Protein AF-0000000085249916 (afdb_homodimer)

Solvent-accessible surface area (backbone atoms only — not comparable to full-atom values): 62720 Å² total; per-residue (Å²): 119,88,80,80,54,38,50,43,30,40,37,33,39,41,42,44,56,57,36,32,38,6,25,21,35,30,44,32,57,33,86,62,81,21,64,30,68,46,74,37,70,24,65,64,24,53,59,67,61,55,62,55,51,54,51,54,56,54,58,60,59,66,60,70,72,78,78,74,75,69,71,70,65,77,76,75,72,62,94,50,47,33,28,33,41,33,36,37,43,22,45,27,88,44,52,44,57,34,8,49,50,40,42,53,45,50,43,49,50,59,42,64,55,50,84,40,68,72,55,51,52,54,50,40,70,75,45,70,80,45,69,65,55,55,54,43,51,51,48,47,50,48,34,62,73,65,67,43,81,71,51,66,93,69,44,63,65,55,58,33,49,50,38,42,47,36,42,52,50,48,52,50,35,43,72,70,65,65,57,69,77,76,75,71,82,69,76,78,75,72,79,75,77,78,72,83,71,72,79,71,70,67,78,70,58,69,49,55,14,21,19,30,26,29,33,39,38,34,28,36,35,55,33,66,49,57,54,50,42,48,49,50,48,51,47,50,51,42,69,69,51,75,68,62,96,66,71,71,47,75,62,54,48,50,49,48,53,50,49,52,48,43,54,70,71,32,75,53,33,30,48,29,33,26,39,17,25,12,54,18,36,34,37,30,38,40,62,27,89,86,41,76,56,50,69,50,86,86,39,84,80,51,53,23,41,38,85,35,48,63,70,33,44,36,75,41,67,74,45,32,54,38,16,44,74,50,69,42,44,74,44,80,86,84,32,61,22,44,67,78,33,80,88,34,43,44,28,21,32,35,55,28,42,87,46,53,64,56,86,94,44,53,74,86,44,26,40,35,22,42,64,45,52,63,36,73,47,74,41,40,46,63,14,34,40,38,37,32,43,49,39,53,32,36,34,70,49,96,55,59,57,50,73,64,61,54,38,39,54,46,48,50,26,55,74,67,67,46,54,37,29,54,35,17,41,48,50,48,35,51,14,48,44,41,45,30,50,46,46,35,46,25,36,20,36,35,32,35,43,81,75,72,39,58,72,66,82,64,82,62,65,86,79,81,90,62,87,68,75,45,74,50,75,52,74,48,56,32,66,78,52,58,68,55,27,43,72,32,65,69,51,40,54,40,49,53,51,48,23,55,74,65,72,46,50,63,32,57,47,52,47,53,32,45,71,72,40,62,84,53,46,79,48,50,87,64,52,87,57,34,89,54,37,35,56,45,41,32,52,41,31,49,57,39,48,45,50,46,59,66,56,60,36,76,70,53,72,71,47,82,60,86,78,44,69,76,49,53,58,54,31,46,49,51,40,47,52,52,68,32,73,62,68,81,123,118,90,80,78,56,38,50,44,30,39,37,34,39,39,41,46,58,57,35,31,38,6,27,21,35,30,43,31,58,34,88,61,81,19,64,32,68,46,76,36,70,24,65,63,24,52,58,67,61,55,64,54,50,54,50,54,57,52,58,60,60,66,60,73,73,79,79,72,74,71,72,70,65,78,77,75,72,64,94,52,46,33,27,32,40,32,36,37,42,21,45,24,86,42,54,43,57,36,10,48,49,41,39,53,44,50,44,50,50,59,42,64,55,51,84,39,66,71,56,51,51,53,50,39,71,76,46,70,81,45,69,65,56,55,52,42,51,49,48,47,51,48,35,62,72,65,67,42,81,72,52,68,92,69,45,61,65,54,57,30,49,51,37,43,49,35,40,53,49,49,51,50,36,42,71,69,66,66,56,68,76,75,75,70,82,69,78,78,76,74,78,76,75,80,73,84,73,73,79,72,72,68,80,70,59,68,48,54,14,21,20,30,25,29,34,39,38,35,28,36,35,54,33,66,51,58,53,49,43,49,50,49,49,51,46,50,51,41,68,68,52,76,69,64,96,66,71,71,47,73,64,53,49,49,50,50,52,51,49,53,48,43,54,70,73,32,74,53,33,31,48,29,35,25,39,16,24,12,55,19,36,34,38,30,40,38,63,26,88,85,42,76,55,50,70,52,85,87,40,84,79,52,52,24,41,37,84,36,48,62,70,32,45,37,76,41,67,73,45,32,53,39,17,44,73,50,67,43,43,74,45,79,87,85,34,62,23,44,66,79,33,81,88,34,45,42,29,22,32,35,54,28,42,88,44,52,64,57,84,92,43,54,74,84,44,26,40,34,20,40,63,44,52,63,36,72,47,75,40,38,45,61,15,34,40,39,40,31,43,49,38,54,33,35,34,71,48,97,57,59,57,50,71,64,60,54,38,38,55,45,49,51,26,56,74,66,66,47,55,35,29,55,36,17,40,48,50,50,34,51,13,47,43,41,46,29,50,47,46,36,46,26,37,20,36,34,33,35,43,81,74,73,39,58,71,64,81,65,80,62,66,86,79,82,90,62,88,68,74,46,75,49,75,49,72,48,56,32,66,78,54,59,69,55,27,43,73,31,66,68,52,38,53,41,50,54,51,49,24,56,75,64,71,45,48,63,32,57,46,50,46,54,32,44,70,72,40,63,85,55,45,80,47,49,86,64,51,86,58,34,91,55,37,36,56,44,40,32,51,41,29,49,56,40,49,43,50,46,59,68,58,62,36,77,72,52,73,69,46,82,60,87,79,44,69,77,48,53,59,54,30,46,50,50,40,47,54,50,68,33,74,64,68,83,129

Radius of gyration: 39.61 Å; Cα contacts (8 Å, |Δi|>4): 2067; chains: 2; bounding box: 73×130×91 Å

Sequence (1170 aa):
MKSFPLQHKMMRRLKLPYIQVGTCEIMNLASSYNMDSFHVFNRKNRGLYDSASAAAAEGARKTPTDDVSVCSLPKRQEPFLGEMVAGGLLDSYTGREASSFVSSYLAKALSMHTALPAELRTLRKEDPSNPLLSIMMAALARRRSMHTEFESLVTEWDLQQYAISADAAFFRACNAGGCPPFHSMAVEKRGTGEDQADDCHVPLPPEESGCRGVWFSATVTPTWLAEQQRCALTERKHRMAPPPQKVLTSAEVAEERHLQELLTQTPFYLDVAVGCLGNSRAFGVARNTLTGGLWSRLDASRERTVPLSVDHNPLHTLEYRRIVQAGGKVDSAVGDMIDGNPYYNVARSFGHWSMKKDGRRSPVEQKMIPVPTVKTWRMLAGDALVLCNHAVFETRHEDDSSMDELAKVVGRGLSCDLPPEEIAASLCDFAVRFGAEHSLQVMVAVAGSASDTRPSAARVGERCGMPVPEFAEWVEPGPLYVGACHRFPVLRKRLQLDCARCGTTLSSLIRRRWERVRDLLPTRHSLPLLPYYGKECGALQQVMEEEAIFFEHELLRDSIDASDPRLDAVFQQLAKRLQSNATVAMKSFPLQHKMMRRLKLPYIQVGTCEIMNLASSYNMDSFHVFNRKNRGLYDSASAAAAEGARKTPTDDVSVCSLPKRQEPFLGEMVAGGLLDSYTGREASSFVSSYLAKALSMHTALPAELRTLRKEDPSNPLLSIMMAALARRRSMHTEFESLVTEWDLQQYAISADAAFFRACNAGGCPPFHSMAVEKRGTGEDQADDCHVPLPPEESGCRGVWFSATVTPTWLAEQQRCALTERKHRMAPPPQKVLTSAEVAEERHLQELLTQTPFYLDVAVGCLGNSRAFGVARNTLTGGLWSRLDASRERTVPLSVDHNPLHTLEYRRIVQAGGKVDSAVGDMIDGNPYYNVARSFGHWSMKKDGRRSPVEQKMIPVPTVKTWRMLAGDALVLCNHAVFETRHEDDSSMDELAKVVGRGLSCDLPPEEIAASLCDFAVRFGAEHSLQVMVAVAGSASDTRPSAARVGERCGMPVPEFAEWVEPGPLYVGACHRFPVLRKRLQLDCARCGTTLSSLIRRRWERVRDLLPTRHSLPLLPYYGKECGALQQVMEEEAIFFEHELLRDSIDASDPRLDAVFQQLAKRLQSNATVA

pLDDT: mean 80.71, std 19.52, range [26.33, 98.75]

Organism: NCBI:txid5678

Secondary structure (DSSP, 8-state):
-----B--EEEEEEE-SSEEEEEEEE-BT-S---EEEEEEEE-TTTTTTHHHHHHHHHHHTS----------------TTTT-EEEEEEEEESS-SHHHHHHHHHHHHHHHH----HHHHHHHHHH-TT-HHHHHHHHHHHHHHHTT-TTS-SS-HHHHHHHHHHHHHHHHHHHHTT-S---------------S----------GGG-EEEEEEEEEEEEEHHHHHHHHHHHHHHHHHHS--SS----HHHHHHHHHHHHHHHH-SEEEEEEEEEETT-EEEEEE-STTS--B--SS-TTPPEEEE------TTSHHHHHHHHHTT--B-TTT-S-BTTBTT---SB-EE-HHHH--TTS-GGGSSSB---EEEEEEE-TT-EEEEE-GGGG--SSSSPPPHHHHHHHHHHHHHTT--HHHHHHHHHHHHHHTT--S-EEEEEEEEPPSGGG---SS---SSS-PPPPEEEEEEE-----HHHHHH-HHHHHHHHHHHHHHT--HHHHHHHHHHHHTTTGGGGG--TTTTTSHHHHHHHHHHHHHHHHHT--HHHHS---TT-THHHHHHHHHHHHHHS-----/-----B--EEEEEEE-SSEEEEEEEE-BT-S---EEEEEEEE-TTTTTTHHHHHHHHHHHTT----------------TTTT-EEEEEEEEEEE-SHHHHHHHHHHHHHHHH----HHHHHHHHHH-TT-HHHHHHHHHHHHHHHTT-TTS-SS-HHHHHHHHHHHHHHHHHHHHTT-S---------------S----------GGG-EEEEEEEEEEEEEHHHHHHHHHHHHHHHHHHS---S----HHHHHHHHHHHHHHHH-SEEEEEEEEEETT-EEEEEE-STTS--B--SS-TTPPEEEE------TTSHHHHHHHHHTT--B-TTT-S-BTTBTT---SB-EE-HHHH--TTS-GGGSSSB---EEEEEEE-TT-EEEEE-GGGG--SSSSPPPHHHHHHHHHHHHHTT--HHHHHHHHHHHHHHTT--S-EEEEEEEEPPSGGG---SS---SSS-PPPPEEEEEEE-----HHHHHH-HHHHHHHHHHHHHHT--HHHHHHHHHHHHTTTGGGGG--TTTTTSHHHHHHHHHHHHHHHHHT--HHHHS---TT-THHHHHHHHHHHHHHS-----

Structure (mmCIF, N/CA/C/O backbone):
data_AF-0000000085249916-model_v1
#
loop_
_entity.id
_entity.type
_entity.pdbx_description
1 polymer 'PPM-type phosphatase domain-containing protein'
#
loop_
_atom_site.group_PDB
_atom_site.id
_atom_site.type_symbol
_atom_site.label_atom_id
_atom_site.label_alt_id
_atom_site.label_comp_id
_atom_site.label_asym_id
_atom_site.label_entity_id
_atom_site.label_seq_id
_atom_site.pdbx_PDB_ins_code
_atom_site.Cartn_x
_atom_site.Cartn_y
_atom_site.Cartn_z
_atom_site.occupancy
_atom_site.B_iso_or_equiv
_atom_site.auth_seq_id
_atom_site.auth_comp_id
_atom_site.auth_asym_id
_atom_site.auth_atom_id
_atom_site.pdbx_PDB_model_num
ATOM 1 N N . MET A 1 1 ? 7.266 -4.691 9.648 1 43.84 1 MET A N 1
ATOM 2 C CA . MET A 1 1 ? 8.305 -4.336 8.688 1 43.84 1 MET A CA 1
ATOM 3 C C . MET A 1 1 ? 7.777 -4.414 7.258 1 43.84 1 MET A C 1
ATOM 5 O O . MET A 1 1 ? 7.016 -5.32 6.922 1 43.84 1 MET A O 1
ATOM 9 N N . LYS A 1 2 ? 8.008 -3.404 6.492 1 63.75 2 LYS A N 1
ATOM 10 C CA . LYS A 1 2 ? 7.602 -3.326 5.09 1 63.75 2 LYS A CA 1
ATOM 11 C C . LYS A 1 2 ? 8.297 -4.398 4.258 1 63.75 2 LYS A C 1
ATOM 13 O O . LYS A 1 2 ? 9.5 -4.621 4.395 1 63.75 2 LYS A O 1
ATOM 18 N N . SER A 1 3 ? 7.438 -5.367 3.76 1 81.62 3 SER A N 1
ATOM 19 C CA . SER A 1 3 ? 7.992 -6.387 2.873 1 81.62 3 SER A CA 1
ATOM 20 C C . SER A 1 3 ? 8.156 -5.852 1.454 1 81.62 3 SER A C 1
ATOM 22 O O . SER A 1 3 ? 7.344 -5.051 0.987 1 81.62 3 SER A O 1
ATOM 24 N N . PHE A 1 4 ? 9.375 -6.141 0.963 1 87.5 4 PHE A N 1
ATOM 25 C CA . PHE A 1 4 ? 9.688 -5.742 -0.405 1 87.5 4 PHE A CA 1
ATOM 26 C C . PHE A 1 4 ? 9.828 -6.961 -1.307 1 87.5 4 PHE A C 1
ATOM 28 O O . PHE A 1 4 ? 10.945 -7.383 -1.615 1 87.5 4 PHE A O 1
ATOM 35 N N . PRO A 1 5 ? 8.711 -7.457 -1.791 1 91.12 5 PRO A N 1
ATOM 36 C CA . PRO A 1 5 ? 8.766 -8.633 -2.666 1 91.12 5 PRO A CA 1
ATOM 37 C C . PRO A 1 5 ? 9.328 -8.312 -4.051 1 91.12 5 PRO A C 1
ATOM 39 O O . PRO A 1 5 ? 9 -7.27 -4.625 1 91.12 5 PRO A O 1
ATOM 42 N N . LEU A 1 6 ? 10.195 -9.156 -4.523 1 92.75 6 LEU A N 1
ATOM 43 C CA . LEU A 1 6 ? 10.695 -9.023 -5.887 1 92.75 6 LEU A CA 1
ATOM 44 C C . LEU A 1 6 ? 9.672 -9.539 -6.891 1 92.75 6 LEU A C 1
ATOM 46 O O . LEU A 1 6 ? 9.422 -10.75 -6.969 1 92.75 6 LEU A O 1
ATOM 50 N N . GLN A 1 7 ? 9.164 -8.664 -7.707 1 93.94 7 GLN A N 1
ATOM 51 C CA . GLN A 1 7 ? 8.039 -8.992 -8.578 1 93.94 7 GLN A CA 1
ATOM 52 C C . GLN A 1 7 ? 8.469 -9.031 -10.039 1 93.94 7 GLN A C 1
ATOM 54 O O . GLN A 1 7 ? 7.703 -8.648 -10.93 1 93.94 7 GLN A O 1
ATOM 59 N N . HIS A 1 8 ? 9.734 -9.328 -10.297 1 95.94 8 HIS A N 1
ATOM 60 C CA . HIS A 1 8 ? 10.156 -9.531 -11.68 1 95.94 8 HIS A CA 1
ATOM 61 C C . HIS A 1 8 ? 9.586 -10.828 -12.242 1 95.94 8 HIS A C 1
ATOM 63 O O . HIS A 1 8 ? 9.984 -11.922 -11.836 1 95.94 8 HIS A O 1
ATOM 69 N N . LYS A 1 9 ? 8.703 -10.672 -13.227 1 96.44 9 LYS A N 1
ATOM 70 C CA . LYS A 1 9 ? 7.949 -11.812 -13.734 1 96.44 9 LYS A CA 1
ATOM 71 C C . LYS A 1 9 ? 8.656 -12.438 -14.938 1 96.44 9 LYS A C 1
ATOM 73 O O . LYS A 1 9 ? 8.906 -11.766 -15.938 1 96.44 9 LYS A O 1
ATOM 78 N N . MET A 1 10 ? 9.047 -13.688 -14.766 1 96.38 10 MET A N 1
ATOM 79 C CA . MET A 1 10 ? 9.469 -14.477 -15.922 1 96.38 10 MET A CA 1
ATOM 80 C C . MET A 1 10 ? 8.266 -15.07 -16.641 1 96.38 10 MET A C 1
ATOM 82 O O . MET A 1 10 ? 7.582 -15.938 -16.109 1 96.38 10 MET A O 1
ATOM 86 N N . MET A 1 11 ? 8.031 -14.609 -17.875 1 96.5 11 MET A N 1
ATOM 87 C CA . MET A 1 11 ? 6.844 -14.992 -18.625 1 96.5 11 MET A CA 1
ATOM 88 C C . MET A 1 11 ? 7.207 -15.938 -19.766 1 96.5 11 MET A C 1
ATOM 90 O O . MET A 1 11 ? 8.25 -15.781 -20.406 1 96.5 11 MET A O 1
ATOM 94 N N . ARG A 1 12 ? 6.352 -16.922 -19.922 1 96.69 12 ARG A N 1
ATOM 95 C CA . ARG A 1 12 ? 6.473 -17.844 -21.062 1 96.69 12 ARG A CA 1
ATOM 96 C C . ARG A 1 12 ? 5.113 -18.078 -21.719 1 96.69 12 ARG A C 1
ATOM 98 O O . ARG A 1 12 ? 4.086 -18.109 -21.031 1 96.69 12 ARG A O 1
ATOM 105 N N . ARG A 1 13 ? 5.16 -18.234 -23.031 1 96.44 13 ARG A N 1
ATOM 106 C CA . ARG A 1 13 ? 3.932 -18.453 -23.797 1 96.44 13 ARG A CA 1
ATOM 107 C C . ARG A 1 13 ? 4.133 -19.531 -24.859 1 96.44 13 ARG A C 1
ATOM 109 O O . ARG A 1 13 ? 5.164 -19.562 -25.531 1 96.44 13 ARG A O 1
ATOM 116 N N . LEU A 1 14 ? 3.211 -20.484 -24.891 1 96.19 14 LEU A N 1
ATOM 117 C CA . LEU A 1 14 ? 3.084 -21.453 -25.953 1 96.19 14 LEU A CA 1
ATOM 118 C C . LEU A 1 14 ? 1.706 -21.391 -26.609 1 96.19 14 LEU A C 1
ATOM 120 O O . LEU A 1 14 ? 0.69 -21.594 -25.938 1 96.19 14 LEU A O 1
ATOM 124 N N . LYS A 1 15 ? 1.729 -21.047 -27.906 1 93.81 15 LYS A N 1
ATOM 125 C CA . LYS A 1 15 ? 0.454 -20.859 -28.594 1 93.81 15 LYS A CA 1
ATOM 126 C C . LYS A 1 15 ? 0.269 -21.891 -29.703 1 93.81 15 LYS A C 1
ATOM 128 O O . LYS A 1 15 ? 1.126 -22.031 -30.578 1 93.81 15 LYS A O 1
ATOM 133 N N . LEU A 1 16 ? -0.702 -22.609 -29.609 1 92.5 16 LEU A N 1
ATOM 134 C CA . LEU A 1 16 ? -1.205 -23.516 -30.641 1 92.5 16 LEU A CA 1
ATOM 135 C C . LEU A 1 16 ? -2.674 -23.234 -30.938 1 92.5 16 LEU A C 1
ATOM 137 O O . LEU A 1 16 ? -3.361 -22.594 -30.141 1 92.5 16 LEU A O 1
ATOM 141 N N . PRO A 1 17 ? -3.158 -23.547 -32.031 1 89.19 17 PRO A N 1
ATOM 142 C CA . PRO A 1 17 ? -4.535 -23.219 -32.375 1 89.19 17 PRO A CA 1
ATOM 143 C C . PRO A 1 17 ? -5.562 -23.812 -31.422 1 89.19 17 PRO A C 1
ATOM 145 O O . PRO A 1 17 ? -6.625 -23.219 -31.203 1 89.19 17 PRO A O 1
ATOM 148 N N . TYR A 1 18 ? -5.27 -24.953 -30.875 1 92.44 18 TYR A N 1
ATOM 149 C CA . TYR A 1 18 ? -6.266 -25.641 -30.062 1 92.44 18 TYR A CA 1
ATOM 150 C C . TYR A 1 18 ? -6.02 -25.406 -28.578 1 92.44 18 TYR A C 1
ATOM 152 O O . TYR A 1 18 ? -6.867 -25.734 -27.734 1 92.44 18 TYR A O 1
ATOM 160 N N . ILE A 1 19 ? -4.805 -24.812 -28.234 1 95.62 19 ILE A N 1
ATOM 161 C CA . ILE A 1 19 ? -4.496 -24.594 -26.828 1 95.62 19 ILE A CA 1
ATOM 162 C C . ILE A 1 19 ? -3.451 -23.5 -26.703 1 95.62 19 ILE A C 1
ATOM 164 O O . ILE A 1 19 ? -2.57 -23.359 -27.547 1 95.62 19 ILE A O 1
ATOM 168 N N . GLN A 1 20 ? -3.598 -22.656 -25.734 1 96.69 20 GLN A N 1
ATOM 169 C CA . GLN A 1 20 ? -2.594 -21.672 -25.359 1 96.69 20 GLN A CA 1
ATOM 170 C C . GLN A 1 20 ? -2.156 -21.859 -23.906 1 96.69 20 GLN A C 1
ATOM 172 O O . GLN A 1 20 ? -2.994 -22.016 -23.016 1 96.69 20 GLN A O 1
ATOM 177 N N . VAL A 1 21 ? -0.839 -21.922 -23.734 1 98.06 21 VAL A N 1
ATOM 178 C CA . VAL A 1 21 ? -0.299 -22.141 -22.391 1 98.06 21 VAL A CA 1
ATOM 179 C C . VAL A 1 21 ? 0.558 -20.938 -21.984 1 98.06 21 VAL A C 1
ATOM 181 O O . VAL A 1 21 ? 1.388 -20.469 -22.75 1 98.06 21 VAL A O 1
ATOM 184 N N . GLY A 1 22 ? 0.279 -20.375 -20.844 1 98.25 22 GLY A N 1
ATOM 185 C CA . GLY A 1 22 ? 1.058 -19.281 -20.281 1 98.25 22 GLY A CA 1
ATOM 186 C C . GLY A 1 22 ? 1.591 -19.578 -18.891 1 98.25 22 GLY A C 1
ATOM 187 O O . GLY A 1 22 ? 0.909 -20.219 -18.078 1 98.25 22 GLY A O 1
ATOM 188 N N . THR A 1 23 ? 2.844 -19.188 -18.656 1 98.12 23 THR A N 1
ATOM 189 C CA . THR A 1 23 ? 3.479 -19.422 -17.375 1 98.12 23 THR A CA 1
ATOM 190 C C . THR A 1 23 ? 4.039 -18.109 -16.797 1 98.12 23 THR A C 1
ATOM 192 O O . THR A 1 23 ? 4.512 -17.266 -17.562 1 98.12 23 THR A O 1
ATOM 195 N N . CYS A 1 24 ? 3.916 -17.922 -15.555 1 97.75 24 CYS A N 1
ATOM 196 C CA . CYS A 1 24 ? 4.504 -16.797 -14.836 1 97.75 24 CYS A CA 1
ATOM 197 C C . CYS A 1 24 ? 5.215 -17.266 -13.57 1 97.75 24 CYS A C 1
ATOM 199 O O . CYS A 1 24 ? 4.645 -18.016 -12.781 1 97.75 24 CYS A O 1
ATOM 201 N N . GLU A 1 25 ? 6.422 -16.859 -13.383 1 96.25 25 GLU A N 1
ATOM 202 C CA . GLU A 1 25 ? 7.203 -17.188 -12.195 1 96.25 25 GLU A CA 1
ATOM 203 C C . GLU A 1 25 ? 7.785 -15.93 -11.547 1 96.25 25 GLU A C 1
ATOM 205 O O . GLU A 1 25 ? 8.25 -15.023 -12.242 1 96.25 25 GLU A O 1
ATOM 210 N N . ILE A 1 26 ? 7.73 -15.852 -10.219 1 95.12 26 ILE A N 1
ATOM 211 C CA . ILE A 1 26 ? 8.242 -14.711 -9.461 1 95.12 26 ILE A CA 1
ATOM 212 C C . ILE A 1 26 ? 9.023 -15.203 -8.25 1 95.12 26 ILE A C 1
ATOM 214 O O . ILE A 1 26 ? 8.656 -16.203 -7.629 1 95.12 26 ILE A O 1
ATOM 218 N N . MET A 1 27 ? 10.047 -14.492 -7.906 1 92.25 27 MET A N 1
ATOM 219 C CA . MET A 1 27 ? 10.836 -14.844 -6.734 1 92.25 27 MET A CA 1
ATOM 220 C C . MET A 1 27 ? 10.125 -14.422 -5.449 1 92.25 27 MET A C 1
ATOM 222 O O . MET A 1 27 ? 10.18 -15.133 -4.445 1 92.25 27 MET A O 1
ATOM 226 N N . ASN A 1 28 ? 9.516 -13.242 -5.508 1 91.56 28 ASN A N 1
ATOM 227 C CA . ASN A 1 28 ? 8.766 -12.734 -4.363 1 91.56 28 ASN A CA 1
ATOM 228 C C . ASN A 1 28 ? 9.68 -12.477 -3.17 1 91.56 28 ASN A C 1
ATOM 230 O O . ASN A 1 28 ? 10.672 -11.758 -3.289 1 91.56 28 ASN A O 1
ATOM 234 N N . LEU A 1 29 ? 9.422 -13.031 -1.953 1 87.12 29 LEU A N 1
ATOM 235 C CA . LEU A 1 29 ? 10.211 -12.789 -0.749 1 87.12 29 LEU A CA 1
ATOM 236 C C . LEU A 1 29 ? 11.133 -13.969 -0.462 1 87.12 29 LEU A C 1
ATOM 238 O O . LEU A 1 29 ? 11.773 -14.023 0.591 1 87.12 29 LEU A O 1
ATOM 242 N N . ALA A 1 30 ? 11.195 -14.844 -1.434 1 84.5 30 ALA A N 1
ATOM 243 C CA . ALA A 1 30 ? 12.008 -16.047 -1.229 1 84.5 30 ALA A CA 1
ATOM 244 C C . ALA A 1 30 ? 13.5 -15.703 -1.269 1 84.5 30 ALA A C 1
ATOM 246 O O . ALA A 1 30 ? 13.898 -14.719 -1.903 1 84.5 30 ALA A O 1
ATOM 247 N N . SER A 1 31 ? 14.242 -16.453 -0.561 1 80.38 31 SER A N 1
ATOM 248 C CA . SER A 1 31 ? 15.68 -16.219 -0.512 1 80.38 31 SER A CA 1
ATOM 249 C C . SER A 1 31 ? 16.406 -17.062 -1.562 1 80.38 31 SER A C 1
ATOM 251 O O . SER A 1 31 ? 17.578 -16.812 -1.845 1 80.38 31 SER A O 1
ATOM 253 N N . SER A 1 32 ? 15.727 -17.984 -2.045 1 78.81 32 SER A N 1
ATOM 254 C CA . SER A 1 32 ? 16.281 -18.828 -3.102 1 78.81 32 SER A CA 1
ATOM 255 C C . SER A 1 32 ? 15.203 -19.219 -4.117 1 78.81 32 SER A C 1
ATOM 257 O O . SER A 1 32 ? 14.008 -19.078 -3.848 1 78.81 32 SER A O 1
ATOM 259 N N . TYR A 1 33 ? 15.797 -19.391 -5.293 1 76.38 33 TYR A N 1
ATOM 260 C CA . TYR A 1 33 ? 14.844 -19.844 -6.305 1 76.38 33 TYR A CA 1
ATOM 261 C C . TYR A 1 33 ? 15.117 -21.297 -6.703 1 76.38 33 TYR A C 1
ATOM 263 O O . TYR A 1 33 ? 16.094 -21.578 -7.402 1 76.38 33 TYR A O 1
ATOM 271 N N . ASN A 1 34 ? 14.328 -22.156 -6.242 1 83.5 34 ASN A N 1
ATOM 272 C CA . ASN A 1 34 ? 14.461 -23.594 -6.473 1 83.5 34 ASN A CA 1
ATOM 273 C C . ASN A 1 34 ? 13.336 -24.125 -7.359 1 83.5 34 ASN A C 1
ATOM 275 O O . ASN A 1 34 ? 12.953 -25.281 -7.238 1 83.5 34 ASN A O 1
ATOM 279 N N . MET A 1 35 ? 12.883 -23.281 -8.227 1 89.62 35 MET A N 1
ATOM 280 C CA . MET A 1 35 ? 11.75 -23.656 -9.07 1 89.62 35 MET A CA 1
ATOM 281 C C . MET A 1 35 ? 12.211 -23.953 -10.5 1 89.62 35 MET A C 1
ATOM 283 O O . MET A 1 35 ? 13.234 -23.438 -10.938 1 89.62 35 MET A O 1
ATOM 287 N N . ASP A 1 36 ? 11.5 -24.812 -11.117 1 93.19 36 ASP A N 1
ATOM 288 C CA . ASP A 1 36 ? 11.672 -25.078 -12.539 1 93.19 36 ASP A CA 1
ATOM 289 C C . ASP A 1 36 ? 10.336 -25.375 -13.203 1 93.19 36 ASP A C 1
ATOM 291 O O . ASP A 1 36 ? 9.359 -25.719 -12.531 1 93.19 36 ASP A O 1
ATOM 295 N N . SER A 1 37 ? 10.312 -25.109 -14.477 1 95.31 37 SER A N 1
ATOM 296 C CA . SER A 1 37 ? 9.102 -25.359 -15.25 1 95.31 37 SER A CA 1
ATOM 297 C C . SER A 1 37 ? 9.438 -25.797 -16.672 1 95.31 37 SER A C 1
ATOM 299 O O . SER A 1 37 ? 10.562 -25.609 -17.141 1 95.31 37 SER A O 1
ATOM 301 N N . PHE A 1 38 ? 8.453 -26.469 -17.359 1 95.81 38 PHE A N 1
ATOM 302 C CA . PHE A 1 38 ? 8.68 -26.875 -18.734 1 95.81 38 PHE A CA 1
ATOM 303 C C . PHE A 1 38 ? 7.375 -26.859 -19.531 1 95.81 38 PHE A C 1
ATOM 305 O O . PHE A 1 38 ? 6.289 -26.891 -18.953 1 95.81 38 PHE A O 1
ATOM 312 N N . HIS A 1 39 ? 7.465 -26.734 -20.797 1 94.75 39 HIS A N 1
ATOM 313 C CA . HIS A 1 39 ? 6.414 -26.922 -21.781 1 94.75 39 HIS A CA 1
ATOM 314 C C . HIS A 1 39 ? 6.91 -27.766 -22.953 1 94.75 39 HIS A C 1
ATOM 316 O O . HIS A 1 39 ? 8.055 -27.625 -23.391 1 94.75 39 HIS A O 1
ATOM 322 N N . VAL A 1 40 ? 6.035 -28.641 -23.359 1 95.19 40 VAL A N 1
ATOM 323 C CA . VAL A 1 40 ? 6.457 -29.484 -24.469 1 95.19 40 VAL A CA 1
ATOM 324 C C . VAL A 1 40 ? 5.301 -29.656 -25.453 1 95.19 40 VAL A C 1
ATOM 326 O O . VAL A 1 40 ? 4.133 -29.516 -25.078 1 95.19 40 VAL A O 1
ATOM 329 N N . PHE A 1 41 ? 5.695 -29.797 -26.625 1 94.12 41 PHE A N 1
ATOM 330 C CA . PHE A 1 41 ? 4.797 -30.094 -27.719 1 94.12 41 PHE A CA 1
ATOM 331 C C . PHE A 1 41 ? 5.207 -31.391 -28.406 1 94.12 41 PHE A C 1
ATOM 333 O O . PHE A 1 41 ? 6.395 -31.641 -28.625 1 94.12 41 PHE A O 1
ATOM 340 N N . ASN A 1 42 ? 4.211 -32.312 -28.609 1 93.62 42 ASN A N 1
ATOM 341 C CA . ASN A 1 42 ? 4.461 -33.625 -29.172 1 93.62 42 ASN A CA 1
ATOM 342 C C . ASN A 1 42 ? 3.484 -33.969 -30.297 1 93.62 42 ASN A C 1
ATOM 344 O O . ASN A 1 42 ? 2.275 -34.031 -30.062 1 93.62 42 ASN A O 1
ATOM 348 N N . ARG A 1 43 ? 4.004 -34.281 -31.5 1 91.44 43 ARG A N 1
ATOM 349 C CA . ARG A 1 43 ? 3.178 -34.625 -32.656 1 91.44 43 ARG A CA 1
ATOM 350 C C . ARG A 1 43 ? 3.346 -36.094 -33.031 1 91.44 43 ARG A C 1
ATOM 352 O O . ARG A 1 43 ? 2.92 -36.531 -34.094 1 91.44 43 ARG A O 1
ATOM 359 N N . LYS A 1 44 ? 3.906 -36.844 -32.281 1 91.75 44 LYS A N 1
ATOM 360 C CA . LYS A 1 44 ? 4.281 -38.219 -32.594 1 91.75 44 LYS A CA 1
ATOM 361 C C . LYS A 1 44 ? 3.062 -39.156 -32.594 1 91.75 44 LYS A C 1
ATOM 363 O O . LYS A 1 44 ? 3.158 -40.312 -32.969 1 91.75 44 LYS A O 1
ATOM 368 N N . ASN A 1 45 ? 1.928 -38.656 -32.188 1 92.19 45 ASN A N 1
ATOM 369 C CA . ASN A 1 45 ? 0.734 -39.5 -32.094 1 92.19 45 ASN A CA 1
ATOM 370 C C . ASN A 1 45 ? -0.284 -39.125 -33.156 1 92.19 45 ASN A C 1
ATOM 372 O O . ASN A 1 45 ? -1.447 -39.531 -33.094 1 92.19 45 ASN A O 1
ATOM 376 N N . ARG A 1 46 ? 0.192 -38.406 -34.125 1 88.19 46 ARG A N 1
ATOM 377 C CA . ARG A 1 46 ? -0.688 -38.125 -35.25 1 88.19 46 ARG A CA 1
ATOM 378 C C . ARG A 1 46 ? -1.057 -39.375 -36 1 88.19 46 ARG A C 1
ATOM 380 O O . ARG A 1 46 ? -0.193 -40.219 -36.281 1 88.19 46 ARG A O 1
ATOM 387 N N . GLY A 1 47 ? -2.285 -39.594 -36.25 1 82.38 47 GLY A N 1
ATOM 388 C CA . GLY A 1 47 ? -2.74 -40.781 -36.969 1 82.38 47 GLY A CA 1
ATOM 389 C C . GLY A 1 47 ? -3.285 -41.844 -36.031 1 82.38 47 GLY A C 1
ATOM 390 O O . GLY A 1 47 ? -3.805 -42.875 -36.5 1 82.38 47 GLY A O 1
ATOM 391 N N . LEU A 1 48 ? -3.131 -41.625 -34.812 1 85 48 LEU A N 1
ATOM 392 C CA . LEU A 1 48 ? -3.6 -42.594 -33.812 1 85 48 LEU A CA 1
ATOM 393 C C . LEU A 1 48 ? -5.09 -42.844 -33.969 1 85 48 LEU A C 1
ATOM 395 O O . LEU A 1 48 ? -5.539 -44 -33.812 1 85 48 LEU A O 1
ATOM 399 N N . TYR A 1 49 ? -5.836 -41.844 -34.406 1 82.94 49 TYR A N 1
ATOM 400 C CA . TYR A 1 49 ? -7.285 -41.969 -34.469 1 82.94 49 TYR A CA 1
ATOM 401 C C . TYR A 1 49 ? -7.766 -42.219 -35.906 1 82.94 49 TYR A C 1
ATOM 403 O O . TYR A 1 49 ? -8.969 -42.25 -36.156 1 82.94 49 TYR A O 1
ATOM 411 N N . ASP A 1 50 ? -6.855 -42.25 -36.844 1 74.06 50 ASP A N 1
ATOM 412 C CA . ASP A 1 50 ? -7.227 -42.469 -38.25 1 74.06 50 ASP A CA 1
ATOM 413 C C . ASP A 1 50 ? -7.809 -43.844 -38.438 1 74.06 50 ASP A C 1
ATOM 415 O O . ASP A 1 50 ? -8.781 -44.031 -39.188 1 74.06 50 ASP A O 1
ATOM 419 N N . SER A 1 51 ? -7.164 -44.844 -37.812 1 59.25 51 SER A N 1
ATOM 420 C CA . SER A 1 51 ? -7.633 -46.219 -38.031 1 59.25 51 SER A CA 1
ATOM 421 C C . SER A 1 51 ? -9 -46.438 -37.406 1 59.25 51 SER A C 1
ATOM 423 O O . SER A 1 51 ? -9.828 -47.188 -37.938 1 59.25 51 SER A O 1
ATOM 425 N N . ALA A 1 52 ? -9.227 -45.844 -36.281 1 54.59 52 ALA A N 1
ATOM 426 C CA . ALA A 1 52 ? -10.484 -46.094 -35.594 1 54.59 52 ALA A CA 1
ATOM 427 C C . ALA A 1 52 ? -11.648 -45.406 -36.312 1 54.59 52 ALA A C 1
ATOM 429 O O . ALA A 1 52 ? -12.789 -45.875 -36.25 1 54.59 52 ALA A O 1
ATOM 430 N N . SER A 1 53 ? -11.352 -44.281 -36.969 1 52.66 53 SER A N 1
ATOM 431 C CA . SER A 1 53 ? -12.383 -43.625 -37.781 1 52.66 53 SER A CA 1
ATOM 432 C C . SER A 1 53 ? -12.852 -44.5 -38.906 1 52.66 53 SER A C 1
ATOM 434 O O . SER A 1 53 ? -14.047 -44.531 -39.219 1 52.66 53 SER A O 1
ATOM 436 N N . ALA A 1 54 ? -11.898 -45.25 -39.438 1 47.12 54 ALA A N 1
ATOM 437 C CA . ALA A 1 54 ? -12.289 -46.156 -40.531 1 47.12 54 ALA A CA 1
ATOM 438 C C . ALA A 1 54 ? -13.188 -47.281 -40 1 47.12 54 ALA A C 1
ATOM 440 O O . ALA A 1 54 ? -14.164 -47.656 -40.656 1 47.12 54 ALA A O 1
ATOM 441 N N . ALA A 1 55 ? -12.945 -47.781 -38.844 1 46.91 55 ALA A N 1
ATOM 442 C CA . ALA A 1 55 ? -13.766 -48.844 -38.281 1 46.91 55 ALA A CA 1
ATOM 443 C C . ALA A 1 55 ? -15.125 -48.312 -37.812 1 46.91 55 ALA A C 1
ATOM 445 O O . ALA A 1 55 ? -16.141 -49 -37.969 1 46.91 55 ALA A O 1
ATOM 446 N N . ALA A 1 56 ? -15.164 -47.094 -37.25 1 48.72 56 ALA A N 1
ATOM 447 C CA . ALA A 1 56 ? -16.422 -46.5 -36.812 1 48.72 56 ALA A CA 1
ATOM 448 C C . ALA A 1 56 ? -17.328 -46.188 -38.031 1 48.72 56 ALA A C 1
ATOM 450 O O . ALA A 1 56 ? -18.547 -46.375 -37.938 1 48.72 56 ALA A O 1
ATOM 451 N N . ALA A 1 57 ? -16.75 -45.875 -39.156 1 47.31 57 ALA A N 1
ATOM 452 C CA . ALA A 1 57 ? -17.5 -45.688 -40.375 1 47.31 57 ALA A CA 1
ATOM 453 C C . ALA A 1 57 ? -18.016 -47 -40.938 1 47.31 57 ALA A C 1
ATOM 455 O O . ALA A 1 57 ? -19.109 -47.094 -41.469 1 47.31 57 ALA A O 1
ATOM 456 N N . GLU A 1 58 ? -17.234 -48.062 -40.719 1 46.19 58 GLU A N 1
ATOM 457 C CA . GLU A 1 58 ? -17.656 -49.375 -41.25 1 46.19 58 GLU A CA 1
ATOM 458 C C . GLU A 1 58 ? -18.734 -49.969 -40.344 1 46.19 58 GLU A C 1
ATOM 460 O O . GLU A 1 58 ? -19.656 -50.656 -40.844 1 46.19 58 GLU A O 1
ATOM 465 N N . GLY A 1 59 ? -18.656 -49.844 -39.031 1 44.28 59 GLY A N 1
ATOM 466 C CA . GLY A 1 59 ? -19.672 -50.375 -38.156 1 44.28 59 GLY A CA 1
ATOM 467 C C . GLY A 1 59 ? -21.016 -49.688 -38.25 1 44.28 59 GLY A C 1
ATOM 468 O O . GLY A 1 59 ? -22.047 -50.281 -37.938 1 44.28 59 GLY A O 1
ATOM 469 N N . ALA A 1 60 ? -20.984 -48.406 -38.469 1 43.03 60 ALA A N 1
ATOM 470 C CA . ALA A 1 60 ? -22.234 -47.719 -38.719 1 43.03 60 ALA A CA 1
ATOM 471 C C . ALA A 1 60 ? -22.891 -48.188 -40 1 43.03 60 ALA A C 1
ATOM 473 O O . ALA A 1 60 ? -24.094 -48 -40.188 1 43.03 60 ALA A O 1
ATOM 474 N N . ARG A 1 61 ? -22.078 -48.688 -40.875 1 41.03 61 ARG A N 1
ATOM 475 C CA . ARG A 1 61 ? -22.688 -49.125 -42.125 1 41.03 61 ARG A CA 1
ATOM 476 C C . ARG A 1 61 ? -23.516 -50.406 -41.906 1 41.03 61 ARG A C 1
ATOM 478 O O . ARG A 1 61 ? -24.328 -50.75 -42.781 1 41.03 61 ARG A O 1
ATOM 485 N N . LYS A 1 62 ? -23.203 -51.281 -40.906 1 40.69 62 LYS A N 1
ATOM 486 C CA . LYS A 1 62 ? -23.938 -52.531 -40.938 1 40.69 62 LYS A CA 1
ATOM 487 C C . LYS A 1 62 ? -25.359 -52.375 -40.406 1 40.69 62 LYS A C 1
ATOM 489 O O . LYS A 1 62 ? -26.125 -53.344 -40.344 1 40.69 62 LYS A O 1
ATOM 494 N N . THR A 1 63 ? -25.578 -51.375 -39.5 1 35.22 63 THR A N 1
ATOM 495 C CA . THR A 1 63 ? -27 -51.5 -39.188 1 35.22 63 THR A CA 1
ATOM 496 C C . THR A 1 63 ? -27.844 -50.969 -40.344 1 35.22 63 THR A C 1
ATOM 498 O O . THR A 1 63 ? -27.703 -49.812 -40.75 1 35.22 63 THR A O 1
ATOM 501 N N . PRO A 1 64 ? -28.422 -51.844 -41.125 1 35.59 64 PRO A N 1
ATOM 502 C CA . PRO A 1 64 ? -29.297 -51.594 -42.281 1 35.59 64 PRO A CA 1
ATOM 503 C C . PRO A 1 64 ? -30.453 -50.656 -41.938 1 35.59 64 PRO A C 1
ATOM 505 O O . PRO A 1 64 ? -31.453 -50.625 -42.688 1 35.59 64 PRO A O 1
ATOM 508 N N . THR A 1 65 ? -30.688 -50.281 -40.688 1 33.44 65 THR A N 1
ATOM 509 C CA . THR A 1 65 ? -32.031 -49.656 -40.688 1 33.44 65 THR A CA 1
ATOM 510 C C . THR A 1 65 ? -32.125 -48.594 -41.812 1 33.44 65 THR A C 1
ATOM 512 O O . THR A 1 65 ? -31.094 -48.031 -42.219 1 33.44 65 THR A O 1
ATOM 515 N N . ASP A 1 66 ? -33.469 -48.312 -42.344 1 33.38 66 ASP A N 1
ATOM 516 C CA . ASP A 1 66 ? -34 -47.469 -43.406 1 33.38 66 ASP A CA 1
ATOM 517 C C . ASP A 1 66 ? -33.219 -46.156 -43.562 1 33.38 66 ASP A C 1
ATOM 519 O O . ASP A 1 66 ? -32.25 -45.938 -42.812 1 33.38 66 ASP A O 1
ATOM 523 N N . ASP A 1 67 ? -34.094 -45.031 -43.75 1 31.66 67 ASP A N 1
ATOM 524 C CA . ASP A 1 67 ? -34.062 -43.781 -44.469 1 31.66 67 ASP A CA 1
ATOM 525 C C . ASP A 1 67 ? -33.094 -42.781 -43.812 1 31.66 67 ASP A C 1
ATOM 527 O O . ASP A 1 67 ? -33.062 -41.594 -44.156 1 31.66 67 ASP A O 1
ATOM 531 N N . VAL A 1 68 ? -33.062 -42.844 -42.469 1 31.5 68 VAL A N 1
ATOM 532 C CA . VAL A 1 68 ? -32.625 -41.531 -41.969 1 31.5 68 VAL A CA 1
ATOM 533 C C . VAL A 1 68 ? -31.25 -41.188 -42.531 1 31.5 68 VAL A C 1
ATOM 535 O O . VAL A 1 68 ? -30.344 -42.031 -42.531 1 31.5 68 VAL A O 1
ATOM 538 N N . SER A 1 69 ? -31.219 -40.156 -43.531 1 31.45 69 SER A N 1
ATOM 539 C CA . SER A 1 69 ? -30.094 -39.375 -44.031 1 31.45 69 SER A CA 1
ATOM 540 C C . SER A 1 69 ? -29 -39.25 -43 1 31.45 69 SER A C 1
ATOM 542 O O . SER A 1 69 ? -29.125 -38.438 -42.062 1 31.45 69 SER A O 1
ATOM 544 N N . VAL A 1 70 ? -28.594 -40.25 -42.5 1 31.75 70 VAL A N 1
ATOM 545 C CA . VAL A 1 70 ? -27.422 -40.031 -41.656 1 31.75 70 VAL A CA 1
ATOM 546 C C . VAL A 1 70 ? -26.438 -39.125 -42.375 1 31.75 70 VAL A C 1
ATOM 548 O O . VAL A 1 70 ? -25.922 -39.469 -43.438 1 31.75 70 VAL A O 1
ATOM 551 N N . CYS A 1 71 ? -26.766 -37.719 -42.438 1 30.67 71 CYS A N 1
ATOM 552 C CA . CYS A 1 71 ? -25.828 -36.688 -42.812 1 30.67 71 CYS A CA 1
ATOM 553 C C . CYS A 1 71 ? -24.391 -37.094 -42.594 1 30.67 71 CYS A C 1
ATOM 555 O O . CYS A 1 71 ? -24.031 -37.469 -41.469 1 30.67 71 CYS A O 1
ATOM 557 N N . SER A 1 72 ? -23.859 -37.688 -43.594 1 32.66 72 SER A N 1
ATOM 558 C CA . SER A 1 72 ? -22.406 -37.781 -43.688 1 32.66 72 SER A CA 1
ATOM 559 C C . SER A 1 72 ? -21.719 -36.531 -43.188 1 32.66 72 SER A C 1
ATOM 561 O O . SER A 1 72 ? -21.719 -35.5 -43.875 1 32.66 72 SER A O 1
ATOM 563 N N . LEU A 1 73 ? -22.016 -36.094 -42.094 1 33.41 73 LEU A N 1
ATOM 564 C CA . LEU A 1 73 ? -21.172 -35 -41.688 1 33.41 73 LEU A CA 1
ATOM 565 C C . LEU A 1 73 ? -19.766 -35.156 -42.281 1 33.41 73 LEU A C 1
ATOM 567 O O . LEU A 1 73 ? -19.156 -36.219 -42.156 1 33.41 73 LEU A O 1
ATOM 571 N N . PRO A 1 74 ? -19.484 -34.531 -43.469 1 37.09 74 PRO A N 1
ATOM 572 C CA . PRO A 1 74 ? -18.094 -34.469 -43.906 1 37.09 74 PRO A CA 1
ATOM 573 C C . PRO A 1 74 ? -17.094 -34.5 -42.75 1 37.09 74 PRO A C 1
ATOM 575 O O . PRO A 1 74 ? -17.25 -33.75 -41.812 1 37.09 74 PRO A O 1
ATOM 578 N N . LYS A 1 75 ? -16.547 -35.594 -42.438 1 44.22 75 LYS A N 1
ATOM 579 C CA . LYS A 1 75 ? -15.5 -35.875 -41.469 1 44.22 75 LYS A CA 1
ATOM 580 C C . LYS A 1 75 ? -14.359 -34.875 -41.562 1 44.22 75 LYS A C 1
ATOM 582 O O . LYS A 1 75 ? -13.453 -35.031 -42.375 1 44.22 75 LYS A O 1
ATOM 587 N N . ARG A 1 76 ? -14.562 -33.625 -41.656 1 44.44 76 ARG A N 1
ATOM 588 C CA . ARG A 1 76 ? -13.453 -32.688 -41.594 1 44.44 76 ARG A CA 1
ATOM 589 C C . ARG A 1 76 ? -12.477 -33.062 -40.5 1 44.44 76 ARG A C 1
ATOM 591 O O . ARG A 1 76 ? -12.789 -32.969 -39.312 1 44.44 76 ARG A O 1
ATOM 598 N N . GLN A 1 77 ? -11.617 -34.062 -40.781 1 52.47 77 GLN A N 1
ATOM 599 C CA . GLN A 1 77 ? -10.531 -34.469 -39.906 1 52.47 77 GLN A CA 1
ATOM 600 C C . GLN A 1 77 ? -9.68 -33.312 -39.438 1 52.47 77 GLN A C 1
ATOM 602 O O . GLN A 1 77 ? -9.156 -32.562 -40.281 1 52.47 77 GLN A O 1
ATOM 607 N N . GLU A 1 78 ? -9.898 -32.781 -38.281 1 62.75 78 GLU A N 1
ATOM 608 C CA . GLU A 1 78 ? -9.062 -31.719 -37.75 1 62.75 78 GLU A CA 1
ATOM 609 C C . GLU A 1 78 ? -7.59 -32.094 -37.781 1 62.75 78 GLU A C 1
ATOM 611 O O . GLU A 1 78 ? -7.215 -33.188 -37.344 1 62.75 78 GLU A O 1
ATOM 616 N N . PRO A 1 79 ? -6.793 -31.344 -38.531 1 72 79 PRO A N 1
ATOM 617 C CA . PRO A 1 79 ? -5.383 -31.656 -38.812 1 72 79 PRO A CA 1
ATOM 618 C C . PRO A 1 79 ? -4.566 -31.797 -37.531 1 72 79 PRO A C 1
ATOM 620 O O . PRO A 1 79 ? -3.398 -32.188 -37.562 1 72 79 PRO A O 1
ATOM 623 N N . PHE A 1 80 ? -5.238 -31.781 -36.312 1 85.88 80 PHE A N 1
ATOM 624 C CA . PHE A 1 80 ? -4.395 -31.797 -35.125 1 85.88 80 PHE A CA 1
ATOM 625 C C . PHE A 1 80 ? -4.727 -32.969 -34.219 1 85.88 80 PHE A C 1
ATOM 627 O O . PHE A 1 80 ? -4.199 -33.094 -33.125 1 85.88 80 PHE A O 1
ATOM 634 N N . LEU A 1 81 ? -5.488 -33.875 -34.719 1 88.44 81 LEU A N 1
ATOM 635 C CA . LEU A 1 81 ? -5.859 -35 -33.875 1 88.44 81 LEU A CA 1
ATOM 636 C C . LEU A 1 81 ? -4.629 -35.812 -33.5 1 88.44 81 LEU A C 1
ATOM 638 O O . LEU A 1 81 ? -3.787 -36.125 -34.344 1 88.44 81 LEU A O 1
ATOM 642 N N . GLY A 1 82 ? -4.477 -36.031 -32.219 1 91 82 GLY A N 1
ATOM 643 C CA . GLY A 1 82 ? -3.352 -36.812 -31.734 1 91 82 GLY A CA 1
ATOM 644 C C . GLY A 1 82 ? -2.203 -35.969 -31.234 1 91 82 GLY A C 1
ATOM 645 O O . GLY A 1 82 ? -1.29 -36.469 -30.562 1 91 82 GLY A O 1
ATOM 646 N N . GLU A 1 83 ? -2.23 -34.688 -31.531 1 92.69 83 GLU A N 1
ATOM 647 C CA . GLU A 1 83 ? -1.215 -33.781 -30.984 1 92.69 83 GLU A CA 1
ATOM 648 C C . GLU A 1 83 ? -1.363 -33.625 -29.484 1 92.69 83 GLU A C 1
ATOM 650 O O . GLU A 1 83 ? -2.467 -33.75 -28.938 1 92.69 83 GLU A O 1
ATOM 655 N N . MET A 1 84 ? -0.223 -33.438 -28.859 1 95.19 84 MET A N 1
ATOM 656 C CA . MET A 1 84 ? -0.235 -33.375 -27.406 1 95.19 84 MET A CA 1
ATOM 657 C C . MET A 1 84 ? 0.605 -32.188 -26.906 1 95.19 84 MET A C 1
ATOM 659 O O . MET A 1 84 ? 1.668 -31.922 -27.469 1 95.19 84 MET A O 1
ATOM 663 N N . VAL A 1 85 ? 0.099 -31.469 -25.984 1 96.19 85 VAL A N 1
ATOM 664 C CA . VAL A 1 85 ? 0.83 -30.422 -25.266 1 96.19 85 VAL A CA 1
ATOM 665 C C . VAL A 1 85 ? 0.951 -30.797 -23.797 1 96.19 85 VAL A C 1
ATOM 667 O O . VAL A 1 85 ? 0.013 -31.344 -23.203 1 96.19 85 VAL A O 1
ATOM 670 N N . ALA A 1 86 ? 2.117 -30.641 -23.25 1 97.75 86 ALA A N 1
ATOM 671 C CA . ALA A 1 86 ? 2.334 -30.922 -21.828 1 97.75 86 ALA A CA 1
ATOM 672 C C . ALA A 1 86 ? 3.127 -29.812 -21.156 1 97.75 86 ALA A C 1
ATOM 674 O O . ALA A 1 86 ? 3.811 -29.031 -21.828 1 97.75 86 ALA A O 1
ATOM 675 N N . GLY A 1 87 ? 2.947 -29.672 -19.969 1 97.62 87 GLY A N 1
ATOM 676 C CA . GLY A 1 87 ? 3.654 -28.703 -19.141 1 97.62 87 GLY A CA 1
ATOM 677 C C . GLY A 1 87 ? 3.656 -29.062 -17.672 1 97.62 87 GLY A C 1
ATOM 678 O O . GLY A 1 87 ? 2.867 -29.891 -17.219 1 97.62 87 GLY A O 1
ATOM 679 N N . GLY A 1 88 ? 4.551 -28.438 -16.969 1 98.06 88 GLY A N 1
ATOM 680 C CA . GLY A 1 88 ? 4.629 -28.766 -15.555 1 98.06 88 GLY A CA 1
ATOM 681 C C . GLY A 1 88 ? 5.422 -27.75 -14.75 1 98.06 88 GLY A C 1
ATOM 682 O O . GLY A 1 88 ? 6.152 -26.938 -15.32 1 98.06 88 GLY A O 1
ATOM 683 N N . LEU A 1 89 ? 5.188 -27.766 -13.516 1 97.81 89 LEU A N 1
ATOM 684 C CA . LEU A 1 89 ? 5.859 -26.922 -12.531 1 97.81 89 LEU A CA 1
ATOM 685 C C . LEU A 1 89 ? 6.48 -27.766 -11.422 1 97.81 89 LEU A C 1
ATOM 687 O O . LEU A 1 89 ? 5.844 -28.688 -10.914 1 97.81 89 LEU A O 1
ATOM 691 N N . LEU A 1 90 ? 7.691 -27.516 -11.141 1 96.69 90 LEU A N 1
ATOM 692 C CA . LEU A 1 90 ? 8.383 -28.172 -10.039 1 96.69 90 LEU A CA 1
ATOM 693 C C . LEU A 1 90 ? 8.93 -27.156 -9.047 1 96.69 90 LEU A C 1
ATOM 695 O O . LEU A 1 90 ? 9.562 -26.172 -9.445 1 96.69 90 LEU A O 1
ATOM 699 N N . ASP A 1 91 ? 8.633 -27.359 -7.832 1 92.19 91 ASP A N 1
ATOM 700 C CA . ASP A 1 91 ? 9.039 -26.438 -6.773 1 92.19 91 ASP A CA 1
ATOM 701 C C . ASP A 1 91 ? 9.812 -27.172 -5.684 1 92.19 91 ASP A C 1
ATOM 703 O O . ASP A 1 91 ? 9.391 -28.219 -5.215 1 92.19 91 ASP A O 1
ATOM 707 N N . SER A 1 92 ? 10.992 -26.656 -5.355 1 83.56 92 SER A N 1
ATOM 708 C CA . SER A 1 92 ? 11.844 -27.328 -4.379 1 83.56 92 SER A CA 1
ATOM 709 C C . SER A 1 92 ? 12.008 -26.484 -3.115 1 83.56 92 SER A C 1
ATOM 711 O O . SER A 1 92 ? 11.977 -25.266 -3.172 1 83.56 92 SER A O 1
ATOM 713 N N . TYR A 1 93 ? 12.203 -27.281 -1.982 1 70.75 93 TYR A N 1
ATOM 714 C CA . TYR A 1 93 ? 12.477 -26.625 -0.705 1 70.75 93 TYR A CA 1
ATOM 715 C C . TYR A 1 93 ? 13.977 -26.531 -0.446 1 70.75 93 TYR A C 1
ATOM 717 O O . TYR A 1 93 ? 14.438 -25.641 0.253 1 70.75 93 TYR A O 1
ATOM 725 N N . THR A 1 94 ? 14.484 -27.656 -0.994 1 74.38 94 THR A N 1
ATOM 726 C CA . THR A 1 94 ? 15.883 -27.797 -0.611 1 74.38 94 THR A CA 1
ATOM 727 C C . THR A 1 94 ? 16.781 -27.875 -1.846 1 74.38 94 THR A C 1
ATOM 729 O O . THR A 1 94 ? 16.891 -28.938 -2.469 1 74.38 94 THR A O 1
ATOM 732 N N . GLY A 1 95 ? 17.078 -26.797 -2.471 1 78.44 95 GLY A N 1
ATOM 733 C CA . GLY A 1 95 ? 18.016 -26.797 -3.588 1 78.44 95 GLY A CA 1
ATOM 734 C C . GLY A 1 95 ? 17.328 -26.922 -4.938 1 78.44 95 GLY A C 1
ATOM 735 O O . GLY A 1 95 ? 16.172 -27.375 -5.016 1 78.44 95 GLY A O 1
ATOM 736 N N . ARG A 1 96 ? 18.031 -26.781 -6.027 1 86.56 96 ARG A N 1
ATOM 737 C CA . ARG A 1 96 ? 17.438 -26.75 -7.359 1 86.56 96 ARG A CA 1
ATOM 738 C C . ARG A 1 96 ? 17.797 -28 -8.156 1 86.56 96 ARG A C 1
ATOM 740 O O . ARG A 1 96 ? 17.297 -28.188 -9.266 1 86.56 96 ARG A O 1
ATOM 747 N N . GLU A 1 97 ? 18.5 -28.922 -7.594 1 88.81 97 GLU A N 1
ATOM 748 C CA . GLU A 1 97 ? 18.984 -30.094 -8.328 1 88.81 97 GLU A CA 1
ATOM 749 C C . GLU A 1 97 ? 17.828 -31.016 -8.703 1 88.81 97 GLU A C 1
ATOM 751 O O . GLU A 1 97 ? 17.688 -31.422 -9.859 1 88.81 97 GLU A O 1
ATOM 756 N N . ALA A 1 98 ? 17.078 -31.281 -7.703 1 91.88 98 ALA A N 1
ATOM 757 C CA . ALA A 1 98 ? 15.977 -32.219 -7.941 1 91.88 98 ALA A CA 1
ATOM 758 C C . ALA A 1 98 ? 14.945 -31.594 -8.883 1 91.88 98 ALA A C 1
ATOM 760 O O . ALA A 1 98 ? 14.469 -32.25 -9.812 1 91.88 98 ALA A O 1
ATOM 761 N N . SER A 1 99 ? 14.594 -30.391 -8.68 1 93.44 99 SER A N 1
ATOM 762 C CA . SER A 1 99 ? 13.57 -29.75 -9.484 1 93.44 99 SER A CA 1
ATOM 763 C C . SER A 1 99 ? 14.016 -29.609 -10.938 1 93.44 99 SER A C 1
ATOM 765 O O . SER A 1 99 ? 13.242 -29.906 -11.859 1 93.44 99 SER A O 1
ATOM 767 N N . SER A 1 100 ? 15.211 -29.25 -11.172 1 92.88 100 SER A N 1
ATOM 768 C CA . SER A 1 100 ? 15.727 -29.078 -12.531 1 92.88 100 SER A CA 1
ATOM 769 C C . SER A 1 100 ? 15.844 -30.422 -13.25 1 92.88 100 SER A C 1
ATOM 771 O O . SER A 1 100 ? 15.508 -30.531 -14.43 1 92.88 100 SER A O 1
ATOM 773 N N . PHE A 1 101 ? 16.312 -31.375 -12.531 1 94.62 101 PHE A N 1
ATOM 774 C CA . PHE A 1 101 ? 16.484 -32.688 -13.141 1 94.62 101 PHE A CA 1
ATOM 775 C C . PHE A 1 101 ? 15.141 -33.312 -13.508 1 94.62 101 PHE A C 1
ATOM 777 O O . PHE A 1 101 ? 14.953 -33.781 -14.633 1 94.62 101 PHE A O 1
ATOM 784 N N . VAL A 1 102 ? 14.273 -33.312 -12.562 1 96 102 VAL A N 1
ATOM 785 C CA . VAL A 1 102 ? 12.977 -33.969 -12.766 1 96 102 VAL A CA 1
ATOM 786 C C . VAL A 1 102 ? 12.203 -33.219 -13.852 1 96 102 VAL A C 1
ATOM 788 O O . VAL A 1 102 ? 11.492 -33.844 -14.648 1 96 102 VAL A O 1
ATOM 791 N N . SER A 1 103 ? 12.297 -31.938 -13.828 1 96.44 103 SER A N 1
ATOM 792 C CA . SER A 1 103 ? 11.648 -31.156 -14.867 1 96.44 103 SER A CA 1
ATOM 793 C C . SER A 1 103 ? 12.117 -31.562 -16.25 1 96.44 103 SER A C 1
ATOM 795 O O . SER A 1 103 ? 11.305 -31.781 -17.156 1 96.44 103 SER A O 1
ATOM 797 N N . SER A 1 104 ? 13.359 -31.688 -16.422 1 96.19 104 SER A N 1
ATOM 798 C CA . SER A 1 104 ? 13.93 -32.062 -17.703 1 96.19 104 SER A CA 1
ATOM 799 C C . SER A 1 104 ? 13.547 -33.5 -18.078 1 96.19 104 SER A C 1
ATOM 801 O O . SER A 1 104 ? 13.344 -33.812 -19.25 1 96.19 104 SER A O 1
ATOM 803 N N . TYR A 1 105 ? 13.555 -34.312 -17.094 1 97.31 105 TYR A N 1
ATOM 804 C CA . TYR A 1 105 ? 13.219 -35.719 -17.328 1 97.31 105 TYR A CA 1
ATOM 805 C C . TYR A 1 105 ? 11.773 -35.875 -17.766 1 97.31 105 TYR A C 1
ATOM 807 O O . TYR A 1 105 ? 11.484 -36.594 -18.734 1 97.31 105 TYR A O 1
ATOM 815 N N . LEU A 1 106 ? 10.906 -35.281 -17.047 1 97.5 106 LEU A N 1
ATOM 816 C CA . LEU A 1 106 ? 9.492 -35.344 -17.391 1 97.5 106 LEU A CA 1
ATOM 817 C C . LEU A 1 106 ? 9.219 -34.688 -18.734 1 97.5 106 LEU A C 1
ATOM 819 O O . LEU A 1 106 ? 8.391 -35.188 -19.516 1 97.5 106 LEU A O 1
ATOM 823 N N . ALA A 1 107 ? 9.875 -33.562 -18.953 1 97.5 107 ALA A N 1
ATOM 824 C CA . ALA A 1 107 ? 9.75 -32.906 -20.25 1 97.5 107 ALA A CA 1
ATOM 825 C C . ALA A 1 107 ? 10.148 -33.875 -21.391 1 97.5 107 ALA A C 1
ATOM 827 O O . ALA A 1 107 ? 9.461 -33.938 -22.406 1 97.5 107 ALA A O 1
ATOM 828 N N . LYS A 1 108 ? 11.172 -34.531 -21.188 1 96.56 108 LYS A N 1
ATOM 829 C CA . LYS A 1 108 ? 11.633 -35.469 -22.203 1 96.56 108 LYS A CA 1
ATOM 830 C C . LYS A 1 108 ? 10.648 -36.625 -22.375 1 96.56 108 LYS A C 1
ATOM 832 O O . LYS A 1 108 ? 10.312 -37 -23.5 1 96.56 108 LYS A O 1
ATOM 837 N N . ALA A 1 109 ? 10.227 -37.156 -21.297 1 97.25 109 ALA A N 1
ATOM 838 C CA . ALA A 1 109 ? 9.281 -38.281 -21.328 1 97.25 109 ALA A CA 1
ATOM 839 C C . ALA A 1 109 ? 8.016 -37.906 -22.094 1 97.25 109 ALA A C 1
ATOM 841 O O . ALA A 1 109 ? 7.559 -38.656 -22.953 1 97.25 109 ALA A O 1
ATOM 842 N N . LEU A 1 110 ? 7.508 -36.781 -21.781 1 96.81 110 LEU A N 1
ATOM 843 C CA . LEU A 1 110 ? 6.238 -36.375 -22.375 1 96.81 110 LEU A CA 1
ATOM 844 C C . LEU A 1 110 ? 6.434 -35.938 -23.828 1 96.81 110 LEU A C 1
ATOM 846 O O . LEU A 1 110 ? 5.516 -36.031 -24.641 1 96.81 110 LEU A O 1
ATOM 850 N N . SER A 1 111 ? 7.633 -35.438 -24.156 1 95.38 111 SER A N 1
ATOM 851 C CA . SER A 1 111 ? 7.922 -35.031 -25.516 1 95.38 111 SER A CA 1
ATOM 852 C C . SER A 1 111 ? 8.031 -36.25 -26.453 1 95.38 111 SER A C 1
ATOM 854 O O . SER A 1 111 ? 7.797 -36.125 -27.656 1 95.38 111 SER A O 1
ATOM 856 N N . MET A 1 112 ? 8.305 -37.406 -25.906 1 94.31 112 MET A N 1
ATOM 857 C CA . MET A 1 112 ? 8.516 -38.594 -26.719 1 94.31 112 MET A CA 1
ATOM 858 C C . MET A 1 112 ? 7.348 -39.562 -26.594 1 94.31 112 MET A C 1
ATOM 860 O O . MET A 1 112 ? 7.289 -40.562 -27.312 1 94.31 112 MET A O 1
ATOM 864 N N . HIS A 1 113 ? 6.441 -39.281 -25.719 1 95.81 113 HIS A N 1
ATOM 865 C CA . HIS A 1 113 ? 5.371 -40.219 -25.438 1 95.81 113 HIS A CA 1
ATOM 866 C C . HIS A 1 113 ? 4.57 -40.531 -26.688 1 95.81 113 HIS A C 1
ATOM 868 O O . HIS A 1 113 ? 4.125 -39.625 -27.406 1 95.81 113 HIS A O 1
ATOM 874 N N . THR A 1 114 ? 4.387 -41.75 -27 1 94.06 114 THR A N 1
ATOM 875 C CA . THR A 1 114 ? 3.615 -42.188 -28.156 1 94.06 114 THR A CA 1
ATOM 876 C C . THR A 1 114 ? 2.99 -43.562 -27.906 1 94.06 114 THR A C 1
ATOM 878 O O . THR A 1 114 ? 3.506 -44.344 -27.125 1 94.06 114 THR A O 1
ATOM 881 N N . ALA A 1 115 ? 1.83 -43.781 -28.469 1 90.5 115 ALA A N 1
ATOM 882 C CA . ALA A 1 115 ? 1.145 -45.094 -28.406 1 90.5 115 ALA A CA 1
ATOM 883 C C . ALA A 1 115 ? 1.126 -45.75 -29.766 1 90.5 115 ALA A C 1
ATOM 885 O O . ALA A 1 115 ? 0.471 -46.781 -29.953 1 90.5 115 ALA A O 1
ATOM 886 N N . LEU A 1 116 ? 1.826 -45.156 -30.719 1 90.62 116 LEU A N 1
ATOM 887 C CA . LEU A 1 116 ? 1.917 -45.75 -32.062 1 90.62 116 LEU A CA 1
ATOM 888 C C . LEU A 1 116 ? 3.111 -46.688 -32.156 1 90.62 116 LEU A C 1
ATOM 890 O O . LEU A 1 116 ? 4.254 -46.281 -31.938 1 90.62 116 LEU A O 1
ATOM 894 N N . PRO A 1 117 ? 2.865 -47.875 -32.531 1 90.69 117 PRO A N 1
ATOM 895 C CA . PRO A 1 117 ? 3.957 -48.844 -32.625 1 90.69 117 PRO A CA 1
ATOM 896 C C . PRO A 1 117 ? 5.043 -48.438 -33.625 1 90.69 117 PRO A C 1
ATOM 898 O O . PRO A 1 117 ? 6.23 -48.656 -33.344 1 90.69 117 PRO A O 1
ATOM 901 N N . ALA A 1 118 ? 4.621 -47.875 -34.719 1 91.25 118 ALA A N 1
ATOM 902 C CA . ALA A 1 118 ? 5.594 -47.469 -35.75 1 91.25 118 ALA A CA 1
ATOM 903 C C . ALA A 1 118 ? 6.539 -46.406 -35.188 1 91.25 118 ALA A C 1
ATOM 905 O O . ALA A 1 118 ? 7.75 -46.469 -35.438 1 91.25 118 ALA A O 1
ATOM 906 N N . GLU A 1 119 ? 5.953 -45.469 -34.469 1 92.38 119 GLU A N 1
ATOM 907 C CA . GLU A 1 119 ? 6.77 -44.406 -33.906 1 92.38 119 GLU A CA 1
ATOM 908 C C . GLU A 1 119 ? 7.676 -44.938 -32.812 1 92.38 119 GLU A C 1
ATOM 910 O O . GLU A 1 119 ? 8.805 -44.469 -32.625 1 92.38 119 GLU A O 1
ATOM 915 N N . LEU A 1 120 ? 7.203 -45.875 -32.062 1 92.75 120 LEU A N 1
ATOM 916 C CA . LEU A 1 120 ? 7.992 -46.469 -30.984 1 92.75 120 LEU A CA 1
ATOM 917 C C . LEU A 1 120 ? 9.195 -47.219 -31.547 1 92.75 120 LEU A C 1
ATOM 919 O O . LEU A 1 120 ? 10.273 -47.188 -30.953 1 92.75 120 LEU A O 1
ATOM 923 N N . ARG A 1 121 ? 8.977 -47.844 -32.656 1 92.19 121 ARG A N 1
ATOM 924 C CA . ARG A 1 121 ? 10.07 -48.531 -33.312 1 92.19 121 ARG A CA 1
ATOM 925 C C . ARG A 1 121 ? 11.141 -47.562 -33.812 1 92.19 121 ARG A C 1
ATOM 927 O O . ARG A 1 121 ? 12.336 -47.844 -33.688 1 92.19 121 ARG A O 1
ATOM 934 N N . THR A 1 122 ? 10.688 -46.5 -34.281 1 93.31 122 THR A N 1
ATOM 935 C CA . THR A 1 122 ? 11.625 -45.5 -34.75 1 93.31 122 THR A CA 1
ATOM 936 C C . THR A 1 122 ? 12.453 -44.938 -33.594 1 93.31 122 THR A C 1
ATOM 938 O O . THR A 1 122 ? 13.664 -44.75 -33.75 1 93.31 122 THR A O 1
ATOM 941 N N . LEU A 1 123 ? 11.82 -44.719 -32.5 1 92.94 123 LEU A N 1
ATOM 942 C CA . LEU A 1 123 ? 12.508 -44.188 -31.328 1 92.94 123 LEU A CA 1
ATOM 943 C C . LEU A 1 123 ? 13.492 -45.188 -30.75 1 92.94 123 LEU A C 1
ATOM 945 O O . LEU A 1 123 ? 14.57 -44.844 -30.281 1 92.94 123 LEU A O 1
ATOM 949 N N . ARG A 1 124 ? 13.117 -46.438 -30.797 1 91.5 124 ARG A N 1
ATOM 950 C CA . ARG A 1 124 ? 13.977 -47.5 -30.281 1 91.5 124 ARG A CA 1
ATOM 951 C C . ARG A 1 124 ? 15.234 -47.656 -31.125 1 91.5 124 ARG A C 1
ATOM 953 O O . ARG A 1 124 ? 16.312 -47.938 -30.609 1 91.5 124 ARG A O 1
ATOM 960 N N . LYS A 1 125 ? 15.047 -47.375 -32.406 1 92.31 125 LYS A N 1
ATOM 961 C CA . LYS A 1 125 ? 16.203 -47.469 -33.312 1 92.31 125 LYS A CA 1
ATOM 962 C C . LYS A 1 125 ? 17.172 -46.312 -33.031 1 92.31 125 LYS A C 1
ATOM 964 O O . LYS A 1 125 ? 18.391 -46.5 -33.156 1 92.31 125 LYS A O 1
ATOM 969 N N . GLU A 1 126 ? 16.641 -45.219 -32.719 1 91.06 126 GLU A N 1
ATOM 970 C CA . GLU A 1 126 ? 17.469 -44.031 -32.469 1 91.06 126 GLU A CA 1
ATOM 971 C C . GLU A 1 126 ? 18.234 -44.188 -31.141 1 91.06 126 GLU A C 1
ATOM 973 O O . GLU A 1 126 ? 19.406 -43.812 -31.062 1 91.06 126 GLU A O 1
ATOM 978 N N . ASP A 1 127 ? 17.531 -44.625 -30.078 1 91 127 ASP A N 1
ATOM 979 C CA . ASP A 1 127 ? 18.156 -44.781 -28.766 1 91 127 ASP A CA 1
ATOM 980 C C . ASP A 1 127 ? 17.641 -46.062 -28.078 1 91 127 ASP A C 1
ATOM 982 O O . ASP A 1 127 ? 16.766 -45.969 -27.219 1 91 127 ASP A O 1
ATOM 986 N N . PRO A 1 128 ? 18.234 -47.094 -28.266 1 87.44 128 PRO A N 1
ATOM 987 C CA . PRO A 1 128 ? 17.719 -48.375 -27.75 1 87.44 128 PRO A CA 1
ATOM 988 C C . PRO A 1 128 ? 17.859 -48.469 -26.234 1 87.44 128 PRO A C 1
ATOM 990 O O . PRO A 1 128 ? 17.125 -49.25 -25.594 1 87.44 128 PRO A O 1
ATOM 993 N N . SER A 1 129 ? 18.688 -47.719 -25.625 1 88.25 129 SER A N 1
ATOM 994 C CA . SER A 1 129 ? 18.938 -47.906 -24.203 1 88.25 129 SER A CA 1
ATOM 995 C C . SER A 1 129 ? 18.156 -46.906 -23.375 1 88.25 129 SER A C 1
ATOM 997 O O . SER A 1 129 ? 18.312 -46.844 -22.141 1 88.25 129 SER A O 1
ATOM 999 N N . ASN A 1 130 ? 17.328 -46.219 -23.969 1 90.94 130 ASN A N 1
ATOM 1000 C CA . ASN A 1 130 ? 16.531 -45.219 -23.234 1 90.94 130 ASN A CA 1
ATOM 1001 C C . ASN A 1 130 ? 15.492 -45.875 -22.359 1 90.94 130 ASN A C 1
ATOM 1003 O O . ASN A 1 130 ? 14.578 -46.562 -22.859 1 90.94 130 ASN A O 1
ATOM 1007 N N . PRO A 1 131 ? 15.586 -45.688 -21.047 1 91.69 131 PRO A N 1
ATOM 1008 C CA . PRO A 1 131 ? 14.648 -46.344 -20.125 1 91.69 131 PRO A CA 1
ATOM 1009 C C . PRO A 1 131 ? 13.203 -45.906 -20.344 1 91.69 131 PRO A C 1
ATOM 1011 O O . PRO A 1 131 ? 12.273 -46.656 -20 1 91.69 131 PRO A O 1
ATOM 1014 N N . LEU A 1 132 ? 12.984 -44.812 -20.875 1 94.94 132 LEU A N 1
ATOM 1015 C CA . LEU A 1 132 ? 11.633 -44.312 -21.109 1 94.94 132 LEU A CA 1
ATOM 1016 C C . LEU A 1 132 ? 10.914 -45.156 -22.156 1 94.94 132 LEU A C 1
ATOM 1018 O O . LEU A 1 132 ? 9.688 -45.312 -22.094 1 94.94 132 LEU A O 1
ATOM 1022 N N . LEU A 1 133 ? 11.648 -45.656 -23.094 1 94.56 133 LEU A N 1
ATOM 1023 C CA . LEU A 1 133 ? 11.062 -46.5 -24.141 1 94.56 133 LEU A CA 1
ATOM 1024 C C . LEU A 1 133 ? 10.531 -47.812 -23.562 1 94.56 133 LEU A C 1
ATOM 1026 O O . LEU A 1 133 ? 9.516 -48.312 -24.031 1 94.56 133 LEU A O 1
ATOM 1030 N N . SER A 1 134 ? 11.242 -48.281 -22.531 1 94 134 SER A N 1
ATOM 1031 C CA . SER A 1 134 ? 10.75 -49.469 -21.859 1 94 134 SER A CA 1
ATOM 1032 C C . SER A 1 134 ? 9.383 -49.25 -21.219 1 94 134 SER A C 1
ATOM 1034 O O . SER A 1 134 ? 8.523 -50.125 -21.234 1 94 134 SER A O 1
ATOM 1036 N N . ILE A 1 135 ? 9.266 -48.125 -20.688 1 94.62 135 ILE A N 1
ATOM 1037 C CA . ILE A 1 135 ? 8 -47.75 -20.062 1 94.62 135 ILE A CA 1
ATOM 1038 C C . ILE A 1 135 ? 6.906 -47.656 -21.125 1 94.62 135 ILE A C 1
ATOM 1040 O O . ILE A 1 135 ? 5.797 -48.156 -20.938 1 94.62 135 ILE A O 1
ATOM 1044 N N . MET A 1 136 ? 7.191 -47.062 -22.266 1 94.94 136 MET A N 1
ATOM 1045 C CA . MET A 1 136 ? 6.215 -46.906 -23.344 1 94.94 136 MET A CA 1
ATOM 1046 C C . MET A 1 136 ? 5.828 -48.25 -23.938 1 94.94 136 MET A C 1
ATOM 1048 O O . MET A 1 136 ? 4.664 -48.469 -24.281 1 94.94 136 MET A O 1
ATOM 1052 N N . MET A 1 137 ? 6.801 -49.062 -24.078 1 93.25 137 MET A N 1
ATOM 1053 C CA . MET A 1 137 ? 6.527 -50.406 -24.594 1 93.25 137 MET A CA 1
ATOM 1054 C C . MET A 1 137 ? 5.629 -51.188 -23.625 1 93.25 137 MET A C 1
ATOM 1056 O O . MET A 1 137 ? 4.711 -51.875 -24.062 1 93.25 137 MET A O 1
ATOM 1060 N N . ALA A 1 138 ? 5.945 -51.094 -22.375 1 92.44 138 ALA A N 1
ATOM 1061 C CA . ALA A 1 138 ? 5.102 -51.719 -21.375 1 92.44 138 ALA A CA 1
ATOM 1062 C C . ALA A 1 138 ? 3.682 -51.156 -21.406 1 92.44 138 ALA A C 1
ATOM 1064 O O . ALA A 1 138 ? 2.711 -51.906 -21.219 1 92.44 138 ALA A O 1
ATOM 1065 N N . ALA A 1 139 ? 3.596 -49.938 -21.594 1 91.94 139 ALA A N 1
ATOM 1066 C CA . ALA A 1 139 ? 2.289 -49.281 -21.672 1 91.94 139 ALA A CA 1
ATOM 1067 C C . ALA A 1 139 ? 1.497 -49.781 -22.875 1 91.94 139 ALA A C 1
ATOM 1069 O O . ALA A 1 139 ? 0.289 -50.031 -22.781 1 91.94 139 ALA A O 1
ATOM 1070 N N . LEU A 1 140 ? 2.146 -49.875 -24.031 1 89.31 140 LEU A N 1
ATOM 1071 C CA . LEU A 1 140 ? 1.509 -50.406 -25.234 1 89.31 140 LEU A CA 1
ATOM 1072 C C . LEU A 1 140 ? 1.022 -51.812 -25.016 1 89.31 140 LEU A C 1
ATOM 1074 O O . LEU A 1 140 ? -0.077 -52.188 -25.453 1 89.31 140 LEU A O 1
ATOM 1078 N N . ALA A 1 141 ? 1.849 -52.594 -24.406 1 90.06 141 ALA A N 1
ATOM 1079 C CA . ALA A 1 141 ? 1.475 -53.969 -24.109 1 90.06 141 ALA A CA 1
ATOM 1080 C C . ALA A 1 141 ? 0.259 -54.031 -23.188 1 90.06 141 ALA A C 1
ATOM 1082 O O . ALA A 1 141 ? -0.623 -54.875 -23.375 1 90.06 141 ALA A O 1
ATOM 1083 N N . ARG A 1 142 ? 0.246 -53.219 -22.25 1 87.56 142 ARG A N 1
ATOM 1084 C CA . ARG A 1 142 ? -0.88 -53.156 -21.328 1 87.56 142 ARG A CA 1
ATOM 1085 C C . ARG A 1 142 ? -2.162 -52.75 -22.062 1 87.56 142 ARG A C 1
ATOM 1087 O O . ARG A 1 142 ? -3.23 -53.312 -21.781 1 87.56 142 ARG A O 1
ATOM 1094 N N . ARG A 1 143 ? -2.072 -51.812 -22.938 1 84.69 143 ARG A N 1
ATOM 1095 C CA . ARG A 1 143 ? -3.223 -51.375 -23.703 1 84.69 143 ARG A CA 1
ATOM 1096 C C . ARG A 1 143 ? -3.799 -52.5 -24.562 1 84.69 143 ARG A C 1
ATOM 1098 O O . ARG A 1 143 ? -5.02 -52.594 -24.703 1 84.69 143 ARG A O 1
ATOM 1105 N N . ARG A 1 144 ? -2.955 -53.25 -25.109 1 81.81 144 ARG A N 1
ATOM 1106 C CA . ARG A 1 144 ? -3.369 -54.375 -25.969 1 81.81 144 ARG A CA 1
ATOM 1107 C C . ARG A 1 144 ? -4.008 -55.5 -25.141 1 81.81 144 ARG A C 1
ATOM 1109 O O . ARG A 1 144 ? -5.02 -56.062 -25.547 1 81.81 144 ARG A O 1
ATOM 1116 N N . SER A 1 145 ? -3.398 -55.688 -24.094 1 81.5 145 SER A N 1
ATOM 1117 C CA . SER A 1 145 ? -3.863 -56.781 -23.25 1 81.5 145 SER A CA 1
ATOM 1118 C C . SER A 1 145 ? -5.207 -56.469 -22.609 1 81.5 145 SER A C 1
ATOM 1120 O O . SER A 1 145 ? -6.059 -57.344 -22.469 1 81.5 145 SER A O 1
ATOM 1122 N N . MET A 1 146 ? -5.355 -55.281 -22.281 1 75.81 146 MET A N 1
ATOM 1123 C CA . MET A 1 146 ? -6.57 -54.906 -21.562 1 75.81 146 MET A CA 1
ATOM 1124 C C . MET A 1 146 ? -7.652 -54.438 -22.547 1 75.81 146 MET A C 1
ATOM 1126 O O . MET A 1 146 ? -8.781 -54.156 -22.141 1 75.81 146 MET A O 1
ATOM 1130 N N . HIS A 1 147 ? -7.422 -54.5 -23.781 1 68.56 147 HIS A N 1
ATOM 1131 C CA . HIS A 1 147 ? -8.344 -54.125 -24.844 1 68.56 147 HIS A CA 1
ATOM 1132 C C . HIS A 1 147 ? -8.891 -52.719 -24.594 1 68.56 147 HIS A C 1
ATOM 1134 O O . HIS A 1 147 ? -10.102 -52.5 -24.641 1 68.56 147 HIS A O 1
ATOM 1140 N N . THR A 1 148 ? -8.008 -51.906 -24.125 1 66.12 148 THR A N 1
ATOM 1141 C CA . THR A 1 148 ? -8.383 -50.531 -23.828 1 66.12 148 THR A CA 1
ATOM 1142 C C . THR A 1 148 ? -7.934 -49.594 -24.953 1 66.12 148 THR A C 1
ATOM 1144 O O . THR A 1 148 ? -7.367 -48.531 -24.688 1 66.12 148 THR A O 1
ATOM 1147 N N . GLU A 1 149 ? -8.258 -49.938 -26.156 1 62.25 149 GLU A N 1
ATOM 1148 C CA . GLU A 1 149 ? -7.84 -49.156 -27.312 1 62.25 149 GLU A CA 1
ATOM 1149 C C . GLU A 1 149 ? -8.508 -47.812 -27.328 1 62.25 149 GLU A C 1
ATOM 1151 O O . GLU A 1 149 ? -8 -46.844 -27.938 1 62.25 149 GLU A O 1
ATOM 1156 N N . PHE A 1 150 ? -9.516 -47.688 -26.531 1 66.75 150 PHE A N 1
ATOM 1157 C CA . PHE A 1 150 ? -10.266 -46.438 -26.562 1 66.75 150 PHE A CA 1
ATOM 1158 C C . PHE A 1 150 ? -9.93 -45.562 -25.344 1 66.75 150 PHE A C 1
ATOM 1160 O O . PHE A 1 150 ? -10.586 -44.562 -25.109 1 66.75 150 PHE A O 1
ATOM 1167 N N . GLU A 1 151 ? -8.844 -45.938 -24.828 1 77.06 151 GLU A N 1
ATOM 1168 C CA . GLU A 1 151 ? -8.469 -45.188 -23.641 1 77.06 151 GLU A CA 1
ATOM 1169 C C . GLU A 1 151 ? -7.688 -43.906 -24.016 1 77.06 151 GLU A C 1
ATOM 1171 O O . GLU A 1 151 ? -7.352 -43.719 -25.172 1 77.06 151 GLU A O 1
ATOM 1176 N N . SER A 1 152 ? -7.5 -43.094 -23.047 1 85.88 152 SER A N 1
ATOM 1177 C CA . SER A 1 152 ? -6.738 -41.875 -23.188 1 85.88 152 SER A CA 1
ATOM 1178 C C . SER A 1 152 ? -5.301 -42.156 -23.609 1 85.88 152 SER A C 1
ATOM 1180 O O . SER A 1 152 ? -4.762 -43.219 -23.312 1 85.88 152 SER A O 1
ATOM 1182 N N . LEU A 1 153 ? -4.781 -41.312 -24.453 1 87.38 153 LEU A N 1
ATOM 1183 C CA . LEU A 1 153 ? -3.398 -41.438 -24.891 1 87.38 153 LEU A CA 1
ATOM 1184 C C . LEU A 1 153 ? -2.451 -41.531 -23.703 1 87.38 153 LEU A C 1
ATOM 1186 O O . LEU A 1 153 ? -1.564 -42.406 -23.672 1 87.38 153 LEU A O 1
ATOM 1190 N N . VAL A 1 154 ? -2.592 -40.625 -22.812 1 92.5 154 VAL A N 1
ATOM 1191 C CA . VAL A 1 154 ? -1.798 -40.625 -21.578 1 92.5 154 VAL A CA 1
ATOM 1192 C C . VAL A 1 154 ? -2.662 -41.094 -20.406 1 92.5 154 VAL A C 1
ATOM 1194 O O . VAL A 1 154 ? -3.662 -40.438 -20.078 1 92.5 154 VAL A O 1
ATOM 1197 N N . THR A 1 155 ? -2.258 -42.188 -19.797 1 91.56 155 THR A N 1
ATOM 1198 C CA . THR A 1 155 ? -3.043 -42.75 -18.703 1 91.56 155 THR A CA 1
ATOM 1199 C C . THR A 1 155 ? -2.396 -42.438 -17.359 1 91.56 155 THR A C 1
ATOM 1201 O O . THR A 1 155 ? -1.275 -41.938 -17.297 1 91.56 155 THR A O 1
ATOM 1204 N N . GLU A 1 156 ? -3.129 -42.781 -16.312 1 93.75 156 GLU A N 1
ATOM 1205 C CA . GLU A 1 156 ? -2.613 -42.656 -14.961 1 93.75 156 GLU A CA 1
ATOM 1206 C C . GLU A 1 156 ? -1.343 -43.469 -14.766 1 93.75 156 GLU A C 1
ATOM 1208 O O . GLU A 1 156 ? -0.387 -43.031 -14.141 1 93.75 156 GLU A O 1
ATOM 1213 N N . TRP A 1 157 ? -1.417 -44.625 -15.32 1 93.5 157 TRP A N 1
ATOM 1214 C CA . TRP A 1 157 ? -0.27 -45.5 -15.195 1 93.5 157 TRP A CA 1
ATOM 1215 C C . TRP A 1 157 ? 0.972 -44.875 -15.828 1 93.5 157 TRP A C 1
ATOM 1217 O O . TRP A 1 157 ? 2.07 -44.969 -15.281 1 93.5 157 TRP A O 1
ATOM 1227 N N . ASP A 1 158 ? 0.856 -44.312 -16.984 1 95.31 158 ASP A N 1
ATOM 1228 C CA . ASP A 1 158 ? 1.983 -43.688 -17.672 1 95.31 158 ASP A CA 1
ATOM 1229 C C . ASP A 1 158 ? 2.629 -42.625 -16.797 1 95.31 158 ASP A C 1
ATOM 1231 O O . ASP A 1 158 ? 3.848 -42.594 -16.625 1 95.31 158 ASP A O 1
ATOM 1235 N N . LEU A 1 159 ? 1.786 -41.719 -16.297 1 96.75 159 LEU A N 1
ATOM 1236 C CA . LEU A 1 159 ? 2.297 -40.594 -15.516 1 96.75 159 LEU A CA 1
ATOM 1237 C C . LEU A 1 159 ? 2.953 -41.094 -14.234 1 96.75 159 LEU A C 1
ATOM 1239 O O . LEU A 1 159 ? 3.953 -40.531 -13.781 1 96.75 159 LEU A O 1
ATOM 1243 N N . GLN A 1 160 ? 2.395 -42.125 -13.617 1 96.31 160 GLN A N 1
ATOM 1244 C CA . GLN A 1 160 ? 2.984 -42.688 -12.406 1 96.31 160 GLN A CA 1
ATOM 1245 C C . GLN A 1 160 ? 4.336 -43.344 -12.703 1 96.31 160 GLN A C 1
ATOM 1247 O O . GLN A 1 160 ? 5.293 -43.156 -11.945 1 96.31 160 GLN A O 1
ATOM 1252 N N . GLN A 1 161 ? 4.367 -44.031 -13.82 1 96.25 161 GLN A N 1
ATOM 1253 C CA . GLN A 1 161 ? 5.617 -44.688 -14.18 1 96.25 161 GLN A CA 1
ATOM 1254 C C . GLN A 1 161 ? 6.691 -43.656 -14.539 1 96.25 161 GLN A C 1
ATOM 1256 O O . GLN A 1 161 ? 7.863 -43.844 -14.195 1 96.25 161 GLN A O 1
ATOM 1261 N N . TYR A 1 162 ? 6.32 -42.688 -15.258 1 97.44 162 TYR A N 1
ATOM 1262 C CA . TYR A 1 162 ? 7.285 -41.625 -15.586 1 97.44 162 TYR A CA 1
ATOM 1263 C C . TYR A 1 162 ? 7.828 -40.969 -14.32 1 97.44 162 TYR A C 1
ATOM 1265 O O . TYR A 1 162 ? 9.023 -40.688 -14.227 1 97.44 162 TYR A O 1
ATOM 1273 N N . ALA A 1 163 ? 6.984 -40.75 -13.32 1 97.69 163 ALA A N 1
ATOM 1274 C CA . ALA A 1 163 ? 7.402 -40.094 -12.07 1 97.69 163 ALA A CA 1
ATOM 1275 C C . ALA A 1 163 ? 8.359 -41 -11.297 1 97.69 163 ALA A C 1
ATOM 1277 O O . ALA A 1 163 ? 9.391 -40.531 -10.789 1 97.69 163 ALA A O 1
ATOM 1278 N N . ILE A 1 164 ? 7.98 -42.25 -11.172 1 96 164 ILE A N 1
ATOM 1279 C CA . ILE A 1 164 ? 8.828 -43.188 -10.461 1 96 164 ILE A CA 1
ATOM 1280 C C . ILE A 1 164 ? 10.188 -43.281 -11.156 1 96 164 ILE A C 1
ATOM 1282 O O . ILE A 1 164 ? 11.227 -43.281 -10.492 1 96 164 ILE A O 1
ATOM 1286 N N . SER A 1 165 ? 10.125 -43.312 -12.461 1 96.56 165 SER A N 1
ATOM 1287 C CA . SER A 1 165 ? 11.352 -43.406 -13.242 1 96.56 165 SER A CA 1
ATOM 1288 C C . SER A 1 165 ? 12.195 -42.156 -13.086 1 96.56 165 SER A C 1
ATOM 1290 O O . SER A 1 165 ? 13.43 -42.219 -13.062 1 96.56 165 SER A O 1
ATOM 1292 N N . ALA A 1 166 ? 11.586 -41.062 -13.078 1 96.88 166 ALA A N 1
ATOM 1293 C CA . ALA A 1 166 ? 12.297 -39.781 -12.906 1 96.88 166 ALA A CA 1
ATOM 1294 C C . ALA A 1 166 ? 13.039 -39.75 -11.578 1 96.88 166 ALA A C 1
ATOM 1296 O O . ALA A 1 166 ? 14.188 -39.312 -11.508 1 96.88 166 ALA A O 1
ATOM 1297 N N . ASP A 1 167 ? 12.375 -40.188 -10.516 1 96.06 167 ASP A N 1
ATOM 1298 C CA . ASP A 1 167 ? 12.977 -40.188 -9.188 1 96.06 167 ASP A CA 1
ATOM 1299 C C . ASP A 1 167 ? 14.18 -41.156 -9.148 1 96.06 167 ASP A C 1
ATOM 1301 O O . ASP A 1 167 ? 15.227 -40.781 -8.609 1 96.06 167 ASP A O 1
ATOM 1305 N N . ALA A 1 168 ? 13.984 -42.312 -9.727 1 94.19 168 ALA A N 1
ATOM 1306 C CA . ALA A 1 168 ? 15.062 -43.281 -9.773 1 94.19 168 ALA A CA 1
ATOM 1307 C C . ALA A 1 168 ? 16.25 -42.75 -10.594 1 94.19 168 ALA A C 1
ATOM 1309 O O . ALA A 1 168 ? 17.406 -42.938 -10.211 1 94.19 168 ALA A O 1
ATOM 1310 N N . ALA A 1 169 ? 15.914 -42.156 -11.688 1 95 169 ALA A N 1
ATOM 1311 C CA . ALA A 1 169 ? 16.969 -41.625 -12.547 1 95 169 ALA A CA 1
ATOM 1312 C C . ALA A 1 169 ? 17.734 -40.5 -11.828 1 95 169 ALA A C 1
ATOM 1314 O O . ALA A 1 169 ? 18.938 -40.344 -12.031 1 95 169 ALA A O 1
ATOM 1315 N N . PHE A 1 170 ? 17.078 -39.75 -11.055 1 94.88 170 PHE A N 1
ATOM 1316 C CA . PHE A 1 170 ? 17.719 -38.688 -10.297 1 94.88 170 PHE A CA 1
ATOM 1317 C C . PHE A 1 170 ? 18.734 -39.25 -9.32 1 94.88 170 PHE A C 1
ATOM 1319 O O . PHE A 1 170 ? 19.859 -38.75 -9.227 1 94.88 170 PHE A O 1
ATOM 1326 N N . PHE A 1 171 ? 18.359 -40.281 -8.586 1 93.44 171 PHE A N 1
ATOM 1327 C CA . PHE A 1 171 ? 19.281 -40.875 -7.621 1 93.44 171 PHE A CA 1
ATOM 1328 C C . PHE A 1 171 ? 20.469 -41.5 -8.328 1 93.44 171 PHE A C 1
ATOM 1330 O O . PHE A 1 171 ? 21.594 -41.438 -7.82 1 93.44 171 PHE A O 1
ATOM 1337 N N . ARG A 1 172 ? 20.203 -42.062 -9.461 1 92.94 172 ARG A N 1
ATOM 1338 C CA . ARG A 1 172 ? 21.312 -42.625 -10.234 1 92.94 172 ARG A CA 1
ATOM 1339 C C . ARG A 1 172 ? 22.281 -41.531 -10.68 1 92.94 172 ARG A C 1
ATOM 1341 O O . ARG A 1 172 ? 23.5 -41.719 -10.641 1 92.94 172 ARG A O 1
ATOM 1348 N N . ALA A 1 173 ? 21.688 -40.469 -11.109 1 92.62 173 ALA A N 1
ATOM 1349 C CA . ALA A 1 173 ? 22.516 -39.344 -11.531 1 92.62 173 ALA A CA 1
ATOM 1350 C C . ALA A 1 173 ? 23.328 -38.812 -10.359 1 92.62 173 ALA A C 1
ATOM 1352 O O . ALA A 1 173 ? 24.484 -38.375 -10.539 1 92.62 173 ALA A O 1
ATOM 1353 N N . CYS A 1 174 ? 22.75 -38.719 -9.219 1 90.06 174 CYS A N 1
ATOM 1354 C CA . CYS A 1 174 ? 23.438 -38.25 -8.031 1 90.06 174 CYS A CA 1
ATOM 1355 C C . CYS A 1 174 ? 24.594 -39.188 -7.66 1 90.06 174 CYS A C 1
ATOM 1357 O O . CYS A 1 174 ? 25.672 -38.719 -7.273 1 90.06 174 CYS A O 1
ATOM 1359 N N . ASN A 1 175 ? 24.359 -40.375 -7.723 1 87.75 175 ASN A N 1
ATOM 1360 C CA . ASN A 1 175 ? 25.375 -41.375 -7.387 1 87.75 175 ASN A CA 1
ATOM 1361 C C . ASN A 1 175 ? 26.531 -41.375 -8.391 1 87.75 175 ASN A C 1
ATOM 1363 O O . ASN A 1 175 ? 27.672 -41.656 -8.031 1 87.75 175 ASN A O 1
ATOM 1367 N N . ALA A 1 176 ? 26.203 -41.125 -9.633 1 85.62 176 ALA A N 1
ATOM 1368 C CA . ALA A 1 176 ? 27.219 -41.094 -10.68 1 85.62 176 ALA A CA 1
ATOM 1369 C C . ALA A 1 176 ? 27.984 -39.75 -10.656 1 85.62 176 ALA A C 1
ATOM 1371 O O . ALA A 1 176 ? 28.953 -39.594 -11.391 1 85.62 176 ALA A O 1
ATOM 1372 N N . GLY A 1 177 ? 27.859 -38.844 -9.719 1 71.94 177 GLY A N 1
ATOM 1373 C CA . GLY A 1 177 ? 28.562 -37.594 -9.602 1 71.94 177 GLY A CA 1
ATOM 1374 C C . GLY A 1 177 ? 28.031 -36.531 -10.547 1 71.94 177 GLY A C 1
ATOM 1375 O O . GLY A 1 177 ? 28.672 -35.5 -10.766 1 71.94 177 GLY A O 1
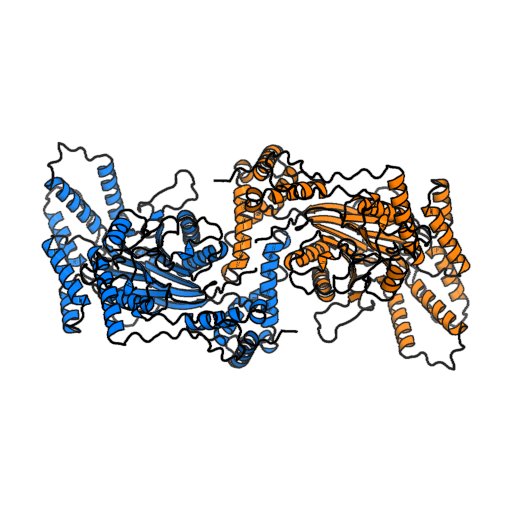ATOM 1376 N N . GLY A 1 178 ? 27.094 -36.719 -11.289 1 58.31 178 GLY A N 1
ATOM 1377 C CA . GLY A 1 178 ? 26.578 -35.875 -12.367 1 58.31 178 GLY A CA 1
ATOM 1378 C C . GLY A 1 178 ? 25.719 -34.719 -11.883 1 58.31 178 GLY A C 1
ATOM 1379 O O . GLY A 1 178 ? 25.25 -33.906 -12.68 1 58.31 178 GLY A O 1
ATOM 1380 N N . CYS A 1 179 ? 25.266 -34.781 -10.719 1 60.16 179 CYS A N 1
ATOM 1381 C CA . CYS A 1 179 ? 24.422 -33.656 -10.344 1 60.16 179 CYS A CA 1
ATOM 1382 C C . CYS A 1 179 ? 25.266 -32.5 -9.805 1 60.16 179 CYS A C 1
ATOM 1384 O O . CYS A 1 179 ? 25.844 -32.594 -8.727 1 60.16 179 CYS A O 1
ATOM 1386 N N . PRO A 1 180 ? 25.812 -31.609 -10.695 1 51.78 180 PRO A N 1
ATOM 1387 C CA . PRO A 1 180 ? 26.625 -30.5 -10.203 1 51.78 180 PRO A CA 1
ATOM 1388 C C . PRO A 1 180 ? 25.922 -29.719 -9.078 1 51.78 180 PRO A C 1
ATOM 1390 O O . PRO A 1 180 ? 24.703 -29.562 -9.102 1 51.78 180 PRO A O 1
ATOM 1393 N N . PRO A 1 181 ? 26.641 -29.672 -7.957 1 50.84 181 PRO A N 1
ATOM 1394 C CA . PRO A 1 181 ? 26.094 -28.875 -6.859 1 50.84 181 PRO A CA 1
ATOM 1395 C C . PRO A 1 181 ? 25.719 -27.453 -7.297 1 50.84 181 PRO A C 1
ATOM 1397 O O . PRO A 1 181 ? 26.453 -26.844 -8.086 1 50.84 181 PRO A O 1
ATOM 1400 N N . PHE A 1 182 ? 24.547 -27.219 -7.59 1 48.97 182 PHE A N 1
ATOM 1401 C CA . PHE A 1 182 ? 24.219 -25.812 -7.809 1 48.97 182 PHE A CA 1
ATOM 1402 C C . PHE A 1 182 ? 24.703 -24.953 -6.645 1 48.97 182 PHE A C 1
ATOM 1404 O O . PHE A 1 182 ? 24.391 -25.25 -5.484 1 48.97 182 PHE A O 1
ATOM 1411 N N . HIS A 1 183 ? 25.953 -24.422 -6.617 1 40.69 183 HIS A N 1
ATOM 1412 C CA . HIS A 1 183 ? 26.5 -23.5 -5.625 1 40.69 183 HIS A CA 1
ATOM 1413 C C . HIS A 1 183 ? 25.469 -22.453 -5.223 1 40.69 183 HIS A C 1
ATOM 1415 O O . HIS A 1 183 ? 24.938 -21.734 -6.074 1 40.69 183 HIS A O 1
ATOM 1421 N N . SER A 1 184 ? 24.734 -22.656 -4.254 1 39.19 184 SER A N 1
ATOM 1422 C CA . SER A 1 184 ? 24.172 -21.484 -3.574 1 39.19 184 SER A CA 1
ATOM 1423 C C . SER A 1 184 ? 25.234 -20.438 -3.314 1 39.19 184 SER A C 1
ATOM 1425 O O . SER A 1 184 ? 26.297 -20.734 -2.783 1 39.19 184 SER A O 1
ATOM 1427 N N . MET A 1 185 ? 25.453 -19.516 -4.113 1 33.44 185 MET A N 1
ATOM 1428 C CA . MET A 1 185 ? 26.406 -18.453 -3.863 1 33.44 185 MET A CA 1
ATOM 1429 C C . MET A 1 185 ? 26.328 -17.969 -2.414 1 33.44 185 MET A C 1
ATOM 1431 O O . MET A 1 185 ? 25.578 -17.062 -2.094 1 33.44 185 MET A O 1
ATOM 1435 N N . ALA A 1 186 ? 26.297 -18.75 -1.406 1 30.02 186 ALA A N 1
ATOM 1436 C CA . ALA A 1 186 ? 26.578 -18.203 -0.089 1 30.02 186 ALA A CA 1
ATOM 1437 C C . ALA A 1 186 ? 27.922 -17.484 -0.077 1 30.02 186 ALA A C 1
ATOM 1439 O O . ALA A 1 186 ? 28.938 -18.047 -0.518 1 30.02 186 ALA A O 1
ATOM 1440 N N . VAL A 1 187 ? 27.969 -16.141 -0.152 1 31.19 187 VAL A N 1
ATOM 1441 C CA . VAL A 1 187 ? 29.125 -15.297 0.085 1 31.19 187 VAL A CA 1
ATOM 1442 C C . VAL A 1 187 ? 29.891 -15.805 1.307 1 31.19 187 VAL A C 1
ATOM 1444 O O . VAL A 1 187 ? 29.312 -16.016 2.371 1 31.19 187 VAL A O 1
ATOM 1447 N N . GLU A 1 188 ? 31.062 -16.25 1.061 1 29.66 188 GLU A N 1
ATOM 1448 C CA . GLU A 1 188 ? 32.094 -16.438 2.066 1 29.66 188 GLU A CA 1
ATOM 1449 C C . GLU A 1 188 ? 32.281 -15.188 2.91 1 29.66 188 GLU A C 1
ATOM 1451 O O . GLU A 1 188 ? 32.781 -14.164 2.412 1 29.66 188 GLU A O 1
ATOM 1456 N N . LYS A 1 189 ? 31.469 -14.844 3.84 1 28.3 189 LYS A N 1
ATOM 1457 C CA . LYS A 1 189 ? 31.969 -13.82 4.766 1 28.3 189 LYS A CA 1
ATOM 1458 C C . LYS A 1 189 ? 33.281 -14.258 5.414 1 28.3 189 LYS A C 1
ATOM 1460 O O . LYS A 1 189 ? 33.312 -15.266 6.117 1 28.3 189 LYS A O 1
ATOM 1465 N N . ARG A 1 190 ? 34.344 -13.766 4.941 1 26.73 190 ARG A N 1
ATOM 1466 C CA . ARG A 1 190 ? 35.625 -13.812 5.602 1 26.73 190 ARG A CA 1
ATOM 1467 C C . ARG A 1 190 ? 35.594 -13.055 6.922 1 26.73 190 ARG A C 1
ATOM 1469 O O . ARG A 1 190 ? 36.656 -12.758 7.5 1 26.73 190 ARG A O 1
ATOM 1476 N N . GLY A 1 191 ? 34.594 -12.172 7.242 1 26.33 191 GLY A N 1
ATOM 1477 C CA . GLY A 1 191 ? 35.062 -11.359 8.352 1 26.33 191 GLY A CA 1
ATOM 1478 C C . GLY A 1 191 ? 35.406 -12.172 9.586 1 26.33 191 GLY A C 1
ATOM 1479 O O . GLY A 1 191 ? 34.938 -13.289 9.75 1 26.33 191 GLY A O 1
ATOM 1480 N N . THR A 1 192 ? 36.5 -11.797 10.383 1 27 192 THR A N 1
ATOM 1481 C CA . THR A 1 192 ? 37.219 -12.172 11.586 1 27 192 THR A CA 1
ATOM 1482 C C . THR A 1 192 ? 36.281 -12.32 12.773 1 27 192 THR A C 1
ATOM 1484 O O . THR A 1 192 ? 36.625 -12.93 13.781 1 27 192 THR A O 1
ATOM 1487 N N . GLY A 1 193 ? 35.625 -11.211 13.156 1 27.59 193 GLY A N 1
ATOM 1488 C CA . GLY A 1 193 ? 35.281 -11.242 14.57 1 27.59 193 GLY A CA 1
ATOM 1489 C C . GLY A 1 193 ? 34.438 -12.445 14.969 1 27.59 193 GLY A C 1
ATOM 1490 O O . GLY A 1 193 ? 33.844 -13.102 14.109 1 27.59 193 GLY A O 1
ATOM 1491 N N . GLU A 1 194 ? 34.5 -12.906 16.297 1 28.67 194 GLU A N 1
ATOM 1492 C CA . GLU A 1 194 ? 34.031 -14.055 17.078 1 28.67 194 GLU A CA 1
ATOM 1493 C C . GLU A 1 194 ? 32.531 -14.305 16.844 1 28.67 194 GLU A C 1
ATOM 1495 O O . GLU A 1 194 ? 31.969 -15.266 17.375 1 28.67 194 GLU A O 1
ATOM 1500 N N . ASP A 1 195 ? 31.766 -13.227 16.797 1 30.55 195 ASP A N 1
ATOM 1501 C CA . ASP A 1 195 ? 30.422 -13.594 17.25 1 30.55 195 ASP A CA 1
ATOM 1502 C C . ASP A 1 195 ? 29.906 -14.82 16.5 1 30.55 195 ASP A C 1
ATOM 1504 O O . ASP A 1 195 ? 30.344 -15.102 15.383 1 30.55 195 ASP A O 1
ATOM 1508 N N . GLN A 1 196 ? 28.828 -15.602 17.094 1 29.47 196 GLN A N 1
ATOM 1509 C CA . GLN A 1 196 ? 28.266 -16.922 16.859 1 29.47 196 GLN A CA 1
ATOM 1510 C C . GLN A 1 196 ? 27.969 -17.141 15.383 1 29.47 196 GLN A C 1
ATOM 1512 O O . GLN A 1 196 ? 27.531 -16.219 14.688 1 29.47 196 GLN A O 1
ATOM 1517 N N . ALA A 1 197 ? 28.641 -18.141 14.742 1 30.06 197 ALA A N 1
ATOM 1518 C CA . ALA A 1 197 ? 28.594 -18.953 13.539 1 30.06 197 ALA A CA 1
ATOM 1519 C C . ALA A 1 197 ? 27.156 -19.156 13.062 1 30.06 197 ALA A C 1
ATOM 1521 O O . ALA A 1 197 ? 26.359 -19.828 13.719 1 30.06 197 ALA A O 1
ATOM 1522 N N . ASP A 1 198 ? 26.484 -18.156 12.805 1 33.5 198 ASP A N 1
ATOM 1523 C CA . ASP A 1 198 ? 25.25 -18.531 12.109 1 33.5 198 ASP A CA 1
ATOM 1524 C C . ASP A 1 198 ? 25.438 -19.812 11.305 1 33.5 198 ASP A C 1
ATOM 1526 O O . ASP A 1 198 ? 26.453 -19.984 10.617 1 33.5 198 ASP A O 1
ATOM 1530 N N . ASP A 1 199 ? 24.906 -20.953 11.82 1 35.66 199 ASP A N 1
ATOM 1531 C CA . ASP A 1 199 ? 24.938 -22.344 11.375 1 35.66 199 ASP A CA 1
ATOM 1532 C C . ASP A 1 199 ? 25.031 -22.438 9.859 1 35.66 199 ASP A C 1
ATOM 1534 O O . ASP A 1 199 ? 24.141 -21.969 9.148 1 35.66 199 ASP A O 1
ATOM 1538 N N . CYS A 1 200 ? 26.109 -22.344 9.281 1 37.19 200 CYS A N 1
ATOM 1539 C CA . CYS A 1 200 ? 26.547 -22.812 7.973 1 37.19 200 CYS A CA 1
ATOM 1540 C C . CYS A 1 200 ? 25.781 -24.047 7.547 1 37.19 200 CYS A C 1
ATOM 1542 O O . CYS A 1 200 ? 26.031 -25.141 8.062 1 37.19 200 CYS A O 1
ATOM 1544 N N . HIS A 1 201 ? 24.516 -24.016 7.449 1 41.88 201 HIS A N 1
ATOM 1545 C CA . HIS A 1 201 ? 23.859 -25.203 6.895 1 41.88 201 HIS A CA 1
ATOM 1546 C C . HIS A 1 201 ? 24.719 -25.859 5.824 1 41.88 201 HIS A C 1
ATOM 1548 O O . HIS A 1 201 ? 25.141 -25.203 4.871 1 41.88 201 HIS A O 1
ATOM 1554 N N . VAL A 1 202 ? 25.609 -26.656 6.168 1 49.03 202 VAL A N 1
ATOM 1555 C CA . VAL A 1 202 ? 26.234 -27.594 5.242 1 49.03 202 VAL A CA 1
ATOM 1556 C C . VAL A 1 202 ? 25.281 -27.906 4.098 1 49.03 202 VAL A C 1
ATOM 1558 O O . VAL A 1 202 ? 24.125 -28.25 4.328 1 49.03 202 VAL A O 1
ATOM 1561 N N . PRO A 1 203 ? 25.641 -27.375 2.955 1 62.56 203 PRO A N 1
ATOM 1562 C CA . PRO A 1 203 ? 24.781 -27.719 1.822 1 62.56 203 PRO A CA 1
ATOM 1563 C C . PRO A 1 203 ? 24.438 -29.203 1.764 1 62.56 203 PRO A C 1
ATOM 1565 O O . PRO A 1 203 ? 25.297 -30.047 1.979 1 62.56 203 PRO A O 1
ATOM 1568 N N . LEU A 1 204 ? 23.281 -29.578 1.974 1 71.5 204 LEU A N 1
ATOM 1569 C CA . LEU A 1 204 ? 22.812 -30.953 1.854 1 71.5 204 LEU A CA 1
ATOM 1570 C C . LEU A 1 204 ? 23.266 -31.562 0.537 1 71.5 204 LEU A C 1
ATOM 1572 O O . LEU A 1 204 ? 23.359 -30.875 -0.479 1 71.5 204 LEU A O 1
ATOM 1576 N N . PRO A 1 205 ? 23.797 -32.812 0.646 1 82.44 205 PRO A N 1
ATOM 1577 C CA . PRO A 1 205 ? 24.109 -33.5 -0.61 1 82.44 205 PRO A CA 1
ATOM 1578 C C . PRO A 1 205 ? 22.953 -33.438 -1.607 1 82.44 205 PRO A C 1
ATOM 1580 O O . PRO A 1 205 ? 21.781 -33.375 -1.205 1 82.44 205 PRO A O 1
ATOM 1583 N N . PRO A 1 206 ? 23.281 -33.438 -2.83 1 85.19 206 PRO A N 1
ATOM 1584 C CA . PRO A 1 206 ? 22.25 -33.281 -3.865 1 85.19 206 PRO A CA 1
ATOM 1585 C C . PRO A 1 206 ? 21.141 -34.344 -3.75 1 85.19 206 PRO A C 1
ATOM 1587 O O . PRO A 1 206 ? 20 -34.062 -4.102 1 85.19 206 PRO A O 1
ATOM 1590 N N . GLU A 1 207 ? 21.547 -35.5 -3.225 1 86.75 207 GLU A N 1
ATOM 1591 C CA . GLU A 1 207 ? 20.578 -36.594 -3.146 1 86.75 207 GLU A CA 1
ATOM 1592 C C . GLU A 1 207 ? 19.5 -36.281 -2.107 1 86.75 207 GLU A C 1
ATOM 1594 O O . GLU A 1 207 ? 18.438 -36.906 -2.121 1 86.75 207 GLU A O 1
ATOM 1599 N N . GLU A 1 208 ? 19.797 -35.375 -1.295 1 88.25 208 GLU A N 1
ATOM 1600 C CA . GLU A 1 208 ? 18.844 -35.031 -0.25 1 88.25 208 GLU A CA 1
ATOM 1601 C C . GLU A 1 208 ? 17.922 -33.906 -0.69 1 88.25 208 GLU A C 1
ATOM 1603 O O . GLU A 1 208 ? 16.953 -33.594 -0.011 1 88.25 208 GLU A O 1
ATOM 1608 N N . SER A 1 209 ? 18.234 -33.406 -1.883 1 89.62 209 SER A N 1
ATOM 1609 C CA . SER A 1 209 ? 17.312 -32.406 -2.426 1 89.62 209 SER A CA 1
ATOM 1610 C C . SER A 1 209 ? 16 -33.031 -2.867 1 89.62 209 SER A C 1
ATOM 1612 O O . SER A 1 209 ? 15.977 -34.188 -3.312 1 89.62 209 SER A O 1
ATOM 1614 N N . GLY A 1 210 ? 14.914 -32.344 -2.625 1 90.94 210 GLY A N 1
ATOM 1615 C CA . GLY A 1 210 ? 13.594 -32.812 -3.01 1 90.94 210 GLY A CA 1
ATOM 1616 C C . GLY A 1 210 ? 12.734 -31.734 -3.643 1 90.94 210 GLY A C 1
ATOM 1617 O O . GLY A 1 210 ? 13.008 -30.547 -3.494 1 90.94 210 GLY A O 1
ATOM 1618 N N . CYS A 1 211 ? 11.773 -32.219 -4.426 1 93.44 211 CYS A N 1
ATOM 1619 C CA . CYS A 1 211 ? 10.867 -31.234 -5.023 1 93.44 211 CYS A CA 1
ATOM 1620 C C . CYS A 1 211 ? 9.461 -31.812 -5.176 1 93.44 211 CYS A C 1
ATOM 1622 O O . CYS A 1 211 ? 9.297 -33.031 -5.25 1 93.44 211 CYS A O 1
ATOM 1624 N N . ARG A 1 212 ? 8.531 -31.016 -5.055 1 94.88 212 ARG A N 1
ATOM 1625 C CA . ARG A 1 212 ? 7.148 -31.312 -5.426 1 94.88 212 ARG A CA 1
ATOM 1626 C C . ARG A 1 212 ? 6.863 -30.859 -6.852 1 94.88 212 ARG A C 1
ATOM 1628 O O . ARG A 1 212 ? 7.688 -30.188 -7.477 1 94.88 212 ARG A O 1
ATOM 1635 N N . GLY A 1 213 ? 5.715 -31.328 -7.387 1 96.56 213 GLY A N 1
ATOM 1636 C CA . GLY A 1 213 ? 5.461 -30.938 -8.766 1 96.56 213 GLY A CA 1
ATOM 1637 C C . GLY A 1 213 ? 4.023 -31.172 -9.195 1 96.56 213 GLY A C 1
ATOM 1638 O O . GLY A 1 213 ? 3.287 -31.922 -8.539 1 96.56 213 GLY A O 1
ATOM 1639 N N . VAL A 1 214 ? 3.645 -30.469 -10.172 1 98.25 214 VAL A N 1
ATOM 1640 C CA . VAL A 1 214 ? 2.363 -30.625 -10.859 1 98.25 214 VAL A CA 1
ATOM 1641 C C . VAL A 1 214 ? 2.561 -30.469 -12.367 1 98.25 214 VAL A C 1
ATOM 1643 O O . VAL A 1 214 ? 3.316 -29.609 -12.812 1 98.25 214 VAL A O 1
ATOM 1646 N N . TRP A 1 215 ? 2.041 -31.406 -13.133 1 98.5 215 TRP A N 1
ATOM 1647 C CA . TRP A 1 215 ? 2.197 -31.359 -14.578 1 98.5 215 TRP A CA 1
ATOM 1648 C C . TRP A 1 215 ? 0.962 -31.922 -15.273 1 98.5 215 TRP A C 1
ATOM 1650 O O . TRP A 1 215 ? 0.121 -32.562 -14.641 1 98.5 215 TRP A O 1
ATOM 1660 N N . PHE A 1 216 ? 0.811 -31.562 -16.531 1 98.5 216 PHE A N 1
ATOM 1661 C CA . PHE A 1 216 ? -0.362 -32.031 -17.266 1 98.5 216 PHE A CA 1
ATOM 1662 C C . PHE A 1 216 ? 0.022 -32.438 -18.672 1 98.5 216 PHE A C 1
ATOM 1664 O O . PHE A 1 216 ? 1.114 -32.125 -19.156 1 98.5 216 PHE A O 1
ATOM 1671 N N . SER A 1 217 ? -0.765 -33.281 -19.266 1 97.88 217 SER A N 1
ATOM 1672 C CA . SER A 1 217 ? -0.776 -33.594 -20.688 1 97.88 217 SER A CA 1
ATOM 1673 C C . SER A 1 217 ? -2.156 -33.344 -21.297 1 97.88 217 SER A C 1
ATOM 1675 O O . SER A 1 217 ? -3.172 -33.719 -20.688 1 97.88 217 SER A O 1
ATOM 1677 N N . ALA A 1 218 ? -2.16 -32.656 -22.328 1 97.38 218 ALA A N 1
ATOM 1678 C CA . ALA A 1 218 ? -3.398 -32.406 -23.062 1 97.38 218 ALA A CA 1
ATOM 1679 C C . ALA A 1 218 ? -3.311 -32.938 -24.484 1 97.38 218 ALA A C 1
ATOM 1681 O O . ALA A 1 218 ? -2.48 -32.5 -25.281 1 97.38 218 ALA A O 1
ATOM 1682 N N . THR A 1 219 ? -4.199 -33.875 -24.766 1 95.75 219 THR A N 1
ATOM 1683 C CA . THR A 1 219 ? -4.199 -34.469 -26.094 1 95.75 219 THR A CA 1
ATOM 1684 C C . THR A 1 219 ? -5.461 -34.094 -26.875 1 95.75 219 THR A C 1
ATOM 1686 O O . THR A 1 219 ? -6.562 -34.125 -26.328 1 95.75 219 THR A O 1
ATOM 1689 N N . VAL A 1 220 ? -5.254 -33.75 -28.141 1 93.44 220 VAL A N 1
ATOM 1690 C CA . VAL A 1 220 ? -6.402 -33.469 -28.984 1 93.44 220 VAL A CA 1
ATOM 1691 C C . VAL A 1 220 ? -7.09 -34.781 -29.375 1 93.44 220 VAL A C 1
ATOM 1693 O O . VAL A 1 220 ? -6.527 -35.594 -30.109 1 93.44 220 VAL A O 1
ATOM 1696 N N . THR A 1 221 ? -8.305 -34.969 -28.875 1 91.31 221 THR A N 1
ATOM 1697 C CA . THR A 1 221 ? -9.039 -36.219 -29.047 1 91.31 221 THR A CA 1
ATOM 1698 C C . THR A 1 221 ? -10.383 -35.969 -29.734 1 91.31 221 THR A C 1
ATOM 1700 O O . THR A 1 221 ? -11.07 -34.969 -29.422 1 91.31 221 THR A O 1
ATOM 1703 N N . PRO A 1 222 ? -10.656 -36.812 -30.641 1 88.06 222 PRO A N 1
ATOM 1704 C CA . PRO A 1 222 ? -11.961 -36.625 -31.297 1 88.06 222 PRO A CA 1
ATOM 1705 C C . PRO A 1 222 ? -13.133 -36.906 -30.359 1 88.06 222 PRO A C 1
ATOM 1707 O O . PRO A 1 222 ? -13.062 -37.812 -29.531 1 88.06 222 PRO A O 1
ATOM 1710 N N . THR A 1 223 ? -14.234 -36.219 -30.578 1 85.06 223 THR A N 1
ATOM 1711 C CA . THR A 1 223 ? -15.383 -36.312 -29.688 1 85.06 223 THR A CA 1
ATOM 1712 C C . THR A 1 223 ? -16.047 -37.688 -29.797 1 85.06 223 THR A C 1
ATOM 1714 O O . THR A 1 223 ? -16.672 -38.156 -28.859 1 85.06 223 THR A O 1
ATOM 1717 N N . TRP A 1 224 ? -15.914 -38.25 -30.938 1 78.12 224 TRP A N 1
ATOM 1718 C CA . TRP A 1 224 ? -16.578 -39.531 -31.125 1 78.12 224 TRP A CA 1
ATOM 1719 C C . TRP A 1 224 ? -15.992 -40.594 -30.188 1 78.12 224 TRP A C 1
ATOM 1721 O O . TRP A 1 224 ? -16.641 -41.594 -29.891 1 78.12 224 TRP A O 1
ATOM 1731 N N . LEU A 1 225 ? -14.773 -40.375 -29.828 1 77.31 225 LEU A N 1
ATOM 1732 C CA . LEU A 1 225 ? -14.141 -41.312 -28.906 1 77.31 225 LEU A CA 1
ATOM 1733 C C . LEU A 1 225 ? -14.859 -41.344 -27.562 1 77.31 225 LEU A C 1
ATOM 1735 O O . LEU A 1 225 ? -14.93 -42.406 -26.906 1 77.31 225 LEU A O 1
ATOM 1739 N N . ALA A 1 226 ? -15.32 -40.25 -27.156 1 73.31 226 ALA A N 1
ATOM 1740 C CA . ALA A 1 226 ? -16.047 -40.188 -25.891 1 73.31 226 ALA A CA 1
ATOM 1741 C C . ALA A 1 226 ? -17.297 -41.062 -25.938 1 73.31 226 ALA A C 1
ATOM 1743 O O . ALA A 1 226 ? -17.656 -41.656 -24.938 1 73.31 226 ALA A O 1
ATOM 1744 N N . GLU A 1 227 ? -17.875 -41.094 -27.031 1 69.44 227 GLU A N 1
ATOM 1745 C CA . GLU A 1 227 ? -19.047 -41.938 -27.203 1 69.44 227 GLU A CA 1
ATOM 1746 C C . GLU A 1 227 ? -18.672 -43.438 -27.125 1 69.44 227 GLU A C 1
ATOM 1748 O O . GLU A 1 227 ? -19.391 -44.219 -26.516 1 69.44 227 GLU A O 1
ATOM 1753 N N . GLN A 1 228 ? -17.625 -43.688 -27.734 1 65.19 228 GLN A N 1
ATOM 1754 C CA . GLN A 1 228 ? -17.172 -45.062 -27.75 1 65.19 228 GLN A CA 1
ATOM 1755 C C . GLN A 1 228 ? -16.797 -45.531 -26.344 1 65.19 228 GLN A C 1
ATOM 1757 O O . GLN A 1 228 ? -17.062 -46.656 -25.969 1 65.19 228 GLN A O 1
ATOM 1762 N N . GLN A 1 229 ? -16.188 -44.625 -25.625 1 67.62 229 GLN A N 1
ATOM 1763 C CA . GLN A 1 229 ? -15.797 -44.938 -24.266 1 67.62 229 GLN A CA 1
ATOM 1764 C C . GLN A 1 229 ? -17.016 -45.188 -23.375 1 67.62 229 GLN A C 1
ATOM 1766 O O . GLN A 1 229 ? -17 -46.125 -22.562 1 67.62 229 GLN A O 1
ATOM 1771 N N . ARG A 1 230 ? -17.969 -44.438 -23.594 1 67.25 230 ARG A N 1
ATOM 1772 C CA . ARG A 1 230 ? -19.203 -44.656 -22.828 1 67.25 230 ARG A CA 1
ATOM 1773 C C . ARG A 1 230 ? -19.859 -45.969 -23.188 1 67.25 230 ARG A C 1
ATOM 1775 O O . ARG A 1 230 ? -20.312 -46.719 -22.312 1 67.25 230 ARG A O 1
ATOM 1782 N N . CYS A 1 231 ? -19.844 -46.188 -24.453 1 63 231 CYS A N 1
ATOM 1783 C CA . CYS A 1 231 ? -20.453 -47.438 -24.891 1 63 231 CYS A CA 1
ATOM 1784 C C . CYS A 1 231 ? -19.703 -48.625 -24.328 1 63 231 CYS A C 1
ATOM 1786 O O . CYS A 1 231 ? -20.328 -49.625 -23.891 1 63 231 CYS A O 1
ATOM 1788 N N . ALA A 1 232 ? -18.422 -48.469 -24.328 1 61.22 232 ALA A N 1
ATOM 1789 C CA . ALA A 1 232 ? -17.609 -49.531 -23.812 1 61.22 232 ALA A CA 1
ATOM 1790 C C . ALA A 1 232 ? -17.844 -49.719 -22.312 1 61.22 232 ALA A C 1
ATOM 1792 O O . ALA A 1 232 ? -17.891 -50.875 -21.828 1 61.22 232 ALA A O 1
ATOM 1793 N N . LEU A 1 233 ? -17.969 -48.656 -21.625 1 62.94 233 LEU A N 1
ATOM 1794 C CA . LEU A 1 233 ? -18.219 -48.719 -20.188 1 62.94 233 LEU A CA 1
ATOM 1795 C C . LEU A 1 233 ? -19.578 -49.344 -19.906 1 62.94 233 LEU A C 1
ATOM 1797 O O . LEU A 1 233 ? -19.719 -50.156 -18.969 1 62.94 233 LEU A O 1
ATOM 1801 N N . THR A 1 234 ? -20.531 -48.875 -20.656 1 58.97 234 THR A N 1
ATOM 1802 C CA . THR A 1 234 ? -21.875 -49.438 -20.5 1 58.97 234 THR A CA 1
ATOM 1803 C C . THR A 1 234 ? -21.875 -50.938 -20.797 1 58.97 234 THR A C 1
ATOM 1805 O O . THR A 1 234 ? -22.531 -51.719 -20.094 1 58.97 234 THR A O 1
ATOM 1808 N N . GLU A 1 235 ? -21.156 -51.281 -21.797 1 57.41 235 GLU A N 1
ATOM 1809 C CA . GLU A 1 235 ? -21.062 -52.688 -22.156 1 57.41 235 GLU A CA 1
ATOM 1810 C C . GLU A 1 235 ? -20.375 -53.5 -21.047 1 57.41 235 GLU A C 1
ATOM 1812 O O . GLU A 1 235 ? -20.781 -54.625 -20.734 1 57.41 235 GLU A O 1
ATOM 1817 N N . ARG A 1 236 ? -19.375 -52.875 -20.531 1 57.06 236 ARG A N 1
ATOM 1818 C CA . ARG A 1 236 ? -18.656 -53.531 -19.438 1 57.06 236 ARG A CA 1
ATOM 1819 C C . ARG A 1 236 ? -19.531 -53.688 -18.203 1 57.06 236 ARG A C 1
ATOM 1821 O O . ARG A 1 236 ? -19.469 -54.719 -17.516 1 57.06 236 ARG A O 1
ATOM 1828 N N . LYS A 1 237 ? -20.234 -52.656 -17.938 1 56.25 237 LYS A N 1
ATOM 1829 C CA . LYS A 1 237 ? -21.172 -52.719 -16.828 1 56.25 237 LYS A CA 1
ATOM 1830 C C . LYS A 1 237 ? -22.234 -53.781 -17.078 1 56.25 237 LYS A C 1
ATOM 1832 O O . LYS A 1 237 ? -22.656 -54.469 -16.156 1 56.25 237 LYS A O 1
ATOM 1837 N N . HIS A 1 238 ? -22.672 -53.75 -18.375 1 52.34 238 HIS A N 1
ATOM 1838 C CA . HIS A 1 238 ? -23.688 -54.75 -18.719 1 52.34 238 HIS A CA 1
ATOM 1839 C C . HIS A 1 238 ? -23.125 -56.156 -18.641 1 52.34 238 HIS A C 1
ATOM 1841 O O . HIS A 1 238 ? -23.844 -57.094 -18.312 1 52.34 238 HIS A O 1
ATOM 1847 N N . ARG A 1 239 ? -21.844 -56.25 -19.078 1 50.38 239 ARG A N 1
ATOM 1848 C CA . ARG A 1 239 ? -21.25 -57.594 -19.016 1 50.38 239 ARG A CA 1
ATOM 1849 C C . ARG A 1 239 ? -21.125 -58.062 -17.562 1 50.38 239 ARG A C 1
ATOM 1851 O O . ARG A 1 239 ? -21.141 -59.25 -17.297 1 50.38 239 ARG A O 1
ATOM 1858 N N . MET A 1 240 ? -20.859 -57.125 -16.688 1 48.47 240 MET A N 1
ATOM 1859 C CA . MET A 1 240 ? -20.719 -57.594 -15.312 1 48.47 240 MET A CA 1
ATOM 1860 C C . MET A 1 240 ? -22.062 -58.062 -14.75 1 48.47 240 MET A C 1
ATOM 1862 O O . MET A 1 240 ? -22.125 -59 -13.961 1 48.47 240 MET A O 1
ATOM 1866 N N . ALA A 1 241 ? -23.266 -57.375 -14.531 1 47.66 241 ALA A N 1
ATOM 1867 C CA . ALA A 1 241 ? -24.578 -57.906 -14.094 1 47.66 241 ALA A CA 1
ATOM 1868 C C . ALA A 1 241 ? -25.672 -57.531 -15.086 1 47.66 241 ALA A C 1
ATOM 1870 O O . ALA A 1 241 ? -25.672 -56.406 -15.625 1 47.66 241 ALA A O 1
ATOM 1871 N N . PRO A 1 242 ? -26.422 -58.531 -15.688 1 42.47 242 PRO A N 1
ATOM 1872 C CA . PRO A 1 242 ? -27.531 -58.25 -16.594 1 42.47 242 PRO A CA 1
ATOM 1873 C C . PRO A 1 242 ? -28.469 -57.156 -16.047 1 42.47 242 PRO A C 1
ATOM 1875 O O . PRO A 1 242 ? -28.953 -57.25 -14.914 1 42.47 242 PRO A O 1
ATOM 1878 N N . PRO A 1 243 ? -28.438 -55.875 -16.391 1 38.88 243 PRO A N 1
ATOM 1879 C CA . PRO A 1 243 ? -29.391 -55 -15.703 1 38.88 243 PRO A CA 1
ATOM 1880 C C . PRO A 1 243 ? -30.828 -55.5 -15.812 1 38.88 243 PRO A C 1
ATOM 1882 O O . PRO A 1 243 ? -31.172 -56.188 -16.766 1 38.88 243 PRO A O 1
ATOM 1885 N N . PRO A 1 244 ? -31.547 -55.688 -14.773 1 38.16 244 PRO A N 1
ATOM 1886 C CA . PRO A 1 244 ? -32.969 -55.875 -15.078 1 38.16 244 PRO A CA 1
ATOM 1887 C C . PRO A 1 244 ? -33.438 -54.969 -16.203 1 38.16 244 PRO A C 1
ATOM 1889 O O . PRO A 1 244 ? -32.75 -54 -16.562 1 38.16 244 PRO A O 1
ATOM 1892 N N . GLN A 1 245 ? -34.75 -55.062 -16.719 1 37.38 245 GLN A N 1
ATOM 1893 C CA . GLN A 1 245 ? -35.438 -54.281 -17.75 1 37.38 245 GLN A CA 1
ATOM 1894 C C . GLN A 1 245 ? -35.094 -52.781 -17.625 1 37.38 245 GLN A C 1
ATOM 1896 O O . GLN A 1 245 ? -35.656 -52.062 -16.812 1 37.38 245 GLN A O 1
ATOM 1901 N N . LYS A 1 246 ? -34 -52.312 -17.641 1 43.38 246 LYS A N 1
ATOM 1902 C CA . LYS A 1 246 ? -33.406 -51.125 -17.062 1 43.38 246 LYS A CA 1
ATOM 1903 C C . LYS A 1 246 ? -33.844 -49.875 -17.844 1 43.38 246 LYS A C 1
ATOM 1905 O O . LYS A 1 246 ? -33.562 -49.75 -19.047 1 43.38 246 LYS A O 1
ATOM 1910 N N . VAL A 1 247 ? -34.906 -49.188 -17.562 1 38.84 247 VAL A N 1
ATOM 1911 C CA . VAL A 1 247 ? -35.219 -47.781 -17.812 1 38.84 247 VAL A CA 1
ATOM 1912 C C . VAL A 1 247 ? -33.969 -46.938 -17.641 1 38.84 247 VAL A C 1
ATOM 1914 O O . VAL A 1 247 ? -33.312 -47 -16.609 1 38.84 247 VAL A O 1
ATOM 1917 N N . LEU A 1 248 ? -33.25 -46.688 -18.766 1 45.19 248 LEU A N 1
ATOM 1918 C CA . LEU A 1 248 ? -32.188 -45.688 -18.641 1 45.19 248 LEU A CA 1
ATOM 1919 C C . LEU A 1 248 ? -32.469 -44.688 -17.531 1 45.19 248 LEU A C 1
ATOM 1921 O O . LEU A 1 248 ? -33.562 -44.125 -17.484 1 45.19 248 LEU A O 1
ATOM 1925 N N . THR A 1 249 ? -31.875 -44.812 -16.422 1 50.97 249 THR A N 1
ATOM 1926 C CA . THR A 1 249 ? -32.062 -43.812 -15.359 1 50.97 249 THR A CA 1
ATOM 1927 C C . THR A 1 249 ? -31.922 -42.406 -15.906 1 50.97 249 THR A C 1
ATOM 1929 O O . THR A 1 249 ? -31.328 -42.188 -16.969 1 50.97 249 THR A O 1
ATOM 1932 N N . SER A 1 250 ? -32.75 -41.5 -15.461 1 53.19 250 SER A N 1
ATOM 1933 C CA . SER A 1 250 ? -32.75 -40.062 -15.805 1 53.19 250 SER A CA 1
ATOM 1934 C C . SER A 1 250 ? -31.328 -39.531 -15.953 1 53.19 250 SER A C 1
ATOM 1936 O O . SER A 1 250 ? -31.062 -38.719 -16.812 1 53.19 250 SER A O 1
ATOM 1938 N N . ALA A 1 251 ? -30.422 -40.188 -15.281 1 54.59 251 ALA A N 1
ATOM 1939 C CA . ALA A 1 251 ? -29.031 -39.75 -15.328 1 54.59 251 ALA A CA 1
ATOM 1940 C C . ALA A 1 251 ? -28.344 -40.219 -16.594 1 54.59 251 ALA A C 1
ATOM 1942 O O . ALA A 1 251 ? -27.562 -39.469 -17.203 1 54.59 251 ALA A O 1
ATOM 1943 N N . GLU A 1 252 ? -28.688 -41.5 -16.906 1 56.38 252 GLU A N 1
ATOM 1944 C CA . GLU A 1 252 ? -28.094 -42.062 -18.125 1 56.38 252 GLU A CA 1
ATOM 1945 C C . GLU A 1 252 ? -28.609 -41.344 -19.375 1 56.38 252 GLU A C 1
ATOM 1947 O O . GLU A 1 252 ? -27.859 -41.094 -20.312 1 56.38 252 GLU A O 1
ATOM 1952 N N . VAL A 1 253 ? -29.875 -41.062 -19.297 1 58.03 253 VAL A N 1
ATOM 1953 C CA . VAL A 1 253 ? -30.469 -40.312 -20.406 1 58.03 253 VAL A CA 1
ATOM 1954 C C . VAL A 1 253 ? -29.844 -38.938 -20.516 1 58.03 253 VAL A C 1
ATOM 1956 O O . VAL A 1 253 ? -29.562 -38.438 -21.609 1 58.03 253 VAL A O 1
ATOM 1959 N N . ALA A 1 254 ? -29.656 -38.344 -19.359 1 63.19 254 ALA A N 1
ATOM 1960 C CA . ALA A 1 254 ? -29.031 -37 -19.344 1 63.19 254 ALA A CA 1
ATOM 1961 C C . ALA A 1 254 ? -27.609 -37.062 -19.875 1 63.19 254 ALA A C 1
ATOM 1963 O O . ALA A 1 254 ? -27.188 -36.188 -20.625 1 63.19 254 ALA A O 1
ATOM 1964 N N . GLU A 1 255 ? -26.984 -38.156 -19.547 1 65.5 255 GLU A N 1
ATOM 1965 C CA . GLU A 1 255 ? -25.609 -38.344 -20.031 1 65.5 255 GLU A CA 1
ATOM 1966 C C . GLU A 1 255 ? -25.578 -38.562 -21.531 1 65.5 255 GLU A C 1
ATOM 1968 O O . GLU A 1 255 ? -24.688 -38.062 -22.219 1 65.5 255 GLU A O 1
ATOM 1973 N N . GLU A 1 256 ? -26.562 -39.312 -22.016 1 66 256 GLU A N 1
ATOM 1974 C CA . GLU A 1 256 ? -26.641 -39.531 -23.453 1 66 256 GLU A CA 1
ATOM 1975 C C . GLU A 1 256 ? -26.953 -38.25 -24.219 1 66 256 GLU A C 1
ATOM 1977 O O . GLU A 1 256 ? -26.391 -38.031 -25.281 1 66 256 GLU A O 1
ATOM 1982 N N . ARG A 1 257 ? -27.828 -37.5 -23.703 1 69.38 257 ARG A N 1
ATOM 1983 C CA . ARG A 1 257 ? -28.172 -36.219 -24.344 1 69.38 257 ARG A CA 1
ATOM 1984 C C . ARG A 1 257 ? -26.953 -35.281 -24.375 1 69.38 257 ARG A C 1
ATOM 1986 O O . ARG A 1 257 ? -26.719 -34.625 -25.375 1 69.38 257 ARG A O 1
ATOM 1993 N N . HIS A 1 258 ? -26.297 -35.312 -23.281 1 72.62 258 HIS A N 1
ATOM 1994 C CA . HIS A 1 258 ? -25.094 -34.469 -23.188 1 72.62 258 HIS A CA 1
ATOM 1995 C C . HIS A 1 258 ? -24.062 -34.906 -24.234 1 72.62 258 HIS A C 1
ATOM 1997 O O . HIS A 1 258 ? -23.453 -34.062 -24.875 1 72.62 258 HIS A O 1
ATOM 2003 N N . LEU A 1 259 ? -23.969 -36.156 -24.391 1 72.19 259 LEU A N 1
ATOM 2004 C CA . LEU A 1 259 ? -23 -36.688 -25.344 1 72.19 259 LEU A CA 1
ATOM 2005 C C . LEU A 1 259 ? -23.391 -36.344 -26.766 1 72.19 259 LEU A C 1
ATOM 2007 O O . LEU A 1 259 ? -22.547 -36.031 -27.609 1 72.19 259 LEU A O 1
ATOM 2011 N N . GLN A 1 260 ? -24.625 -36.375 -27 1 72.62 260 GLN A N 1
ATOM 2012 C CA . GLN A 1 260 ? -25.109 -36.031 -28.328 1 72.62 260 GLN A CA 1
ATOM 2013 C C . GLN A 1 260 ? -24.875 -34.562 -28.625 1 72.62 260 GLN A C 1
ATOM 2015 O O . GLN A 1 260 ? -24.516 -34.188 -29.75 1 72.62 260 GLN A O 1
ATOM 2020 N N . GLU A 1 261 ? -25.016 -33.812 -27.672 1 77.75 261 GLU A N 1
ATOM 2021 C CA . GLU A 1 261 ? -24.766 -32.406 -27.844 1 77.75 261 GLU A CA 1
ATOM 2022 C C . GLU A 1 261 ? -23.281 -32.125 -28.078 1 77.75 261 GLU A C 1
ATOM 2024 O O . GLU A 1 261 ? -22.938 -31.266 -28.891 1 77.75 261 GLU A O 1
ATOM 2029 N N . LEU A 1 262 ? -22.562 -32.844 -27.328 1 76.5 262 LEU A N 1
ATOM 2030 C CA . LEU A 1 262 ? -21.109 -32.719 -27.484 1 76.5 262 LEU A CA 1
ATOM 2031 C C . LEU A 1 262 ? -20.688 -33.094 -28.906 1 76.5 262 LEU A C 1
ATOM 2033 O O . LEU A 1 262 ? -19.875 -32.375 -29.516 1 76.5 262 LEU A O 1
ATOM 2037 N N . LEU A 1 263 ? -21.203 -34.125 -29.422 1 72.44 263 LEU A N 1
ATOM 2038 C CA . LEU A 1 263 ? -20.844 -34.656 -30.734 1 72.44 263 LEU A CA 1
ATOM 2039 C C . LEU A 1 263 ? -21.234 -33.656 -31.844 1 72.44 263 LEU A C 1
ATOM 2041 O O . LEU A 1 263 ? -20.531 -33.531 -32.844 1 72.44 263 LEU A O 1
ATOM 2045 N N . THR A 1 264 ? -22.281 -33.031 -31.5 1 74.25 264 THR A N 1
ATOM 2046 C CA . THR A 1 264 ? -22.797 -32.125 -32.531 1 74.25 264 THR A CA 1
ATOM 2047 C C . THR A 1 264 ? -22.078 -30.797 -32.5 1 74.25 264 THR A C 1
ATOM 2049 O O . THR A 1 264 ? -21.859 -30.188 -33.531 1 74.25 264 THR A O 1
ATOM 2052 N N . GLN A 1 265 ? -21.625 -30.469 -31.438 1 77.06 265 GLN A N 1
ATOM 2053 C CA . GLN A 1 265 ? -21.188 -29.078 -31.312 1 77.06 265 GLN A CA 1
ATOM 2054 C C . GLN A 1 265 ? -19.672 -28.969 -31.359 1 77.06 265 GLN A C 1
ATOM 2056 O O . GLN A 1 265 ? -19.125 -27.922 -31.719 1 77.06 265 GLN A O 1
ATOM 2061 N N . THR A 1 266 ? -19.016 -30.062 -30.922 1 82.44 266 THR A N 1
ATOM 2062 C CA . THR A 1 266 ? -17.562 -29.953 -30.828 1 82.44 266 THR A CA 1
ATOM 2063 C C . THR A 1 266 ? -16.891 -31.141 -31.516 1 82.44 266 THR A C 1
ATOM 2065 O O . THR A 1 266 ? -17.156 -32.312 -31.172 1 82.44 266 THR A O 1
ATOM 2068 N N . PRO A 1 267 ? -16.031 -30.828 -32.5 1 82.69 267 PRO A N 1
ATOM 2069 C CA . PRO A 1 267 ? -15.344 -31.906 -33.219 1 82.69 267 PRO A CA 1
ATOM 2070 C C . PRO A 1 267 ? -14.281 -32.594 -32.375 1 82.69 267 PRO A C 1
ATOM 2072 O O . PRO A 1 267 ? -13.945 -33.75 -32.625 1 82.69 267 PRO A O 1
ATOM 2075 N N . PHE A 1 268 ? -13.719 -31.859 -31.469 1 88.75 268 PHE A N 1
ATOM 2076 C CA . PHE A 1 268 ? -12.695 -32.438 -30.625 1 88.75 268 PHE A CA 1
ATOM 2077 C C . PHE A 1 268 ? -12.719 -31.844 -29.234 1 88.75 268 PHE A C 1
ATOM 2079 O O . PHE A 1 268 ? -13.375 -30.828 -29 1 88.75 268 PHE A O 1
ATOM 2086 N N . TYR A 1 269 ? -12.172 -32.5 -28.328 1 90.5 269 TYR A N 1
ATOM 2087 C CA . TYR A 1 269 ? -11.898 -31.984 -26.984 1 90.5 269 TYR A CA 1
ATOM 2088 C C . TYR A 1 269 ? -10.453 -32.281 -26.594 1 90.5 269 TYR A C 1
ATOM 2090 O O . TYR A 1 269 ? -9.742 -33 -27.266 1 90.5 269 TYR A O 1
ATOM 2098 N N . LEU A 1 270 ? -9.992 -31.625 -25.578 1 94.44 270 LEU A N 1
ATOM 2099 C CA . LEU A 1 270 ? -8.664 -31.891 -25.031 1 94.44 270 LEU A CA 1
ATOM 2100 C C . LEU A 1 270 ? -8.742 -32.844 -23.859 1 94.44 270 LEU A C 1
ATOM 2102 O O . LEU A 1 270 ? -9.367 -32.562 -22.844 1 94.44 270 LEU A O 1
ATOM 2106 N N . ASP A 1 271 ? -8.211 -34 -24.062 1 94.56 271 ASP A N 1
ATOM 2107 C CA . ASP A 1 271 ? -8.117 -35 -22.984 1 94.56 271 ASP A CA 1
ATOM 2108 C C . ASP A 1 271 ? -6.926 -34.688 -22.078 1 94.56 271 ASP A C 1
ATOM 2110 O O . ASP A 1 271 ? -5.777 -34.969 -22.438 1 94.56 271 ASP A O 1
ATOM 2114 N N . VAL A 1 272 ? -7.219 -34.25 -20.891 1 96.69 272 VAL A N 1
ATOM 2115 C CA . VAL A 1 272 ? -6.172 -33.719 -20.016 1 96.69 272 VAL A CA 1
ATOM 2116 C C . VAL A 1 272 ? -5.93 -34.719 -18.875 1 96.69 272 VAL A C 1
ATOM 2118 O O . VAL A 1 272 ? -6.875 -35.188 -18.25 1 96.69 272 VAL A O 1
ATOM 2121 N N . ALA A 1 273 ? -4.758 -35.094 -18.656 1 97.44 273 ALA A N 1
ATOM 2122 C CA . ALA A 1 273 ? -4.305 -35.812 -17.469 1 97.44 273 ALA A CA 1
ATOM 2123 C C . ALA A 1 273 ? -3.371 -34.938 -16.625 1 97.44 273 ALA A C 1
ATOM 2125 O O . ALA A 1 273 ? -2.418 -34.375 -17.141 1 97.44 273 ALA A O 1
ATOM 2126 N N . VAL A 1 274 ? -3.695 -34.844 -15.352 1 98.25 274 VAL A N 1
ATOM 2127 C CA . VAL A 1 274 ? -2.904 -34 -14.461 1 98.25 274 VAL A CA 1
ATOM 2128 C C . VAL A 1 274 ? -2.262 -34.844 -13.375 1 98.25 274 VAL A C 1
ATOM 2130 O O . VAL A 1 274 ? -2.953 -35.594 -12.672 1 98.25 274 VAL A O 1
ATOM 2133 N N . GLY A 1 275 ? -0.973 -34.812 -13.312 1 98.12 275 GLY A N 1
ATOM 2134 C CA . GLY A 1 275 ? -0.247 -35.438 -12.219 1 98.12 275 GLY A CA 1
ATOM 2135 C C . GLY A 1 275 ? 0.195 -34.438 -11.156 1 98.12 275 GLY A C 1
ATOM 2136 O O . GLY A 1 275 ? 0.747 -33.375 -11.477 1 98.12 275 GLY A O 1
ATOM 2137 N N . CYS A 1 276 ? -0.12 -34.75 -9.938 1 97.56 276 CYS A N 1
ATOM 2138 C CA . CYS A 1 276 ? 0.266 -33.906 -8.82 1 97.56 276 CYS A CA 1
ATOM 2139 C C . CYS A 1 276 ? 1.054 -34.688 -7.777 1 97.56 276 CYS A C 1
ATOM 2141 O O . CYS A 1 276 ? 0.688 -35.812 -7.438 1 97.56 276 CYS A O 1
ATOM 2143 N N . LEU A 1 277 ? 2.105 -34.188 -7.363 1 96.88 277 LEU A N 1
ATOM 2144 C CA . LEU A 1 277 ? 2.959 -34.781 -6.344 1 96.88 277 LEU A CA 1
ATOM 2145 C C . LEU A 1 277 ? 3.277 -33.75 -5.242 1 96.88 277 LEU A C 1
ATOM 2147 O O . LEU A 1 277 ? 3.816 -32.688 -5.512 1 96.88 277 LEU A O 1
ATOM 2151 N N . GLY A 1 278 ? 2.953 -34.125 -4.008 1 95.56 278 GLY A N 1
ATOM 2152 C CA . GLY A 1 278 ? 3.166 -33.219 -2.887 1 95.56 278 GLY A CA 1
ATOM 2153 C C . GLY A 1 278 ? 1.971 -32.312 -2.6 1 95.56 278 GLY A C 1
ATOM 2154 O O . GLY A 1 278 ? 0.867 -32.812 -2.359 1 95.56 278 GLY A O 1
ATOM 2155 N N . ASN A 1 279 ? 2.262 -31 -2.59 1 92.56 279 ASN A N 1
ATOM 2156 C CA . ASN A 1 279 ? 1.151 -30.094 -2.318 1 92.56 279 ASN A CA 1
ATOM 2157 C C . ASN A 1 279 ? 1.046 -29 -3.381 1 92.56 279 ASN A C 1
ATOM 2159 O O . ASN A 1 279 ? 0.533 -27.922 -3.109 1 92.56 279 ASN A O 1
ATOM 2163 N N . SER A 1 280 ? 1.722 -29.266 -4.535 1 94.94 280 SER A N 1
ATOM 2164 C CA . SER A 1 280 ? 1.364 -28.453 -5.699 1 94.94 280 SER A CA 1
ATOM 2165 C C . SER A 1 280 ? -0.075 -28.719 -6.129 1 94.94 280 SER A C 1
ATOM 2167 O O . SER A 1 280 ? -0.621 -29.781 -5.875 1 94.94 280 SER A O 1
ATOM 2169 N N . ARG A 1 281 ? -0.699 -27.734 -6.754 1 95.5 281 ARG A N 1
ATOM 2170 C CA . ARG A 1 281 ? -2.133 -27.891 -6.98 1 95.5 281 ARG A CA 1
ATOM 2171 C C . ARG A 1 281 ? -2.496 -27.562 -8.43 1 95.5 281 ARG A C 1
ATOM 2173 O O . ARG A 1 281 ? -1.729 -26.906 -9.133 1 95.5 281 ARG A O 1
ATOM 2180 N N . ALA A 1 282 ? -3.578 -28.156 -8.828 1 97.88 282 ALA A N 1
ATOM 2181 C CA . ALA A 1 282 ? -4.156 -27.906 -10.141 1 97.88 282 ALA A CA 1
ATOM 2182 C C . ALA A 1 282 ? -5.68 -27.891 -10.078 1 97.88 282 ALA A C 1
ATOM 2184 O O . ALA A 1 282 ? -6.285 -28.656 -9.312 1 97.88 282 ALA A O 1
ATOM 2185 N N . PHE A 1 283 ? -6.309 -27.016 -10.812 1 96.19 283 PHE A N 1
ATOM 2186 C CA . PHE A 1 283 ? -7.762 -26.969 -10.906 1 96.19 283 PHE A CA 1
ATOM 2187 C C . PHE A 1 283 ? -8.195 -26.438 -12.266 1 96.19 283 PHE A C 1
ATOM 2189 O O . PHE A 1 283 ? -7.406 -25.812 -12.977 1 96.19 283 PHE A O 1
ATOM 2196 N N . GLY A 1 284 ? -9.398 -26.828 -12.602 1 96.56 284 GLY A N 1
ATOM 2197 C CA . GLY A 1 284 ? -9.969 -26.344 -13.852 1 96.56 284 GLY A CA 1
ATOM 2198 C C . GLY A 1 284 ? -11.078 -25.328 -13.656 1 96.56 284 GLY A C 1
ATOM 2199 O O . GLY A 1 284 ? -11.797 -25.375 -12.648 1 96.56 284 GLY A O 1
ATOM 2200 N N . VAL A 1 285 ? -11.133 -24.375 -14.523 1 95.31 285 VAL A N 1
ATOM 2201 C CA . VAL A 1 285 ? -12.266 -23.469 -14.633 1 95.31 285 VAL A CA 1
ATOM 2202 C C . VAL A 1 285 ? -13.062 -23.766 -15.898 1 95.31 285 VAL A C 1
ATOM 2204 O O . VAL A 1 285 ? -12.594 -23.531 -17.016 1 95.31 285 VAL A O 1
ATOM 2207 N N . ALA A 1 286 ? -14.258 -24.219 -15.656 1 93 286 ALA A N 1
ATOM 2208 C CA . ALA A 1 286 ? -15.109 -24.641 -16.766 1 93 286 ALA A CA 1
ATOM 2209 C C . ALA A 1 286 ? -15.977 -23.484 -17.266 1 93 286 ALA A C 1
ATOM 2211 O O . ALA A 1 286 ? -16.922 -23.078 -16.578 1 93 286 ALA A O 1
ATOM 2212 N N . ARG A 1 287 ? -15.664 -23.031 -18.391 1 89.56 287 ARG A N 1
ATOM 2213 C CA . ARG A 1 287 ? -16.438 -21.906 -18.938 1 89.56 287 ARG A CA 1
ATOM 2214 C C . ARG A 1 287 ? -17.375 -22.375 -20.047 1 89.56 287 ARG A C 1
ATOM 2216 O O . ARG A 1 287 ? -18.406 -21.766 -20.281 1 89.56 287 ARG A O 1
ATOM 2223 N N . ASN A 1 288 ? -16.906 -23.406 -20.672 1 88 288 ASN A N 1
ATOM 2224 C CA . ASN A 1 288 ? -17.766 -23.953 -21.703 1 88 288 ASN A CA 1
ATOM 2225 C C . ASN A 1 288 ? -19.047 -24.531 -21.109 1 88 288 ASN A C 1
ATOM 2227 O O . ASN A 1 288 ? -19.016 -25.234 -20.094 1 88 288 ASN A O 1
ATOM 2231 N N . THR A 1 289 ? -20.188 -24.281 -21.719 1 83.69 289 THR A N 1
ATOM 2232 C CA . THR A 1 289 ? -21.5 -24.688 -21.203 1 83.69 289 THR A CA 1
ATOM 2233 C C . THR A 1 289 ? -21.625 -26.203 -21.188 1 83.69 289 THR A C 1
ATOM 2235 O O . THR A 1 289 ? -22.391 -26.766 -20.391 1 83.69 289 THR A O 1
ATOM 2238 N N . LEU A 1 290 ? -20.859 -26.875 -22.016 1 77.75 290 LEU A N 1
ATOM 2239 C CA . LEU A 1 290 ? -20.969 -28.328 -22.141 1 77.75 290 LEU A CA 1
ATOM 2240 C C . LEU A 1 290 ? -20.031 -29.031 -21.172 1 77.75 290 LEU A C 1
ATOM 2242 O O . LEU A 1 290 ? -20.109 -30.25 -20.984 1 77.75 290 LEU A O 1
ATOM 2246 N N . THR A 1 291 ? -19.125 -28.219 -20.625 1 81 291 THR A N 1
ATOM 2247 C CA . THR A 1 291 ? -18.172 -28.797 -19.688 1 81 291 THR A CA 1
ATOM 2248 C C . THR A 1 291 ? -18.781 -28.891 -18.297 1 81 291 THR A C 1
ATOM 2250 O O . THR A 1 291 ? -19.422 -27.953 -17.828 1 81 291 THR A O 1
ATOM 2253 N N . GLY A 1 292 ? -18.703 -30.047 -17.656 1 72 292 GLY A N 1
ATOM 2254 C CA . GLY A 1 292 ? -19.203 -30.219 -16.312 1 72 292 GLY A CA 1
ATOM 2255 C C . GLY A 1 292 ? -18.344 -29.516 -15.266 1 72 292 GLY A C 1
ATOM 2256 O O . GLY A 1 292 ? -17.203 -29.125 -15.555 1 72 292 GLY A O 1
ATOM 2257 N N . GLY A 1 293 ? -18.938 -29.141 -14.188 1 69.56 293 GLY A N 1
ATOM 2258 C CA . GLY A 1 293 ? -18.234 -28.5 -13.078 1 69.56 293 GLY A CA 1
ATOM 2259 C C . GLY A 1 293 ? -19.141 -28.203 -11.898 1 69.56 293 GLY A C 1
ATOM 2260 O O . GLY A 1 293 ? -20.344 -28.406 -11.969 1 69.56 293 GLY A O 1
ATOM 2261 N N . LEU A 1 294 ? -18.469 -27.859 -10.781 1 68.44 294 LEU A N 1
ATOM 2262 C CA . LEU A 1 294 ? -19.203 -27.531 -9.562 1 68.44 294 LEU A CA 1
ATOM 2263 C C . LEU A 1 294 ? -19.703 -26.094 -9.594 1 68.44 294 LEU A C 1
ATOM 2265 O O . LEU A 1 294 ? -18.922 -25.172 -9.836 1 68.44 294 LEU A O 1
ATOM 2269 N N . TRP A 1 295 ? -20.969 -25.922 -9.656 1 65.62 295 TRP A N 1
ATOM 2270 C CA . TRP A 1 295 ? -21.562 -24.594 -9.633 1 65.62 295 TRP A CA 1
ATOM 2271 C C . TRP A 1 295 ? -22.016 -24.219 -8.219 1 65.62 295 TRP A C 1
ATOM 2273 O O . TRP A 1 295 ? -22.484 -25.094 -7.469 1 65.62 295 TRP A O 1
ATOM 2283 N N . SER A 1 296 ? -21.641 -23.016 -7.844 1 61.69 296 SER A N 1
ATOM 2284 C CA . SER A 1 296 ? -22.266 -22.562 -6.613 1 61.69 296 SER A CA 1
ATOM 2285 C C . SER A 1 296 ? -23.625 -21.922 -6.891 1 61.69 296 SER A C 1
ATOM 2287 O O . SER A 1 296 ? -23.75 -21.047 -7.738 1 61.69 296 SER A O 1
ATOM 2289 N N . ARG A 1 297 ? -24.625 -22.516 -6.457 1 54.59 297 ARG A N 1
ATOM 2290 C CA . ARG A 1 297 ? -25.953 -21.953 -6.594 1 54.59 297 ARG A CA 1
ATOM 2291 C C . ARG A 1 297 ? -26.109 -20.688 -5.762 1 54.59 297 ARG A C 1
ATOM 2293 O O . ARG A 1 297 ? -26.953 -19.844 -6.059 1 54.59 297 ARG A O 1
ATOM 2300 N N . LEU A 1 298 ? -25.391 -20.484 -4.73 1 53.19 298 LEU A N 1
ATOM 2301 C CA . LEU A 1 298 ? -25.578 -19.406 -3.764 1 53.19 298 LEU A CA 1
ATOM 2302 C C . LEU A 1 298 ? -24.844 -18.141 -4.215 1 53.19 298 LEU A C 1
ATOM 2304 O O . LEU A 1 298 ? -25.219 -17.031 -3.838 1 53.19 298 LEU A O 1
ATOM 2308 N N . ASP A 1 299 ? -23.875 -18.344 -4.961 1 62.12 299 ASP A N 1
ATOM 2309 C CA . ASP A 1 299 ? -23.062 -17.188 -5.371 1 62.12 299 ASP A CA 1
ATOM 2310 C C . ASP A 1 299 ? -22.859 -17.172 -6.887 1 62.12 299 ASP A C 1
ATOM 2312 O O . ASP A 1 299 ? -22.047 -17.922 -7.414 1 62.12 299 ASP A O 1
ATOM 2316 N N . ALA A 1 300 ? -23.734 -16.406 -7.543 1 61.75 300 ALA A N 1
ATOM 2317 C CA . ALA A 1 300 ? -23.719 -16.312 -9 1 61.75 300 ALA A CA 1
ATOM 2318 C C . ALA A 1 300 ? -22.359 -15.82 -9.5 1 61.75 300 ALA A C 1
ATOM 2320 O O . ALA A 1 300 ? -22.016 -16 -10.664 1 61.75 300 ALA A O 1
ATOM 2321 N N . SER A 1 301 ? -21.531 -15.336 -8.625 1 66.56 301 SER A N 1
ATOM 2322 C CA . SER A 1 301 ? -20.25 -14.789 -9.047 1 66.56 301 SER A CA 1
ATOM 2323 C C . SER A 1 301 ? -19.172 -15.867 -9.062 1 66.56 301 SER A C 1
ATOM 2325 O O . SER A 1 301 ? -18.094 -15.656 -9.609 1 66.56 301 SER A O 1
ATOM 2327 N N . ARG A 1 302 ? -19.578 -17.047 -8.664 1 78.69 302 ARG A N 1
ATOM 2328 C CA . ARG A 1 302 ? -18.594 -18.109 -8.578 1 78.69 302 ARG A CA 1
ATOM 2329 C C . ARG A 1 302 ? -18.406 -18.812 -9.922 1 78.69 302 ARG A C 1
ATOM 2331 O O . ARG A 1 302 ? -19.391 -19.047 -10.641 1 78.69 302 ARG A O 1
ATOM 2338 N N . GLU A 1 303 ? -17.172 -19.109 -10.266 1 83.94 303 GLU A N 1
ATOM 2339 C CA . GLU A 1 303 ? -16.844 -19.875 -11.469 1 83.94 303 GLU A CA 1
ATOM 2340 C C . GLU A 1 303 ? -17.062 -21.359 -11.25 1 83.94 303 GLU A C 1
ATOM 2342 O O . GLU A 1 303 ? -17 -21.844 -10.117 1 83.94 303 GLU A O 1
ATOM 2347 N N . ARG A 1 304 ? -17.469 -22.047 -12.297 1 88.44 304 ARG A N 1
ATOM 2348 C CA . ARG A 1 304 ? -17.484 -23.516 -12.234 1 88.44 304 ARG A CA 1
ATOM 2349 C C . ARG A 1 304 ? -16.062 -24.078 -12.195 1 88.44 304 ARG A C 1
ATOM 2351 O O . ARG A 1 304 ? -15.281 -23.859 -13.125 1 88.44 304 ARG A O 1
ATOM 2358 N N . THR A 1 305 ? -15.773 -24.766 -11.07 1 91.38 305 THR A N 1
ATOM 2359 C CA . THR A 1 305 ? -14.398 -25.234 -10.883 1 91.38 305 THR A CA 1
ATOM 2360 C C . THR A 1 305 ? -14.336 -26.766 -10.906 1 91.38 305 THR A C 1
ATOM 2362 O O . THR A 1 305 ? -15.336 -27.438 -10.625 1 91.38 305 THR A O 1
ATOM 2365 N N . VAL A 1 306 ? -13.242 -27.359 -11.344 1 92.56 306 VAL A N 1
ATOM 2366 C CA . VAL A 1 306 ? -12.938 -28.781 -11.352 1 92.56 306 VAL A CA 1
ATOM 2367 C C . VAL A 1 306 ? -11.648 -29.047 -10.578 1 92.56 306 VAL A C 1
ATOM 2369 O O . VAL A 1 306 ? -10.562 -28.719 -11.047 1 92.56 306 VAL A O 1
ATOM 2372 N N . PRO A 1 307 ? -11.781 -29.609 -9.383 1 93 307 PRO A N 1
ATOM 2373 C CA . PRO A 1 307 ? -10.562 -29.938 -8.648 1 93 307 PRO A CA 1
ATOM 2374 C C . PRO A 1 307 ? -9.75 -31.047 -9.328 1 93 307 PRO A C 1
ATOM 2376 O O . PRO A 1 307 ? -10.297 -32.094 -9.672 1 93 307 PRO A O 1
ATOM 2379 N N . LEU A 1 308 ? -8.477 -30.797 -9.508 1 95.88 308 LEU A N 1
ATOM 2380 C CA . LEU A 1 308 ? -7.668 -31.75 -10.258 1 95.88 308 LEU A CA 1
ATOM 2381 C C . LEU A 1 308 ? -6.418 -32.125 -9.477 1 95.88 308 LEU A C 1
ATOM 2383 O O . LEU A 1 308 ? -5.465 -32.656 -10.047 1 95.88 308 LEU A O 1
ATOM 2387 N N . SER A 1 309 ? -6.355 -31.828 -8.195 1 94.88 309 SER A N 1
ATOM 2388 C CA . SER A 1 309 ? -5.199 -32.188 -7.383 1 94.88 309 SER A CA 1
ATOM 2389 C C . SER A 1 309 ? -5.613 -32.562 -5.961 1 94.88 309 SER A C 1
ATOM 2391 O O . SER A 1 309 ? -6.727 -32.219 -5.535 1 94.88 309 SER A O 1
ATOM 2393 N N . VAL A 1 310 ? -4.758 -33.312 -5.324 1 92.81 310 VAL A N 1
ATOM 2394 C CA . VAL A 1 310 ? -4.918 -33.719 -3.924 1 92.81 310 VAL A CA 1
ATOM 2395 C C . VAL A 1 310 ? -3.607 -33.469 -3.174 1 92.81 310 VAL A C 1
ATOM 2397 O O . VAL A 1 310 ? -2.537 -33.875 -3.646 1 92.81 310 VAL A O 1
ATOM 2400 N N . ASP A 1 311 ? -3.783 -32.844 -2.039 1 91.75 311 ASP A N 1
ATOM 2401 C CA . ASP A 1 311 ? -2.59 -32.625 -1.226 1 91.75 311 ASP A CA 1
ATOM 2402 C C . ASP A 1 311 ? -2.16 -33.938 -0.532 1 91.75 311 ASP A C 1
ATOM 2404 O O . ASP A 1 311 ? -2.99 -34.625 0.048 1 91.75 311 ASP A O 1
ATOM 2408 N N . HIS A 1 312 ? -0.923 -34.219 -0.621 1 93.69 312 HIS A N 1
ATOM 2409 C CA . HIS A 1 312 ? -0.399 -35.406 0.04 1 93.69 312 HIS A CA 1
ATOM 2410 C C . HIS A 1 312 ? 0.059 -35.094 1.46 1 93.69 312 HIS A C 1
ATOM 2412 O O . HIS A 1 312 ? 1.258 -35.094 1.749 1 93.69 312 HIS A O 1
ATOM 2418 N N . ASN A 1 313 ? -0.834 -34.938 2.334 1 90.69 313 ASN A N 1
ATOM 2419 C CA . ASN A 1 313 ? -0.577 -34.656 3.742 1 90.69 313 ASN A CA 1
ATOM 2420 C C . ASN A 1 313 ? -0.204 -35.938 4.504 1 90.69 313 ASN A C 1
ATOM 2422 O O . ASN A 1 313 ? -0.904 -36.938 4.414 1 90.69 313 ASN A O 1
ATOM 2426 N N . PRO A 1 314 ? 0.81 -35.844 5.305 1 92 314 PRO A N 1
ATOM 2427 C CA . PRO A 1 314 ? 1.249 -37.031 6.051 1 92 314 PRO A CA 1
ATOM 2428 C C . PRO A 1 314 ? 0.19 -37.531 7.027 1 92 314 PRO A C 1
ATOM 2430 O O . PRO A 1 314 ? 0.204 -38.719 7.398 1 92 314 PRO A O 1
ATOM 2433 N N . LEU A 1 315 ? -0.74 -36.719 7.355 1 88.81 315 LEU A N 1
ATOM 2434 C CA . LEU A 1 315 ? -1.74 -37.125 8.352 1 88.81 315 LEU A CA 1
ATOM 2435 C C . LEU A 1 315 ? -2.912 -37.844 7.691 1 88.81 315 LEU A C 1
ATOM 2437 O O . LEU A 1 315 ? -3.736 -38.438 8.383 1 88.81 315 LEU A O 1
ATOM 2441 N N . HIS A 1 316 ? -2.99 -37.781 6.375 1 89.88 316 HIS A N 1
ATOM 2442 C CA . HIS A 1 316 ? -4.039 -38.562 5.707 1 89.88 316 HIS A CA 1
ATOM 2443 C C . HIS A 1 316 ? -3.896 -40.031 5.992 1 89.88 316 HIS A C 1
ATOM 2445 O O . HIS A 1 316 ? -2.783 -40.562 6.016 1 89.88 316 HIS A O 1
ATOM 2451 N N . THR A 1 317 ? -4.945 -40.656 6.105 1 86.75 317 THR A N 1
ATOM 2452 C CA . THR A 1 317 ? -5.004 -42.031 6.652 1 86.75 317 THR A CA 1
ATOM 2453 C C . THR A 1 317 ? -4.086 -42.969 5.875 1 86.75 317 THR A C 1
ATOM 2455 O O . THR A 1 317 ? -3.26 -43.656 6.465 1 86.75 317 THR A O 1
ATOM 2458 N N . LEU A 1 318 ? -4.195 -43 4.578 1 90.19 318 LEU A N 1
ATOM 2459 C CA . LEU A 1 318 ? -3.41 -43.938 3.771 1 90.19 318 LEU A CA 1
ATOM 2460 C C . LEU A 1 318 ? -1.928 -43.594 3.824 1 90.19 318 LEU A C 1
ATOM 2462 O O . LEU A 1 318 ? -1.075 -44.469 3.893 1 90.19 318 LEU A O 1
ATOM 2466 N N . GLU A 1 319 ? -1.619 -42.375 3.811 1 92.88 319 GLU A N 1
ATOM 2467 C CA . GLU A 1 319 ? -0.233 -41.906 3.869 1 92.88 319 GLU A CA 1
ATOM 2468 C C . GLU A 1 319 ? 0.371 -42.156 5.246 1 92.88 319 GLU A C 1
ATOM 2470 O O . GLU A 1 319 ? 1.523 -42.594 5.359 1 92.88 319 GLU A O 1
ATOM 2475 N N . TYR A 1 320 ? -0.445 -41.875 6.273 1 91.62 320 TYR A N 1
ATOM 2476 C CA . TYR A 1 320 ? -0.008 -42.062 7.656 1 91.62 320 TYR A CA 1
ATOM 2477 C C . TYR A 1 320 ? 0.4 -43.5 7.918 1 91.62 320 TYR A C 1
ATOM 2479 O O . TYR A 1 320 ? 1.461 -43.75 8.492 1 91.62 320 TYR A O 1
ATOM 2487 N N . ARG A 1 321 ? -0.436 -44.375 7.477 1 93 321 ARG A N 1
ATOM 2488 C CA . ARG A 1 321 ? -0.171 -45.812 7.684 1 93 321 ARG A CA 1
ATOM 2489 C C . ARG A 1 321 ? 1.127 -46.219 7.004 1 93 321 ARG A C 1
ATOM 2491 O O . ARG A 1 321 ? 1.933 -46.969 7.586 1 93 321 ARG A O 1
ATOM 2498 N N . ARG A 1 322 ? 1.283 -45.781 5.781 1 94.56 322 ARG A N 1
ATOM 2499 C CA . ARG A 1 322 ? 2.492 -46.125 5.035 1 94.56 322 ARG A CA 1
ATOM 2500 C C . ARG A 1 322 ? 3.734 -45.594 5.738 1 94.56 322 ARG A C 1
ATOM 2502 O O . ARG A 1 322 ? 4.727 -46.312 5.891 1 94.56 322 ARG A O 1
ATOM 2509 N N . ILE A 1 323 ? 3.748 -44.344 6.207 1 94.19 323 ILE A N 1
ATOM 2510 C CA . ILE A 1 323 ? 4.887 -43.688 6.828 1 94.19 323 ILE A CA 1
ATOM 2511 C C . ILE A 1 323 ? 5.262 -44.406 8.125 1 94.19 323 ILE A C 1
ATOM 2513 O O . ILE A 1 323 ? 6.441 -44.656 8.383 1 94.19 323 ILE A O 1
ATOM 2517 N N . VAL A 1 324 ? 4.242 -44.719 8.883 1 92.75 324 VAL A N 1
ATOM 2518 C CA . VAL A 1 324 ? 4.477 -45.406 10.164 1 92.75 324 VAL A CA 1
ATOM 2519 C C . VAL A 1 324 ? 5.031 -46.812 9.922 1 92.75 324 VAL A C 1
ATOM 2521 O O . VAL A 1 324 ? 5.945 -47.25 10.625 1 92.75 324 VAL A O 1
ATOM 2524 N N . GLN A 1 325 ? 4.449 -47.438 8.977 1 93.62 325 GLN A N 1
ATOM 2525 C CA . GLN A 1 325 ? 4.922 -48.781 8.648 1 93.62 325 GLN A CA 1
ATOM 2526 C C . GLN A 1 325 ? 6.371 -48.75 8.172 1 93.62 325 GLN A C 1
ATOM 2528 O O . GLN A 1 325 ? 7.117 -49.719 8.383 1 93.62 325 GLN A O 1
ATOM 2533 N N . ALA A 1 326 ? 6.723 -47.688 7.57 1 94.5 326 ALA A N 1
ATOM 2534 C CA . ALA A 1 326 ? 8.086 -47.531 7.062 1 94.5 326 ALA A CA 1
ATOM 2535 C C . ALA A 1 326 ? 9.023 -47.031 8.156 1 94.5 326 ALA A C 1
ATOM 2537 O O . ALA A 1 326 ? 10.211 -46.781 7.902 1 94.5 326 ALA A O 1
ATOM 2538 N N . GLY A 1 327 ? 8.484 -46.781 9.336 1 91.62 327 GLY A N 1
ATOM 2539 C CA . GLY A 1 327 ? 9.312 -46.406 10.477 1 91.62 327 GLY A CA 1
ATOM 2540 C C . GLY A 1 327 ? 9.32 -44.906 10.742 1 91.62 327 GLY A C 1
ATOM 2541 O O . GLY A 1 327 ? 10.109 -44.438 11.562 1 91.62 327 GLY A O 1
ATOM 2542 N N . GLY A 1 328 ? 8.523 -44.219 9.984 1 91.75 328 GLY A N 1
ATOM 2543 C CA . GLY A 1 328 ? 8.461 -42.781 10.195 1 91.75 328 GLY A CA 1
ATOM 2544 C C . GLY A 1 328 ? 7.551 -42.406 11.344 1 91.75 328 GLY A C 1
ATOM 2545 O O . GLY A 1 328 ? 6.727 -43.188 11.797 1 91.75 328 GLY A O 1
ATOM 2546 N N . LYS A 1 329 ? 7.816 -41.219 11.883 1 90.19 329 LYS A N 1
ATOM 2547 C CA . LYS A 1 329 ? 6.988 -40.656 12.945 1 90.19 329 LYS A CA 1
ATOM 2548 C C . LYS A 1 329 ? 6.289 -39.375 12.484 1 90.19 329 LYS A C 1
ATOM 2550 O O . LYS A 1 329 ? 6.922 -38.5 11.898 1 90.19 329 LYS A O 1
ATOM 2555 N N . VAL A 1 330 ? 5.004 -39.438 12.609 1 88.19 330 VAL A N 1
ATOM 2556 C CA . VAL A 1 330 ? 4.207 -38.25 12.289 1 88.19 330 VAL A CA 1
ATOM 2557 C C . VAL A 1 330 ? 3.459 -37.781 13.531 1 88.19 330 VAL A C 1
ATOM 2559 O O . VAL A 1 330 ? 2.703 -38.531 14.141 1 88.19 330 VAL A O 1
ATOM 2562 N N . ASP A 1 331 ? 3.82 -36.594 14.055 1 77.38 331 ASP A N 1
ATOM 2563 C CA . ASP A 1 331 ? 3.172 -36.031 15.242 1 77.38 331 ASP A CA 1
ATOM 2564 C C . ASP A 1 331 ? 2.24 -34.875 14.883 1 77.38 331 ASP A C 1
ATOM 2566 O O . ASP A 1 331 ? 2.689 -33.844 14.391 1 77.38 331 ASP A O 1
ATOM 2570 N N . SER A 1 332 ? 1.023 -35.062 15.102 1 74.56 332 SER A N 1
ATOM 2571 C CA . SER A 1 332 ? 0.017 -34.031 14.812 1 74.56 332 SER A CA 1
ATOM 2572 C C . SER A 1 332 ? 0.218 -32.781 15.68 1 74.56 332 SER A C 1
ATOM 2574 O O . SER A 1 332 ? -0.198 -31.703 15.305 1 74.56 332 SER A O 1
ATOM 2576 N N . ALA A 1 333 ? 0.879 -32.969 16.766 1 69.19 333 ALA A N 1
ATOM 2577 C CA . ALA A 1 333 ? 1.082 -31.859 17.688 1 69.19 333 ALA A CA 1
ATOM 2578 C C . ALA A 1 333 ? 2.111 -30.875 17.156 1 69.19 333 ALA A C 1
ATOM 2580 O O . ALA A 1 333 ? 2.051 -29.688 17.453 1 69.19 333 ALA A O 1
ATOM 2581 N N . VAL A 1 334 ? 3.051 -31.422 16.547 1 64.94 334 VAL A N 1
ATOM 2582 C CA . VAL A 1 334 ? 4.152 -30.578 16.094 1 64.94 334 VAL A CA 1
ATOM 2583 C C . VAL A 1 334 ? 3.838 -30.031 14.695 1 64.94 334 VAL A C 1
ATOM 2585 O O . VAL A 1 334 ? 4.371 -29 14.297 1 64.94 334 VAL A O 1
ATOM 2588 N N . GLY A 1 335 ? 2.928 -30.703 14.102 1 69.44 335 GLY A N 1
ATOM 2589 C CA . GLY A 1 335 ? 2.574 -30.266 12.758 1 69.44 335 GLY A CA 1
ATOM 2590 C C . GLY A 1 335 ? 2.527 -31.391 11.75 1 69.44 335 GLY A C 1
ATOM 2591 O O . GLY A 1 335 ? 2.621 -32.562 12.117 1 69.44 335 GLY A O 1
ATOM 2592 N N . ASP A 1 336 ? 2.277 -31.094 10.531 1 81.62 336 ASP A N 1
ATOM 2593 C CA . ASP A 1 336 ? 2.174 -32.062 9.43 1 81.62 336 ASP A CA 1
ATOM 2594 C C . ASP A 1 336 ? 3.553 -32.375 8.859 1 81.62 336 ASP A C 1
ATOM 2596 O O . ASP A 1 336 ? 3.816 -32.156 7.68 1 81.62 336 ASP A O 1
ATOM 2600 N N . MET A 1 337 ? 4.477 -32.875 9.875 1 85.75 337 MET A N 1
ATOM 2601 C CA . MET A 1 337 ? 5.852 -33.156 9.461 1 85.75 337 MET A CA 1
ATOM 2602 C C . MET A 1 337 ? 6.238 -34.594 9.789 1 85.75 337 MET A C 1
ATOM 2604 O O . MET A 1 337 ? 5.785 -35.156 10.797 1 85.75 337 MET A O 1
ATOM 2608 N N . ILE A 1 338 ? 7.078 -35.125 8.953 1 89.56 338 ILE A N 1
ATOM 2609 C CA . ILE A 1 338 ? 7.59 -36.469 9.156 1 89.56 338 ILE A CA 1
ATOM 2610 C C . ILE A 1 338 ? 8.891 -36.406 9.945 1 89.56 338 ILE A C 1
ATOM 2612 O O . ILE A 1 338 ? 9.797 -35.656 9.617 1 89.56 338 ILE A O 1
ATOM 2616 N N . ASP A 1 339 ? 8.992 -37.188 11.016 1 88.38 339 ASP A N 1
ATOM 2617 C CA . ASP A 1 339 ? 10.18 -37.344 11.852 1 88.38 339 ASP A CA 1
ATOM 2618 C C . ASP A 1 339 ? 10.625 -36 12.43 1 88.38 339 ASP A C 1
ATOM 2620 O O . ASP A 1 339 ? 11.828 -35.75 12.562 1 88.38 339 ASP A O 1
ATOM 2624 N N . GLY A 1 340 ? 9.828 -35.094 12.492 1 80.88 340 GLY A N 1
ATOM 2625 C CA . GLY A 1 340 ? 10.094 -33.781 13.109 1 80.88 340 GLY A CA 1
ATOM 2626 C C . GLY A 1 340 ? 10.859 -32.844 12.203 1 80.88 340 GLY A C 1
ATOM 2627 O O . GLY A 1 340 ? 11.398 -31.844 12.664 1 80.88 340 GLY A O 1
ATOM 2628 N N . ASN A 1 341 ? 11.008 -33.25 11.039 1 80.94 341 ASN A N 1
ATOM 2629 C CA . ASN A 1 341 ? 11.734 -32.375 10.094 1 80.94 341 ASN A CA 1
ATOM 2630 C C . ASN A 1 341 ? 10.781 -31.5 9.297 1 80.94 341 ASN A C 1
ATOM 2632 O O . ASN A 1 341 ? 9.906 -32 8.586 1 80.94 341 ASN A O 1
ATOM 2636 N N . PRO A 1 342 ? 10.977 -30.188 9.344 1 77.88 342 PRO A N 1
ATOM 2637 C CA . PRO A 1 342 ? 10.047 -29.25 8.703 1 77.88 342 PRO A CA 1
ATOM 2638 C C . PRO A 1 342 ? 10.07 -29.359 7.176 1 77.88 342 PRO A C 1
ATOM 2640 O O . PRO A 1 342 ? 9.117 -28.953 6.512 1 77.88 342 PRO A O 1
ATOM 2643 N N . TYR A 1 343 ? 11.086 -29.906 6.652 1 77.88 343 TYR A N 1
ATOM 2644 C CA . TYR A 1 343 ? 11.172 -30.047 5.203 1 77.88 343 TYR A CA 1
ATOM 2645 C C . TYR A 1 343 ? 10.367 -31.234 4.711 1 77.88 343 TYR A C 1
ATOM 2647 O O . TYR A 1 343 ? 10.078 -31.359 3.518 1 77.88 343 TYR A O 1
ATOM 2655 N N . TYR A 1 344 ? 9.953 -32.031 5.637 1 85.88 344 TYR A N 1
ATOM 2656 C CA . TYR A 1 344 ? 9.203 -33.219 5.293 1 85.88 344 TYR A CA 1
ATOM 2657 C C . TYR A 1 344 ? 7.73 -33.062 5.66 1 85.88 344 TYR A C 1
ATOM 2659 O O . TYR A 1 344 ? 7.191 -33.875 6.438 1 85.88 344 TYR A O 1
ATOM 2667 N N . ASN A 1 345 ? 7.16 -32.094 4.945 1 87.81 345 ASN A N 1
ATOM 2668 C CA . ASN A 1 345 ? 5.773 -31.781 5.266 1 87.81 345 ASN A CA 1
ATOM 2669 C C . ASN A 1 345 ? 4.805 -32.375 4.254 1 87.81 345 ASN A C 1
ATOM 2671 O O . ASN A 1 345 ? 3.617 -32.062 4.254 1 87.81 345 ASN A O 1
ATOM 2675 N N . VAL A 1 346 ? 5.312 -33.156 3.285 1 92.38 346 VAL A N 1
ATOM 2676 C CA . VAL A 1 346 ? 4.469 -33.906 2.34 1 92.38 346 VAL A CA 1
ATOM 2677 C C . VAL A 1 346 ? 4.824 -35.375 2.355 1 92.38 346 VAL A C 1
ATOM 2679 O O . VAL A 1 346 ? 5.977 -35.75 2.615 1 92.38 346 VAL A O 1
ATOM 2682 N N . ALA A 1 347 ? 3.854 -36.188 2.07 1 94.31 347 ALA A N 1
ATOM 2683 C CA . ALA A 1 347 ? 4.047 -37.625 2.117 1 94.31 347 ALA A CA 1
ATOM 2684 C C . ALA A 1 347 ? 4.629 -38.125 0.804 1 94.31 347 ALA A C 1
ATOM 2686 O O . ALA A 1 347 ? 5.223 -39.219 0.764 1 94.31 347 ALA A O 1
ATOM 2687 N N . ARG A 1 348 ? 4.453 -37.375 -0.24 1 95.69 348 ARG A N 1
ATOM 2688 C CA . ARG A 1 348 ? 4.953 -37.781 -1.552 1 95.69 348 ARG A CA 1
ATOM 2689 C C . ARG A 1 348 ? 5.805 -36.688 -2.168 1 95.69 348 ARG A C 1
ATOM 2691 O O . ARG A 1 348 ? 5.461 -35.5 -2.068 1 95.69 348 ARG A O 1
ATOM 2698 N N . SER A 1 349 ? 6.969 -37.062 -2.592 1 94.81 349 SER A N 1
ATOM 2699 C CA . SER A 1 349 ? 7.918 -36.094 -3.166 1 94.81 349 SER A CA 1
ATOM 2700 C C . SER A 1 349 ? 8.961 -36.812 -4.023 1 94.81 349 SER A C 1
ATOM 2702 O O . SER A 1 349 ? 9.109 -38.031 -3.939 1 94.81 349 SER A O 1
ATOM 2704 N N . PHE A 1 350 ? 9.531 -36 -4.941 1 95.56 350 PHE A N 1
ATOM 2705 C CA . PHE A 1 350 ? 10.758 -36.469 -5.582 1 95.56 350 PHE A CA 1
ATOM 2706 C C . PHE A 1 350 ? 11.961 -36.25 -4.676 1 95.56 350 PHE A C 1
ATOM 2708 O O . PHE A 1 350 ? 11.953 -35.344 -3.828 1 95.56 350 PHE A O 1
ATOM 2715 N N . GLY A 1 351 ? 12.867 -37.062 -4.836 1 92.94 351 GLY A N 1
ATOM 2716 C CA . GLY A 1 351 ? 14.109 -36.875 -4.094 1 92.94 351 GLY A CA 1
ATOM 2717 C C . GLY A 1 351 ? 14 -37.312 -2.645 1 92.94 351 GLY A C 1
ATOM 2718 O O . GLY A 1 351 ? 13.266 -38.25 -2.324 1 92.94 351 GLY A O 1
ATOM 2719 N N . HIS A 1 352 ? 14.945 -36.781 -1.785 1 91.69 352 HIS A N 1
ATOM 2720 C CA . HIS A 1 352 ? 15.039 -37.125 -0.368 1 91.69 352 HIS A CA 1
ATOM 2721 C C . HIS A 1 352 ? 15.461 -38.562 -0.172 1 91.69 352 HIS A C 1
ATOM 2723 O O . HIS A 1 352 ? 14.695 -39.375 0.363 1 91.69 352 HIS A O 1
ATOM 2729 N N . TRP A 1 353 ? 16.641 -38.688 -0.427 1 90.75 353 TRP A N 1
ATOM 2730 C CA . TRP A 1 353 ? 17.188 -40.062 -0.415 1 90.75 353 TRP A CA 1
ATOM 2731 C C . TRP A 1 353 ? 17.047 -40.688 0.969 1 90.75 353 TRP A C 1
ATOM 2733 O O . TRP A 1 353 ? 16.75 -41.875 1.093 1 90.75 353 TRP A O 1
ATOM 2743 N N . SER A 1 354 ? 17.234 -39.938 1.979 1 90.06 354 SER A N 1
ATOM 2744 C CA . SER A 1 354 ? 17.188 -40.438 3.352 1 90.06 354 SER A CA 1
ATOM 2745 C C . SER A 1 354 ? 15.82 -41 3.691 1 90.06 354 SER A C 1
ATOM 2747 O O . SER A 1 354 ? 15.703 -41.875 4.559 1 90.06 354 SER A O 1
ATOM 2749 N N . MET A 1 355 ? 14.844 -40.625 2.982 1 92.69 355 MET A N 1
ATOM 2750 C CA . MET A 1 355 ? 13.477 -41.062 3.26 1 92.69 355 MET A CA 1
ATOM 2751 C C . MET A 1 355 ? 13.094 -42.25 2.389 1 92.69 355 MET A C 1
ATOM 2753 O O . MET A 1 355 ? 12.031 -42.844 2.58 1 92.69 355 MET A O 1
ATOM 2757 N N . LYS A 1 356 ? 13.969 -42.594 1.457 1 93.25 356 LYS A N 1
ATOM 2758 C CA . LYS A 1 356 ? 13.641 -43.625 0.469 1 93.25 356 LYS A CA 1
ATOM 2759 C C . LYS A 1 356 ? 14.703 -44.719 0.447 1 93.25 356 LYS A C 1
ATOM 2761 O O . LYS A 1 356 ? 14.719 -45.562 -0.462 1 93.25 356 LYS A O 1
ATOM 2766 N N . LYS A 1 357 ? 15.508 -44.844 1.445 1 89.94 357 LYS A N 1
ATOM 2767 C CA . LYS A 1 357 ? 16.688 -45.688 1.35 1 89.94 357 LYS A CA 1
ATOM 2768 C C . LYS A 1 357 ? 16.469 -47 2.135 1 89.94 357 LYS A C 1
ATOM 2770 O O . LYS A 1 357 ? 17.422 -47.719 2.395 1 89.94 357 LYS A O 1
ATOM 2775 N N . ASP A 1 358 ? 15.328 -47.281 2.533 1 91.12 358 ASP A N 1
ATOM 2776 C CA . ASP A 1 358 ? 15.109 -48.531 3.223 1 91.12 358 ASP A CA 1
ATOM 2777 C C . ASP A 1 358 ? 15.125 -49.719 2.24 1 91.12 358 ASP A C 1
ATOM 2779 O O . ASP A 1 358 ? 14.164 -49.906 1.487 1 91.12 358 ASP A O 1
ATOM 2783 N N . GLY A 1 359 ? 16.109 -50.5 2.193 1 88.31 359 GLY A N 1
ATOM 2784 C CA . GLY A 1 359 ? 16.297 -51.625 1.263 1 88.31 359 GLY A CA 1
ATOM 2785 C C . GLY A 1 359 ? 15.289 -52.719 1.458 1 88.31 359 GLY A C 1
ATOM 2786 O O . GLY A 1 359 ? 15.086 -53.562 0.565 1 88.31 359 GLY A O 1
ATOM 2787 N N . ARG A 1 360 ? 14.617 -52.812 2.561 1 91 360 ARG A N 1
ATOM 2788 C CA . ARG A 1 360 ? 13.664 -53.875 2.871 1 91 360 ARG A CA 1
ATOM 2789 C C . ARG A 1 360 ? 12.273 -53.531 2.342 1 91 360 ARG A C 1
ATOM 2791 O O . ARG A 1 360 ? 11.367 -54.375 2.4 1 91 360 ARG A O 1
ATOM 2798 N N . ARG A 1 361 ? 12.188 -52.344 1.797 1 91.44 361 ARG A N 1
ATOM 2799 C CA . ARG A 1 361 ? 10.875 -51.906 1.34 1 91.44 361 ARG A CA 1
ATOM 2800 C C . ARG A 1 361 ? 10.906 -51.531 -0.138 1 91.44 361 ARG A C 1
ATOM 2802 O O . ARG A 1 361 ? 11.93 -51.062 -0.644 1 91.44 361 ARG A O 1
ATOM 2809 N N . SER A 1 362 ? 9.82 -51.719 -0.746 1 89.38 362 SER A N 1
ATOM 2810 C CA . SER A 1 362 ? 9.703 -51.312 -2.139 1 89.38 362 SER A CA 1
ATOM 2811 C C . SER A 1 362 ? 9.664 -49.781 -2.262 1 89.38 362 SER A C 1
ATOM 2813 O O . SER A 1 362 ? 9.352 -49.094 -1.293 1 89.38 362 SER A O 1
ATOM 2815 N N . PRO A 1 363 ? 9.969 -49.344 -3.432 1 85.44 363 PRO A N 1
ATOM 2816 C CA . PRO A 1 363 ? 9.977 -47.875 -3.639 1 85.44 363 PRO A CA 1
ATOM 2817 C C . PRO A 1 363 ? 8.633 -47.219 -3.312 1 85.44 363 PRO A C 1
ATOM 2819 O O . PRO A 1 363 ? 8.594 -46.062 -2.938 1 85.44 363 PRO A O 1
ATOM 2822 N N . VAL A 1 364 ? 7.57 -47.938 -3.414 1 89.38 364 VAL A N 1
ATOM 2823 C CA . VAL A 1 364 ? 6.25 -47.344 -3.203 1 89.38 364 VAL A CA 1
ATOM 2824 C C . VAL A 1 364 ? 5.809 -47.594 -1.76 1 89.38 364 VAL A C 1
ATOM 2826 O O . VAL A 1 364 ? 4.711 -47.188 -1.368 1 89.38 364 VAL A O 1
ATOM 2829 N N . GLU A 1 365 ? 6.719 -48.156 -0.913 1 92.69 365 GLU A N 1
ATOM 2830 C CA . GLU A 1 365 ? 6.402 -48.406 0.488 1 92.69 365 GLU A CA 1
ATOM 2831 C C . GLU A 1 365 ? 7.34 -47.656 1.42 1 92.69 365 GLU A C 1
ATOM 2833 O O . GLU A 1 365 ? 7.348 -47.875 2.629 1 92.69 365 GLU A O 1
ATOM 2838 N N . GLN A 1 366 ? 8.047 -46.812 0.84 1 94.81 366 GLN A N 1
ATOM 2839 C CA . GLN A 1 366 ? 8.984 -46 1.624 1 94.81 366 GLN A CA 1
ATOM 2840 C C . GLN A 1 366 ? 8.25 -44.938 2.426 1 94.81 366 GLN A C 1
ATOM 2842 O O . GLN A 1 366 ? 7.043 -44.75 2.266 1 94.81 366 GLN A O 1
ATOM 2847 N N . LYS A 1 367 ? 8.922 -44.219 3.318 1 93.62 367 LYS A N 1
ATOM 2848 C CA . LYS A 1 367 ? 8.336 -43.125 4.086 1 93.62 367 LYS A CA 1
ATOM 2849 C C . LYS A 1 367 ? 7.77 -42.062 3.166 1 93.62 367 LYS A C 1
ATOM 2851 O O . LYS A 1 367 ? 6.668 -41.531 3.395 1 93.62 367 LYS A O 1
ATOM 2856 N N . MET A 1 368 ? 8.586 -41.75 2.162 1 94.31 368 MET A N 1
ATOM 2857 C CA . MET A 1 368 ? 8.18 -40.844 1.087 1 94.31 368 MET A CA 1
ATOM 2858 C C . MET A 1 368 ? 8.25 -41.531 -0.266 1 94.31 368 MET A C 1
ATOM 2860 O O . MET A 1 368 ? 9.18 -42.312 -0.521 1 94.31 368 MET A O 1
ATOM 2864 N N . ILE A 1 369 ? 7.262 -41.25 -1.139 1 96.31 369 ILE A N 1
ATOM 2865 C CA . ILE A 1 369 ? 7.23 -42 -2.406 1 96.31 369 ILE A CA 1
ATOM 2866 C C . ILE A 1 369 ? 7.012 -41 -3.555 1 96.31 369 ILE A C 1
ATOM 2868 O O . ILE A 1 369 ? 6.414 -39.938 -3.365 1 96.31 369 ILE A O 1
ATOM 2872 N N . PRO A 1 370 ? 7.543 -41.281 -4.711 1 96.69 370 PRO A N 1
ATOM 2873 C CA . PRO A 1 370 ? 7.379 -40.406 -5.875 1 96.69 370 PRO A CA 1
ATOM 2874 C C . PRO A 1 370 ? 6.184 -40.781 -6.742 1 96.69 370 PRO A C 1
ATOM 2876 O O . PRO A 1 370 ? 6.293 -40.812 -7.969 1 96.69 370 PRO A O 1
ATOM 2879 N N . VAL A 1 371 ? 5.02 -41.156 -6.207 1 96.94 371 VAL A N 1
ATOM 2880 C CA . VAL A 1 371 ? 3.836 -41.562 -6.961 1 96.94 371 VAL A CA 1
ATOM 2881 C C . VAL A 1 371 ? 2.814 -40.406 -6.965 1 96.94 371 VAL A C 1
ATOM 2883 O O . VAL A 1 371 ? 2.229 -40.094 -5.926 1 96.94 371 VAL A O 1
ATOM 2886 N N . PRO A 1 372 ? 2.572 -39.875 -8.102 1 97.56 372 PRO A N 1
ATOM 2887 C CA . PRO A 1 372 ? 1.612 -38.781 -8.156 1 97.56 372 PRO A CA 1
ATOM 2888 C C . PRO A 1 372 ? 0.162 -39.25 -8.125 1 97.56 372 PRO A C 1
ATOM 2890 O O . PRO A 1 372 ? -0.12 -40.406 -8.469 1 97.56 372 PRO A O 1
ATOM 2893 N N . THR A 1 373 ? -0.672 -38.406 -7.625 1 96.56 373 THR A N 1
ATOM 2894 C CA . THR A 1 373 ? -2.1 -38.562 -7.871 1 96.56 373 THR A CA 1
ATOM 2895 C C . THR A 1 373 ? -2.49 -38 -9.227 1 96.56 373 THR A C 1
ATOM 2897 O O . THR A 1 373 ? -2.113 -36.875 -9.555 1 96.56 373 THR A O 1
ATOM 2900 N N . VAL A 1 374 ? -3.164 -38.812 -10.023 1 97.12 374 VAL A N 1
ATOM 2901 C CA . VAL A 1 374 ? -3.496 -38.406 -11.375 1 97.12 374 VAL A CA 1
ATOM 2902 C C . VAL A 1 374 ? -5.008 -38.219 -11.508 1 97.12 374 VAL A C 1
ATOM 2904 O O . VAL A 1 374 ? -5.781 -39.062 -11.047 1 97.12 374 VAL A O 1
ATOM 2907 N N . LYS A 1 375 ? -5.398 -37.094 -11.984 1 95.81 375 LYS A N 1
ATOM 2908 C CA . LYS A 1 375 ? -6.793 -36.844 -12.328 1 95.81 375 LYS A CA 1
ATOM 2909 C C . LYS A 1 375 ? -6.938 -36.469 -13.805 1 95.81 375 LYS A C 1
ATOM 2911 O O . LYS A 1 375 ? -6 -35.969 -14.422 1 95.81 375 LYS A O 1
ATOM 2916 N N . THR A 1 376 ? -8.055 -36.812 -14.367 1 93.94 376 THR A N 1
ATOM 2917 C CA . THR A 1 376 ? -8.305 -36.562 -15.781 1 93.94 376 THR A CA 1
ATOM 2918 C C . THR A 1 376 ? -9.469 -35.562 -15.953 1 93.94 376 THR A C 1
ATOM 2920 O O . THR A 1 376 ? -10.297 -35.438 -15.047 1 93.94 376 THR A O 1
ATOM 2923 N N . TRP A 1 377 ? -9.438 -34.875 -17.047 1 93.19 377 TRP A N 1
ATOM 2924 C CA . TRP A 1 377 ? -10.453 -33.875 -17.344 1 93.19 377 TRP A CA 1
ATOM 2925 C C . TRP A 1 377 ? -10.594 -33.656 -18.844 1 93.19 377 TRP A C 1
ATOM 2927 O O . TRP A 1 377 ? -9.594 -33.594 -19.562 1 93.19 377 TRP A O 1
ATOM 2937 N N . ARG A 1 378 ? -11.852 -33.688 -19.344 1 92.19 378 ARG A N 1
ATOM 2938 C CA . ARG A 1 378 ? -12.109 -33.312 -20.734 1 92.19 378 ARG A CA 1
ATOM 2939 C C . ARG A 1 378 ? -12.352 -31.828 -20.891 1 92.19 378 ARG A C 1
ATOM 2941 O O . ARG A 1 378 ? -13.422 -31.328 -20.516 1 92.19 378 ARG A O 1
ATOM 2948 N N . MET A 1 379 ? -11.398 -31.203 -21.469 1 93.75 379 MET A N 1
ATOM 2949 C CA . MET A 1 379 ? -11.461 -29.75 -21.625 1 93.75 379 MET A CA 1
ATOM 2950 C C . MET A 1 379 ? -12.047 -29.375 -22.984 1 93.75 379 MET A C 1
ATOM 2952 O O . MET A 1 379 ? -11.672 -29.953 -24 1 93.75 379 MET A O 1
ATOM 2956 N N . LEU A 1 380 ? -12.922 -28.422 -22.922 1 92.75 380 LEU A N 1
ATOM 2957 C CA . LEU A 1 380 ? -13.516 -27.891 -24.141 1 92.75 380 LEU A CA 1
ATOM 2958 C C . LEU A 1 380 ? -13.086 -26.438 -24.359 1 92.75 380 LEU A C 1
ATOM 2960 O O . LEU A 1 380 ? -12.516 -25.812 -23.469 1 92.75 380 LEU A O 1
ATOM 2964 N N . ALA A 1 381 ? -13.391 -25.953 -25.547 1 92.62 381 ALA A N 1
ATOM 2965 C CA . ALA A 1 381 ? -13 -24.578 -25.906 1 92.62 381 ALA A CA 1
ATOM 2966 C C . ALA A 1 381 ? -13.5 -23.578 -24.875 1 92.62 381 ALA A C 1
ATOM 2968 O O . ALA A 1 381 ? -14.664 -23.641 -24.469 1 92.62 381 ALA A O 1
ATOM 2969 N N . GLY A 1 382 ? -12.57 -22.734 -24.422 1 93 382 GLY A N 1
ATOM 2970 C CA . GLY A 1 382 ? -12.93 -21.719 -23.453 1 93 382 GLY A CA 1
ATOM 2971 C C . GLY A 1 382 ? -12.57 -22.094 -22.031 1 93 382 GLY A C 1
ATOM 2972 O O . GLY A 1 382 ? -12.477 -21.234 -21.156 1 93 382 GLY A O 1
ATOM 2973 N N . ASP A 1 383 ? -12.406 -23.422 -21.781 1 95.75 383 ASP A N 1
ATOM 2974 C CA . ASP A 1 383 ? -12.023 -23.875 -20.453 1 95.75 383 ASP A CA 1
ATOM 2975 C C . ASP A 1 383 ? -10.562 -23.547 -20.156 1 95.75 383 ASP A C 1
ATOM 2977 O O . ASP A 1 383 ? -9.758 -23.406 -21.062 1 95.75 383 ASP A O 1
ATOM 2981 N N . ALA A 1 384 ? -10.266 -23.422 -18.875 1 97.94 384 ALA A N 1
ATOM 2982 C CA . ALA A 1 384 ? -8.898 -23.094 -18.469 1 97.94 384 ALA A CA 1
ATOM 2983 C C . ALA A 1 384 ? -8.406 -24.062 -17.406 1 97.94 384 ALA A C 1
ATOM 2985 O O . ALA A 1 384 ? -9.148 -24.422 -16.5 1 97.94 384 ALA A O 1
ATOM 2986 N N . LEU A 1 385 ? -7.215 -24.562 -17.594 1 98.5 385 LEU A N 1
ATOM 2987 C CA . LEU A 1 385 ? -6.504 -25.359 -16.609 1 98.5 385 LEU A CA 1
ATOM 2988 C C . LEU A 1 385 ? -5.441 -24.547 -15.898 1 98.5 385 LEU A C 1
ATOM 2990 O O . LEU A 1 385 ? -4.656 -23.844 -16.531 1 98.5 385 LEU A O 1
ATOM 2994 N N . VAL A 1 386 ? -5.453 -24.594 -14.594 1 98.56 386 VAL A N 1
ATOM 2995 C CA . VAL A 1 386 ? -4.504 -23.828 -13.805 1 98.56 386 VAL A CA 1
ATOM 2996 C C . VAL A 1 386 ? -3.625 -24.766 -12.977 1 98.56 386 VAL A C 1
ATOM 2998 O O . VAL A 1 386 ? -4.133 -25.625 -12.266 1 98.56 386 VAL A O 1
ATOM 3001 N N . LEU A 1 387 ? -2.344 -24.641 -13.141 1 98.56 387 LEU A N 1
ATOM 3002 C CA . LEU A 1 387 ? -1.352 -25.281 -12.281 1 98.56 387 LEU A CA 1
ATOM 3003 C C . LEU A 1 387 ? -0.619 -24.25 -11.438 1 98.56 387 LEU A C 1
ATOM 3005 O O . LEU A 1 387 ? -0.279 -23.156 -11.922 1 98.56 387 LEU A O 1
ATOM 3009 N N . CYS A 1 388 ? -0.4 -24.531 -10.203 1 97.06 388 CYS A N 1
ATOM 3010 C CA . CYS A 1 388 ? 0.338 -23.594 -9.367 1 97.06 388 CYS A CA 1
ATOM 3011 C C . CYS A 1 388 ? 1.033 -24.328 -8.219 1 97.06 388 CYS A C 1
ATOM 3013 O O . CYS A 1 388 ? 0.651 -25.438 -7.859 1 97.06 388 CYS A O 1
ATOM 3015 N N . ASN A 1 389 ? 2.068 -23.75 -7.738 1 94.56 389 ASN A N 1
ATOM 3016 C CA . ASN A 1 389 ? 2.676 -24.281 -6.523 1 94.56 389 ASN A CA 1
ATOM 3017 C C . ASN A 1 389 ? 1.879 -23.891 -5.281 1 94.56 389 ASN A C 1
ATOM 3019 O O . ASN A 1 389 ? 0.916 -23.141 -5.371 1 94.56 389 ASN A O 1
ATOM 3023 N N . HIS A 1 390 ? 2.166 -24.422 -4.219 1 90.56 390 HIS A N 1
ATOM 3024 C CA . HIS A 1 390 ? 1.386 -24.266 -2.996 1 90.56 390 HIS A CA 1
ATOM 3025 C C . HIS A 1 390 ? 1.409 -22.812 -2.512 1 90.56 390 HIS A C 1
ATOM 3027 O O . HIS A 1 390 ? 0.451 -22.359 -1.889 1 90.56 390 HIS A O 1
ATOM 3033 N N . ALA A 1 391 ? 2.479 -22.141 -2.781 1 90.31 391 ALA A N 1
ATOM 3034 C CA . ALA A 1 391 ? 2.68 -20.781 -2.279 1 90.31 391 ALA A CA 1
ATOM 3035 C C . ALA A 1 391 ? 1.575 -19.844 -2.77 1 90.31 391 ALA A C 1
ATOM 3037 O O . ALA A 1 391 ? 1.271 -18.844 -2.119 1 90.31 391 ALA A O 1
ATOM 3038 N N . VAL A 1 392 ? 0.968 -20.125 -3.873 1 93.19 392 VAL A N 1
ATOM 3039 C CA . VAL A 1 392 ? -0.063 -19.281 -4.461 1 93.19 392 VAL A CA 1
ATOM 3040 C C . VAL A 1 392 ? -1.295 -19.266 -3.559 1 93.19 392 VAL A C 1
ATOM 3042 O O . VAL A 1 392 ? -2.08 -18.312 -3.586 1 93.19 392 VAL A O 1
ATOM 3045 N N . PHE A 1 393 ? -1.447 -20.297 -2.748 1 89.62 393 PHE A N 1
ATOM 3046 C CA . PHE A 1 393 ? -2.602 -20.391 -1.861 1 89.62 393 PHE A CA 1
ATOM 3047 C C . PHE A 1 393 ? -2.271 -19.828 -0.485 1 89.62 393 PHE A C 1
ATOM 3049 O O . PHE A 1 393 ? -3.16 -19.672 0.354 1 89.62 393 PHE A O 1
ATOM 3056 N N . GLU A 1 394 ? -1.053 -19.484 -0.316 1 82 394 GLU A N 1
ATOM 3057 C CA . GLU A 1 394 ? -0.622 -18.984 0.986 1 82 394 GLU A CA 1
ATOM 3058 C C . GLU A 1 394 ? -1.188 -17.594 1.259 1 82 394 GLU A C 1
ATOM 3060 O O . GLU A 1 394 ? -1.271 -16.766 0.352 1 82 394 GLU A O 1
ATOM 3065 N N . THR A 1 395 ? -1.775 -17.328 2.406 1 68.94 395 THR A N 1
ATOM 3066 C CA . THR A 1 395 ? -2.244 -16.016 2.826 1 68.94 395 THR A CA 1
ATOM 3067 C C . THR A 1 395 ? -1.572 -15.594 4.129 1 68.94 395 THR A C 1
ATOM 3069 O O . THR A 1 395 ? -0.924 -16.406 4.793 1 68.94 395 THR A O 1
ATOM 3072 N N . ARG A 1 396 ? -1.548 -14.25 4.402 1 57.34 396 ARG A N 1
ATOM 3073 C CA . ARG A 1 396 ? -0.98 -13.703 5.629 1 57.34 396 ARG A CA 1
ATOM 3074 C C . ARG A 1 396 ? -1.667 -14.281 6.859 1 57.34 396 ARG A C 1
ATOM 3076 O O . ARG A 1 396 ? -1.065 -14.359 7.934 1 57.34 396 ARG A O 1
ATOM 3083 N N . HIS A 1 397 ? -2.873 -14.562 6.625 1 55.91 397 HIS A N 1
ATOM 3084 C CA . HIS A 1 397 ? -3.555 -15.148 7.777 1 55.91 397 HIS A CA 1
ATOM 3085 C C . HIS A 1 397 ? -3.727 -16.656 7.605 1 55.91 397 HIS A C 1
ATOM 3087 O O . HIS A 1 397 ? -3.467 -17.188 6.527 1 55.91 397 HIS A O 1
ATOM 3093 N N . GLU A 1 398 ? -3.766 -17.312 8.656 1 50.75 398 GLU A N 1
ATOM 3094 C CA . GLU A 1 398 ? -3.779 -18.766 8.758 1 50.75 398 GLU A CA 1
ATOM 3095 C C . GLU A 1 398 ? -4.727 -19.391 7.727 1 50.75 398 GLU A C 1
ATOM 3097 O O . GLU A 1 398 ? -4.668 -20.594 7.465 1 50.75 398 GLU A O 1
ATOM 3102 N N . ASP A 1 399 ? -5.434 -18.562 7.062 1 55.91 399 ASP A N 1
ATOM 3103 C CA . ASP A 1 399 ? -6.375 -19.234 6.176 1 55.91 399 ASP A CA 1
ATOM 3104 C C . ASP A 1 399 ? -5.945 -19.109 4.715 1 55.91 399 ASP A C 1
ATOM 3106 O O . ASP A 1 399 ? -5.645 -18.016 4.246 1 55.91 399 ASP A O 1
ATOM 3110 N N . ASP A 1 400 ? -5.684 -20.281 4.109 1 57.94 400 ASP A N 1
ATOM 3111 C CA . ASP A 1 400 ? -5.359 -20.328 2.686 1 57.94 400 ASP A CA 1
ATOM 3112 C C . ASP A 1 400 ? -6.48 -19.719 1.844 1 57.94 400 ASP A C 1
ATOM 3114 O O . ASP A 1 400 ? -7.648 -19.781 2.229 1 57.94 400 ASP A O 1
ATOM 3118 N N . SER A 1 401 ? -5.98 -19.125 0.745 1 74 401 SER A N 1
ATOM 3119 C CA . SER A 1 401 ? -6.98 -18.719 -0.238 1 74 401 SER A CA 1
ATOM 3120 C C . SER A 1 401 ? -7.719 -19.922 -0.802 1 74 401 SER A C 1
ATOM 3122 O O . SER A 1 401 ? -7.152 -21.016 -0.906 1 74 401 SER A O 1
ATOM 3124 N N . SER A 1 402 ? -8.898 -19.734 -1.129 1 80.62 402 SER A N 1
ATOM 3125 C CA . SER A 1 402 ? -9.703 -20.828 -1.662 1 80.62 402 SER A CA 1
ATOM 3126 C C . SER A 1 402 ? -9.57 -20.922 -3.178 1 80.62 402 SER A C 1
ATOM 3128 O O . SER A 1 402 ? -9.18 -19.953 -3.834 1 80.62 402 SER A O 1
ATOM 3130 N N . MET A 1 403 ? -9.758 -22.156 -3.656 1 87.25 403 MET A N 1
ATOM 3131 C CA . MET A 1 403 ? -9.773 -22.391 -5.098 1 87.25 403 MET A CA 1
ATOM 3132 C C . MET A 1 403 ? -10.781 -21.484 -5.789 1 87.25 403 MET A C 1
ATOM 3134 O O . MET A 1 403 ? -10.531 -21.016 -6.902 1 87.25 403 MET A O 1
ATOM 3138 N N . ASP A 1 404 ? -11.805 -21.172 -5.09 1 85.38 404 ASP A N 1
ATOM 3139 C CA . ASP A 1 404 ? -12.859 -20.312 -5.648 1 85.38 404 ASP A CA 1
ATOM 3140 C C . ASP A 1 404 ? -12.352 -18.891 -5.879 1 85.38 404 ASP A C 1
ATOM 3142 O O . ASP A 1 404 ? -12.711 -18.266 -6.871 1 85.38 404 ASP A O 1
ATOM 3146 N N . GLU A 1 405 ? -11.594 -18.438 -4.98 1 85.69 405 GLU A N 1
ATOM 3147 C CA . GLU A 1 405 ? -11.047 -17.094 -5.113 1 85.69 405 GLU A CA 1
ATOM 3148 C C . GLU A 1 405 ? -10.102 -17 -6.305 1 85.69 405 GLU A C 1
ATOM 3150 O O . GLU A 1 405 ? -10.141 -16.016 -7.055 1 85.69 405 GLU A O 1
ATOM 3155 N N . LEU A 1 406 ? -9.297 -18 -6.426 1 92.31 406 LEU A N 1
ATOM 3156 C CA . LEU A 1 406 ? -8.367 -18.016 -7.551 1 92.31 406 LEU A CA 1
ATOM 3157 C C . LEU A 1 406 ? -9.117 -18.172 -8.867 1 92.31 406 LEU A C 1
ATOM 3159 O O . LEU A 1 406 ? -8.75 -17.562 -9.875 1 92.31 406 LEU A O 1
ATOM 3163 N N . ALA A 1 407 ? -10.156 -18.969 -8.82 1 93.25 407 ALA A N 1
ATOM 3164 C CA . ALA A 1 407 ? -10.961 -19.203 -10.023 1 93.25 407 ALA A CA 1
ATOM 3165 C C . ALA A 1 407 ? -11.625 -17.906 -10.484 1 93.25 407 ALA A C 1
ATOM 3167 O O . ALA A 1 407 ? -11.789 -17.688 -11.688 1 93.25 407 ALA A O 1
ATOM 3168 N N . LYS A 1 408 ? -11.992 -17.078 -9.57 1 89.31 408 LYS A N 1
ATOM 3169 C CA . LYS A 1 408 ? -12.586 -15.797 -9.922 1 89.31 408 LYS A CA 1
ATOM 3170 C C . LYS A 1 408 ? -11.586 -14.922 -10.672 1 89.31 408 LYS A C 1
ATOM 3172 O O . LYS A 1 408 ? -11.961 -14.219 -11.609 1 89.31 408 LYS A O 1
ATOM 3177 N N . VAL A 1 409 ? -10.359 -14.969 -10.219 1 90.94 409 VAL A N 1
ATOM 3178 C CA . VAL A 1 409 ? -9.312 -14.203 -10.891 1 90.94 409 VAL A CA 1
ATOM 3179 C C . VAL A 1 409 ? -9.141 -14.711 -12.32 1 90.94 409 VAL A C 1
ATOM 3181 O O . VAL A 1 409 ? -9.023 -13.914 -13.25 1 90.94 409 VAL A O 1
ATOM 3184 N N . VAL A 1 410 ? -9.141 -16 -12.477 1 96 410 VAL A N 1
ATOM 3185 C CA . VAL A 1 410 ? -9 -16.609 -13.797 1 96 410 VAL A CA 1
ATOM 3186 C C . VAL A 1 410 ? -10.188 -16.219 -14.672 1 96 410 VAL A C 1
ATOM 3188 O O . VAL A 1 410 ? -10.023 -15.859 -15.836 1 96 410 VAL A O 1
ATOM 3191 N N . GLY A 1 411 ? -11.352 -16.359 -14.078 1 93 411 GLY A N 1
ATOM 3192 C CA . GLY A 1 411 ? -12.562 -16.016 -14.805 1 93 411 GLY A CA 1
ATOM 3193 C C . GLY A 1 411 ? -12.555 -14.586 -15.32 1 93 411 GLY A C 1
ATOM 3194 O O . GLY A 1 411 ? -12.961 -14.328 -16.453 1 93 411 GLY A O 1
ATOM 3195 N N . ARG A 1 412 ? -12.148 -13.688 -14.562 1 89.88 412 ARG A N 1
ATOM 3196 C CA . ARG A 1 412 ? -12.07 -12.289 -14.969 1 89.88 412 ARG A CA 1
ATOM 3197 C C . ARG A 1 412 ? -11.094 -12.109 -16.125 1 89.88 412 ARG A C 1
ATOM 3199 O O . ARG A 1 412 ? -11.367 -11.359 -17.062 1 89.88 412 ARG A O 1
ATOM 3206 N N . GLY A 1 413 ? -9.953 -12.75 -15.992 1 93.12 413 GLY A N 1
ATOM 3207 C CA . GLY A 1 413 ? -9 -12.688 -17.078 1 93.12 413 GLY A CA 1
ATOM 3208 C C . GLY A 1 413 ? -9.547 -13.219 -18.391 1 93.12 413 GLY A C 1
ATOM 3209 O O . GLY A 1 413 ? -9.336 -12.617 -19.453 1 93.12 413 GLY A O 1
ATOM 3210 N N . LEU A 1 414 ? -10.273 -14.32 -18.281 1 94.38 414 LEU A N 1
ATOM 3211 C CA . LEU A 1 414 ? -10.867 -14.922 -19.469 1 94.38 414 LEU A CA 1
ATOM 3212 C C . LEU A 1 414 ? -11.922 -13.992 -20.078 1 94.38 414 LEU A C 1
ATOM 3214 O O . LEU A 1 414 ? -12 -13.852 -21.297 1 94.38 414 LEU A O 1
ATOM 3218 N N . SER A 1 415 ? -12.695 -13.391 -19.156 1 91.56 415 SER A N 1
ATOM 3219 C CA . SER A 1 415 ? -13.75 -12.492 -19.609 1 91.56 415 SER A CA 1
ATOM 3220 C C . SER A 1 415 ? -13.164 -11.273 -20.312 1 91.56 415 SER A C 1
ATOM 3222 O O . SER A 1 415 ? -13.797 -10.711 -21.219 1 91.56 415 SER A O 1
ATOM 3224 N N . CYS A 1 416 ? -11.984 -10.922 -19.984 1 90 416 CYS A N 1
ATOM 3225 C CA . CYS A 1 416 ? -11.328 -9.773 -20.594 1 90 416 CYS A CA 1
ATOM 3226 C C . CYS A 1 416 ? -10.453 -10.219 -21.766 1 90 416 CYS A C 1
ATOM 3228 O O . CYS A 1 416 ? -9.688 -9.422 -22.312 1 90 416 CYS A O 1
ATOM 3230 N N . ASP A 1 417 ? -10.445 -11.438 -22.094 1 91.81 417 ASP A N 1
ATOM 3231 C CA . ASP A 1 417 ? -9.68 -12.023 -23.188 1 91.81 417 ASP A CA 1
ATOM 3232 C C . ASP A 1 417 ? -8.18 -11.812 -22.984 1 91.81 417 ASP A C 1
ATOM 3234 O O . ASP A 1 417 ? -7.469 -11.469 -23.938 1 91.81 417 ASP A O 1
ATOM 3238 N N . LEU A 1 418 ? -7.793 -11.953 -21.812 1 93.06 418 LEU A N 1
ATOM 3239 C CA . LEU A 1 418 ? -6.363 -11.859 -21.531 1 93.06 418 LEU A CA 1
ATOM 3240 C C . LEU A 1 418 ? -5.645 -13.133 -21.984 1 93.06 418 LEU A C 1
ATOM 3242 O O . LEU A 1 418 ? -6.191 -14.234 -21.859 1 93.06 418 LEU A O 1
ATOM 3246 N N . PRO A 1 419 ? -4.43 -12.938 -22.484 1 95.81 419 PRO A N 1
ATOM 3247 C CA . PRO A 1 419 ? -3.637 -14.141 -22.75 1 95.81 419 PRO A CA 1
ATOM 3248 C C . PRO A 1 419 ? -3.346 -14.945 -21.484 1 95.81 419 PRO A C 1
ATOM 3250 O O . PRO A 1 419 ? -3.299 -14.383 -20.391 1 95.81 419 PRO A O 1
ATOM 3253 N N . PRO A 1 420 ? -3.137 -16.281 -21.641 1 97.69 420 PRO A N 1
ATOM 3254 C CA . PRO A 1 420 ? -2.967 -17.141 -20.469 1 97.69 420 PRO A CA 1
ATOM 3255 C C . PRO A 1 420 ? -1.795 -16.719 -19.578 1 97.69 420 PRO A C 1
ATOM 3257 O O . PRO A 1 420 ? -1.848 -16.875 -18.359 1 97.69 420 PRO A O 1
ATOM 3260 N N . GLU A 1 421 ? -0.713 -16.219 -20.203 1 97.12 421 GLU A N 1
ATOM 3261 C CA . GLU A 1 421 ? 0.421 -15.781 -19.406 1 97.12 421 GLU A CA 1
ATOM 3262 C C . GLU A 1 421 ? 0.047 -14.594 -18.516 1 97.12 421 GLU A C 1
ATOM 3264 O O . GLU A 1 421 ? 0.54 -14.469 -17.406 1 97.12 421 GLU A O 1
ATOM 3269 N N . GLU A 1 422 ? -0.808 -13.766 -19.016 1 95.75 422 GLU A N 1
ATOM 3270 C CA . GLU A 1 422 ? -1.265 -12.625 -18.219 1 95.75 422 GLU A CA 1
ATOM 3271 C C . GLU A 1 422 ? -2.205 -13.062 -17.109 1 95.75 422 GLU A C 1
ATOM 3273 O O . GLU A 1 422 ? -2.221 -12.461 -16.031 1 95.75 422 GLU A O 1
ATOM 3278 N N . ILE A 1 423 ? -2.99 -14.023 -17.406 1 97.38 423 ILE A N 1
ATOM 3279 C CA . ILE A 1 423 ? -3.84 -14.578 -16.359 1 97.38 423 ILE A CA 1
ATOM 3280 C C . ILE A 1 423 ? -2.973 -15.188 -15.266 1 97.38 423 ILE A C 1
ATOM 3282 O O . ILE A 1 423 ? -3.236 -14.984 -14.078 1 97.38 423 ILE A O 1
ATOM 3286 N N . ALA A 1 424 ? -1.94 -15.914 -15.703 1 98.06 424 ALA A N 1
ATOM 3287 C CA . ALA A 1 424 ? -0.998 -16.469 -14.742 1 98.06 424 ALA A CA 1
ATOM 3288 C C . ALA A 1 424 ? -0.353 -15.375 -13.898 1 98.06 424 ALA A C 1
ATOM 3290 O O . ALA A 1 424 ? -0.203 -15.523 -12.688 1 98.06 424 ALA A O 1
ATOM 3291 N N . ALA A 1 425 ? 0.031 -14.32 -14.539 1 96.31 425 ALA A N 1
ATOM 3292 C CA . ALA A 1 425 ? 0.627 -13.18 -13.852 1 96.31 425 ALA A CA 1
ATOM 3293 C C . ALA A 1 425 ? -0.344 -12.586 -12.828 1 96.31 425 ALA A C 1
ATOM 3295 O O . ALA A 1 425 ? 0.06 -12.195 -11.734 1 96.31 425 ALA A O 1
ATOM 3296 N N . SER A 1 426 ? -1.575 -12.492 -13.211 1 93.62 426 SER A N 1
ATOM 3297 C CA . SER A 1 426 ? -2.592 -11.961 -12.312 1 93.62 426 SER A CA 1
ATOM 3298 C C . SER A 1 426 ? -2.736 -12.82 -11.062 1 93.62 426 SER A C 1
ATOM 3300 O O . SER A 1 426 ? -2.99 -12.305 -9.969 1 93.62 426 SER A O 1
ATOM 3302 N N . LEU A 1 427 ? -2.635 -14.062 -11.258 1 95.12 427 LEU A N 1
ATOM 3303 C CA . LEU A 1 427 ? -2.715 -14.977 -10.117 1 95.12 427 LEU A CA 1
ATOM 3304 C C . LEU A 1 427 ? -1.524 -14.781 -9.18 1 95.12 427 LEU A C 1
ATOM 3306 O O . LEU A 1 427 ? -1.673 -14.836 -7.957 1 95.12 427 LEU A O 1
ATOM 3310 N N . CYS A 1 428 ? -0.358 -14.594 -9.766 1 95 428 CYS A N 1
ATOM 3311 C CA . CYS A 1 428 ? 0.813 -14.297 -8.953 1 95 428 CYS A CA 1
ATOM 3312 C C . CYS A 1 428 ? 0.619 -13 -8.164 1 95 428 CYS A C 1
ATOM 3314 O O . CYS A 1 428 ? 0.938 -12.938 -6.977 1 95 428 CYS A O 1
ATOM 3316 N N . ASP A 1 429 ? 0.125 -12.008 -8.844 1 91.94 429 ASP A N 1
ATOM 3317 C CA . ASP A 1 429 ? -0.133 -10.727 -8.18 1 91.94 429 ASP A CA 1
ATOM 3318 C C . ASP A 1 429 ? -1.12 -10.898 -7.027 1 91.94 429 ASP A C 1
ATOM 3320 O O . ASP A 1 429 ? -0.982 -10.25 -5.988 1 91.94 429 ASP A O 1
ATOM 3324 N N . PHE A 1 430 ? -2.1 -11.672 -7.246 1 90.81 430 PHE A N 1
ATOM 3325 C CA . PHE A 1 430 ? -3.094 -11.953 -6.219 1 90.81 430 PHE A CA 1
ATOM 3326 C C . PHE A 1 430 ? -2.436 -12.555 -4.984 1 90.81 430 PHE A C 1
ATOM 3328 O O . PHE A 1 430 ? -2.738 -12.156 -3.855 1 90.81 430 PHE A O 1
ATOM 3335 N N . ALA A 1 431 ? -1.617 -13.547 -5.277 1 91.81 431 ALA A N 1
ATOM 3336 C CA . ALA A 1 431 ? -0.927 -14.203 -4.172 1 91.81 431 ALA A CA 1
ATOM 3337 C C . ALA A 1 431 ? -0.066 -13.211 -3.395 1 91.81 431 ALA A C 1
ATOM 3339 O O . ALA A 1 431 ? -0.02 -13.25 -2.164 1 91.81 431 ALA A O 1
ATOM 3340 N N . VAL A 1 432 ? 0.66 -12.344 -4.062 1 90 432 VAL A N 1
ATOM 3341 C CA . VAL A 1 432 ? 1.499 -11.336 -3.422 1 90 432 VAL A CA 1
ATOM 3342 C C . VAL A 1 432 ? 0.636 -10.414 -2.562 1 90 432 VAL A C 1
ATOM 3344 O O . VAL A 1 432 ? 1.011 -10.07 -1.438 1 90 432 VAL A O 1
ATOM 3347 N N . ARG A 1 433 ? -0.47 -10.047 -3.102 1 83.81 433 ARG A N 1
ATOM 3348 C CA . ARG A 1 433 ? -1.404 -9.164 -2.406 1 83.81 433 ARG A CA 1
ATOM 3349 C C . ARG A 1 433 ? -1.83 -9.766 -1.07 1 83.81 433 ARG A C 1
ATOM 3351 O O . ARG A 1 433 ? -2.006 -9.039 -0.088 1 83.81 433 ARG A O 1
ATOM 3358 N N . PHE A 1 434 ? -1.991 -11 -1.06 1 83.62 434 PHE A N 1
ATOM 3359 C CA . PHE A 1 434 ? -2.545 -11.633 0.133 1 83.62 434 PHE A CA 1
ATOM 3360 C C . PHE A 1 434 ? -1.432 -12.125 1.052 1 83.62 434 PHE A C 1
ATOM 3362 O O . PHE A 1 434 ? -1.697 -12.766 2.07 1 83.62 434 PHE A O 1
ATOM 3369 N N . GLY A 1 435 ? -0.15 -11.805 0.643 1 81.06 435 GLY A N 1
ATOM 3370 C CA . GLY A 1 435 ? 0.924 -11.953 1.612 1 81.06 435 GLY A CA 1
ATOM 3371 C C . GLY A 1 435 ? 1.75 -13.211 1.4 1 81.06 435 GLY A C 1
ATOM 3372 O O . GLY A 1 435 ? 2.396 -13.703 2.33 1 81.06 435 GLY A O 1
ATOM 3373 N N . ALA A 1 436 ? 1.679 -13.797 0.219 1 88.62 436 ALA A N 1
ATOM 3374 C CA . ALA A 1 436 ? 2.547 -14.945 -0.052 1 88.62 436 ALA A CA 1
ATOM 3375 C C . ALA A 1 436 ? 4.016 -14.578 0.166 1 88.62 436 ALA A C 1
ATOM 3377 O O . ALA A 1 436 ? 4.449 -13.484 -0.187 1 88.62 436 ALA A O 1
ATOM 3378 N N . GLU A 1 437 ? 4.766 -15.461 0.762 1 86.56 437 GLU A N 1
ATOM 3379 C CA . GLU A 1 437 ? 6.145 -15.141 1.115 1 86.56 437 GLU A CA 1
ATOM 3380 C C . GLU A 1 437 ? 7.129 -15.938 0.27 1 86.56 437 GLU A C 1
ATOM 3382 O O . GLU A 1 437 ? 8.297 -15.555 0.141 1 86.56 437 GLU A O 1
ATOM 3387 N N . HIS A 1 438 ? 6.699 -17 -0.307 1 89.06 438 HIS A N 1
ATOM 3388 C CA . HIS A 1 438 ? 7.598 -17.875 -1.054 1 89.06 438 HIS A CA 1
ATOM 3389 C C . HIS A 1 438 ? 7.539 -17.578 -2.549 1 89.06 438 HIS A C 1
ATOM 3391 O O . HIS A 1 438 ? 6.742 -16.734 -2.99 1 89.06 438 HIS A O 1
ATOM 3397 N N . SER A 1 439 ? 8.453 -18.25 -3.314 1 92.56 439 SER A N 1
ATOM 3398 C CA . SER A 1 439 ? 8.438 -18.078 -4.762 1 92.56 439 SER A CA 1
ATOM 3399 C C . SER A 1 439 ? 7.125 -18.578 -5.363 1 92.56 439 SER A C 1
ATOM 3401 O O . SER A 1 439 ? 6.496 -19.484 -4.82 1 92.56 439 SER A O 1
ATOM 3403 N N . LEU A 1 440 ? 6.719 -17.938 -6.402 1 94.75 440 LEU A N 1
ATOM 3404 C CA . LEU A 1 440 ? 5.426 -18.25 -7 1 94.75 440 LEU A CA 1
ATOM 3405 C C . LEU A 1 440 ? 5.594 -18.781 -8.422 1 94.75 440 LEU A C 1
ATOM 3407 O O . LEU A 1 440 ? 6.418 -18.281 -9.18 1 94.75 440 LEU A O 1
ATOM 3411 N N . GLN A 1 441 ? 4.828 -19.75 -8.703 1 96.25 441 GLN A N 1
ATOM 3412 C CA . GLN A 1 441 ? 4.738 -20.344 -10.039 1 96.25 441 GLN A CA 1
ATOM 3413 C C . GLN A 1 441 ? 3.287 -20.625 -10.422 1 96.25 441 GLN A C 1
ATOM 3415 O O . GLN A 1 441 ? 2.553 -21.266 -9.664 1 96.25 441 GLN A O 1
ATOM 3420 N N . VAL A 1 442 ? 2.973 -20.141 -11.586 1 98.19 442 VAL A N 1
ATOM 3421 C CA . VAL A 1 442 ? 1.626 -20.422 -12.078 1 98.19 442 VAL A CA 1
ATOM 3422 C C . VAL A 1 442 ? 1.676 -20.719 -13.578 1 98.19 442 VAL A C 1
ATOM 3424 O O . VAL A 1 442 ? 2.414 -20.078 -14.32 1 98.19 442 VAL A O 1
ATOM 3427 N N . MET A 1 443 ? 0.981 -21.766 -13.992 1 98.69 443 MET A N 1
ATOM 3428 C CA . MET A 1 443 ? 0.785 -22.109 -15.398 1 98.69 443 MET A CA 1
ATOM 3429 C C . MET A 1 443 ? -0.7 -22.188 -15.734 1 98.69 443 MET A C 1
ATOM 3431 O O . MET A 1 443 ? -1.472 -22.812 -15 1 98.69 443 MET A O 1
ATOM 3435 N N . VAL A 1 444 ? -1.086 -21.5 -16.766 1 98.75 444 VAL A N 1
ATOM 3436 C CA . VAL A 1 444 ? -2.48 -21.516 -17.203 1 98.75 444 VAL A CA 1
ATOM 3437 C C . VAL A 1 444 ? -2.57 -22 -18.641 1 98.75 444 VAL A C 1
ATOM 3439 O O . VAL A 1 444 ? -1.854 -21.516 -19.516 1 98.75 444 VAL A O 1
ATOM 3442 N N . ALA A 1 445 ? -3.414 -22.969 -18.891 1 98.56 445 ALA A N 1
ATOM 3443 C CA . ALA A 1 445 ? -3.695 -23.484 -20.219 1 98.56 445 ALA A CA 1
ATOM 3444 C C . ALA A 1 445 ? -5.152 -23.234 -20.609 1 98.56 445 ALA A C 1
ATOM 3446 O O . ALA A 1 445 ? -6.066 -23.641 -19.891 1 98.56 445 ALA A O 1
ATOM 3447 N N . VAL A 1 446 ? -5.359 -22.562 -21.688 1 97.94 446 VAL A N 1
ATOM 3448 C CA . VAL A 1 446 ? -6.707 -22.266 -22.156 1 97.94 446 VAL A CA 1
ATOM 3449 C C . VAL A 1 446 ? -6.98 -23 -23.453 1 97.94 446 VAL A C 1
ATOM 3451 O O . VAL A 1 446 ? -6.207 -22.906 -24.406 1 97.94 446 VAL A O 1
ATOM 3454 N N . ALA A 1 447 ? -8.102 -23.734 -23.469 1 96.5 447 ALA A N 1
ATOM 3455 C CA . ALA A 1 447 ? -8.492 -24.5 -24.656 1 96.5 447 ALA A CA 1
ATOM 3456 C C . ALA A 1 447 ? -9.086 -23.578 -25.719 1 96.5 447 ALA A C 1
ATOM 3458 O O . ALA A 1 447 ? -9.859 -22.672 -25.406 1 96.5 447 ALA A O 1
ATOM 3459 N N . GLY A 1 448 ? -8.617 -23.781 -26.891 1 91.62 448 GLY A N 1
ATOM 3460 C CA . GLY A 1 448 ? -9.125 -23.016 -28.016 1 91.62 448 GLY A CA 1
ATOM 3461 C C . GLY A 1 448 ? -10.102 -23.797 -28.875 1 91.62 448 GLY A C 1
ATOM 3462 O O . GLY A 1 448 ? -10.336 -24.984 -28.641 1 91.62 448 GLY A O 1
ATOM 3463 N N . SER A 1 449 ? -10.789 -22.953 -29.812 1 79.88 449 SER A N 1
ATOM 3464 C CA . SER A 1 449 ? -11.719 -23.562 -30.766 1 79.88 449 SER A CA 1
ATOM 3465 C C . SER A 1 449 ? -11.055 -23.781 -32.125 1 79.88 449 SER A C 1
ATOM 3467 O O . SER A 1 449 ? -10.031 -23.172 -32.438 1 79.88 449 SER A O 1
ATOM 3469 N N . ALA A 1 450 ? -11.578 -24.797 -32.844 1 63.59 450 ALA A N 1
ATOM 3470 C CA . ALA A 1 450 ? -11.109 -25.094 -34.188 1 63.59 450 ALA A CA 1
ATOM 3471 C C . ALA A 1 450 ? -11.188 -23.859 -35.094 1 63.59 450 ALA A C 1
ATOM 3473 O O . ALA A 1 450 ? -10.383 -23.703 -36 1 63.59 450 ALA A O 1
ATOM 3474 N N . SER A 1 451 ? -12.203 -23.031 -34.844 1 58.97 451 SER A N 1
ATOM 3475 C CA . SER A 1 451 ? -12.438 -21.906 -35.75 1 58.97 451 SER A CA 1
ATOM 3476 C C . SER A 1 451 ? -11.414 -20.797 -35.531 1 58.97 451 SER A C 1
ATOM 3478 O O . SER A 1 451 ? -11.18 -19.969 -36.406 1 58.97 451 SER A O 1
ATOM 3480 N N . ASP A 1 452 ? -11.039 -20.641 -34.406 1 53.12 452 ASP A N 1
ATOM 3481 C CA . ASP A 1 452 ? -10.07 -19.594 -34.125 1 53.12 452 ASP A CA 1
ATOM 3482 C C . ASP A 1 452 ? -8.766 -19.828 -34.875 1 53.12 452 ASP A C 1
ATOM 3484 O O . ASP A 1 452 ? -7.797 -19.094 -34.688 1 53.12 452 ASP A O 1
ATOM 3488 N N . THR A 1 453 ? -8.75 -20.984 -35.469 1 48.81 453 THR A N 1
ATOM 3489 C CA . THR A 1 453 ? -7.609 -21.484 -36.219 1 48.81 453 THR A CA 1
ATOM 3490 C C . THR A 1 453 ? -7.422 -20.719 -37.531 1 48.81 453 THR A C 1
ATOM 3492 O O . THR A 1 453 ? -6.812 -21.234 -38.469 1 48.81 453 THR A O 1
ATOM 3495 N N . ARG A 1 454 ? -8.109 -19.734 -37.719 1 41.06 454 ARG A N 1
ATOM 3496 C CA . ARG A 1 454 ? -7.574 -19.141 -38.938 1 41.06 454 ARG A CA 1
ATOM 3497 C C . ARG A 1 454 ? -6.074 -18.891 -38.812 1 41.06 454 ARG A C 1
ATOM 3499 O O . ARG A 1 454 ? -5.613 -18.281 -37.844 1 41.06 454 ARG A O 1
ATOM 3506 N N . PRO A 1 455 ? -5.273 -19.688 -39.312 1 40.03 455 PRO A N 1
ATOM 3507 C CA . PRO A 1 455 ? -3.83 -19.453 -39.281 1 40.03 455 PRO A CA 1
ATOM 3508 C C . PRO A 1 455 ? -3.484 -17.969 -39.312 1 40.03 455 PRO A C 1
ATOM 3510 O O . PRO A 1 455 ? -3.982 -17.219 -40.156 1 40.03 455 PRO A O 1
ATOM 3513 N N . SER A 1 456 ? -3.615 -17.234 -38.281 1 37.59 456 SER A N 1
ATOM 3514 C CA . SER A 1 456 ? -2.947 -15.969 -38.562 1 37.59 456 SER A CA 1
ATOM 3515 C C . SER A 1 456 ? -1.776 -16.172 -39.531 1 37.59 456 SER A C 1
ATOM 3517 O O . SER A 1 456 ? -1.172 -17.25 -39.562 1 37.59 456 SER A O 1
ATOM 3519 N N . ALA A 1 457 ? -1.569 -15.344 -40.562 1 35.5 457 ALA A N 1
ATOM 3520 C CA . ALA A 1 457 ? -0.504 -15.289 -41.562 1 35.5 457 ALA A CA 1
ATOM 3521 C C . ALA A 1 457 ? 0.856 -15.562 -40.938 1 35.5 457 ALA A C 1
ATOM 3523 O O . ALA A 1 457 ? 1.894 -15.398 -41.594 1 35.5 457 ALA A O 1
ATOM 3524 N N . ALA A 1 458 ? 1.054 -15.43 -39.656 1 39.47 458 ALA A N 1
ATOM 3525 C CA . ALA A 1 458 ? 2.5 -15.516 -39.469 1 39.47 458 ALA A CA 1
ATOM 3526 C C . ALA A 1 458 ? 3.074 -16.703 -40.25 1 39.47 458 ALA A C 1
ATOM 3528 O O . ALA A 1 458 ? 2.328 -17.562 -40.719 1 39.47 458 ALA A O 1
ATOM 3529 N N . ARG A 1 459 ? 4.594 -17.094 -39.781 1 36.62 459 ARG A N 1
ATOM 3530 C CA . ARG A 1 459 ? 5.586 -17.797 -40.594 1 36.62 459 ARG A CA 1
ATOM 3531 C C . ARG A 1 459 ? 5.188 -19.266 -40.781 1 36.62 459 ARG A C 1
ATOM 3533 O O . ARG A 1 459 ? 5.137 -20.031 -39.844 1 36.62 459 ARG A O 1
ATOM 3540 N N . VAL A 1 460 ? 4.105 -19.609 -41.469 1 36.22 460 VAL A N 1
ATOM 3541 C CA . VAL A 1 460 ? 4.191 -20.891 -42.188 1 36.22 460 VAL A CA 1
ATOM 3542 C C . VAL A 1 460 ? 5.656 -21.281 -42.375 1 36.22 460 VAL A C 1
ATOM 3544 O O . VAL A 1 460 ? 6.391 -20.578 -43.094 1 36.22 460 VAL A O 1
ATOM 3547 N N . GLY A 1 461 ? 6.496 -21.578 -41.406 1 36.75 461 GLY A N 1
ATOM 3548 C CA . GLY A 1 461 ? 7.699 -22.078 -42.031 1 36.75 461 GLY A CA 1
ATOM 3549 C C . GLY A 1 461 ? 7.43 -22.719 -43.375 1 36.75 461 GLY A C 1
ATOM 3550 O O . GLY A 1 461 ? 6.285 -23.062 -43.719 1 36.75 461 GLY A O 1
ATOM 3551 N N . GLU A 1 462 ? 8.352 -22.594 -44.344 1 39.53 462 GLU A N 1
ATOM 3552 C CA . GLU A 1 462 ? 8.305 -23 -45.75 1 39.53 462 GLU A CA 1
ATOM 3553 C C . GLU A 1 462 ? 7.387 -24.219 -45.938 1 39.53 462 GLU A C 1
ATOM 3555 O O . GLU A 1 462 ? 6.566 -24.234 -46.875 1 39.53 462 GLU A O 1
ATOM 3560 N N . ARG A 1 463 ? 7.941 -25.5 -45.531 1 39.22 463 ARG A N 1
ATOM 3561 C CA . ARG A 1 463 ? 7.566 -26.688 -46.281 1 39.22 463 ARG A CA 1
ATOM 3562 C C . ARG A 1 463 ? 6.121 -27.078 -46.031 1 39.22 463 ARG A C 1
ATOM 3564 O O . ARG A 1 463 ? 5.336 -27.266 -46.969 1 39.22 463 ARG A O 1
ATOM 3571 N N . CYS A 1 464 ? 5.734 -28.078 -45.031 1 40.94 464 CYS A N 1
ATOM 3572 C CA . CYS A 1 464 ? 4.59 -28.969 -45.125 1 40.94 464 CYS A CA 1
ATOM 3573 C C . CYS A 1 464 ? 3.387 -28.406 -44.375 1 40.94 464 CYS A C 1
ATOM 3575 O O . CYS A 1 464 ? 2.979 -28.953 -43.344 1 40.94 464 CYS A O 1
ATOM 3577 N N . GLY A 1 465 ? 2.773 -27.188 -44.5 1 49.56 465 GLY A N 1
ATOM 3578 C CA . GLY A 1 465 ? 1.447 -26.656 -44.188 1 49.56 465 GLY A CA 1
ATOM 3579 C C . GLY A 1 465 ? 1.096 -26.703 -42.719 1 49.56 465 GLY A C 1
ATOM 3580 O O . GLY A 1 465 ? -0.045 -26.438 -42.344 1 49.56 465 GLY A O 1
ATOM 3581 N N . MET A 1 466 ? 1.828 -27.406 -41.812 1 59.44 466 MET A N 1
ATOM 3582 C CA . MET A 1 466 ? 1.379 -27.688 -40.438 1 59.44 466 MET A CA 1
ATOM 3583 C C . MET A 1 466 ? 1.648 -26.5 -39.531 1 59.44 466 MET A C 1
ATOM 3585 O O . MET A 1 466 ? 2.676 -25.844 -39.656 1 59.44 466 MET A O 1
ATOM 3589 N N . PRO A 1 467 ? 0.669 -26.031 -38.719 1 63.16 467 PRO A N 1
ATOM 3590 C CA . PRO A 1 467 ? 0.86 -24.906 -37.812 1 63.16 467 PRO A CA 1
ATOM 3591 C C . PRO A 1 467 ? 2.031 -25.109 -36.844 1 63.16 467 PRO A C 1
ATOM 3593 O O . PRO A 1 467 ? 2.197 -26.203 -36.312 1 63.16 467 PRO A O 1
ATOM 3596 N N . VAL A 1 468 ? 2.98 -24.219 -36.812 1 77.94 468 VAL A N 1
ATOM 3597 C CA . VAL A 1 468 ? 4.156 -24.25 -35.969 1 77.94 468 VAL A CA 1
ATOM 3598 C C . VAL A 1 468 ? 3.844 -23.562 -34.625 1 77.94 468 VAL A C 1
ATOM 3600 O O . VAL A 1 468 ? 3.201 -22.516 -34.594 1 77.94 468 VAL A O 1
ATOM 3603 N N . PRO A 1 469 ? 4.078 -24.375 -33.5 1 88.25 469 PRO A N 1
ATOM 3604 C CA . PRO A 1 469 ? 3.896 -23.766 -32.156 1 88.25 469 PRO A CA 1
ATOM 3605 C C . PRO A 1 469 ? 4.703 -22.469 -32 1 88.25 469 PRO A C 1
ATOM 3607 O O . PRO A 1 469 ? 5.828 -22.375 -32.5 1 88.25 469 PRO A O 1
ATOM 3610 N N . GLU A 1 470 ? 4.109 -21.406 -31.484 1 90.75 470 GLU A N 1
ATOM 3611 C CA . GLU A 1 470 ? 4.781 -20.156 -31.188 1 90.75 470 GLU A CA 1
ATOM 3612 C C . GLU A 1 470 ? 5.246 -20.109 -29.734 1 90.75 470 GLU A C 1
ATOM 3614 O O . GLU A 1 470 ? 4.43 -20.203 -28.812 1 90.75 470 GLU A O 1
ATOM 3619 N N . PHE A 1 471 ? 6.516 -20.094 -29.594 1 92.56 471 PHE A N 1
ATOM 3620 C CA . PHE A 1 471 ? 7.105 -20 -28.266 1 92.56 471 PHE A CA 1
ATOM 3621 C C . PHE A 1 471 ? 7.668 -18.609 -28 1 92.56 471 PHE A C 1
ATOM 3623 O O . PHE A 1 471 ? 8.25 -18 -28.891 1 92.56 471 PHE A O 1
ATOM 3630 N N . ALA A 1 472 ? 7.363 -18.016 -26.844 1 95.06 472 ALA A N 1
ATOM 3631 C CA . ALA A 1 472 ? 7.941 -16.734 -26.438 1 95.06 472 ALA A CA 1
ATOM 3632 C C . ALA A 1 472 ? 8.305 -16.75 -24.953 1 95.06 472 ALA A C 1
ATOM 3634 O O . ALA A 1 472 ? 7.598 -17.344 -24.141 1 95.06 472 ALA A O 1
ATOM 3635 N N . GLU A 1 473 ? 9.453 -16.266 -24.656 1 95.19 473 GLU A N 1
ATOM 3636 C CA . GLU A 1 473 ? 9.922 -16.094 -23.281 1 95.19 473 GLU A CA 1
ATOM 3637 C C . GLU A 1 473 ? 10.461 -14.68 -23.062 1 95.19 473 GLU A C 1
ATOM 3639 O O . GLU A 1 473 ? 11.203 -14.156 -23.891 1 95.19 473 GLU A O 1
ATOM 3644 N N . TRP A 1 474 ? 10 -14 -21.984 1 95.56 474 TRP A N 1
ATOM 3645 C CA . TRP A 1 474 ? 10.5 -12.664 -21.688 1 95.56 474 TRP A CA 1
ATOM 3646 C C . TRP A 1 474 ? 10.359 -12.344 -20.203 1 95.56 474 TRP A C 1
ATOM 3648 O O . TRP A 1 474 ? 9.734 -13.102 -19.453 1 95.56 474 TRP A O 1
ATOM 3658 N N . VAL A 1 475 ? 11.016 -11.25 -19.797 1 96.31 475 VAL A N 1
ATOM 3659 C CA . VAL A 1 475 ? 10.977 -10.82 -18.406 1 96.31 475 VAL A CA 1
ATOM 3660 C C . VAL A 1 475 ? 10.219 -9.5 -18.297 1 96.31 475 VAL A C 1
ATOM 3662 O O . VAL A 1 475 ? 10.445 -8.578 -19.078 1 96.31 475 VAL A O 1
ATOM 3665 N N . GLU A 1 476 ? 9.25 -9.484 -17.5 1 96.06 476 GLU A N 1
ATOM 3666 C CA . GLU A 1 476 ? 8.586 -8.242 -17.125 1 96.06 476 GLU A CA 1
ATOM 3667 C C . GLU A 1 476 ? 9.062 -7.75 -15.758 1 96.06 476 GLU A C 1
ATOM 3669 O O . GLU A 1 476 ? 8.594 -8.227 -14.719 1 96.06 476 GLU A O 1
ATOM 3674 N N . PRO A 1 477 ? 9.867 -6.73 -15.82 1 96.5 477 PRO A N 1
ATOM 3675 C CA . PRO A 1 477 ? 10.438 -6.273 -14.547 1 96.5 477 PRO A CA 1
ATOM 3676 C C . PRO A 1 477 ? 9.406 -5.59 -13.656 1 96.5 477 PRO A C 1
ATOM 3678 O O . PRO A 1 477 ? 8.539 -4.867 -14.148 1 96.5 477 PRO A O 1
ATOM 3681 N N . GLY A 1 478 ? 9.484 -5.891 -12.391 1 95.44 478 GLY A N 1
ATOM 3682 C CA . GLY A 1 478 ? 8.703 -5.203 -11.375 1 95.44 478 GLY A CA 1
ATOM 3683 C C . GLY A 1 478 ? 9.438 -4.043 -10.734 1 95.44 478 GLY A C 1
ATOM 3684 O O . GLY A 1 478 ? 10.461 -3.592 -11.25 1 95.44 478 GLY A O 1
ATOM 3685 N N . PRO A 1 479 ? 8.891 -3.512 -9.656 1 94.94 479 PRO A N 1
ATOM 3686 C CA . PRO A 1 479 ? 9.547 -2.387 -8.984 1 94.94 479 PRO A CA 1
ATOM 3687 C C . PRO A 1 479 ? 10.922 -2.758 -8.422 1 94.94 479 PRO A C 1
ATOM 3689 O O . PRO A 1 479 ? 11.109 -3.875 -7.934 1 94.94 479 PRO A O 1
ATOM 3692 N N . LEU A 1 480 ? 11.828 -1.818 -8.461 1 93.44 480 LEU A N 1
ATOM 3693 C CA . LEU A 1 480 ? 13.195 -2.059 -8.016 1 93.44 480 LEU A CA 1
ATOM 3694 C C . LEU A 1 480 ? 13.336 -1.808 -6.516 1 93.44 480 LEU A C 1
ATOM 3696 O O . LEU A 1 480 ? 14.273 -2.295 -5.883 1 93.44 480 LEU A O 1
ATOM 3700 N N . TYR A 1 481 ? 12.383 -1.059 -5.926 1 92.19 481 TYR A N 1
ATOM 3701 C CA . TYR A 1 481 ? 12.461 -0.656 -4.523 1 92.19 481 TYR A CA 1
ATOM 3702 C C . TYR A 1 481 ? 13.836 -0.09 -4.195 1 92.19 481 TYR A C 1
ATOM 3704 O O . TYR A 1 481 ? 14.547 -0.617 -3.33 1 92.19 481 TYR A O 1
ATOM 3712 N N . VAL A 1 482 ? 14.18 0.995 -4.812 1 90.81 482 VAL A N 1
ATOM 3713 C CA . VAL A 1 482 ? 15.5 1.609 -4.785 1 90.81 482 VAL A CA 1
ATOM 3714 C C . VAL A 1 482 ? 15.875 1.958 -3.346 1 90.81 482 VAL A C 1
ATOM 3716 O O . VAL A 1 482 ? 16.969 1.635 -2.891 1 90.81 482 VAL A O 1
ATOM 3719 N N . GLY A 1 483 ? 14.984 2.625 -2.633 1 85.62 483 GLY A N 1
ATOM 3720 C CA . GLY A 1 483 ? 15.258 2.973 -1.248 1 85.62 483 GLY A CA 1
ATOM 3721 C C . GLY A 1 483 ? 15.555 1.768 -0.376 1 85.62 483 GLY A C 1
ATOM 3722 O O . GLY A 1 483 ? 16.453 1.81 0.464 1 85.62 483 GLY A O 1
ATOM 3723 N N . ALA A 1 484 ? 14.828 0.72 -0.537 1 87.81 484 ALA A N 1
ATOM 3724 C CA . ALA A 1 484 ? 15.016 -0.498 0.246 1 87.81 484 ALA A CA 1
ATOM 3725 C C . ALA A 1 484 ? 16.328 -1.181 -0.113 1 87.81 484 ALA A C 1
ATOM 3727 O O . ALA A 1 484 ? 17.016 -1.736 0.756 1 87.81 484 ALA A O 1
ATOM 3728 N N . CYS A 1 485 ? 16.703 -1.206 -1.383 1 90.81 485 CYS A N 1
ATOM 3729 C CA . CYS A 1 485 ? 17.953 -1.82 -1.824 1 90.81 485 CYS A CA 1
ATOM 3730 C C . CYS A 1 485 ? 19.156 -1.12 -1.201 1 90.81 485 CYS A C 1
ATOM 3732 O O . CYS A 1 485 ? 20.141 -1.765 -0.873 1 90.81 485 CYS A O 1
ATOM 3734 N N . HIS A 1 486 ? 19.016 0.171 -1.023 1 87.06 486 HIS A N 1
ATOM 3735 C CA . HIS A 1 486 ? 20.109 0.926 -0.42 1 87.06 486 HIS A CA 1
ATOM 3736 C C . HIS A 1 486 ? 20.219 0.636 1.073 1 87.06 486 HIS A C 1
ATOM 3738 O O . HIS A 1 486 ? 21.312 0.643 1.63 1 87.06 486 HIS A O 1
ATOM 3744 N N . ARG A 1 487 ? 19.203 0.362 1.63 1 83.75 487 ARG A N 1
ATOM 3745 C CA . ARG A 1 487 ? 19.156 0.199 3.08 1 83.75 487 ARG A CA 1
ATOM 3746 C C . ARG A 1 487 ? 19.453 -1.244 3.477 1 83.75 487 ARG A C 1
ATOM 3748 O O . ARG A 1 487 ? 20.062 -1.497 4.516 1 83.75 487 ARG A O 1
ATOM 3755 N N . PHE A 1 488 ? 19 -2.209 2.646 1 88.06 488 PHE A N 1
ATOM 3756 C CA . PHE A 1 488 ? 19.062 -3.611 3.035 1 88.06 488 PHE A CA 1
ATOM 3757 C C . PHE A 1 488 ? 19.969 -4.391 2.088 1 88.06 488 PHE A C 1
ATOM 3759 O O . PHE A 1 488 ? 19.562 -4.758 0.986 1 88.06 488 PHE A O 1
ATOM 3766 N N . PRO A 1 489 ? 21.094 -4.75 2.539 1 89.44 489 PRO A N 1
ATOM 3767 C CA . PRO A 1 489 ? 22 -5.523 1.688 1 89.44 489 PRO A CA 1
ATOM 3768 C C . PRO A 1 489 ? 21.422 -6.879 1.284 1 89.44 489 PRO A C 1
ATOM 3770 O O . PRO A 1 489 ? 21.703 -7.383 0.198 1 89.44 489 PRO A O 1
ATOM 3773 N N . VAL A 1 490 ? 20.625 -7.398 2.16 1 89.25 490 VAL A N 1
ATOM 3774 C CA . VAL A 1 490 ? 20.016 -8.695 1.877 1 89.25 490 VAL A CA 1
ATOM 3775 C C . VAL A 1 490 ? 19.156 -8.594 0.621 1 89.25 490 VAL A C 1
ATOM 3777 O O . VAL A 1 490 ? 19.109 -9.523 -0.185 1 89.25 490 VAL A O 1
ATOM 3780 N N . LEU A 1 491 ? 18.5 -7.516 0.444 1 91.25 491 LEU A N 1
ATOM 3781 C CA . LEU A 1 491 ? 17.656 -7.324 -0.722 1 91.25 491 LEU A CA 1
ATOM 3782 C C . LEU A 1 491 ? 18.484 -7.203 -1.994 1 91.25 491 LEU A C 1
ATOM 3784 O O . LEU A 1 491 ? 18.062 -7.664 -3.061 1 91.25 491 LEU A O 1
ATOM 3788 N N . ARG A 1 492 ? 19.625 -6.617 -1.9 1 92.38 492 ARG A N 1
ATOM 3789 C CA . ARG A 1 492 ? 20.531 -6.508 -3.049 1 92.38 492 ARG A CA 1
ATOM 3790 C C . ARG A 1 492 ? 20.984 -7.887 -3.516 1 92.38 492 ARG A C 1
ATOM 3792 O O . ARG A 1 492 ? 21.031 -8.156 -4.719 1 92.38 492 ARG A O 1
ATOM 3799 N N . LYS A 1 493 ? 21.266 -8.641 -2.527 1 91.25 493 LYS A N 1
ATOM 3800 C CA . LYS A 1 493 ? 21.688 -10 -2.857 1 91.25 493 LYS A CA 1
ATOM 3801 C C . LYS A 1 493 ? 20.547 -10.781 -3.51 1 91.25 493 LYS A C 1
ATOM 3803 O O . LYS A 1 493 ? 20.766 -11.5 -4.484 1 91.25 493 LYS A O 1
ATOM 3808 N N . ARG A 1 494 ? 19.422 -10.648 -2.99 1 92.44 494 ARG A N 1
ATOM 3809 C CA . ARG A 1 494 ? 18.266 -11.344 -3.545 1 92.44 494 ARG A CA 1
ATOM 3810 C C . ARG A 1 494 ? 17.953 -10.852 -4.957 1 92.44 494 ARG A C 1
ATOM 3812 O O . ARG A 1 494 ? 17.516 -11.633 -5.805 1 92.44 494 ARG A O 1
ATOM 3819 N N . LEU A 1 495 ? 18.141 -9.602 -5.145 1 93.62 495 LEU A N 1
ATOM 3820 C CA . LEU A 1 495 ? 17.922 -9.031 -6.469 1 93.62 495 LEU A CA 1
ATOM 3821 C C . LEU A 1 495 ? 18.875 -9.641 -7.492 1 93.62 495 LEU A C 1
ATOM 3823 O O . LEU A 1 495 ? 18.469 -9.922 -8.625 1 93.62 495 LEU A O 1
ATOM 3827 N N . GLN A 1 496 ? 20.047 -9.82 -7.109 1 91.88 496 GLN A N 1
ATOM 3828 C CA . GLN A 1 496 ? 21.031 -10.453 -7.996 1 91.88 496 GLN A CA 1
ATOM 3829 C C . GLN A 1 496 ? 20.625 -11.898 -8.305 1 91.88 496 GLN A C 1
ATOM 3831 O O . GLN A 1 496 ? 20.75 -12.344 -9.445 1 91.88 496 GLN A O 1
ATOM 3836 N N . LEU A 1 497 ? 20.188 -12.539 -7.301 1 91.19 497 LEU A N 1
ATOM 3837 C CA . LEU A 1 497 ? 19.719 -13.914 -7.488 1 91.19 497 LEU A CA 1
ATOM 3838 C C . LEU A 1 497 ? 18.531 -13.953 -8.43 1 91.19 497 LEU A C 1
ATOM 3840 O O . LEU A 1 497 ? 18.406 -14.867 -9.242 1 91.19 497 LEU A O 1
ATOM 3844 N N . ASP A 1 498 ? 17.703 -13.016 -8.273 1 93.38 498 ASP A N 1
ATOM 3845 C CA . ASP A 1 498 ? 16.516 -12.953 -9.117 1 93.38 498 ASP A CA 1
ATOM 3846 C C . ASP A 1 498 ? 16.906 -12.68 -10.578 1 93.38 498 ASP A C 1
ATOM 3848 O O . ASP A 1 498 ? 16.25 -13.188 -11.492 1 93.38 498 ASP A O 1
ATOM 3852 N N . CYS A 1 499 ? 17.891 -11.828 -10.758 1 93.88 499 CYS A N 1
ATOM 3853 C CA . CYS A 1 499 ? 18.391 -11.594 -12.109 1 93.88 499 CYS A CA 1
ATOM 3854 C C . CYS A 1 499 ? 18.938 -12.875 -12.727 1 93.88 499 CYS A C 1
ATOM 3856 O O . CYS A 1 499 ? 18.688 -13.156 -13.898 1 93.88 499 CYS A O 1
ATOM 3858 N N . ALA A 1 500 ? 19.594 -13.617 -11.953 1 90.56 500 ALA A N 1
ATOM 3859 C CA . ALA A 1 500 ? 20.125 -14.898 -12.422 1 90.56 500 ALA A CA 1
ATOM 3860 C C . ALA A 1 500 ? 18.984 -15.859 -12.781 1 90.56 500 ALA A C 1
ATOM 3862 O O . ALA A 1 500 ? 19.062 -16.562 -13.789 1 90.56 500 ALA A O 1
ATOM 3863 N N . ARG A 1 501 ? 18.031 -15.883 -11.992 1 89.25 501 ARG A N 1
ATOM 3864 C CA . ARG A 1 501 ? 16.859 -16.719 -12.258 1 89.25 501 ARG A CA 1
ATOM 3865 C C . ARG A 1 501 ? 16.219 -16.359 -13.586 1 89.25 501 ARG A C 1
ATOM 3867 O O . ARG A 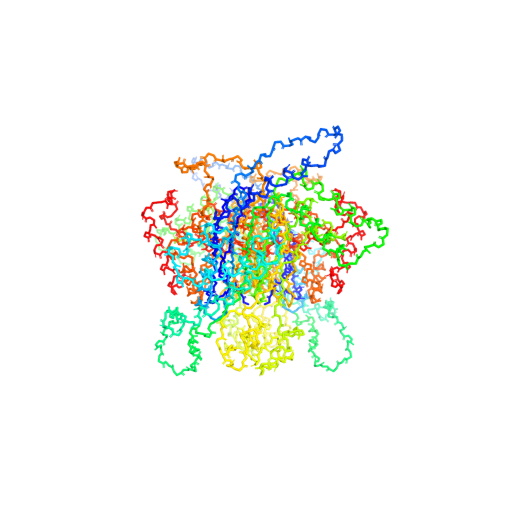1 501 ? 15.781 -17.25 -14.328 1 89.25 501 ARG A O 1
ATOM 3874 N N . CYS A 1 502 ? 16.172 -15.086 -13.836 1 92.12 502 CYS A N 1
ATOM 3875 C CA . CYS A 1 502 ? 15.531 -14.602 -15.047 1 92.12 502 CYS A CA 1
ATOM 3876 C C . CYS A 1 502 ? 16.484 -14.664 -16.234 1 92.12 502 CYS A C 1
ATOM 3878 O O . CYS A 1 502 ? 16.109 -14.375 -17.359 1 92.12 502 CYS A O 1
ATOM 3880 N N . GLY A 1 503 ? 17.656 -15.031 -16.047 1 90.06 503 GLY A N 1
ATOM 3881 C CA . GLY A 1 503 ? 18.641 -15.094 -17.125 1 90.06 503 GLY A CA 1
ATOM 3882 C C . GLY A 1 503 ? 19.016 -13.734 -17.672 1 90.06 503 GLY A C 1
ATOM 3883 O O . GLY A 1 503 ? 19.172 -13.57 -18.891 1 90.06 503 GLY A O 1
ATOM 3884 N N . THR A 1 504 ? 18.984 -12.711 -16.781 1 93.75 504 THR A N 1
ATOM 3885 C CA . THR A 1 504 ? 19.328 -11.359 -17.219 1 93.75 504 THR A CA 1
ATOM 3886 C C . THR A 1 504 ? 20.297 -10.711 -16.25 1 93.75 504 THR A C 1
ATOM 3888 O O . THR A 1 504 ? 20.531 -11.227 -15.148 1 93.75 504 THR A O 1
ATOM 3891 N N . THR A 1 505 ? 20.938 -9.68 -16.75 1 93.94 505 THR A N 1
ATOM 3892 C CA . THR A 1 505 ? 21.812 -8.891 -15.891 1 93.94 505 THR A CA 1
ATOM 3893 C C . THR A 1 505 ? 21.016 -7.773 -15.211 1 93.94 505 THR A C 1
ATOM 3895 O O . THR A 1 505 ? 19.938 -7.395 -15.672 1 93.94 505 THR A O 1
ATOM 3898 N N . LEU A 1 506 ? 21.656 -7.324 -14.156 1 94.69 506 LEU A N 1
ATOM 3899 C CA . LEU A 1 506 ? 20.984 -6.25 -13.422 1 94.69 506 LEU A CA 1
ATOM 3900 C C . LEU A 1 506 ? 20.844 -5.008 -14.297 1 94.69 506 LEU A C 1
ATOM 3902 O O . LEU A 1 506 ? 19.812 -4.332 -14.25 1 94.69 506 LEU A O 1
ATOM 3906 N N . SER A 1 507 ? 21.859 -4.652 -15.078 1 94.19 507 SER A N 1
ATOM 3907 C CA . SER A 1 507 ? 21.797 -3.484 -15.953 1 94.19 507 SER A CA 1
ATOM 3908 C C . SER A 1 507 ? 20.688 -3.625 -17 1 94.19 507 SER A C 1
ATOM 3910 O O . SER A 1 507 ? 19.969 -2.664 -17.281 1 94.19 507 SER A O 1
ATOM 3912 N N . SER A 1 508 ? 20.562 -4.867 -17.516 1 94.19 508 SER A N 1
ATOM 3913 C CA . SER A 1 508 ? 19.531 -5.109 -18.5 1 94.19 508 SER A CA 1
ATOM 3914 C C . SER A 1 508 ? 18.141 -5.047 -17.875 1 94.19 508 SER A C 1
ATOM 3916 O O . SER A 1 508 ? 17.188 -4.574 -18.5 1 94.19 508 SER A O 1
ATOM 3918 N N . LEU A 1 509 ? 18.062 -5.605 -16.703 1 95.88 509 LEU A N 1
ATOM 3919 C CA . LEU A 1 509 ? 16.797 -5.559 -15.992 1 95.88 509 LEU A CA 1
ATOM 3920 C C . LEU A 1 509 ? 16.375 -4.121 -15.727 1 95.88 509 LEU A C 1
ATOM 3922 O O . LEU A 1 509 ? 15.203 -3.766 -15.898 1 95.88 509 LEU A O 1
ATOM 3926 N N . ILE A 1 510 ? 17.297 -3.268 -15.305 1 94.75 510 ILE A N 1
ATOM 3927 C CA . ILE A 1 510 ? 17.031 -1.865 -15 1 94.75 510 ILE A CA 1
ATOM 3928 C C . ILE A 1 510 ? 16.609 -1.133 -16.281 1 94.75 510 ILE A C 1
ATOM 3930 O O . ILE A 1 510 ? 15.703 -0.298 -16.25 1 94.75 510 ILE A O 1
ATOM 3934 N N . ARG A 1 511 ? 17.25 -1.44 -17.359 1 93.06 511 ARG A N 1
ATOM 3935 C CA . ARG A 1 511 ? 16.906 -0.824 -18.625 1 93.06 511 ARG A CA 1
ATOM 3936 C C . ARG A 1 511 ? 15.469 -1.165 -19.016 1 93.06 511 ARG A C 1
ATOM 3938 O O . ARG A 1 511 ? 14.695 -0.284 -19.406 1 93.06 511 ARG A O 1
ATOM 3945 N N . ARG A 1 512 ? 15.172 -2.426 -18.938 1 94.25 512 ARG A N 1
ATOM 3946 C CA . ARG A 1 512 ? 13.828 -2.859 -19.281 1 94.25 512 ARG A CA 1
ATOM 3947 C C . ARG A 1 512 ? 12.789 -2.219 -18.359 1 94.25 512 ARG A C 1
ATOM 3949 O O . ARG A 1 512 ? 11.688 -1.887 -18.812 1 94.25 512 ARG A O 1
ATOM 3956 N N . ARG A 1 513 ? 13.102 -2.092 -17.094 1 95.81 513 ARG A N 1
ATOM 3957 C CA . ARG A 1 513 ? 12.203 -1.43 -16.141 1 95.81 513 ARG A CA 1
ATOM 3958 C C . ARG A 1 513 ? 11.977 0.026 -16.547 1 95.81 513 ARG A C 1
ATOM 3960 O O . ARG A 1 513 ? 10.844 0.511 -16.516 1 95.81 513 ARG A O 1
ATOM 3967 N N . TRP A 1 514 ? 13.031 0.715 -16.891 1 93.62 514 TRP A N 1
ATOM 3968 C CA . TRP A 1 514 ? 12.938 2.109 -17.312 1 93.62 514 TRP A CA 1
ATOM 3969 C C . TRP A 1 514 ? 12.047 2.248 -18.547 1 93.62 514 TRP A C 1
ATOM 3971 O O . TRP A 1 514 ? 11.203 3.146 -18.609 1 93.62 514 TRP A O 1
ATOM 3981 N N . GLU A 1 515 ? 12.211 1.343 -19.484 1 91.94 515 GLU A N 1
ATOM 3982 C CA . GLU A 1 515 ? 11.406 1.379 -20.703 1 91.94 515 GLU A CA 1
ATOM 3983 C C . GLU A 1 515 ? 9.922 1.17 -20.391 1 91.94 515 GLU A C 1
ATOM 3985 O O . GLU A 1 515 ? 9.062 1.757 -21.047 1 91.94 515 GLU A O 1
ATOM 3990 N N . ARG A 1 516 ? 9.75 0.369 -19.484 1 93 516 ARG A N 1
ATOM 3991 C CA . ARG A 1 516 ? 8.383 -0.004 -19.141 1 93 516 ARG A CA 1
ATOM 3992 C C . ARG A 1 516 ? 7.676 1.134 -18.406 1 93 516 ARG A C 1
ATOM 3994 O O . ARG A 1 516 ? 6.465 1.312 -18.547 1 93 516 ARG A O 1
ATOM 4001 N N . VAL A 1 517 ? 8.406 1.976 -17.547 1 94.31 517 VAL A N 1
ATOM 4002 C CA . VAL A 1 517 ? 7.719 2.879 -16.625 1 94.31 517 VAL A CA 1
ATOM 4003 C C . VAL A 1 517 ? 8.039 4.328 -17 1 94.31 517 VAL A C 1
ATOM 4005 O O . VAL A 1 517 ? 7.488 5.258 -16.406 1 94.31 517 VAL A O 1
ATOM 4008 N N . ARG A 1 518 ? 8.891 4.629 -17.938 1 91 518 ARG A N 1
ATOM 4009 C CA . ARG A 1 518 ? 9.367 5.973 -18.234 1 91 518 ARG A CA 1
ATOM 4010 C C . ARG A 1 518 ? 8.211 6.918 -18.531 1 91 518 ARG A C 1
ATOM 4012 O O . ARG A 1 518 ? 8.234 8.086 -18.141 1 91 518 ARG A O 1
ATOM 4019 N N . ASP A 1 519 ? 7.168 6.449 -19.172 1 91.5 519 ASP A N 1
ATOM 4020 C CA . ASP A 1 519 ? 6.047 7.305 -19.547 1 91.5 519 ASP A CA 1
ATOM 4021 C C . ASP A 1 519 ? 5.035 7.418 -18.406 1 91.5 519 ASP A C 1
ATOM 4023 O O . ASP A 1 519 ? 4.18 8.305 -18.406 1 91.5 519 ASP A O 1
ATOM 4027 N N . LEU A 1 520 ? 5.145 6.547 -17.438 1 93.5 520 LEU A N 1
ATOM 4028 C CA . LEU A 1 520 ? 4.195 6.516 -16.328 1 93.5 520 LEU A CA 1
ATOM 4029 C C . LEU A 1 520 ? 4.691 7.363 -15.172 1 93.5 520 LEU A C 1
ATOM 4031 O O . LEU A 1 520 ? 3.895 7.863 -14.375 1 93.5 520 LEU A O 1
ATOM 4035 N N . LEU A 1 521 ? 5.984 7.547 -14.984 1 92.75 521 LEU A N 1
ATOM 4036 C CA . LEU A 1 521 ? 6.59 8.133 -13.797 1 92.75 521 LEU A CA 1
ATOM 4037 C C . LEU A 1 521 ? 6.18 9.594 -13.641 1 92.75 521 LEU A C 1
ATOM 4039 O O . LEU A 1 521 ? 5.977 10.078 -12.523 1 92.75 521 LEU A O 1
ATOM 4043 N N . PRO A 1 522 ? 5.914 10.352 -14.727 1 89.25 522 PRO A N 1
ATOM 4044 C CA . PRO A 1 522 ? 5.492 11.742 -14.57 1 89.25 522 PRO A CA 1
ATOM 4045 C C . PRO A 1 522 ? 4.086 11.867 -13.984 1 89.25 522 PRO A C 1
ATOM 4047 O O . PRO A 1 522 ? 3.725 12.922 -13.461 1 89.25 522 PRO A O 1
ATOM 4050 N N . THR A 1 523 ? 3.271 10.852 -14 1 90.5 523 THR A N 1
ATOM 4051 C CA . THR A 1 523 ? 1.9 10.898 -13.5 1 90.5 523 THR A CA 1
ATOM 4052 C C . THR A 1 523 ? 1.857 10.594 -12.008 1 90.5 523 THR A C 1
ATOM 4054 O O . THR A 1 523 ? 0.78 10.539 -11.406 1 90.5 523 THR A O 1
ATOM 4057 N N . ARG A 1 524 ? 3.002 10.492 -11.367 1 89.88 524 ARG A N 1
ATOM 4058 C CA . ARG A 1 524 ? 3.084 10.039 -9.977 1 89.88 524 ARG A CA 1
ATOM 4059 C C . ARG A 1 524 ? 2.465 11.062 -9.031 1 89.88 524 ARG A C 1
ATOM 4061 O O . ARG A 1 524 ? 2.055 10.719 -7.922 1 89.88 524 ARG A O 1
ATOM 4068 N N . HIS A 1 525 ? 2.33 12.336 -9.422 1 84 525 HIS A N 1
ATOM 4069 C CA . HIS A 1 525 ? 1.789 13.367 -8.539 1 84 525 HIS A CA 1
ATOM 4070 C C . HIS A 1 525 ? 0.312 13.617 -8.828 1 84 525 HIS A C 1
ATOM 4072 O O . HIS A 1 525 ? -0.322 14.445 -8.172 1 84 525 HIS A O 1
ATOM 4078 N N . SER A 1 526 ? -0.222 12.953 -9.75 1 86 526 SER A N 1
ATOM 4079 C CA . SER A 1 526 ? -1.623 13.117 -10.125 1 86 526 SER A CA 1
ATOM 4080 C C . SER A 1 526 ? -2.332 11.773 -10.227 1 86 526 SER A C 1
ATOM 4082 O O . SER A 1 526 ? -2.986 11.484 -11.227 1 86 526 SER A O 1
ATOM 4084 N N . LEU A 1 527 ? -2.184 11.031 -9.234 1 89.81 527 LEU A N 1
ATOM 4085 C CA . LEU A 1 527 ? -2.889 9.758 -9.203 1 89.81 527 LEU A CA 1
ATOM 4086 C C . LEU A 1 527 ? -4.379 9.961 -8.953 1 89.81 527 LEU A C 1
ATOM 4088 O O . LEU A 1 527 ? -4.766 10.609 -7.977 1 89.81 527 LEU A O 1
ATOM 4092 N N . PRO A 1 528 ? -5.227 9.438 -9.781 1 89 528 PRO A N 1
ATOM 4093 C CA . PRO A 1 528 ? -6.66 9.734 -9.711 1 89 528 PRO A CA 1
ATOM 4094 C C . PRO A 1 528 ? -7.293 9.273 -8.398 1 89 528 PRO A C 1
ATOM 4096 O O . PRO A 1 528 ? -8.266 9.875 -7.934 1 89 528 PRO A O 1
ATOM 4099 N N . LEU A 1 529 ? -6.863 8.195 -7.82 1 92.06 529 LEU A N 1
ATOM 4100 C CA . LEU A 1 529 ? -7.516 7.637 -6.641 1 92.06 529 LEU A CA 1
ATOM 4101 C C . LEU A 1 529 ? -6.859 8.148 -5.363 1 92.06 529 LEU A C 1
ATOM 4103 O O . LEU A 1 529 ? -7.266 7.777 -4.262 1 92.06 529 LEU A O 1
ATOM 4107 N N . LEU A 1 530 ? -5.93 9.094 -5.449 1 89.44 530 LEU A N 1
ATOM 4108 C CA . LEU A 1 530 ? -5.16 9.586 -4.316 1 89.44 530 LEU A CA 1
ATOM 4109 C C . LEU A 1 530 ? -6.07 10.273 -3.301 1 89.44 530 LEU A C 1
ATOM 4111 O O . LEU A 1 530 ? -5.945 10.055 -2.096 1 89.44 530 LEU A O 1
ATOM 4115 N N . PRO A 1 531 ? -7.082 11.102 -3.674 1 86.5 531 PRO A N 1
ATOM 4116 C CA . PRO A 1 531 ? -7.941 11.773 -2.699 1 86.5 531 PRO A CA 1
ATOM 4117 C C . PRO A 1 531 ? -8.852 10.805 -1.951 1 86.5 531 PRO A C 1
ATOM 4119 O O . PRO A 1 531 ? -9.375 11.133 -0.883 1 86.5 531 PRO A O 1
ATOM 4122 N N . TYR A 1 532 ? -9.023 9.578 -2.494 1 92.06 532 TYR A N 1
ATOM 4123 C CA . TYR A 1 532 ? -9.984 8.633 -1.932 1 92.06 532 TYR A CA 1
ATOM 4124 C C . TYR A 1 532 ? -9.289 7.602 -1.054 1 92.06 532 TYR A C 1
ATOM 4126 O O . TYR A 1 532 ? -9.875 7.094 -0.098 1 92.06 532 TYR A O 1
ATOM 4134 N N . TYR A 1 533 ? -8.148 7.23 -1.516 1 93.38 533 TYR A N 1
ATOM 4135 C CA . TYR A 1 533 ? -7.348 6.238 -0.809 1 93.38 533 TYR A CA 1
ATOM 4136 C C . TYR A 1 533 ? -5.934 6.75 -0.557 1 93.38 533 TYR A C 1
ATOM 4138 O O . TYR A 1 533 ? -4.973 6.262 -1.154 1 93.38 533 TYR A O 1
ATOM 4146 N N . GLY A 1 534 ? -5.82 7.586 0.374 1 89.31 534 GLY A N 1
ATOM 4147 C CA . GLY A 1 534 ? -4.598 8.336 0.611 1 89.31 534 GLY A CA 1
ATOM 4148 C C . GLY A 1 534 ? -3.418 7.457 0.976 1 89.31 534 GLY A C 1
ATOM 4149 O O . GLY A 1 534 ? -2.348 7.562 0.373 1 89.31 534 GLY A O 1
ATOM 4150 N N . LYS A 1 535 ? -3.527 6.594 1.937 1 90.38 535 LYS A N 1
ATOM 4151 C CA . LYS A 1 535 ? -2.424 5.758 2.402 1 90.38 535 LYS A CA 1
ATOM 4152 C C . LYS A 1 535 ? -1.944 4.816 1.304 1 90.38 535 LYS A C 1
ATOM 4154 O O . LYS A 1 535 ? -0.745 4.723 1.036 1 90.38 535 LYS A O 1
ATOM 4159 N N . GLU A 1 536 ? -2.871 4.133 0.64 1 90.56 536 GLU A N 1
ATOM 4160 C CA . GLU A 1 536 ? -2.525 3.145 -0.375 1 90.56 536 GLU A CA 1
ATOM 4161 C C . GLU A 1 536 ? -1.891 3.803 -1.597 1 90.56 536 GLU A C 1
ATOM 4163 O O . GLU A 1 536 ? -0.884 3.318 -2.117 1 90.56 536 GLU A O 1
ATOM 4168 N N . CYS A 1 537 ? -2.535 4.871 -2.014 1 91.88 537 CYS A N 1
ATOM 4169 C CA . CYS A 1 537 ? -1.978 5.586 -3.156 1 91.88 537 CYS A CA 1
ATOM 4170 C C . CYS A 1 537 ? -0.673 6.281 -2.783 1 91.88 537 CYS A C 1
ATOM 4172 O O . CYS A 1 537 ? 0.199 6.473 -3.631 1 91.88 537 CYS A O 1
ATOM 4174 N N . GLY A 1 538 ? -0.578 6.684 -1.536 1 89.5 538 GLY A N 1
ATOM 4175 C CA . GLY A 1 538 ? 0.675 7.262 -1.073 1 89.5 538 GLY A CA 1
ATOM 4176 C C . GLY A 1 538 ? 1.842 6.297 -1.156 1 89.5 538 GLY A C 1
ATOM 4177 O O . GLY A 1 538 ? 2.951 6.684 -1.527 1 89.5 538 GLY A O 1
ATOM 4178 N N . ALA A 1 539 ? 1.606 5.07 -0.764 1 89 539 ALA A N 1
ATOM 4179 C CA . ALA A 1 539 ? 2.641 4.043 -0.867 1 89 539 ALA A CA 1
ATOM 4180 C C . ALA A 1 539 ? 3.064 3.836 -2.318 1 89 539 ALA A C 1
ATOM 4182 O O . ALA A 1 539 ? 4.25 3.662 -2.605 1 89 539 ALA A O 1
ATOM 4183 N N . LEU A 1 540 ? 2.068 3.771 -3.193 1 93.12 540 LEU A N 1
ATOM 4184 C CA . LEU A 1 540 ? 2.336 3.662 -4.625 1 93.12 540 LEU A CA 1
ATOM 4185 C C . LEU A 1 540 ? 3.164 4.844 -5.113 1 93.12 540 LEU A C 1
ATOM 4187 O O . LEU A 1 540 ? 4.152 4.664 -5.824 1 93.12 540 LEU A O 1
ATOM 4191 N N . GLN A 1 541 ? 2.764 6.047 -4.695 1 91.19 541 GLN A N 1
ATOM 4192 C CA . GLN A 1 541 ? 3.457 7.266 -5.09 1 91.19 541 GLN A CA 1
ATOM 4193 C C . GLN A 1 541 ? 4.906 7.258 -4.609 1 91.19 541 GLN A C 1
ATOM 4195 O O . GLN A 1 541 ? 5.797 7.746 -5.305 1 91.19 541 GLN A O 1
ATOM 4200 N N . GLN A 1 542 ? 5.098 6.785 -3.484 1 89.06 542 GLN A N 1
ATOM 4201 C CA . GLN A 1 542 ? 6.445 6.738 -2.924 1 89.06 542 GLN A CA 1
ATOM 4202 C C . GLN A 1 542 ? 7.367 5.879 -3.787 1 89.06 542 GLN A C 1
ATOM 4204 O O . GLN A 1 542 ? 8.5 6.27 -4.066 1 89.06 542 GLN A O 1
ATOM 4209 N N . VAL A 1 543 ? 6.961 4.676 -4.191 1 92.5 543 VAL A N 1
ATOM 4210 C CA . VAL A 1 543 ? 7.77 3.781 -5.012 1 92.5 543 VAL A CA 1
ATOM 4211 C C . VAL A 1 543 ? 8.039 4.426 -6.371 1 92.5 543 VAL A C 1
ATOM 4213 O O . VAL A 1 543 ? 9.148 4.344 -6.895 1 92.5 543 VAL A O 1
ATOM 4216 N N . MET A 1 544 ? 7.008 5.059 -6.898 1 93.69 544 MET A N 1
ATOM 4217 C CA . MET A 1 544 ? 7.156 5.738 -8.18 1 93.69 544 MET A CA 1
ATOM 4218 C C . MET A 1 544 ? 8.156 6.883 -8.078 1 93.69 544 MET A C 1
ATOM 4220 O O . MET A 1 544 ? 8.961 7.098 -8.984 1 93.69 544 MET A O 1
ATOM 4224 N N . GLU A 1 545 ? 8.062 7.629 -6.914 1 89.06 545 GLU A N 1
ATOM 4225 C CA . GLU A 1 545 ? 8.977 8.742 -6.691 1 89.06 545 GLU A CA 1
ATOM 4226 C C . GLU A 1 545 ? 10.422 8.266 -6.598 1 89.06 545 GLU A C 1
ATOM 4228 O O . GLU A 1 545 ? 11.328 8.875 -7.176 1 89.06 545 GLU A O 1
ATOM 4233 N N . GLU A 1 546 ? 10.648 7.25 -5.918 1 89.75 546 GLU A N 1
ATOM 4234 C CA . GLU A 1 546 ? 11.992 6.688 -5.789 1 89.75 546 GLU A CA 1
ATOM 4235 C C . GLU A 1 546 ? 12.547 6.266 -7.145 1 89.75 546 GLU A C 1
ATOM 4237 O O . GLU A 1 546 ? 13.727 6.492 -7.438 1 89.75 546 GLU A O 1
ATOM 4242 N N . GLU A 1 547 ? 11.75 5.609 -7.934 1 93.44 547 GLU A N 1
ATOM 4243 C CA . GLU A 1 547 ? 12.188 5.188 -9.258 1 93.44 547 GLU A CA 1
ATOM 4244 C C . GLU A 1 547 ? 12.445 6.387 -10.164 1 93.44 547 GLU A C 1
ATOM 4246 O O . GLU A 1 547 ? 13.391 6.387 -10.961 1 93.44 547 GLU A O 1
ATOM 4251 N N . ALA A 1 548 ? 11.555 7.395 -10.016 1 91.31 548 ALA A N 1
ATOM 4252 C CA . ALA A 1 548 ? 11.742 8.602 -10.82 1 91.31 548 ALA A CA 1
ATOM 4253 C C . ALA A 1 548 ? 13.078 9.266 -10.516 1 91.31 548 ALA A C 1
ATOM 4255 O O . ALA A 1 548 ? 13.789 9.688 -11.422 1 91.31 548 ALA A O 1
ATOM 4256 N N . ILE A 1 549 ? 13.375 9.398 -9.25 1 87.12 549 ILE A N 1
ATOM 4257 C CA . ILE A 1 549 ? 14.641 9.992 -8.828 1 87.12 549 ILE A CA 1
ATOM 4258 C C . ILE A 1 549 ? 15.805 9.117 -9.289 1 87.12 549 ILE A C 1
ATOM 4260 O O . ILE A 1 549 ? 16.844 9.625 -9.719 1 87.12 549 ILE A O 1
ATOM 4264 N N . PHE A 1 550 ? 15.633 7.867 -9.25 1 91.94 550 PHE A N 1
ATOM 4265 C CA . PHE A 1 550 ? 16.656 6.902 -9.625 1 91.94 550 PHE A CA 1
ATOM 4266 C C . PHE A 1 550 ? 16.984 7.004 -11.117 1 91.94 550 PHE A C 1
ATOM 4268 O O . PHE A 1 550 ? 18.141 6.891 -11.516 1 91.94 550 PHE A O 1
ATOM 4275 N N . PHE A 1 551 ? 15.969 7.207 -11.875 1 90.5 551 PHE A N 1
ATOM 4276 C CA . PHE A 1 551 ? 16.156 7.254 -13.32 1 90.5 551 PHE A CA 1
ATOM 4277 C C . PHE A 1 551 ? 16.484 8.672 -13.781 1 90.5 551 PHE A C 1
ATOM 4279 O O . PHE A 1 551 ? 16.594 8.93 -14.984 1 90.5 551 PHE A O 1
ATOM 4286 N N . GLU A 1 552 ? 16.484 9.523 -12.734 1 82.62 552 GLU A N 1
ATOM 4287 C CA . GLU A 1 552 ? 16.766 10.906 -13.102 1 82.62 552 GLU A CA 1
ATOM 4288 C C . GLU A 1 552 ? 18.219 11.07 -13.555 1 82.62 552 GLU A C 1
ATOM 4290 O O . GLU A 1 552 ? 19.141 10.805 -12.789 1 82.62 552 GLU A O 1
ATOM 4295 N N . HIS A 1 553 ? 18.469 10.914 -14.688 1 70.56 553 HIS A N 1
ATOM 4296 C CA . HIS A 1 553 ? 19.75 11.148 -15.336 1 70.56 553 HIS A CA 1
ATOM 4297 C C . HIS A 1 553 ? 19.594 11.938 -16.625 1 70.56 553 HIS A C 1
ATOM 4299 O O . HIS A 1 553 ? 18.609 11.758 -17.344 1 70.56 553 HIS A O 1
ATOM 4305 N N . GLU A 1 554 ? 20.469 12.898 -16.656 1 60.84 554 GLU A N 1
ATOM 4306 C CA . GLU A 1 554 ? 20.406 13.797 -17.797 1 60.84 554 GLU A CA 1
ATOM 4307 C C . GLU A 1 554 ? 20.297 13.016 -19.109 1 60.84 554 GLU A C 1
ATOM 4309 O O . GLU A 1 554 ? 19.5 13.359 -19.984 1 60.84 554 GLU A O 1
ATOM 4314 N N . LEU A 1 555 ? 21.016 12.008 -19.172 1 63.91 555 LEU A N 1
ATOM 4315 C CA . LEU A 1 555 ? 21.062 11.234 -20.406 1 63.91 555 LEU A CA 1
ATOM 4316 C C . LEU A 1 555 ? 19.75 10.477 -20.609 1 63.91 555 LEU A C 1
ATOM 4318 O O . LEU A 1 555 ? 19.359 10.211 -21.75 1 63.91 555 LEU A O 1
ATOM 4322 N N . LEU A 1 556 ? 19.125 10.156 -19.625 1 72.75 556 LEU A N 1
ATOM 4323 C CA . LEU A 1 556 ? 17.875 9.406 -19.75 1 72.75 556 LEU A CA 1
ATOM 4324 C C . LEU A 1 556 ? 16.719 10.328 -20.094 1 72.75 556 LEU A C 1
ATOM 4326 O O . LEU A 1 556 ? 15.805 9.93 -20.812 1 72.75 556 LEU A O 1
ATOM 4330 N N . ARG A 1 557 ? 16.766 11.477 -19.625 1 65.88 557 ARG A N 1
ATOM 4331 C CA . ARG A 1 557 ? 15.695 12.445 -19.859 1 65.88 557 ARG A CA 1
ATOM 4332 C C . ARG A 1 557 ? 15.594 12.805 -21.328 1 65.88 557 ARG A C 1
ATOM 4334 O O . ARG A 1 557 ? 14.492 12.977 -21.859 1 65.88 557 ARG A O 1
ATOM 4341 N N . ASP A 1 558 ? 16.734 12.836 -21.906 1 63.34 558 ASP A N 1
ATOM 4342 C CA . ASP A 1 558 ? 16.797 13.312 -23.281 1 63.34 558 ASP A CA 1
ATOM 4343 C C . ASP A 1 558 ? 16.688 12.148 -24.266 1 63.34 558 ASP A C 1
ATOM 4345 O O . ASP A 1 558 ? 16.578 12.359 -25.484 1 63.34 558 ASP A O 1
ATOM 4349 N N . SER A 1 559 ? 16.734 11.016 -23.719 1 64.88 559 SER A N 1
ATOM 4350 C CA . SER A 1 559 ? 16.797 9.898 -24.656 1 64.88 559 SER A CA 1
ATOM 4351 C C . SER A 1 559 ? 15.406 9.445 -25.078 1 64.88 559 SER A C 1
ATOM 4353 O O . SER A 1 559 ? 14.594 9.055 -24.234 1 64.88 559 SER A O 1
ATOM 4355 N N . ILE A 1 560 ? 15.125 9.758 -26.266 1 60.28 560 ILE A N 1
ATOM 4356 C CA . ILE A 1 560 ? 13.867 9.305 -26.844 1 60.28 560 ILE A CA 1
ATOM 4357 C C . ILE A 1 560 ? 13.984 7.84 -27.266 1 60.28 560 ILE A C 1
ATOM 4359 O O . ILE A 1 560 ? 13.047 7.059 -27.078 1 60.28 560 ILE A O 1
ATOM 4363 N N . ASP A 1 561 ? 15.281 7.531 -27.688 1 66.44 561 ASP A N 1
ATOM 4364 C CA . ASP A 1 561 ? 15.461 6.184 -28.219 1 66.44 561 ASP A CA 1
ATOM 4365 C C . ASP A 1 561 ? 16.016 5.246 -27.141 1 66.44 561 ASP A C 1
ATOM 4367 O O . ASP A 1 561 ? 17.156 5.387 -26.719 1 66.44 561 ASP A O 1
ATOM 4371 N N . ALA A 1 562 ? 15.289 4.324 -26.75 1 67.06 562 ALA A N 1
ATOM 4372 C CA . ALA A 1 562 ? 15.633 3.375 -25.688 1 67.06 562 ALA A CA 1
ATOM 4373 C C . ALA A 1 562 ? 16.75 2.434 -26.141 1 67.06 562 ALA A C 1
ATOM 4375 O O . ALA A 1 562 ? 17.422 1.82 -25.312 1 67.06 562 ALA A O 1
ATOM 4376 N N . SER A 1 563 ? 16.953 2.375 -27.406 1 68 563 SER A N 1
ATOM 4377 C CA . SER A 1 563 ? 17.953 1.429 -27.906 1 68 563 SER A CA 1
ATOM 4378 C C . SER A 1 563 ? 19.297 2.098 -28.094 1 68 563 SER A C 1
ATOM 4380 O O . SER A 1 563 ? 20.25 1.475 -28.594 1 68 563 SER A O 1
ATOM 4382 N N . ASP A 1 564 ? 19.438 3.254 -27.688 1 73.25 564 ASP A N 1
ATOM 4383 C CA . ASP A 1 564 ? 20.703 3.967 -27.797 1 73.25 564 ASP A CA 1
ATOM 4384 C C . ASP A 1 564 ? 21.797 3.27 -26.984 1 73.25 564 ASP A C 1
ATOM 4386 O O . ASP A 1 564 ? 21.641 3.039 -25.781 1 73.25 564 ASP A O 1
ATOM 4390 N N . PRO A 1 565 ? 22.812 2.803 -27.688 1 75.56 565 PRO A N 1
ATOM 4391 C CA . PRO A 1 565 ? 23.891 2.08 -27 1 75.56 565 PRO A CA 1
ATOM 4392 C C . PRO A 1 565 ? 24.594 2.922 -25.938 1 75.56 565 PRO A C 1
ATOM 4394 O O . PRO A 1 565 ? 25.188 2.373 -25 1 75.56 565 PRO A O 1
ATOM 4397 N N . ARG A 1 566 ? 24.5 4.266 -26.203 1 77.5 566 ARG A N 1
ATOM 4398 C CA . ARG A 1 566 ? 25.094 5.137 -25.188 1 77.5 566 ARG A CA 1
ATOM 4399 C C . ARG A 1 566 ? 24.422 4.965 -23.844 1 77.5 566 ARG A C 1
ATOM 4401 O O . ARG A 1 566 ? 25.016 5.254 -22.797 1 77.5 566 ARG A O 1
ATOM 4408 N N . LEU A 1 567 ? 23.25 4.41 -23.906 1 86.62 567 LEU A N 1
ATOM 4409 C CA . LEU A 1 567 ? 22.469 4.246 -22.688 1 86.62 567 LEU A CA 1
ATOM 4410 C C . LEU A 1 567 ? 22.984 3.059 -21.875 1 86.62 567 LEU A C 1
ATOM 4412 O O . LEU A 1 567 ? 22.703 2.949 -20.688 1 86.62 567 LEU A O 1
ATOM 4416 N N . ASP A 1 568 ? 23.797 2.164 -22.5 1 86.88 568 ASP A N 1
ATOM 4417 C CA . ASP A 1 568 ? 24.312 0.985 -21.812 1 86.88 568 ASP A CA 1
ATOM 4418 C C . ASP A 1 568 ? 25.203 1.382 -20.641 1 86.88 568 ASP A C 1
ATOM 4420 O O . ASP A 1 568 ? 25.141 0.776 -19.578 1 86.88 568 ASP A O 1
ATOM 4424 N N . ALA A 1 569 ? 25.953 2.387 -20.922 1 87.81 569 ALA A N 1
ATOM 4425 C CA . ALA A 1 569 ? 26.859 2.844 -19.875 1 87.81 569 ALA A CA 1
ATOM 4426 C C . ALA A 1 569 ? 26.078 3.434 -18.703 1 87.81 569 ALA A C 1
ATOM 4428 O O . ALA A 1 569 ? 26.484 3.271 -17.547 1 87.81 569 ALA A O 1
ATOM 4429 N N . VAL A 1 570 ? 25.062 4.102 -19.062 1 89 570 VAL A N 1
ATOM 4430 C CA . VAL A 1 570 ? 24.234 4.73 -18.031 1 89 570 VAL A CA 1
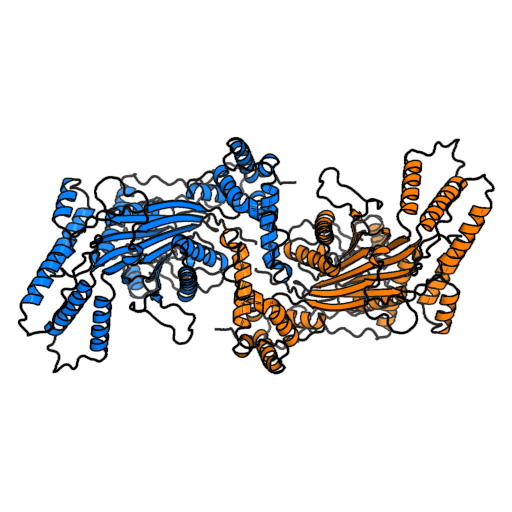ATOM 4431 C C . VAL A 1 570 ? 23.609 3.654 -17.141 1 89 570 VAL A C 1
ATOM 4433 O O . VAL A 1 570 ? 23.625 3.764 -15.914 1 89 570 VAL A O 1
ATOM 4436 N N . PHE A 1 571 ? 23.109 2.617 -17.766 1 91.94 571 PHE A N 1
ATOM 4437 C CA . PHE A 1 571 ? 22.422 1.592 -17 1 91.94 571 PHE A CA 1
ATOM 4438 C C . PHE A 1 571 ? 23.406 0.732 -16.219 1 91.94 571 PHE A C 1
ATOM 4440 O O . PHE A 1 571 ? 23.062 0.218 -15.141 1 91.94 571 PHE A O 1
ATOM 4447 N N . GLN A 1 572 ? 24.625 0.607 -16.656 1 91.5 572 GLN A N 1
ATOM 4448 C CA . GLN A 1 572 ? 25.672 -0.054 -15.875 1 91.5 572 GLN A CA 1
ATOM 4449 C C . GLN A 1 572 ? 26 0.749 -14.617 1 91.5 572 GLN A C 1
ATOM 4451 O O . GLN A 1 572 ? 26.234 0.176 -13.555 1 91.5 572 GLN A O 1
ATOM 4456 N N . GLN A 1 573 ? 26 2.029 -14.82 1 90.06 573 GLN A N 1
ATOM 4457 C CA . GLN A 1 573 ? 26.25 2.9 -13.68 1 90.06 573 GLN A CA 1
ATOM 4458 C C . GLN A 1 573 ? 25.109 2.828 -12.664 1 90.06 573 GLN A C 1
ATOM 4460 O O . GLN A 1 573 ? 25.344 2.836 -11.453 1 90.06 573 GLN A O 1
ATOM 4465 N N . LEU A 1 574 ? 23.938 2.824 -13.203 1 91.31 574 LEU A N 1
ATOM 4466 C CA . LEU A 1 574 ? 22.781 2.719 -12.328 1 91.31 574 LEU A CA 1
ATOM 4467 C C . LEU A 1 574 ? 22.797 1.4 -11.562 1 91.31 574 LEU A C 1
ATOM 4469 O O . LEU A 1 574 ? 22.422 1.354 -10.383 1 91.31 574 LEU A O 1
ATOM 4473 N N . ALA A 1 575 ? 23.203 0.313 -12.25 1 93.25 575 ALA A N 1
ATOM 4474 C CA . ALA A 1 575 ? 23.297 -0.989 -11.594 1 93.25 575 ALA A CA 1
ATOM 4475 C C . ALA A 1 575 ? 24.312 -0.958 -10.461 1 93.25 575 ALA A C 1
ATOM 4477 O O . ALA A 1 575 ? 24.094 -1.528 -9.391 1 93.25 575 ALA A O 1
ATOM 4478 N N . LYS A 1 576 ? 25.359 -0.26 -10.648 1 91.19 576 LYS A N 1
ATOM 4479 C CA . LYS A 1 576 ? 26.391 -0.13 -9.617 1 91.19 576 LYS A CA 1
ATOM 4480 C C . LYS A 1 576 ? 25.875 0.697 -8.445 1 91.19 576 LYS A C 1
ATOM 4482 O O . LYS A 1 576 ? 26.188 0.396 -7.289 1 91.19 576 LYS A O 1
ATOM 4487 N N . ARG A 1 577 ? 25.156 1.715 -8.75 1 88.44 577 ARG A N 1
ATOM 4488 C CA . ARG A 1 577 ? 24.609 2.576 -7.703 1 88.44 577 ARG A CA 1
ATOM 4489 C C . ARG A 1 577 ? 23.625 1.809 -6.82 1 88.44 577 ARG A C 1
ATOM 4491 O O . ARG A 1 577 ? 23.547 2.053 -5.617 1 88.44 577 ARG A O 1
ATOM 4498 N N . LEU A 1 578 ? 22.875 1.004 -7.449 1 90.44 578 LEU A N 1
ATOM 4499 C CA . LEU A 1 578 ? 21.875 0.243 -6.707 1 90.44 578 LEU A CA 1
ATOM 4500 C C . LEU A 1 578 ? 22.547 -0.787 -5.801 1 90.44 578 LEU A C 1
ATOM 4502 O O . LEU A 1 578 ? 22.016 -1.123 -4.738 1 90.44 578 LEU A O 1
ATOM 4506 N N . GLN A 1 579 ? 23.719 -1.27 -6.242 1 86.25 579 GLN A N 1
ATOM 4507 C CA . GLN A 1 579 ? 24.422 -2.299 -5.48 1 86.25 579 GLN A CA 1
ATOM 4508 C C . GLN A 1 579 ? 25.344 -1.677 -4.426 1 86.25 579 GLN A C 1
ATOM 4510 O O . GLN A 1 579 ? 25.781 -2.361 -3.504 1 86.25 579 GLN A O 1
ATOM 4515 N N . SER A 1 580 ? 25.625 -0.346 -4.645 1 77.19 580 SER A N 1
ATOM 4516 C CA . SER A 1 580 ? 26.547 0.312 -3.729 1 77.19 580 SER A CA 1
ATOM 4517 C C . SER A 1 580 ? 25.844 0.738 -2.443 1 77.19 580 SER A C 1
ATOM 4519 O O . SER A 1 580 ? 24.625 0.948 -2.438 1 77.19 580 SER A O 1
ATOM 4521 N N . ASN A 1 581 ? 26.469 0.457 -1.346 1 62.66 581 ASN A N 1
ATOM 4522 C CA . ASN A 1 581 ? 26.031 0.907 -0.031 1 62.66 581 ASN A CA 1
ATOM 4523 C C . ASN A 1 581 ? 25.859 2.422 0.014 1 62.66 581 ASN A C 1
ATOM 4525 O O . ASN A 1 581 ? 25.625 2.994 1.082 1 62.66 581 ASN A O 1
ATOM 4529 N N . ALA A 1 582 ? 26.125 3.119 -1.05 1 48.5 582 ALA A N 1
ATOM 4530 C CA . ALA A 1 582 ? 26.219 4.57 -0.909 1 48.5 582 ALA A CA 1
ATOM 4531 C C . ALA A 1 582 ? 24.844 5.191 -0.697 1 48.5 582 ALA A C 1
ATOM 4533 O O . ALA A 1 582 ? 23.891 4.863 -1.407 1 48.5 582 ALA A O 1
ATOM 4534 N N . THR A 1 583 ? 24.5 5.5 0.501 1 42 583 THR A N 1
ATOM 4535 C CA . THR A 1 583 ? 23.391 6.309 0.987 1 42 583 THR A CA 1
ATOM 4536 C C . THR A 1 583 ? 23.078 7.449 0.018 1 42 583 THR A C 1
ATOM 4538 O O . THR A 1 583 ? 23.984 8.195 -0.368 1 42 583 THR A O 1
ATOM 4541 N N . VAL A 1 584 ? 22.328 7.273 -0.878 1 36.88 584 VAL A N 1
ATOM 4542 C CA . VAL A 1 584 ? 21.922 8.469 -1.61 1 36.88 584 VAL A CA 1
ATOM 4543 C C . VAL A 1 584 ? 21.672 9.617 -0.631 1 36.88 584 VAL A C 1
ATOM 4545 O O . VAL A 1 584 ? 20.828 9.508 0.258 1 36.88 584 VAL A O 1
ATOM 4548 N N . ALA A 1 585 ? 22.594 10.469 -0.362 1 29.8 585 ALA A N 1
ATOM 4549 C CA . ALA A 1 585 ? 22.359 11.758 0.278 1 29.8 585 ALA A CA 1
ATOM 4550 C C . ALA A 1 585 ? 21.312 12.57 -0.477 1 29.8 585 ALA A C 1
ATOM 4552 O O . ALA A 1 585 ? 21.297 12.586 -1.71 1 29.8 585 ALA A O 1
ATOM 4553 N N . MET B 1 1 ? 2.807 -5.387 11.438 1 43.44 1 MET B N 1
ATOM 4554 C CA . MET B 1 1 ? 1.349 -5.312 11.484 1 43.44 1 MET B CA 1
ATOM 4555 C C . MET B 1 1 ? 0.831 -4.188 10.594 1 43.44 1 MET B C 1
ATOM 4557 O O . MET B 1 1 ? 1.416 -3.105 10.547 1 43.44 1 MET B O 1
ATOM 4561 N N . LYS B 1 2 ? -0.132 -4.477 9.797 1 63.47 2 LYS B N 1
ATOM 4562 C CA . LYS B 1 2 ? -0.765 -3.514 8.898 1 63.47 2 LYS B CA 1
ATOM 4563 C C . LYS B 1 2 ? -1.463 -2.406 9.688 1 63.47 2 LYS B C 1
ATOM 4565 O O . LYS B 1 2 ? -2.154 -2.678 10.672 1 63.47 2 LYS B O 1
ATOM 4570 N N . SER B 1 3 ? -0.901 -1.154 9.516 1 81.56 3 SER B N 1
ATOM 4571 C CA . SER B 1 3 ? -1.555 -0.015 10.156 1 81.56 3 SER B CA 1
ATOM 4572 C C . SER B 1 3 ? -2.744 0.469 9.336 1 81.56 3 SER B C 1
ATOM 4574 O O . SER B 1 3 ? -2.713 0.43 8.102 1 81.56 3 SER B O 1
ATOM 4576 N N . PHE B 1 4 ? -3.824 0.615 10.094 1 87.19 4 PHE B N 1
ATOM 4577 C CA . PHE B 1 4 ? -5.043 1.116 9.477 1 87.19 4 PHE B CA 1
ATOM 4578 C C . PHE B 1 4 ? -5.371 2.518 9.977 1 87.19 4 PHE B C 1
ATOM 4580 O O . PHE B 1 4 ? -6.238 2.689 10.828 1 87.19 4 PHE B O 1
ATOM 4587 N N . PRO B 1 5 ? -4.758 3.506 9.375 1 90.88 5 PRO B N 1
ATOM 4588 C CA . PRO B 1 5 ? -5.016 4.883 9.805 1 90.88 5 PRO B CA 1
ATOM 4589 C C . PRO B 1 5 ? -6.402 5.379 9.391 1 90.88 5 PRO B C 1
ATOM 4591 O O . PRO B 1 5 ? -6.852 5.105 8.273 1 90.88 5 PRO B O 1
ATOM 4594 N N . LEU B 1 6 ? -7.07 6.016 10.305 1 92.38 6 LEU B N 1
ATOM 4595 C CA . LEU B 1 6 ? -8.344 6.652 9.977 1 92.38 6 LEU B CA 1
ATOM 4596 C C . LEU B 1 6 ? -8.117 7.965 9.234 1 92.38 6 LEU B C 1
ATOM 4598 O O . LEU B 1 6 ? -7.645 8.938 9.828 1 92.38 6 LEU B O 1
ATOM 4602 N N . GLN B 1 7 ? -8.555 8.023 8.016 1 93.81 7 GLN B N 1
ATOM 4603 C CA . GLN B 1 7 ? -8.227 9.141 7.145 1 93.81 7 GLN B CA 1
ATOM 4604 C C . GLN B 1 7 ? -9.461 9.992 6.848 1 93.81 7 GLN B C 1
ATOM 4606 O O . GLN B 1 7 ? -9.609 10.523 5.746 1 93.81 7 GLN B O 1
ATOM 4611 N N . HIS B 1 8 ? -10.43 9.992 7.754 1 95.88 8 HIS B N 1
ATOM 4612 C CA . HIS B 1 8 ? -11.562 10.906 7.59 1 95.88 8 HIS B CA 1
ATOM 4613 C C . HIS B 1 8 ? -11.133 12.352 7.82 1 95.88 8 HIS B C 1
ATOM 4615 O O . HIS B 1 8 ? -10.82 12.734 8.945 1 95.88 8 HIS B O 1
ATOM 4621 N N . LYS B 1 9 ? -11.219 13.125 6.746 1 96.5 9 LYS B N 1
ATOM 4622 C CA . LYS B 1 9 ? -10.688 14.484 6.785 1 96.5 9 LYS B CA 1
ATOM 4623 C C . LYS B 1 9 ? -11.773 15.484 7.156 1 96.5 9 LYS B C 1
ATOM 4625 O O . LYS B 1 9 ? -12.797 15.586 6.473 1 96.5 9 LYS B O 1
ATOM 4630 N N . MET B 1 10 ? -11.586 16.141 8.281 1 96.38 10 MET B N 1
ATOM 4631 C CA . MET B 1 10 ? -12.398 17.328 8.594 1 96.38 10 MET B CA 1
ATOM 4632 C C . MET B 1 10 ? -11.844 18.562 7.898 1 96.38 10 MET B C 1
ATOM 4634 O O . MET B 1 10 ? -10.75 19.031 8.234 1 96.38 10 MET B O 1
ATOM 4638 N N . MET B 1 11 ? -12.609 19.094 6.941 1 96.5 11 MET B N 1
ATOM 4639 C CA . MET B 1 11 ? -12.156 20.188 6.102 1 96.5 11 MET B CA 1
ATOM 4640 C C . MET B 1 11 ? -12.875 21.484 6.477 1 96.5 11 MET B C 1
ATOM 4642 O O . MET B 1 11 ? -14.062 21.469 6.797 1 96.5 11 MET B O 1
ATOM 4646 N N . ARG B 1 12 ? -12.078 22.547 6.496 1 96.62 12 ARG B N 1
ATOM 4647 C CA . ARG B 1 12 ? -12.625 23.891 6.699 1 96.62 12 ARG B CA 1
ATOM 4648 C C . ARG B 1 12 ? -12.023 24.875 5.711 1 96.62 12 ARG B C 1
ATOM 4650 O O . ARG B 1 12 ? -10.859 24.766 5.344 1 96.62 12 ARG B O 1
ATOM 4657 N N . ARG B 1 13 ? -12.867 25.812 5.293 1 96.38 13 ARG B N 1
ATOM 4658 C CA . ARG B 1 13 ? -12.422 26.828 4.332 1 96.38 13 ARG B CA 1
ATOM 4659 C C . ARG B 1 13 ? -12.938 28.203 4.719 1 96.38 13 ARG B C 1
ATOM 4661 O O . ARG B 1 13 ? -14.094 28.359 5.133 1 96.38 13 ARG B O 1
ATOM 4668 N N . LEU B 1 14 ? -12.031 29.172 4.723 1 96.06 14 LEU B N 1
ATOM 4669 C CA . LEU B 1 14 ? -12.352 30.594 4.836 1 96.06 14 LEU B CA 1
ATOM 4670 C C . LEU B 1 14 ? -11.82 31.359 3.631 1 96.06 14 LEU B C 1
ATOM 4672 O O . LEU B 1 14 ? -10.617 31.391 3.379 1 96.06 14 LEU B O 1
ATOM 4676 N N . LYS B 1 15 ? -12.773 31.969 2.896 1 93.75 15 LYS B N 1
ATOM 4677 C CA . LYS B 1 15 ? -12.383 32.656 1.669 1 93.75 15 LYS B CA 1
ATOM 4678 C C . LYS B 1 15 ? -12.672 34.156 1.757 1 93.75 15 LYS B C 1
ATOM 4680 O O . LYS B 1 15 ? -13.797 34.562 2.045 1 93.75 15 LYS B O 1
ATOM 4685 N N . LEU B 1 16 ? -11.719 34.906 1.634 1 92.31 16 LEU B N 1
ATOM 4686 C CA . LEU B 1 16 ? -11.766 36.344 1.472 1 92.31 16 LEU B CA 1
ATOM 4687 C C . LEU B 1 16 ? -11.008 36.781 0.219 1 92.31 16 LEU B C 1
ATOM 4689 O O . LEU B 1 16 ? -10.203 36 -0.32 1 92.31 16 LEU B O 1
ATOM 4693 N N . PRO B 1 17 ? -11.273 37.844 -0.332 1 89 17 PRO B N 1
ATOM 4694 C CA . PRO B 1 17 ? -10.641 38.25 -1.585 1 89 17 PRO B CA 1
ATOM 4695 C C . PRO B 1 17 ? -9.117 38.344 -1.474 1 89 17 PRO B C 1
ATOM 4697 O O . PRO B 1 17 ? -8.406 38.125 -2.455 1 89 17 PRO B O 1
ATOM 4700 N N . TYR B 1 18 ? -8.633 38.719 -0.332 1 92.38 18 TYR B N 1
ATOM 4701 C CA . TYR B 1 18 ? -7.199 38.969 -0.199 1 92.38 18 TYR B CA 1
ATOM 4702 C C . TYR B 1 18 ? -6.484 37.781 0.417 1 92.38 18 TYR B C 1
ATOM 4704 O O . TYR B 1 18 ? -5.25 37.719 0.418 1 92.38 18 TYR B O 1
ATOM 4712 N N . ILE B 1 19 ? -7.293 36.781 0.967 1 95.5 19 ILE B N 1
ATOM 4713 C CA . ILE B 1 19 ? -6.664 35.625 1.603 1 95.5 19 ILE B CA 1
ATOM 4714 C C . ILE B 1 19 ? -7.637 34.469 1.621 1 95.5 19 ILE B C 1
ATOM 4716 O O . ILE B 1 19 ? -8.852 34.656 1.746 1 95.5 19 ILE B O 1
ATOM 4720 N N . GLN B 1 20 ? -7.16 33.281 1.379 1 96.62 20 GLN B N 1
ATOM 4721 C CA . GLN B 1 20 ? -7.906 32.062 1.552 1 96.62 20 GLN B CA 1
ATOM 4722 C C . GLN B 1 20 ? -7.219 31.125 2.553 1 96.62 20 GLN B C 1
ATOM 4724 O O . GLN B 1 20 ? -6.008 30.922 2.477 1 96.62 20 GLN B O 1
ATOM 4729 N N . VAL B 1 21 ? -8.016 30.672 3.514 1 98.06 21 VAL B N 1
ATOM 4730 C CA . VAL B 1 21 ? -7.461 29.812 4.551 1 98.06 21 VAL B CA 1
ATOM 4731 C C . VAL B 1 21 ? -8.148 28.438 4.508 1 98.06 21 VAL B C 1
ATOM 4733 O O . VAL B 1 21 ? -9.375 28.359 4.418 1 98.06 21 VAL B O 1
ATOM 4736 N N . GLY B 1 22 ? -7.383 27.391 4.422 1 98.25 22 GLY B N 1
ATOM 4737 C CA . GLY B 1 22 ? -7.887 26.016 4.453 1 98.25 22 GLY B CA 1
ATOM 4738 C C . GLY B 1 22 ? -7.273 25.188 5.562 1 98.25 22 GLY B C 1
ATOM 4739 O O . GLY B 1 22 ? -6.086 25.312 5.863 1 98.25 22 GLY B O 1
ATOM 4740 N N . THR B 1 23 ? -8.125 24.391 6.215 1 98.12 23 THR B N 1
ATOM 4741 C CA . THR B 1 23 ? -7.672 23.531 7.301 1 98.12 23 THR B CA 1
ATOM 4742 C C . THR B 1 23 ? -8.078 22.078 7.055 1 98.12 23 THR B C 1
ATOM 4744 O O . THR B 1 23 ? -9.156 21.812 6.5 1 98.12 23 THR B O 1
ATOM 4747 N N . CYS B 1 24 ? -7.238 21.172 7.355 1 97.75 24 CYS B N 1
ATOM 4748 C CA . CYS B 1 24 ? -7.516 19.734 7.309 1 97.75 24 CYS B CA 1
ATOM 4749 C C . CYS B 1 24 ? -7.055 19.047 8.586 1 97.75 24 CYS B C 1
ATOM 4751 O O . CYS B 1 24 ? -5.918 19.234 9.023 1 97.75 24 CYS B O 1
ATOM 4753 N N . GLU B 1 25 ? -7.898 18.281 9.188 1 96.25 25 GLU B N 1
ATOM 4754 C CA . GLU B 1 25 ? -7.582 17.516 10.391 1 96.25 25 GLU B CA 1
ATOM 4755 C C . GLU B 1 25 ? -7.941 16.047 10.219 1 96.25 25 GLU B C 1
ATOM 4757 O O . GLU B 1 25 ? -8.984 15.711 9.648 1 96.25 25 GLU B O 1
ATOM 4762 N N . ILE B 1 26 ? -7.066 15.148 10.672 1 95.12 26 ILE B N 1
ATOM 4763 C CA . ILE B 1 26 ? -7.27 13.711 10.586 1 95.12 26 ILE B CA 1
ATOM 4764 C C . ILE B 1 26 ? -6.891 13.047 11.906 1 95.12 26 ILE B C 1
ATOM 4766 O O . ILE B 1 26 ? -5.934 13.469 12.562 1 95.12 26 ILE B O 1
ATOM 4770 N N . MET B 1 27 ? -7.59 12.023 12.25 1 92 27 MET B N 1
ATOM 4771 C CA . MET B 1 27 ? -7.281 11.281 13.469 1 92 27 MET B CA 1
ATOM 4772 C C . MET B 1 27 ? -6.07 10.375 13.258 1 92 27 MET B C 1
ATOM 4774 O O . MET B 1 27 ? -5.25 10.219 14.164 1 92 27 MET B O 1
ATOM 4778 N N . ASN B 1 28 ? -6.023 9.766 12.086 1 91.44 28 ASN B N 1
ATOM 4779 C CA . ASN B 1 28 ? -4.906 8.891 11.742 1 91.44 28 ASN B CA 1
ATOM 4780 C C . ASN B 1 28 ? -4.855 7.664 12.656 1 91.44 28 ASN B C 1
ATOM 4782 O O . ASN B 1 28 ? -5.844 6.941 12.789 1 91.44 28 ASN B O 1
ATOM 4786 N N . LEU B 1 29 ? -3.725 7.332 13.336 1 86.06 29 LEU B N 1
ATOM 4787 C CA . LEU B 1 29 ? -3.568 6.152 14.188 1 86.06 29 LEU B CA 1
ATOM 4788 C C . LEU B 1 29 ? -3.691 6.523 15.656 1 86.06 29 LEU B C 1
ATOM 4790 O O . LEU B 1 29 ? -3.457 5.688 16.531 1 86.06 29 LEU B O 1
ATOM 4794 N N . ALA B 1 30 ? -4.105 7.758 15.859 1 83.38 30 ALA B N 1
ATOM 4795 C CA . ALA B 1 30 ? -4.191 8.227 17.234 1 83.38 30 ALA B CA 1
ATOM 4796 C C . ALA B 1 30 ? -5.367 7.578 17.969 1 83.38 30 ALA B C 1
ATOM 4798 O O . ALA B 1 30 ? -6.355 7.188 17.328 1 83.38 30 ALA B O 1
ATOM 4799 N N . SER B 1 31 ? -5.203 7.43 19.219 1 78.88 31 SER B N 1
ATOM 4800 C CA . SER B 1 31 ? -6.25 6.812 20.016 1 78.88 31 SER B CA 1
ATOM 4801 C C . SER B 1 31 ? -7.188 7.867 20.609 1 78.88 31 SER B C 1
ATOM 4803 O O . SER B 1 31 ? -8.266 7.539 21.094 1 78.88 31 SER B O 1
ATOM 4805 N N . SER B 1 32 ? -6.75 9.039 20.578 1 78.5 32 SER B N 1
ATOM 4806 C CA . SER B 1 32 ? -7.562 10.156 21.047 1 78.5 32 SER B CA 1
ATOM 4807 C C . SER B 1 32 ? -7.352 11.391 20.188 1 78.5 32 SER B C 1
ATOM 4809 O O . SER B 1 32 ? -6.383 11.469 19.438 1 78.5 32 SER B O 1
ATOM 4811 N N . TYR B 1 33 ? -8.477 12.102 20.219 1 76.69 33 TYR B N 1
ATOM 4812 C CA . TYR B 1 33 ? -8.328 13.352 19.484 1 76.69 33 TYR B CA 1
ATOM 4813 C C . TYR B 1 33 ? -8.359 14.547 20.438 1 76.69 33 TYR B C 1
ATOM 4815 O O . TYR B 1 33 ? -9.406 14.875 21 1 76.69 33 TYR B O 1
ATOM 4823 N N . ASN B 1 34 ? -7.254 15.109 20.641 1 84.25 34 ASN B N 1
ATOM 4824 C CA . ASN B 1 34 ? -7.082 16.234 21.562 1 84.25 34 ASN B CA 1
ATOM 4825 C C . ASN B 1 34 ? -6.711 17.516 20.812 1 84.25 34 ASN B C 1
ATOM 4827 O O . ASN B 1 34 ? -5.98 18.359 21.344 1 84.25 34 ASN B O 1
ATOM 4831 N N . MET B 1 35 ? -7.227 17.625 19.625 1 90.06 35 MET B N 1
ATOM 4832 C CA . MET B 1 35 ? -6.867 18.766 18.781 1 90.06 35 MET B CA 1
ATOM 4833 C C . MET B 1 35 ? -8.023 19.75 18.688 1 90.06 35 MET B C 1
ATOM 4835 O O . MET B 1 35 ? -9.188 19.375 18.859 1 90.06 35 MET B O 1
ATOM 4839 N N . ASP B 1 36 ? -7.664 20.969 18.531 1 93.38 36 ASP B N 1
ATOM 4840 C CA . ASP B 1 36 ? -8.633 22.016 18.234 1 93.38 36 ASP B CA 1
ATOM 4841 C C . ASP B 1 36 ? -8.031 23.062 17.297 1 93.38 36 ASP B C 1
ATOM 4843 O O . ASP B 1 36 ? -6.809 23.141 17.156 1 93.38 36 ASP B O 1
ATOM 4847 N N . SER B 1 37 ? -8.93 23.672 16.578 1 95.38 37 SER B N 1
ATOM 4848 C CA . SER B 1 37 ? -8.5 24.719 15.641 1 95.38 37 SER B CA 1
ATOM 4849 C C . SER B 1 37 ? -9.531 25.828 15.547 1 95.38 37 SER B C 1
ATOM 4851 O O . SER B 1 37 ? -10.672 25.672 15.977 1 95.38 37 SER B O 1
ATOM 4853 N N . PHE B 1 38 ? -9.07 27.047 15.078 1 95.81 38 PHE B N 1
ATOM 4854 C CA . PHE B 1 38 ? -10 28.156 14.922 1 95.81 38 PHE B CA 1
ATOM 4855 C C . PHE B 1 38 ? -9.602 29.031 13.742 1 95.81 38 PHE B C 1
ATOM 4857 O O . PHE B 1 38 ? -8.453 29.016 13.297 1 95.81 38 PHE B O 1
ATOM 4864 N N . HIS B 1 39 ? -10.531 29.734 13.188 1 94.75 39 HIS B N 1
ATOM 4865 C CA . HIS B 1 39 ? -10.375 30.812 12.227 1 94.75 39 HIS B CA 1
ATOM 4866 C C . HIS B 1 39 ? -11.234 32.031 12.602 1 94.75 39 HIS B C 1
ATOM 4868 O O . HIS B 1 39 ? -12.359 31.859 13.078 1 94.75 39 HIS B O 1
ATOM 4874 N N . VAL B 1 40 ? -10.617 33.156 12.453 1 95.12 40 VAL B N 1
ATOM 4875 C CA . VAL B 1 40 ? -11.383 34.344 12.805 1 95.12 40 VAL B CA 1
ATOM 4876 C C . VAL B 1 40 ? -11.164 35.438 11.766 1 95.12 40 VAL B C 1
ATOM 4878 O O . VAL B 1 40 ? -10.141 35.438 11.07 1 95.12 40 VAL B O 1
ATOM 4881 N N . PHE B 1 41 ? -12.148 36.156 11.617 1 94.06 41 PHE B N 1
ATOM 4882 C CA . PHE B 1 41 ? -12.141 37.344 10.773 1 94.06 41 PHE B CA 1
ATOM 4883 C C . PHE B 1 41 ? -12.492 38.594 11.594 1 94.06 41 PHE B C 1
ATOM 4885 O O . PHE B 1 41 ? -13.391 38.562 12.438 1 94.06 41 PHE B O 1
ATOM 4892 N N . ASN B 1 42 ? -11.664 39.656 11.461 1 93.5 42 ASN B N 1
ATOM 4893 C CA . ASN B 1 42 ? -11.805 40.906 12.242 1 93.5 42 ASN B CA 1
ATOM 4894 C C . ASN B 1 42 ? -11.75 42.125 11.359 1 93.5 42 ASN B C 1
ATOM 4896 O O . ASN B 1 42 ? -10.734 42.406 10.711 1 93.5 42 ASN B O 1
ATOM 4900 N N . ARG B 1 43 ? -12.812 42.969 11.391 1 91.25 43 ARG B N 1
ATOM 4901 C CA . ARG B 1 43 ? -12.867 44.219 10.609 1 91.25 43 ARG B CA 1
ATOM 4902 C C . ARG B 1 43 ? -12.789 45.438 11.516 1 91.25 43 ARG B C 1
ATOM 4904 O O . ARG B 1 43 ? -13.055 46.562 11.07 1 91.25 43 ARG B O 1
ATOM 4911 N N . LYS B 1 44 ? -12.477 45.312 12.672 1 91.62 44 LYS B N 1
ATOM 4912 C CA . LYS B 1 44 ? -12.539 46.375 13.672 1 91.62 44 LYS B CA 1
ATOM 4913 C C . LYS B 1 44 ? -11.414 47.375 13.469 1 91.62 44 LYS B C 1
ATOM 4915 O O . LYS B 1 44 ? -11.391 48.438 14.109 1 91.62 44 LYS B O 1
ATOM 4920 N N . ASN B 1 45 ? -10.5 47.125 12.617 1 92.06 45 ASN B N 1
ATOM 4921 C CA . ASN B 1 45 ? -9.352 48 12.414 1 92.06 45 ASN B CA 1
ATOM 4922 C C . ASN B 1 45 ? -9.445 48.75 11.086 1 92.06 45 ASN B C 1
ATOM 4924 O O . ASN B 1 45 ? -8.453 49.312 10.617 1 92.06 45 ASN B O 1
ATOM 4928 N N . ARG B 1 46 ? -10.609 48.688 10.523 1 88.19 46 ARG B N 1
ATOM 4929 C CA . ARG B 1 46 ? -10.812 49.469 9.305 1 88.19 46 ARG B CA 1
ATOM 4930 C C . ARG B 1 46 ? -10.656 50.969 9.578 1 88.19 46 ARG B C 1
ATOM 4932 O O . ARG B 1 46 ? -11.203 51.469 10.555 1 88.19 46 ARG B O 1
ATOM 4939 N N . GLY B 1 47 ? -9.891 51.625 8.812 1 82.25 47 GLY B N 1
ATOM 4940 C CA . GLY B 1 47 ? -9.672 53.062 8.992 1 82.25 47 GLY B CA 1
ATOM 4941 C C . GLY B 1 47 ? -8.383 53.375 9.711 1 82.25 47 GLY B C 1
ATOM 4942 O O . GLY B 1 47 ? -8.008 54.562 9.836 1 82.25 47 GLY B O 1
ATOM 4943 N N . LEU B 1 48 ? -7.77 52.375 10.164 1 84.81 48 LEU B N 1
ATOM 4944 C CA . LEU B 1 48 ? -6.516 52.562 10.891 1 84.81 48 LEU B CA 1
ATOM 4945 C C . LEU B 1 48 ? -5.5 53.312 10.031 1 84.81 48 LEU B C 1
ATOM 4947 O O . LEU B 1 48 ? -4.742 54.156 10.539 1 84.81 48 LEU B O 1
ATOM 4951 N N . TYR B 1 49 ? -5.551 53.094 8.734 1 82.81 49 TYR B N 1
ATOM 4952 C CA . TYR B 1 49 ? -4.527 53.656 7.855 1 82.81 49 TYR B CA 1
ATOM 4953 C C . TYR B 1 49 ? -5.047 54.875 7.109 1 82.81 49 TYR B C 1
ATOM 4955 O O . TYR B 1 49 ? -4.355 55.438 6.25 1 82.81 49 TYR B O 1
ATOM 4963 N N . ASP B 1 50 ? -6.301 55.25 7.312 1 73.94 50 ASP B N 1
ATOM 4964 C CA . ASP B 1 50 ? -6.875 56.406 6.641 1 73.94 50 ASP B CA 1
ATOM 4965 C C . ASP B 1 50 ? -6.188 57.688 7.082 1 73.94 50 ASP B C 1
ATOM 4967 O O . ASP B 1 50 ? -5.922 58.562 6.266 1 73.94 50 ASP B O 1
ATOM 4971 N N . SER B 1 51 ? -5.941 57.781 8.398 1 59.09 51 SER B N 1
ATOM 4972 C CA . SER B 1 51 ? -5.359 59.031 8.875 1 59.09 51 SER B CA 1
ATOM 4973 C C . SER B 1 51 ? -3.914 59.188 8.414 1 59.09 51 SER B C 1
ATOM 4975 O O . SER B 1 51 ? -3.455 60.312 8.148 1 59.09 51 SER B O 1
ATOM 4977 N N . ALA B 1 52 ? -3.217 58.125 8.336 1 54.56 52 ALA B N 1
ATOM 4978 C CA . ALA B 1 52 ? -1.809 58.219 7.965 1 54.56 52 ALA B CA 1
ATOM 4979 C C . ALA B 1 52 ? -1.652 58.562 6.484 1 54.56 52 ALA B C 1
ATOM 4981 O O . ALA B 1 52 ? -0.664 59.156 6.086 1 54.56 52 ALA B O 1
ATOM 4982 N N . SER B 1 53 ? -2.623 58.094 5.676 1 53.09 53 SER B N 1
ATOM 4983 C CA . SER B 1 53 ? -2.598 58.438 4.262 1 53.09 53 SER B CA 1
ATOM 4984 C C . SER B 1 53 ? -2.746 59.938 4.055 1 53.09 53 SER B C 1
ATOM 4986 O O . SER B 1 53 ? -2.092 60.531 3.188 1 53.09 53 SER B O 1
ATOM 4988 N N . ALA B 1 54 ? -3.545 60.531 4.945 1 47.47 54 ALA B N 1
ATOM 4989 C CA . ALA B 1 54 ? -3.701 61.969 4.836 1 47.47 54 ALA B CA 1
ATOM 4990 C C . ALA B 1 54 ? -2.402 62.688 5.188 1 47.47 54 ALA B C 1
ATOM 4992 O O . ALA B 1 54 ? -2.029 63.688 4.535 1 47.47 54 ALA B O 1
ATOM 4993 N N . ALA B 1 55 ? -1.68 62.219 6.156 1 46.91 55 ALA B N 1
ATOM 4994 C CA . ALA B 1 55 ? -0.422 62.844 6.543 1 46.91 55 ALA B CA 1
ATOM 4995 C C . ALA B 1 55 ? 0.666 62.594 5.504 1 46.91 55 ALA B C 1
ATOM 4997 O O . ALA B 1 55 ? 1.486 63.469 5.223 1 46.91 55 ALA B O 1
ATOM 4998 N N . ALA B 1 56 ? 0.678 61.375 4.91 1 48.5 56 ALA B N 1
ATOM 4999 C CA . ALA B 1 56 ? 1.662 61.062 3.877 1 48.5 56 ALA B CA 1
ATOM 5000 C C . ALA B 1 56 ? 1.429 61.906 2.623 1 48.5 56 ALA B C 1
ATOM 5002 O O . ALA B 1 56 ? 2.381 62.344 1.972 1 48.5 56 ALA B O 1
ATOM 5003 N N . ALA B 1 57 ? 0.212 62.219 2.336 1 47.12 57 ALA B N 1
ATOM 5004 C CA . ALA B 1 57 ? -0.124 63.094 1.229 1 47.12 57 ALA B CA 1
ATOM 5005 C C . ALA B 1 57 ? 0.283 64.562 1.539 1 47.12 57 ALA B C 1
ATOM 5007 O O . ALA B 1 57 ? 0.725 65.25 0.65 1 47.12 57 ALA B O 1
ATOM 5008 N N . GLU B 1 58 ? 0.167 64.938 2.816 1 46.34 58 GLU B N 1
ATOM 5009 C CA . GLU B 1 58 ? 0.525 66.312 3.17 1 46.34 58 GLU B CA 1
ATOM 5010 C C . GLU B 1 58 ? 2.039 66.5 3.215 1 46.34 58 GLU B C 1
ATOM 5012 O O . GLU B 1 58 ? 2.555 67.562 2.846 1 46.34 58 GLU B O 1
ATOM 5017 N N . GLY B 1 59 ? 2.789 65.5 3.689 1 44.53 59 GLY B N 1
ATOM 5018 C CA . GLY B 1 59 ? 4.238 65.625 3.75 1 44.53 59 GLY B CA 1
ATOM 5019 C C . GLY B 1 59 ? 4.895 65.625 2.383 1 44.53 59 GLY B C 1
ATOM 5020 O O . GLY B 1 59 ? 5.992 66.125 2.211 1 44.53 59 GLY B O 1
ATOM 5021 N N . ALA B 1 60 ? 4.359 64.875 1.507 1 42.91 60 ALA B N 1
ATOM 5022 C CA . ALA B 1 60 ? 4.863 64.875 0.137 1 42.91 60 ALA B CA 1
ATOM 5023 C C . ALA B 1 60 ? 4.625 66.25 -0.497 1 42.91 60 ALA B C 1
ATOM 5025 O O . ALA B 1 60 ? 5.289 66.625 -1.474 1 42.91 60 ALA B O 1
ATOM 5026 N N . ARG B 1 61 ? 3.652 66.938 -0.006 1 41.03 61 ARG B N 1
ATOM 5027 C CA . ARG B 1 61 ? 3.387 68.25 -0.611 1 41.03 61 ARG B CA 1
ATOM 5028 C C . ARG B 1 61 ? 4.484 69.25 -0.264 1 41.03 61 ARG B C 1
ATOM 5030 O O . ARG B 1 61 ? 4.594 70.312 -0.893 1 41.03 61 ARG B O 1
ATOM 5037 N N . LYS B 1 62 ? 5.184 69.125 0.91 1 41.16 62 LYS B N 1
ATOM 5038 C CA . LYS B 1 62 ? 6.035 70.25 1.233 1 41.16 62 LYS B CA 1
ATOM 5039 C C . LYS B 1 62 ? 7.316 70.25 0.406 1 41.16 62 LYS B C 1
ATOM 5041 O O . LYS B 1 62 ? 8.172 71.125 0.564 1 41.16 62 LYS B O 1
ATOM 5046 N N . THR B 1 63 ? 7.766 69.062 -0.068 1 35.03 63 THR B N 1
ATOM 5047 C CA . THR B 1 63 ? 8.984 69.375 -0.801 1 35.03 63 THR B CA 1
ATOM 5048 C C . THR B 1 63 ? 8.664 70 -2.141 1 35.03 63 THR B C 1
ATOM 5050 O O . THR B 1 63 ? 7.941 69.438 -2.959 1 35.03 63 THR B O 1
ATOM 5053 N N . PRO B 1 64 ? 8.828 71.312 -2.264 1 35.09 64 PRO B N 1
ATOM 5054 C CA . PRO B 1 64 ? 8.602 72.188 -3.439 1 35.09 64 PRO B CA 1
ATOM 5055 C C . PRO B 1 64 ? 9.32 71.625 -4.684 1 35.09 64 PRO B C 1
ATOM 5057 O O . PRO B 1 64 ? 9.508 72.375 -5.648 1 35.09 64 PRO B O 1
ATOM 5060 N N . THR B 1 65 ? 10.211 70.625 -4.621 1 33.25 65 THR B N 1
ATOM 5061 C CA . THR B 1 65 ? 10.922 70.625 -5.891 1 33.25 65 THR B CA 1
ATOM 5062 C C . THR B 1 65 ? 9.938 70.625 -7.062 1 33.25 65 THR B C 1
ATOM 5064 O O . THR B 1 65 ? 8.789 70.25 -6.91 1 33.25 65 THR B O 1
ATOM 5067 N N . ASP B 1 66 ? 10.469 71.062 -8.398 1 33.03 66 ASP B N 1
ATOM 5068 C CA . ASP B 1 66 ? 9.922 71.312 -9.719 1 33.03 66 ASP B CA 1
ATOM 5069 C C . ASP B 1 66 ? 8.844 70.312 -10.07 1 33.03 66 ASP B C 1
ATOM 5071 O O . ASP B 1 66 ? 8.695 69.312 -9.391 1 33.03 66 ASP B O 1
ATOM 5075 N N . ASP B 1 67 ? 8.766 70.062 -11.539 1 31.5 67 ASP B N 1
ATOM 5076 C CA . ASP B 1 67 ? 7.773 69.688 -12.539 1 31.5 67 ASP B CA 1
ATOM 5077 C C . ASP B 1 67 ? 7.32 68.25 -12.344 1 31.5 67 ASP B C 1
ATOM 5079 O O . ASP B 1 67 ? 6.66 67.688 -13.211 1 31.5 67 ASP B O 1
ATOM 5083 N N . VAL B 1 68 ? 8.242 67.375 -11.852 1 31.41 68 VAL B N 1
ATOM 5084 C CA . VAL B 1 68 ? 7.875 66.062 -12.242 1 31.41 68 VAL B CA 1
ATOM 5085 C C . VAL B 1 68 ? 6.48 65.688 -11.719 1 31.41 68 VAL B C 1
ATOM 5087 O O . VAL B 1 68 ? 6.16 66 -10.562 1 31.41 68 VAL B O 1
ATOM 5090 N N . SER B 1 69 ? 5.438 65.688 -12.703 1 31.31 69 SER B N 1
ATOM 5091 C CA . SER B 1 69 ? 4.086 65.125 -12.633 1 31.31 69 SER B CA 1
ATOM 5092 C C . SER B 1 69 ? 4.016 63.969 -11.641 1 31.31 69 SER B C 1
ATOM 5094 O O . SER B 1 69 ? 4.473 62.875 -11.93 1 31.31 69 SER B O 1
ATOM 5096 N N . VAL B 1 70 ? 4.395 64.188 -10.562 1 31.58 70 VAL B N 1
ATOM 5097 C CA . VAL B 1 70 ? 4.133 63.125 -9.602 1 31.58 70 VAL B CA 1
ATOM 5098 C C . VAL B 1 70 ? 2.701 62.625 -9.766 1 31.58 70 VAL B C 1
ATOM 5100 O O . VAL B 1 70 ? 1.746 63.375 -9.578 1 31.58 70 VAL B O 1
ATOM 5103 N N . CYS B 1 71 ? 2.424 61.812 -10.922 1 30.7 71 CYS B N 1
ATOM 5104 C CA . CYS B 1 71 ? 1.213 61.031 -11.141 1 30.7 71 CYS B CA 1
ATOM 5105 C C . CYS B 1 71 ? 0.528 60.688 -9.812 1 30.7 71 CYS B C 1
ATOM 5107 O O . CYS B 1 71 ? 1.144 60.125 -8.914 1 30.7 71 CYS B O 1
ATOM 5109 N N . SER B 1 72 ? -0.3 61.562 -9.43 1 32.41 72 SER B N 1
ATOM 5110 C CA . SER B 1 72 ? -1.334 61.281 -8.445 1 32.41 72 SER B CA 1
ATOM 5111 C C . SER B 1 72 ? -1.896 59.875 -8.633 1 32.41 72 SER B C 1
ATOM 5113 O O . SER B 1 72 ? -2.707 59.625 -9.531 1 32.41 72 SER B O 1
ATOM 5115 N N . LEU B 1 73 ? -1.095 58.938 -8.727 1 33.44 73 LEU B N 1
ATOM 5116 C CA . LEU B 1 73 ? -1.775 57.656 -8.742 1 33.44 73 LEU B CA 1
ATOM 5117 C C . LEU B 1 73 ? -3.039 57.719 -7.891 1 33.44 73 LEU B C 1
ATOM 5119 O O . LEU B 1 73 ? -3.004 58.156 -6.738 1 33.44 73 LEU B O 1
ATOM 5123 N N . PRO B 1 74 ? -4.211 58 -8.477 1 36.75 74 PRO B N 1
ATOM 5124 C CA . PRO B 1 74 ? -5.457 57.812 -7.734 1 36.75 74 PRO B CA 1
ATOM 5125 C C . PRO B 1 74 ? -5.359 56.75 -6.672 1 36.75 74 PRO B C 1
ATOM 5127 O O . PRO B 1 74 ? -4.879 55.625 -6.957 1 36.75 74 PRO B O 1
ATOM 5130 N N . LYS B 1 75 ? -5.113 57.062 -5.488 1 43.94 75 LYS B N 1
ATOM 5131 C CA . LYS B 1 75 ? -5.055 56.281 -4.262 1 43.94 75 LYS B CA 1
ATOM 5132 C C . LYS B 1 75 ? -6.238 55.312 -4.16 1 43.94 75 LYS B C 1
ATOM 5134 O O . LYS B 1 75 ? -7.316 55.719 -3.705 1 43.94 75 LYS B O 1
ATOM 5139 N N . ARG B 1 76 ? -6.574 54.562 -5.133 1 44.06 76 ARG B N 1
ATOM 5140 C CA . ARG B 1 76 ? -7.594 53.531 -4.977 1 44.06 76 ARG B CA 1
ATOM 5141 C C . ARG B 1 76 ? -7.43 52.812 -3.654 1 44.06 76 ARG B C 1
ATOM 5143 O O . ARG B 1 76 ? -6.473 52.062 -3.473 1 44.06 76 ARG B O 1
ATOM 5150 N N . GLN B 1 77 ? -7.887 53.406 -2.574 1 52.06 77 GLN B N 1
ATOM 5151 C CA . GLN B 1 77 ? -7.918 52.812 -1.242 1 52.06 77 GLN B CA 1
ATOM 5152 C C . GLN B 1 77 ? -8.594 51.469 -1.266 1 52.06 77 GLN B C 1
ATOM 5154 O O . GLN B 1 77 ? -9.727 51.312 -1.734 1 52.06 77 GLN B O 1
ATOM 5159 N N . GLU B 1 78 ? -7.852 50.375 -1.291 1 62.69 78 GLU B N 1
ATOM 5160 C CA . GLU B 1 78 ? -8.406 49.031 -1.226 1 62.69 78 GLU B CA 1
ATOM 5161 C C . GLU B 1 78 ? -9.352 48.875 -0.037 1 62.69 78 GLU B C 1
ATOM 5163 O O . GLU B 1 78 ? -9.008 49.25 1.087 1 62.69 78 GLU B O 1
ATOM 5168 N N . PRO B 1 79 ? -10.641 48.625 -0.323 1 71.31 79 PRO B N 1
ATOM 5169 C CA . PRO B 1 79 ? -11.703 48.594 0.679 1 71.31 79 PRO B CA 1
ATOM 5170 C C . PRO B 1 79 ? -11.414 47.625 1.818 1 71.31 79 PRO B C 1
ATOM 5172 O O . PRO B 1 79 ? -12.141 47.594 2.814 1 71.31 79 PRO B O 1
ATOM 5175 N N . PHE B 1 80 ? -10.156 47.031 1.875 1 85.56 80 PHE B N 1
ATOM 5176 C CA . PHE B 1 80 ? -9.977 46.031 2.908 1 85.56 80 PHE B CA 1
ATOM 5177 C C . PHE B 1 80 ? -8.812 46.375 3.822 1 85.56 80 PHE B C 1
ATOM 5179 O O . PHE B 1 80 ? -8.438 45.594 4.695 1 85.56 80 PHE B O 1
ATOM 5186 N N . LEU B 1 81 ? -8.328 47.562 3.695 1 88.25 81 LEU B N 1
ATOM 5187 C CA . LEU B 1 81 ? -7.191 47.938 4.527 1 88.25 81 LEU B CA 1
ATOM 5188 C C . LEU B 1 81 ? -7.566 47.906 6.004 1 88.25 81 LEU B C 1
ATOM 5190 O O . LEU B 1 81 ? -8.617 48.406 6.395 1 88.25 81 LEU B O 1
ATOM 5194 N N . GLY B 1 82 ? -6.781 47.188 6.758 1 90.88 82 GLY B N 1
ATOM 5195 C CA . GLY B 1 82 ? -7.027 47.094 8.188 1 90.88 82 GLY B CA 1
ATOM 5196 C C . GLY B 1 82 ? -7.766 45.812 8.586 1 90.88 82 GLY B C 1
ATOM 5197 O O . GLY B 1 82 ? -7.836 45.5 9.773 1 90.88 82 GLY B O 1
ATOM 5198 N N . GLU B 1 83 ? -8.32 45.125 7.621 1 92.56 83 GLU B N 1
ATOM 5199 C CA . GLU B 1 83 ? -8.953 43.844 7.926 1 92.56 83 GLU B CA 1
ATOM 5200 C C . GLU B 1 83 ? -7.91 42.812 8.359 1 92.56 83 GLU B C 1
ATOM 5202 O O . GLU B 1 83 ? -6.75 42.875 7.945 1 92.56 83 GLU B O 1
ATOM 5207 N N . MET B 1 84 ? -8.375 41.938 9.227 1 95.06 84 MET B N 1
ATOM 5208 C CA . MET B 1 84 ? -7.441 40.969 9.766 1 95.06 84 MET B CA 1
ATOM 5209 C C . MET B 1 84 ? -8.055 39.562 9.758 1 95.06 84 MET B C 1
ATOM 5211 O O . MET B 1 84 ? -9.25 39.406 10.031 1 95.06 84 MET B O 1
ATOM 5215 N N . VAL B 1 85 ? -7.32 38.594 9.344 1 96.12 85 VAL B N 1
ATOM 5216 C CA . VAL B 1 85 ? -7.68 37.188 9.438 1 96.12 85 VAL B CA 1
ATOM 5217 C C . VAL B 1 85 ? -6.699 36.469 10.359 1 96.12 85 VAL B C 1
ATOM 5219 O O . VAL B 1 85 ? -5.496 36.75 10.336 1 96.12 85 VAL B O 1
ATOM 5222 N N . ALA B 1 86 ? -7.211 35.656 11.234 1 97.75 86 ALA B N 1
ATOM 5223 C CA . ALA B 1 86 ? -6.363 34.875 12.141 1 97.75 86 ALA B CA 1
ATOM 5224 C C . ALA B 1 86 ? -6.816 33.438 12.219 1 97.75 86 ALA B C 1
ATOM 5226 O O . ALA B 1 86 ? -7.961 33.125 11.891 1 97.75 86 ALA B O 1
ATOM 5227 N N . GLY B 1 87 ? -5.957 32.594 12.484 1 97.62 87 GLY B N 1
ATOM 5228 C CA . GLY B 1 87 ? -6.207 31.188 12.656 1 97.62 87 GLY B CA 1
ATOM 5229 C C . GLY B 1 87 ? -5.148 30.484 13.492 1 97.62 87 GLY B C 1
ATOM 5230 O O . GLY B 1 87 ? -4.062 31.031 13.703 1 97.62 87 GLY B O 1
ATOM 5231 N N . GLY B 1 88 ? -5.508 29.344 13.961 1 98.06 88 GLY B N 1
ATOM 5232 C CA . GLY B 1 88 ? -4.551 28.641 14.797 1 98.06 88 GLY B CA 1
ATOM 5233 C C . GLY B 1 88 ? -4.895 27.172 14.984 1 98.06 88 GLY B C 1
ATOM 5234 O O . GLY B 1 88 ? -6.016 26.75 14.703 1 98.06 88 GLY B O 1
ATOM 5235 N N . LEU B 1 89 ? -3.914 26.453 15.344 1 97.81 89 LEU B N 1
ATOM 5236 C CA . LEU B 1 89 ? -3.996 25.031 15.641 1 97.81 89 LEU B CA 1
ATOM 5237 C C . LEU B 1 89 ? -3.471 24.734 17.047 1 97.81 89 LEU B C 1
ATOM 5239 O O . LEU B 1 89 ? -2.418 25.25 17.438 1 97.81 89 LEU B O 1
ATOM 5243 N N . LEU B 1 90 ? -4.215 24.016 17.797 1 96.75 90 LEU B N 1
ATOM 5244 C CA . LEU B 1 90 ? -3.793 23.578 19.109 1 96.75 90 LEU B CA 1
ATOM 5245 C C . LEU B 1 90 ? -3.836 22.047 19.219 1 96.75 90 LEU B C 1
ATOM 5247 O O . LEU B 1 90 ? -4.82 21.422 18.828 1 96.75 90 LEU B O 1
ATOM 5251 N N . ASP B 1 91 ? -2.783 21.5 19.656 1 92.31 91 ASP B N 1
ATOM 5252 C CA . ASP B 1 91 ? -2.654 20.047 19.766 1 92.31 91 ASP B CA 1
ATOM 5253 C C . ASP B 1 91 ? -2.279 19.641 21.188 1 92.31 91 ASP B C 1
ATOM 5255 O O . ASP B 1 91 ? -1.356 20.203 21.781 1 92.31 91 ASP B O 1
ATOM 5259 N N . SER B 1 92 ? -3.055 18.734 21.766 1 83.56 92 SER B N 1
ATOM 5260 C CA . SER B 1 92 ? -2.822 18.344 23.141 1 83.56 92 SER B CA 1
ATOM 5261 C C . SER B 1 92 ? -2.354 16.906 23.25 1 83.56 92 SER B C 1
ATOM 5263 O O . SER B 1 92 ? -2.738 16.062 22.438 1 83.56 92 SER B O 1
ATOM 5265 N N . TYR B 1 93 ? -1.513 16.688 24.328 1 70.75 93 TYR B N 1
ATOM 5266 C CA . TYR B 1 93 ? -1.034 15.344 24.625 1 70.75 93 TYR B CA 1
ATOM 5267 C C . TYR B 1 93 ? -1.956 14.641 25.609 1 70.75 93 TYR B C 1
ATOM 5269 O O . TYR B 1 93 ? -2.072 13.414 25.594 1 70.75 93 TYR B O 1
ATOM 5277 N N . THR B 1 94 ? -2.35 15.609 26.438 1 74.88 94 THR B N 1
ATOM 5278 C CA . THR B 1 94 ? -3.066 15.031 27.562 1 74.88 94 THR B CA 1
ATOM 5279 C C . THR B 1 94 ? -4.461 15.633 27.688 1 74.88 94 THR B C 1
ATOM 5281 O O . THR B 1 94 ? -4.613 16.766 28.156 1 74.88 94 THR B O 1
ATOM 5284 N N . GLY B 1 95 ? -5.41 15.141 27 1 78.44 95 GLY B N 1
ATOM 5285 C CA . GLY B 1 95 ? -6.777 15.609 27.141 1 78.44 95 GLY B CA 1
ATOM 5286 C C . GLY B 1 95 ? -7.129 16.75 26.203 1 78.44 95 GLY B C 1
ATOM 5287 O O . GLY B 1 95 ? -6.242 17.422 25.688 1 78.44 95 GLY B O 1
ATOM 5288 N N . ARG B 1 96 ? -8.367 17.141 26.125 1 86.88 96 ARG B N 1
ATOM 5289 C CA . ARG B 1 96 ? -8.828 18.141 25.156 1 86.88 96 ARG B CA 1
ATOM 5290 C C . ARG B 1 96 ? -9.227 19.438 25.859 1 86.88 96 ARG B C 1
ATOM 5292 O O . ARG B 1 96 ? -9.531 20.422 25.203 1 86.88 96 ARG B O 1
ATOM 5299 N N . GLU B 1 97 ? -9.094 19.516 27.141 1 89.06 97 GLU B N 1
ATOM 5300 C CA . GLU B 1 97 ? -9.562 20.672 27.891 1 89.06 97 GLU B CA 1
ATOM 5301 C C . GLU B 1 97 ? -8.719 21.922 27.594 1 89.06 97 GLU B C 1
ATOM 5303 O O . GLU B 1 97 ? -9.258 22.984 27.281 1 89.06 97 GLU B O 1
ATOM 5308 N N . ALA B 1 98 ? -7.473 21.688 27.688 1 92 98 ALA B N 1
ATOM 5309 C CA . ALA B 1 98 ? -6.578 22.812 27.469 1 92 98 ALA B CA 1
ATOM 5310 C C . ALA B 1 98 ? -6.645 23.297 26.031 1 92 98 ALA B C 1
ATOM 5312 O O . ALA B 1 98 ? -6.719 24.5 25.766 1 92 98 ALA B O 1
ATOM 5313 N N . SER B 1 99 ? -6.617 22.406 25.109 1 93.62 99 SER B N 1
ATOM 5314 C CA . SER B 1 99 ? -6.609 22.781 23.688 1 93.62 99 SER B CA 1
ATOM 5315 C C . SER B 1 99 ? -7.902 23.484 23.297 1 93.62 99 SER B C 1
ATOM 5317 O O . SER B 1 99 ? -7.875 24.5 22.609 1 93.62 99 SER B O 1
ATOM 5319 N N . SER B 1 100 ? -9 23.031 23.766 1 93 100 SER B N 1
ATOM 5320 C CA . SER B 1 100 ? -10.289 23.625 23.422 1 93 100 SER B CA 1
ATOM 5321 C C . SER B 1 100 ? -10.438 25 24.062 1 93 100 SER B C 1
ATOM 5323 O O . SER B 1 100 ? -10.945 25.938 23.438 1 93 100 SER B O 1
ATOM 5325 N N . PHE B 1 101 ? -10.047 25.078 25.281 1 94.75 101 PHE B N 1
ATOM 5326 C CA . PHE B 1 101 ? -10.172 26.344 25.984 1 94.75 101 PHE B CA 1
ATOM 5327 C C . PHE B 1 101 ? -9.281 27.406 25.359 1 94.75 101 PHE B C 1
ATOM 5329 O O . PHE B 1 101 ? -9.742 28.516 25.078 1 94.75 101 PHE B O 1
ATOM 5336 N N . VAL B 1 102 ? -8.055 27.078 25.203 1 96.06 102 VAL B N 1
ATOM 5337 C CA . VAL B 1 102 ? -7.086 28.047 24.688 1 96.06 102 VAL B CA 1
ATOM 5338 C C . VAL B 1 102 ? -7.465 28.438 23.266 1 96.06 102 VAL B C 1
ATOM 5340 O O . VAL B 1 102 ? -7.301 29.609 22.875 1 96.06 102 VAL B O 1
ATOM 5343 N N . SER B 1 103 ? -7.891 27.5 22.516 1 96.5 103 SER B N 1
ATOM 5344 C CA . SER B 1 103 ? -8.344 27.797 21.156 1 96.5 103 SER B CA 1
ATOM 5345 C C . SER B 1 103 ? -9.453 28.844 21.172 1 96.5 103 SER B C 1
ATOM 5347 O O . SER B 1 103 ? -9.391 29.812 20.422 1 96.5 103 SER B O 1
ATOM 5349 N N . SER B 1 104 ? -10.383 28.656 21.969 1 96.19 104 SER B N 1
ATOM 5350 C CA . SER B 1 104 ? -11.5 29.594 22.062 1 96.19 104 SER B CA 1
ATOM 5351 C C . SER B 1 104 ? -11.047 30.953 22.578 1 96.19 104 SER B C 1
ATOM 5353 O O . SER B 1 104 ? -11.57 32 22.172 1 96.19 104 SER B O 1
ATOM 5355 N N . TYR B 1 105 ? -10.18 30.922 23.516 1 97.31 105 TYR B N 1
ATOM 5356 C CA . TYR B 1 105 ? -9.688 32.156 24.109 1 97.31 105 TYR B CA 1
ATOM 5357 C C . TYR B 1 105 ? -8.906 32.969 23.078 1 97.31 105 TYR B C 1
ATOM 5359 O O . TYR B 1 105 ? -9.117 34.188 22.953 1 97.31 105 TYR B O 1
ATOM 5367 N N . LEU B 1 106 ? -8.008 32.344 22.438 1 97.5 106 LEU B N 1
ATOM 5368 C CA . LEU B 1 106 ? -7.211 33.031 21.422 1 97.5 106 LEU B CA 1
ATOM 5369 C C . LEU B 1 106 ? -8.086 33.5 20.281 1 97.5 106 LEU B C 1
ATOM 5371 O O . LEU B 1 106 ? -7.863 34.594 19.734 1 97.5 106 LEU B O 1
ATOM 5375 N N . ALA B 1 107 ? -9.008 32.656 19.891 1 97.5 107 ALA B N 1
ATOM 5376 C CA . ALA B 1 107 ? -9.953 33.062 18.859 1 97.5 107 ALA B CA 1
ATOM 5377 C C . ALA B 1 107 ? -10.688 34.344 19.25 1 97.5 107 ALA B C 1
ATOM 5379 O O . ALA B 1 107 ? -10.844 35.281 18.438 1 97.5 107 ALA B O 1
ATOM 5380 N N . LYS B 1 108 ? -11.109 34.406 20.406 1 96.5 108 LYS B N 1
ATOM 5381 C CA . LYS B 1 108 ? -11.805 35.562 20.906 1 96.5 108 LYS B CA 1
ATOM 5382 C C . LYS B 1 108 ? -10.875 36.781 20.938 1 96.5 108 LYS B C 1
ATOM 5384 O O . LYS B 1 108 ? -11.258 37.875 20.516 1 96.5 108 LYS B O 1
ATOM 5389 N N . ALA B 1 109 ? -9.727 36.625 21.469 1 97.25 109 ALA B N 1
ATOM 5390 C CA . ALA B 1 109 ? -8.758 37.688 21.562 1 97.25 109 ALA B CA 1
ATOM 5391 C C . ALA B 1 109 ? -8.469 38.312 20.188 1 97.25 109 ALA B C 1
ATOM 5393 O O . ALA B 1 109 ? -8.484 39.531 20.016 1 97.25 109 ALA B O 1
ATOM 5394 N N . LEU B 1 110 ? -8.242 37.469 19.25 1 96.81 110 LEU B N 1
ATOM 5395 C CA . LEU B 1 110 ? -7.855 37.938 17.938 1 96.81 110 LEU B CA 1
ATOM 5396 C C . LEU B 1 110 ? -9.062 38.469 17.172 1 96.81 110 LEU B C 1
ATOM 5398 O O . LEU B 1 110 ? -8.914 39.344 16.297 1 96.81 110 LEU B O 1
ATOM 5402 N N . SER B 1 111 ? -10.258 38 17.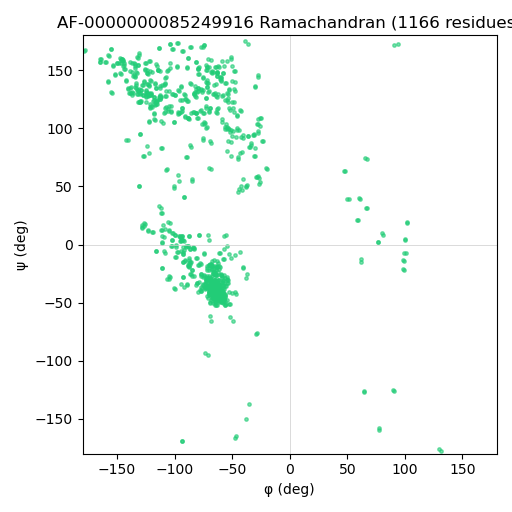5 1 95.38 111 SER B N 1
ATOM 5403 C CA . SER B 1 111 ? -11.469 38.5 16.859 1 95.38 111 SER B CA 1
ATOM 5404 C C . SER B 1 111 ? -11.789 39.906 17.328 1 95.38 111 SER B C 1
ATOM 5406 O O . SER B 1 111 ? -12.438 40.688 16.609 1 95.38 111 SER B O 1
ATOM 5408 N N . MET B 1 112 ? -11.297 40.312 18.469 1 94.31 112 MET B N 1
ATOM 5409 C CA . MET B 1 112 ? -11.633 41.625 19.016 1 94.31 112 MET B CA 1
ATOM 5410 C C . MET B 1 112 ? -10.445 42.562 18.953 1 94.31 112 MET B C 1
ATOM 5412 O O . MET B 1 112 ? -10.57 43.75 19.266 1 94.31 112 MET B O 1
ATOM 5416 N N . HIS B 1 113 ? -9.32 42.062 18.547 1 95.88 113 HIS B N 1
ATOM 5417 C CA . HIS B 1 113 ? -8.102 42.875 18.578 1 95.88 113 HIS B CA 1
ATOM 5418 C C . HIS B 1 113 ? -8.258 44.156 17.75 1 95.88 113 HIS B C 1
ATOM 5420 O O . HIS B 1 113 ? -8.672 44.094 16.594 1 95.88 113 HIS B O 1
ATOM 5426 N N . THR B 1 114 ? -7.961 45.25 18.297 1 94.19 114 THR B N 1
ATOM 5427 C CA . THR B 1 114 ? -8.047 46.531 17.609 1 94.19 114 THR B CA 1
ATOM 5428 C C . THR B 1 114 ? -7.043 47.531 18.172 1 94.19 114 THR B C 1
ATOM 5430 O O . THR B 1 114 ? -6.664 47.438 19.344 1 94.19 114 THR B O 1
ATOM 5433 N N . ALA B 1 115 ? -6.516 48.375 17.344 1 90.62 115 ALA B N 1
ATOM 5434 C CA . ALA B 1 115 ? -5.609 49.469 17.75 1 90.62 115 ALA B CA 1
ATOM 5435 C C . ALA B 1 115 ? -6.277 50.812 17.609 1 90.62 115 ALA B C 1
ATOM 5437 O O . ALA B 1 115 ? -5.629 51.844 17.781 1 90.62 115 ALA B O 1
ATOM 5438 N N . LEU B 1 116 ? -7.562 50.781 17.297 1 90.69 116 LEU B N 1
ATOM 5439 C CA . LEU B 1 116 ? -8.32 52.031 17.188 1 90.69 116 LEU B CA 1
ATOM 5440 C C . LEU B 1 116 ? -8.945 52.406 18.516 1 90.69 116 LEU B C 1
ATOM 5442 O O . LEU B 1 116 ? -9.734 51.656 19.078 1 90.69 116 LEU B O 1
ATOM 5446 N N . PRO B 1 117 ? -8.672 53.594 18.969 1 90.69 117 PRO B N 1
ATOM 5447 C CA . PRO B 1 117 ? -9.203 54 20.281 1 90.69 117 PRO B CA 1
ATOM 5448 C C . PRO B 1 117 ? -10.734 54.031 20.297 1 90.69 117 PRO B C 1
ATOM 5450 O O . PRO B 1 117 ? -11.344 53.688 21.312 1 90.69 117 PRO B O 1
ATOM 5453 N N . ALA B 1 118 ? -11.32 54.469 19.203 1 91.19 118 ALA B N 1
ATOM 5454 C CA . ALA B 1 118 ? -12.773 54.562 19.156 1 91.19 118 ALA B CA 1
ATOM 5455 C C . ALA B 1 118 ? -13.414 53.156 19.297 1 91.19 118 ALA B C 1
ATOM 5457 O O . ALA B 1 118 ? -14.406 53 20.016 1 91.19 118 ALA B O 1
ATOM 5458 N N . GLU B 1 119 ? -12.805 52.219 18.625 1 92.31 119 GLU B N 1
ATOM 5459 C CA . GLU B 1 119 ? -13.32 50.875 18.703 1 92.31 119 GLU B CA 1
ATOM 5460 C C . GLU B 1 119 ? -13.086 50.281 20.094 1 92.31 119 GLU B C 1
ATOM 5462 O O . GLU B 1 119 ? -13.906 49.5 20.594 1 92.31 119 GLU B O 1
ATOM 5467 N N . LEU B 1 120 ? -12 50.562 20.672 1 92.88 120 LEU B N 1
ATOM 5468 C CA . LEU B 1 120 ? -11.68 50.062 22.016 1 92.88 120 LEU B CA 1
ATOM 5469 C C . LEU B 1 120 ? -12.672 50.625 23.047 1 92.88 120 LEU B C 1
ATOM 5471 O O . LEU B 1 120 ? -13.055 49.906 23.969 1 92.88 120 LEU B O 1
ATOM 5475 N N . ARG B 1 121 ? -13.062 51.844 22.844 1 92.25 121 ARG B N 1
ATOM 5476 C CA . ARG B 1 121 ? -14.047 52.438 23.734 1 92.25 121 ARG B CA 1
ATOM 5477 C C . ARG B 1 121 ? -15.398 51.75 23.609 1 92.25 121 ARG B C 1
ATOM 5479 O O . ARG B 1 121 ? -16.078 51.531 24.609 1 92.25 121 ARG B O 1
ATOM 5486 N N . THR B 1 122 ? -15.703 51.438 22.438 1 93.38 122 THR B N 1
ATOM 5487 C CA . THR B 1 122 ? -16.969 50.75 22.203 1 93.38 122 THR B CA 1
ATOM 5488 C C . THR B 1 122 ? -16.969 49.375 22.844 1 93.38 122 THR B C 1
ATOM 5490 O O . THR B 1 122 ? -17.953 48.969 23.469 1 93.38 122 THR B O 1
ATOM 5493 N N . LEU B 1 123 ? -15.859 48.688 22.766 1 92.94 123 LEU B N 1
ATOM 5494 C CA . LEU B 1 123 ? -15.742 47.344 23.328 1 92.94 123 LEU B CA 1
ATOM 5495 C C . LEU B 1 123 ? -15.766 47.406 24.859 1 92.94 123 LEU B C 1
ATOM 5497 O O . LEU B 1 123 ? -16.328 46.531 25.516 1 92.94 123 LEU B O 1
ATOM 5501 N N . ARG B 1 124 ? -15.188 48.406 25.375 1 91.62 124 ARG B N 1
ATOM 5502 C CA . ARG B 1 124 ? -15.141 48.594 26.828 1 91.62 124 ARG B CA 1
ATOM 5503 C C . ARG B 1 124 ? -16.531 48.875 27.391 1 91.62 124 ARG B C 1
ATOM 5505 O O . ARG B 1 124 ? -16.859 48.438 28.5 1 91.62 124 ARG B O 1
ATOM 5512 N N . LYS B 1 125 ? -17.312 49.562 26.578 1 92.44 125 LYS B N 1
ATOM 5513 C CA . LYS B 1 125 ? -18.672 49.844 27 1 92.44 125 LYS B CA 1
ATOM 5514 C C . LYS B 1 125 ? -19.531 48.562 27.016 1 92.44 125 LYS B C 1
ATOM 5516 O O . LYS B 1 125 ? -20.391 48.406 27.875 1 92.44 125 LYS B O 1
ATOM 5521 N N . GLU B 1 126 ? -19.266 47.75 26.109 1 91.06 126 GLU B N 1
ATOM 5522 C CA . GLU B 1 126 ? -20.031 46.5 26 1 91.06 126 GLU B CA 1
ATOM 5523 C C . GLU B 1 126 ? -19.672 45.531 27.109 1 91.06 126 GLU B C 1
ATOM 5525 O O . GLU B 1 126 ? -20.547 44.875 27.688 1 91.06 126 GLU B O 1
ATOM 5530 N N . ASP B 1 127 ? -18.344 45.375 27.391 1 91 127 ASP B N 1
ATOM 5531 C CA . ASP B 1 127 ? -17.891 44.469 28.453 1 91 127 ASP B CA 1
ATOM 5532 C C . ASP B 1 127 ? -16.703 45.062 29.203 1 91 127 ASP B C 1
ATOM 5534 O O . ASP B 1 127 ? -15.555 44.719 28.922 1 91 127 ASP B O 1
ATOM 5538 N N . PRO B 1 128 ? -16.922 45.75 30.172 1 87.19 128 PRO B N 1
ATOM 5539 C CA . PRO B 1 128 ? -15.859 46.469 30.859 1 87.19 128 PRO B CA 1
ATOM 5540 C C . PRO B 1 128 ? -14.938 45.531 31.656 1 87.19 128 PRO B C 1
ATOM 5542 O O . PRO B 1 128 ? -13.789 45.906 31.922 1 87.19 128 PRO B O 1
ATOM 5545 N N . SER B 1 129 ? -15.352 44.375 31.938 1 88.19 129 SER B N 1
ATOM 5546 C CA . SER B 1 129 ? -14.555 43.5 32.812 1 88.19 129 SER B CA 1
ATOM 5547 C C . SER B 1 129 ? -13.758 42.5 31.984 1 88.19 129 SER B C 1
ATOM 5549 O O . SER B 1 129 ? -13.109 41.594 32.562 1 88.19 129 SER B O 1
ATOM 5551 N N . ASN B 1 130 ? -13.75 42.625 30.781 1 91.06 130 ASN B N 1
ATOM 5552 C CA . ASN B 1 130 ? -13.023 41.688 29.938 1 91.06 130 ASN B CA 1
ATOM 5553 C C . ASN B 1 130 ? -11.516 41.906 30.047 1 91.06 130 ASN B C 1
ATOM 5555 O O . ASN B 1 130 ? -11 42.969 29.672 1 91.06 130 ASN B O 1
ATOM 5559 N N . PRO B 1 131 ? -10.789 40.875 30.5 1 91.75 131 PRO B N 1
ATOM 5560 C CA . PRO B 1 131 ? -9.352 41.031 30.688 1 91.75 131 PRO B CA 1
ATOM 5561 C C . PRO B 1 131 ? -8.609 41.312 29.391 1 91.75 131 PRO B C 1
ATOM 5563 O O . PRO B 1 131 ? -7.512 41.875 29.391 1 91.75 131 PRO B O 1
ATOM 5566 N N . LEU B 1 132 ? -9.117 40.906 28.312 1 95 132 LEU B N 1
ATOM 5567 C CA . LEU B 1 132 ? -8.477 41.125 27.016 1 95 132 LEU B CA 1
ATOM 5568 C C . LEU B 1 132 ? -8.398 42.594 26.672 1 95 132 LEU B C 1
ATOM 5570 O O . LEU B 1 132 ? -7.453 43.031 26.016 1 95 132 LEU B O 1
ATOM 5574 N N . LEU B 1 133 ? -9.375 43.344 27.094 1 94.62 133 LEU B N 1
ATOM 5575 C CA . LEU B 1 133 ? -9.398 44.781 26.828 1 94.62 133 LEU B CA 1
ATOM 5576 C C . LEU B 1 133 ? -8.266 45.5 27.547 1 94.62 133 LEU B C 1
ATOM 5578 O O . LEU B 1 133 ? -7.707 46.469 27.047 1 94.62 133 LEU B O 1
ATOM 5582 N N . SER B 1 134 ? -7.957 44.969 28.75 1 94 134 SER B N 1
ATOM 5583 C CA . SER B 1 134 ? -6.824 45.531 29.469 1 94 134 SER B CA 1
ATOM 5584 C C . SER B 1 134 ? -5.523 45.344 28.703 1 94 134 SER B C 1
ATOM 5586 O O . SER B 1 134 ? -4.668 46.25 28.703 1 94 134 SER B O 1
ATOM 5588 N N . ILE B 1 135 ? -5.43 44.25 28.109 1 94.75 135 ILE B N 1
ATOM 5589 C CA . ILE B 1 135 ? -4.238 43.969 27.328 1 94.75 135 ILE B CA 1
ATOM 5590 C C . ILE B 1 135 ? -4.191 44.906 26.109 1 94.75 135 ILE B C 1
ATOM 5592 O O . ILE B 1 135 ? -3.139 45.469 25.797 1 94.75 135 ILE B O 1
ATOM 5596 N N . MET B 1 136 ? -5.301 45.125 25.453 1 95 136 MET B N 1
ATOM 5597 C CA . MET B 1 136 ? -5.355 46 24.281 1 95 136 MET B CA 1
ATOM 5598 C C . MET B 1 136 ? -5.07 47.438 24.641 1 95 136 MET B C 1
ATOM 5600 O O . MET B 1 136 ? -4.402 48.156 23.891 1 95 136 MET B O 1
ATOM 5604 N N . MET B 1 137 ? -5.598 47.844 25.75 1 93.31 137 MET B N 1
ATOM 5605 C CA . MET B 1 137 ? -5.344 49.188 26.219 1 93.31 137 MET B CA 1
ATOM 5606 C C . MET B 1 137 ? -3.865 49.375 26.531 1 93.31 137 MET B C 1
ATOM 5608 O O . MET B 1 137 ? -3.295 50.438 26.203 1 93.31 137 MET B O 1
ATOM 5612 N N . ALA B 1 138 ? -3.316 48.406 27.188 1 92.62 138 ALA B N 1
ATOM 5613 C CA . ALA B 1 138 ? -1.885 48.469 27.453 1 92.62 138 ALA B CA 1
ATOM 5614 C C . ALA B 1 138 ? -1.076 48.531 26.172 1 92.62 138 ALA B C 1
ATOM 5616 O O . ALA B 1 138 ? -0.054 49.219 26.094 1 92.62 138 ALA B O 1
ATOM 5617 N N . ALA B 1 139 ? -1.501 47.781 25.234 1 92 139 ALA B N 1
ATOM 5618 C CA . ALA B 1 139 ? -0.828 47.75 23.938 1 92 139 ALA B CA 1
ATOM 5619 C C . ALA B 1 139 ? -0.892 49.125 23.266 1 92 139 ALA B C 1
ATOM 5621 O O . ALA B 1 139 ? 0.089 49.594 22.672 1 92 139 ALA B O 1
ATOM 5622 N N . LEU B 1 140 ? -2.066 49.75 23.266 1 89.31 140 LEU B N 1
ATOM 5623 C CA . LEU B 1 140 ? -2.244 51.062 22.688 1 89.31 140 LEU B CA 1
ATOM 5624 C C . LEU B 1 140 ? -1.342 52.094 23.375 1 89.31 140 LEU B C 1
ATOM 5626 O O . LEU B 1 140 ? -0.74 52.938 22.719 1 89.31 140 LEU B O 1
ATOM 5630 N N . ALA B 1 141 ? -1.303 52 24.656 1 90.12 141 ALA B N 1
ATOM 5631 C CA . ALA B 1 141 ? -0.442 52.875 25.422 1 90.12 141 ALA B CA 1
ATOM 5632 C C . ALA B 1 141 ? 1.024 52.688 25.047 1 90.12 141 ALA B C 1
ATOM 5634 O O . ALA B 1 141 ? 1.782 53.656 24.953 1 90.12 141 ALA B O 1
ATOM 5635 N N . ARG B 1 142 ? 1.405 51.531 24.922 1 87.56 142 ARG B N 1
ATOM 5636 C CA . ARG B 1 142 ? 2.773 51.219 24.531 1 87.56 142 ARG B CA 1
ATOM 5637 C C . ARG B 1 142 ? 3.092 51.781 23.156 1 87.56 142 ARG B C 1
ATOM 5639 O O . ARG B 1 142 ? 4.188 52.312 22.922 1 87.56 142 ARG B O 1
ATOM 5646 N N . ARG B 1 143 ? 2.184 51.656 22.25 1 84.5 143 ARG B N 1
ATOM 5647 C CA . ARG B 1 143 ? 2.359 52.156 20.891 1 84.5 143 ARG B CA 1
ATOM 5648 C C . ARG B 1 143 ? 2.545 53.688 20.891 1 84.5 143 ARG B C 1
ATOM 5650 O O . ARG B 1 143 ? 3.328 54.219 20.109 1 84.5 143 ARG B O 1
ATOM 5657 N N . ARG B 1 144 ? 1.809 54.344 21.703 1 81.81 144 ARG B N 1
ATOM 5658 C CA . ARG B 1 144 ? 1.871 55.781 21.797 1 81.81 144 ARG B CA 1
ATOM 5659 C C . ARG B 1 144 ? 3.178 56.25 22.438 1 81.81 144 ARG B C 1
ATOM 5661 O O . ARG B 1 144 ? 3.793 57.219 21.984 1 81.81 144 ARG B O 1
ATOM 5668 N N . SER B 1 145 ? 3.492 55.531 23.391 1 81.06 145 SER B N 1
ATOM 5669 C CA . SER B 1 145 ? 4.684 55.906 24.141 1 81.06 145 SER B CA 1
ATOM 5670 C C . SER B 1 145 ? 5.949 55.656 23.328 1 81.06 145 SER B C 1
ATOM 5672 O O . SER B 1 145 ? 6.906 56.438 23.406 1 81.06 145 SER B O 1
ATOM 5674 N N . MET B 1 146 ? 5.926 54.656 22.609 1 75 146 MET B N 1
ATOM 5675 C CA . MET B 1 146 ? 7.125 54.281 21.875 1 75 146 MET B CA 1
ATOM 5676 C C . MET B 1 146 ? 7.125 54.906 20.484 1 75 146 MET B C 1
ATOM 5678 O O . MET B 1 146 ? 8.094 54.781 19.734 1 75 146 MET B O 1
ATOM 5682 N N . HIS B 1 147 ? 6.168 55.688 20.172 1 68.06 147 HIS B N 1
ATOM 5683 C CA . HIS B 1 147 ? 6.016 56.344 18.891 1 68.06 147 HIS B CA 1
ATOM 5684 C C . HIS B 1 147 ? 6.148 55.375 17.734 1 68.06 147 HIS B C 1
ATOM 5686 O O . HIS B 1 147 ? 6.906 55.625 16.781 1 68.06 147 HIS B O 1
ATOM 5692 N N . THR B 1 148 ? 5.602 54.25 17.953 1 65.31 148 THR B N 1
ATOM 5693 C CA . THR B 1 148 ? 5.66 53.188 16.953 1 65.31 148 THR B CA 1
ATOM 5694 C C . THR B 1 148 ? 4.348 53.094 16.172 1 65.31 148 THR B C 1
ATOM 5696 O O . THR B 1 148 ? 3.807 52.031 15.977 1 65.31 148 THR B O 1
ATOM 5699 N N . GLU B 1 149 ? 3.9 54.219 15.719 1 61.47 149 GLU B N 1
ATOM 5700 C CA . GLU B 1 149 ? 2.625 54.281 15.016 1 61.47 149 GLU B CA 1
ATOM 5701 C C . GLU B 1 149 ? 2.689 53.531 13.695 1 61.47 149 GLU B C 1
ATOM 5703 O O . GLU B 1 149 ? 1.658 53.094 13.164 1 61.47 149 GLU B O 1
ATOM 5708 N N . PHE B 1 150 ? 3.865 53.219 13.312 1 66.5 150 PHE B N 1
ATOM 5709 C CA . PHE B 1 150 ? 4.004 52.594 12.016 1 66.5 150 PHE B CA 1
ATOM 5710 C C . PHE B 1 150 ? 4.305 51.094 12.172 1 66.5 150 PHE B C 1
ATOM 5712 O O . PHE B 1 150 ? 4.617 50.406 11.195 1 66.5 150 PHE B O 1
ATOM 5719 N N . GLU B 1 151 ? 3.984 50.688 13.312 1 76.25 151 GLU B N 1
ATOM 5720 C CA . GLU B 1 151 ? 4.262 49.281 13.555 1 76.25 151 GLU B CA 1
ATOM 5721 C C . GLU B 1 151 ? 3.1 48.406 13.094 1 76.25 151 GLU B C 1
ATOM 5723 O O . GLU B 1 151 ? 2.047 48.906 12.703 1 76.25 151 GLU B O 1
ATOM 5728 N N . SER B 1 152 ? 3.359 47.156 13.086 1 85.44 152 SER B N 1
ATOM 5729 C CA . SER B 1 152 ? 2.361 46.125 12.727 1 85.44 152 SER B CA 1
ATOM 5730 C C . SER B 1 152 ? 1.164 46.188 13.664 1 85.44 152 SER B C 1
ATOM 5732 O O . SER B 1 152 ? 1.295 46.594 14.828 1 85.44 152 SER B O 1
ATOM 5734 N N . LEU B 1 153 ? 0.009 46 13.117 1 87.38 153 LEU B N 1
ATOM 5735 C CA . LEU B 1 153 ? -1.208 45.969 13.922 1 87.38 153 LEU B CA 1
ATOM 5736 C C . LEU B 1 153 ? -1.08 45 15.086 1 87.38 153 LEU B C 1
ATOM 5738 O O . LEU B 1 153 ? -1.434 45.312 16.219 1 87.38 153 LEU B O 1
ATOM 5742 N N . VAL B 1 154 ? -0.685 43.812 14.773 1 92.5 154 VAL B N 1
ATOM 5743 C CA . VAL B 1 154 ? -0.449 42.781 15.797 1 92.5 154 VAL B CA 1
ATOM 5744 C C . VAL B 1 154 ? 1.052 42.625 16.016 1 92.5 154 VAL B C 1
ATOM 5746 O O . VAL B 1 154 ? 1.779 42.25 15.086 1 92.5 154 VAL B O 1
ATOM 5749 N N . THR B 1 155 ? 1.494 42.875 17.219 1 91.56 155 THR B N 1
ATOM 5750 C CA . THR B 1 155 ? 2.918 42.812 17.531 1 91.56 155 THR B CA 1
ATOM 5751 C C . THR B 1 155 ? 3.25 41.531 18.312 1 91.56 155 THR B C 1
ATOM 5753 O O . THR B 1 155 ? 2.35 40.812 18.734 1 91.56 155 THR B O 1
ATOM 5756 N N . GLU B 1 156 ? 4.535 41.344 18.484 1 93.81 156 GLU B N 1
ATOM 5757 C CA . GLU B 1 156 ? 5.016 40.219 19.281 1 93.81 156 GLU B CA 1
ATOM 5758 C C . GLU B 1 156 ? 4.484 40.312 20.719 1 93.81 156 GLU B C 1
ATOM 5760 O O . GLU B 1 156 ? 4.09 39.281 21.297 1 93.81 156 GLU B O 1
ATOM 5765 N N . TRP B 1 157 ? 4.516 41.5 21.172 1 93.56 157 TRP B N 1
ATOM 5766 C CA . TRP B 1 157 ? 4.047 41.688 22.531 1 93.56 157 TRP B CA 1
ATOM 5767 C C . TRP B 1 157 ? 2.584 41.312 22.688 1 93.56 157 TRP B C 1
ATOM 5769 O O . TRP B 1 157 ? 2.195 40.688 23.672 1 93.56 157 TRP B O 1
ATOM 5779 N N . ASP B 1 158 ? 1.748 41.656 21.766 1 95.31 158 ASP B N 1
ATOM 5780 C CA . ASP B 1 158 ? 0.329 41.312 21.812 1 95.31 158 ASP B CA 1
ATOM 5781 C C . ASP B 1 158 ? 0.125 39.812 21.891 1 95.31 158 ASP B C 1
ATOM 5783 O O . ASP B 1 158 ? -0.622 39.344 22.75 1 95.31 158 ASP B O 1
ATOM 5787 N N . LEU B 1 159 ? 0.784 39.094 20.984 1 96.75 159 LEU B N 1
ATOM 5788 C CA . LEU B 1 159 ? 0.603 37.656 20.922 1 96.75 159 LEU B CA 1
ATOM 5789 C C . LEU B 1 159 ? 1.118 37 22.188 1 96.75 159 LEU B C 1
ATOM 5791 O O . LEU B 1 159 ? 0.537 36 22.656 1 96.75 159 LEU B O 1
ATOM 5795 N N . GLN B 1 160 ? 2.205 37.5 22.734 1 96.38 160 GLN B N 1
ATOM 5796 C CA . GLN B 1 160 ? 2.74 36.938 23.969 1 96.38 160 GLN B CA 1
ATOM 5797 C C . GLN B 1 160 ? 1.79 37.188 25.141 1 96.38 160 GLN B C 1
ATOM 5799 O O . GLN B 1 160 ? 1.549 36.281 25.953 1 96.38 160 GLN B O 1
ATOM 5804 N N . GLN B 1 161 ? 1.254 38.406 25.156 1 96.31 161 GLN B N 1
ATOM 5805 C CA . GLN B 1 161 ? 0.335 38.719 26.234 1 96.31 161 GLN B CA 1
ATOM 5806 C C . GLN B 1 161 ? -0.954 37.906 26.125 1 96.31 161 GLN B C 1
ATOM 5808 O O . GLN B 1 161 ? -1.503 37.469 27.141 1 96.31 161 GLN B O 1
ATOM 5813 N N . TYR B 1 162 ? -1.458 37.781 24.953 1 97.5 162 TYR B N 1
ATOM 5814 C CA . TYR B 1 162 ? -2.652 36.969 24.766 1 97.5 162 TYR B CA 1
ATOM 5815 C C . TYR B 1 162 ? -2.41 35.531 25.219 1 97.5 162 TYR B C 1
ATOM 5817 O O . TYR B 1 162 ? -3.275 34.906 25.844 1 97.5 162 TYR B O 1
ATOM 5825 N N . ALA B 1 163 ? -1.24 34.969 24.922 1 97.69 163 ALA B N 1
ATOM 5826 C CA . ALA B 1 163 ? -0.915 33.594 25.312 1 97.69 163 ALA B CA 1
ATOM 5827 C C . ALA B 1 163 ? -0.822 33.438 26.828 1 97.69 163 ALA B C 1
ATOM 5829 O O . ALA B 1 163 ? -1.354 32.5 27.391 1 97.69 163 ALA B O 1
ATOM 5830 N N . ILE B 1 164 ? -0.102 34.375 27.438 1 96.12 164 ILE B N 1
ATOM 5831 C CA . ILE B 1 164 ? 0.041 34.344 28.891 1 96.12 164 ILE B CA 1
ATOM 5832 C C . ILE B 1 164 ? -1.334 34.438 29.547 1 96.12 164 ILE B C 1
ATOM 5834 O O . ILE B 1 164 ? -1.634 33.719 30.484 1 96.12 164 ILE B O 1
ATOM 5838 N N . SER B 1 165 ? -2.119 35.312 28.984 1 96.62 165 SER B N 1
ATOM 5839 C CA . SER B 1 165 ? -3.461 35.531 29.516 1 96.62 165 SER B CA 1
ATOM 5840 C C . SER B 1 165 ? -4.328 34.281 29.312 1 96.62 165 SER B C 1
ATOM 5842 O O . SER B 1 165 ? -5.152 33.969 30.172 1 96.62 165 SER B O 1
ATOM 5844 N N . ALA B 1 166 ? -4.219 33.688 28.219 1 96.88 166 ALA B N 1
ATOM 5845 C CA . ALA B 1 166 ? -4.98 32.469 27.938 1 96.88 166 ALA B CA 1
ATOM 5846 C C . ALA B 1 166 ? -4.648 31.375 28.953 1 96.88 166 ALA B C 1
ATOM 5848 O O . ALA B 1 166 ? -5.543 30.672 29.422 1 96.88 166 ALA B O 1
ATOM 5849 N N . ASP B 1 167 ? -3.377 31.188 29.203 1 96.06 167 ASP B N 1
ATOM 5850 C CA . ASP B 1 167 ? -2.934 30.172 30.156 1 96.06 167 ASP B CA 1
ATOM 5851 C C . ASP B 1 167 ? -3.477 30.453 31.562 1 96.06 167 ASP B C 1
ATOM 5853 O O . ASP B 1 167 ? -3.969 29.547 32.219 1 96.06 167 ASP B O 1
ATOM 5857 N N . ALA B 1 168 ? -3.367 31.703 31.953 1 94.25 168 ALA B N 1
ATOM 5858 C CA . ALA B 1 168 ? -3.871 32.125 33.25 1 94.25 168 ALA B CA 1
ATOM 5859 C C . ALA B 1 168 ? -5.383 31.922 33.344 1 94.25 168 ALA B C 1
ATOM 5861 O O . ALA B 1 168 ? -5.895 31.453 34.375 1 94.25 168 ALA B O 1
ATOM 5862 N N . ALA B 1 169 ? -6.031 32.281 32.312 1 95 169 ALA B N 1
ATOM 5863 C CA . ALA B 1 169 ? -7.48 32.156 32.281 1 95 169 ALA B CA 1
ATOM 5864 C C . ALA B 1 169 ? -7.887 30.672 32.344 1 95 169 ALA B C 1
ATOM 5866 O O . ALA B 1 169 ? -8.914 30.344 32.969 1 95 169 ALA B O 1
ATOM 5867 N N . PHE B 1 170 ? -7.156 29.828 31.75 1 94.88 170 PHE B N 1
ATOM 5868 C CA . PHE B 1 170 ? -7.43 28.391 31.781 1 94.88 170 PHE B CA 1
ATOM 5869 C C . PHE B 1 170 ? -7.348 27.859 33.219 1 94.88 170 PHE B C 1
ATOM 5871 O O . PHE B 1 170 ? -8.227 27.125 33.656 1 94.88 170 PHE B O 1
ATOM 5878 N N . PHE B 1 171 ? -6.312 28.234 33.938 1 93.56 171 PHE B N 1
ATOM 5879 C CA . PHE B 1 171 ? -6.148 27.766 35.312 1 93.56 171 PHE B CA 1
ATOM 5880 C C . PHE B 1 171 ? -7.27 28.312 36.219 1 93.56 171 PHE B C 1
ATOM 5882 O O . PHE B 1 171 ? -7.746 27.609 37.094 1 93.56 171 PHE B O 1
ATOM 5889 N N . ARG B 1 172 ? -7.641 29.531 35.938 1 93.12 172 ARG B N 1
ATOM 5890 C CA . ARG B 1 172 ? -8.75 30.094 36.688 1 93.12 172 ARG B CA 1
ATOM 5891 C C . ARG B 1 172 ? -10.039 29.328 36.438 1 93.12 172 ARG B C 1
ATOM 5893 O O . ARG B 1 172 ? -10.812 29.078 37.375 1 93.12 172 ARG B O 1
ATOM 5900 N N . ALA B 1 173 ? -10.219 29.031 35.188 1 92.69 173 ALA B N 1
ATOM 5901 C CA . ALA B 1 173 ? -11.406 28.25 34.844 1 92.69 173 ALA B CA 1
ATOM 5902 C C . ALA B 1 173 ? -11.383 26.875 35.5 1 92.69 173 ALA B C 1
ATOM 5904 O O . ALA B 1 173 ? -12.422 26.359 35.875 1 92.69 173 ALA B O 1
ATOM 5905 N N . CYS B 1 174 ? -10.234 26.25 35.531 1 90.19 174 CYS B N 1
ATOM 5906 C CA . CYS B 1 174 ? -10.102 24.953 36.156 1 90.19 174 CYS B CA 1
ATOM 5907 C C . CYS B 1 174 ? -10.391 25.031 37.656 1 90.19 174 CYS B C 1
ATOM 5909 O O . CYS B 1 174 ? -11.039 24.141 38.219 1 90.19 174 CYS B O 1
ATOM 5911 N N . ASN B 1 175 ? -9.93 25.984 38.25 1 87.88 175 ASN B N 1
ATOM 5912 C CA . ASN B 1 175 ? -10.125 26.172 39.656 1 87.88 175 ASN B CA 1
ATOM 5913 C C . ASN B 1 175 ? -11.586 26.469 40 1 87.88 175 ASN B C 1
ATOM 5915 O O . ASN B 1 175 ? -12.07 26.094 41.062 1 87.88 175 ASN B O 1
ATOM 5919 N N . ALA B 1 176 ? -12.227 27.188 39.125 1 85.81 176 ALA B N 1
ATOM 5920 C CA . ALA B 1 176 ? -13.625 27.547 39.344 1 85.81 176 ALA B CA 1
ATOM 5921 C C . ALA B 1 176 ? -14.539 26.359 39 1 85.81 176 ALA B C 1
ATOM 5923 O O . ALA B 1 176 ? -15.75 26.422 39.25 1 85.81 176 ALA B O 1
ATOM 5924 N N . GLY B 1 177 ? -14.125 25.156 38.719 1 72.06 177 GLY B N 1
ATOM 5925 C CA . GLY B 1 177 ? -14.922 23.984 38.406 1 72.06 177 GLY B CA 1
ATOM 5926 C C . GLY B 1 177 ? -15.469 24 37 1 72.06 177 GLY B C 1
ATOM 5927 O O . GLY B 1 177 ? -16.375 23.234 36.656 1 72.06 177 GLY B O 1
ATOM 5928 N N . GLY B 1 178 ? -15.227 24.891 36.219 1 58.38 178 GLY B N 1
ATOM 5929 C CA . GLY B 1 178 ? -15.82 25.141 34.906 1 58.38 178 GLY B CA 1
ATOM 5930 C C . GLY B 1 178 ? -15.242 24.266 33.812 1 58.38 178 GLY B C 1
ATOM 5931 O O . GLY B 1 178 ? -15.672 24.359 32.656 1 58.38 178 GLY B O 1
ATOM 5932 N N . CYS B 1 179 ? -14.141 23.688 34.031 1 60.38 179 CYS B N 1
ATOM 5933 C CA . CYS B 1 179 ? -13.641 22.906 32.906 1 60.38 179 CYS B CA 1
ATOM 5934 C C . CYS B 1 179 ? -14.227 21.5 32.906 1 60.38 179 CYS B C 1
ATOM 5936 O O . CYS B 1 179 ? -13.914 20.688 33.781 1 60.38 179 CYS B O 1
ATOM 5938 N N . PRO B 1 180 ? -15.453 21.297 32.344 1 51.88 180 PRO B N 1
ATOM 5939 C CA . PRO B 1 180 ? -16.016 19.953 32.344 1 51.88 180 PRO B CA 1
ATOM 5940 C C . PRO B 1 180 ? -15.023 18.891 31.844 1 51.88 180 PRO B C 1
ATOM 5942 O O . PRO B 1 180 ? -14.227 19.156 30.938 1 51.88 180 PRO B O 1
ATOM 5945 N N . PRO B 1 181 ? -14.82 17.922 32.75 1 50.91 181 PRO B N 1
ATOM 5946 C CA . PRO B 1 181 ? -13.969 16.812 32.312 1 50.91 181 PRO B CA 1
ATOM 5947 C C . PRO B 1 181 ? -14.391 16.203 30.984 1 50.91 181 PRO B C 1
ATOM 5949 O O . PRO B 1 181 ? -15.586 16.062 30.719 1 50.91 181 PRO B O 1
ATOM 5952 N N . PHE B 1 182 ? -13.781 16.562 29.953 1 49.06 182 PHE B N 1
ATOM 5953 C CA . PHE B 1 182 ? -14.094 15.82 28.75 1 49.06 182 PHE B CA 1
ATOM 5954 C C . PHE B 1 182 ? -13.922 14.328 28.969 1 49.06 182 PHE B C 1
ATOM 5956 O O . PHE B 1 182 ? -12.867 13.883 29.438 1 49.06 182 PHE B O 1
ATOM 5963 N N . HIS B 1 183 ? -14.953 13.539 29.422 1 41.25 183 HIS B N 1
ATOM 5964 C CA . HIS B 1 183 ? -14.945 12.086 29.578 1 41.25 183 HIS B CA 1
ATOM 5965 C C . HIS B 1 183 ? -14.266 11.406 28.391 1 41.25 183 HIS B C 1
ATOM 5967 O O . HIS B 1 183 ? -14.68 11.594 27.25 1 41.25 183 HIS B O 1
ATOM 5973 N N . SER B 1 184 ? -13.078 11.172 28.469 1 39.78 184 SER B N 1
ATOM 5974 C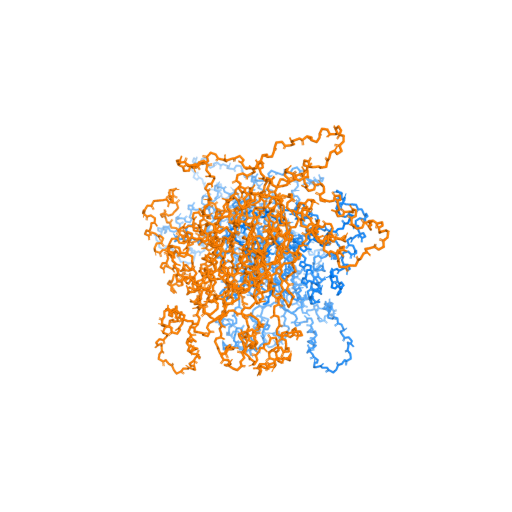 CA . SER B 1 184 ? -12.562 10.094 27.609 1 39.78 184 SER B CA 1
ATOM 5975 C C . SER B 1 184 ? -13.414 8.836 27.75 1 39.78 184 SER B C 1
ATOM 5977 O O . SER B 1 184 ? -13.688 8.383 28.859 1 39.78 184 SER B O 1
ATOM 5979 N N . MET B 1 185 ? -14.367 8.586 27 1 33.47 185 MET B N 1
ATOM 5980 C CA . MET B 1 185 ? -15.148 7.355 27.047 1 33.47 185 MET B CA 1
ATOM 5981 C C . MET B 1 185 ? -14.242 6.141 27.234 1 33.47 185 MET B C 1
ATOM 5983 O O . MET B 1 185 ? -13.742 5.582 26.25 1 33.47 185 MET B O 1
ATOM 5987 N N . ALA B 1 186 ? -13.352 6.047 28.125 1 30.56 186 ALA B N 1
ATOM 5988 C CA . ALA B 1 186 ? -12.812 4.73 28.453 1 30.56 186 ALA B CA 1
ATOM 5989 C C . ALA B 1 186 ? -13.922 3.76 28.844 1 30.56 186 ALA B C 1
ATOM 5991 O O . ALA B 1 186 ? -14.758 4.074 29.688 1 30.56 186 ALA B O 1
ATOM 5992 N N . VAL B 1 187 ? -14.305 2.852 27.984 1 32.34 187 VAL B N 1
ATOM 5993 C CA . VAL B 1 187 ? -15.164 1.705 28.25 1 32.34 187 VAL B CA 1
ATOM 5994 C C . VAL B 1 187 ? -14.75 1.051 29.562 1 32.34 187 VAL B C 1
ATOM 5996 O O . VAL B 1 187 ? -13.57 0.765 29.781 1 32.34 187 VAL B O 1
ATOM 5999 N N . GLU B 1 188 ? -15.664 1.108 30.5 1 29.09 188 GLU B N 1
ATOM 6000 C CA . GLU B 1 188 ? -15.648 0.277 31.703 1 29.09 188 GLU B CA 1
ATOM 6001 C C . GLU B 1 188 ? -15.555 -1.203 31.344 1 29.09 188 GLU B C 1
ATOM 6003 O O . GLU B 1 188 ? -16.469 -1.764 30.734 1 29.09 188 GLU B O 1
ATOM 6008 N N . LYS B 1 189 ? -14.445 -1.762 31.031 1 28.5 189 LYS B N 1
ATOM 6009 C CA . LYS B 1 189 ? -14.438 -3.221 31.047 1 28.5 189 LYS B CA 1
ATOM 6010 C C . LYS B 1 189 ? -14.867 -3.762 32.406 1 28.5 189 LYS B C 1
ATOM 6012 O O . LYS B 1 189 ? -14.203 -3.51 33.406 1 28.5 189 LYS B O 1
ATOM 6017 N N . ARG B 1 190 ? -16.078 -4.137 32.5 1 26.64 190 ARG B N 1
ATOM 6018 C CA . ARG B 1 190 ? -16.562 -4.957 33.594 1 26.64 190 ARG B CA 1
ATOM 6019 C C . ARG B 1 190 ? -15.891 -6.328 33.625 1 26.64 190 ARG B C 1
ATOM 6021 O O . ARG B 1 190 ? -16.359 -7.246 34.281 1 26.64 190 ARG B O 1
ATOM 6028 N N . GLY B 1 191 ? -15.18 -6.805 32.562 1 26.38 191 GLY B N 1
ATOM 6029 C CA . GLY B 1 191 ? -15 -8.234 32.75 1 26.38 191 GLY B CA 1
ATOM 6030 C C . GLY B 1 191 ? -14.258 -8.562 34.031 1 26.38 191 GLY B C 1
ATOM 6031 O O . GLY B 1 191 ? -13.539 -7.719 34.562 1 26.38 191 GLY B O 1
ATOM 6032 N N . THR B 1 192 ? -14.656 -9.672 34.781 1 27.06 192 THR B N 1
ATOM 6033 C CA . THR B 1 192 ? -14.305 -10.422 35.969 1 27.06 192 THR B CA 1
ATOM 6034 C C . THR B 1 192 ? -12.82 -10.758 36 1 27.06 192 THR B C 1
ATOM 6036 O O . THR B 1 192 ? -12.25 -11.031 37.062 1 27.06 192 THR B O 1
ATOM 6039 N N . GLY B 1 193 ? -12.391 -11.602 35.031 1 27.7 193 GLY B N 1
ATOM 6040 C CA . GLY B 1 193 ? -11.242 -12.391 35.438 1 27.7 193 GLY B CA 1
ATOM 6041 C C . GLY B 1 193 ? -10.047 -11.539 35.844 1 27.7 193 GLY B C 1
ATOM 6042 O O . GLY B 1 193 ? -9.992 -10.352 35.531 1 27.7 193 GLY B O 1
ATOM 6043 N N . GLU B 1 194 ? -9.055 -12.094 36.688 1 28.44 194 GLU B N 1
ATOM 6044 C CA . GLU B 1 194 ? -7.898 -11.633 37.469 1 28.44 194 GLU B CA 1
ATOM 6045 C C . GLU B 1 194 ? -6.945 -10.828 36.594 1 28.44 194 GLU B C 1
ATOM 6047 O O . GLU B 1 194 ? -5.945 -10.297 37.062 1 28.44 194 GLU B O 1
ATOM 6052 N N . ASP B 1 195 ? -6.734 -11.289 35.375 1 30.77 195 ASP B N 1
ATOM 6053 C CA . ASP B 1 195 ? -5.398 -10.891 34.938 1 30.77 195 ASP B CA 1
ATOM 6054 C C . ASP B 1 195 ? -5.211 -9.375 35.062 1 30.77 195 ASP B C 1
ATOM 6056 O O . ASP B 1 195 ? -6.188 -8.625 35.062 1 30.77 195 ASP B O 1
ATOM 6060 N N . GLN B 1 196 ? -3.863 -8.852 35.156 1 29.39 196 GLN B N 1
ATOM 6061 C CA . GLN B 1 196 ? -3.305 -7.566 35.562 1 29.39 196 GLN B CA 1
ATOM 6062 C C . GLN B 1 196 ? -4.023 -6.41 34.875 1 29.39 196 GLN B C 1
ATOM 6064 O O . GLN B 1 196 ? -4.379 -6.504 33.719 1 29.39 196 GLN B O 1
ATOM 6069 N N . ALA B 1 197 ? -4.742 -5.559 35.656 1 30.3 197 ALA B N 1
ATOM 6070 C CA . ALA B 1 197 ? -5.32 -4.215 35.656 1 30.3 197 ALA B CA 1
ATOM 6071 C C . ALA B 1 197 ? -4.547 -3.293 34.719 1 30.3 197 ALA B C 1
ATOM 6073 O O . ALA B 1 197 ? -3.391 -2.951 35 1 30.3 197 ALA B O 1
ATOM 6074 N N . ASP B 1 198 ? -4.445 -3.607 33.562 1 33.44 198 ASP B N 1
ATOM 6075 C CA . ASP B 1 198 ? -3.912 -2.506 32.75 1 33.44 198 ASP B CA 1
ATOM 6076 C C . ASP B 1 198 ? -4.27 -1.158 33.375 1 33.44 198 ASP B C 1
ATOM 6078 O O . ASP B 1 198 ? -5.402 -0.953 33.812 1 33.44 198 ASP B O 1
ATOM 6082 N N . ASP B 1 199 ? -3.256 -0.455 33.969 1 35.66 199 ASP B N 1
ATOM 6083 C CA . ASP B 1 199 ? -3.189 0.791 34.75 1 35.66 199 ASP B CA 1
ATOM 6084 C C . ASP B 1 199 ? -4.242 1.784 34.25 1 35.66 199 ASP B C 1
ATOM 6086 O O . ASP B 1 199 ? -4.242 2.18 33.094 1 35.66 199 ASP B O 1
ATOM 6090 N N . CYS B 1 200 ? -5.402 1.761 34.656 1 37.16 200 CYS B N 1
ATOM 6091 C CA . CYS B 1 200 ? -6.438 2.783 34.75 1 37.16 200 CYS B CA 1
ATOM 6092 C C . CYS B 1 200 ? -5.824 4.172 34.906 1 37.16 200 CYS B C 1
ATOM 6094 O O . CYS B 1 200 ? -5.352 4.547 35.969 1 37.16 200 CYS B O 1
ATOM 6096 N N . HIS B 1 201 ? -5.023 4.609 34 1 41.75 201 HIS B N 1
ATOM 6097 C CA . HIS B 1 201 ? -4.57 5.988 34.125 1 41.75 201 HIS B CA 1
ATOM 6098 C C . HIS B 1 201 ? -5.672 6.883 34.688 1 41.75 201 HIS B C 1
ATOM 6100 O O . HIS B 1 201 ? -6.789 6.902 34.156 1 41.75 201 HIS B O 1
ATOM 6106 N N . VAL B 1 202 ? -5.855 6.965 35.906 1 49 202 VAL B N 1
ATOM 6107 C CA . VAL B 1 202 ? -6.613 8.031 36.562 1 49 202 VAL B CA 1
ATOM 6108 C C . VAL B 1 202 ? -6.598 9.281 35.688 1 49 202 VAL B C 1
ATOM 6110 O O . VAL B 1 202 ? -5.531 9.727 35.25 1 49 202 VAL B O 1
ATOM 6113 N N . PRO B 1 203 ? -7.754 9.547 35.125 1 62.66 203 PRO B N 1
ATOM 6114 C CA . PRO B 1 203 ? -7.793 10.766 34.312 1 62.66 203 PRO B CA 1
ATOM 6115 C C . PRO B 1 203 ? -7.141 11.961 35 1 62.66 203 PRO B C 1
ATOM 6117 O O . PRO B 1 203 ? -7.363 12.172 36.219 1 62.66 203 PRO B O 1
ATOM 6120 N N . LEU B 1 204 ? -6.098 12.43 34.594 1 71.75 204 LEU B N 1
ATOM 6121 C CA . LEU B 1 204 ? -5.434 13.625 35.125 1 71.75 204 LEU B CA 1
ATOM 6122 C C . LEU B 1 204 ? -6.422 14.773 35.281 1 71.75 204 LEU B C 1
ATOM 6124 O O . LEU B 1 204 ? -7.352 14.906 34.469 1 71.75 204 LEU B O 1
ATOM 6128 N N . PRO B 1 205 ? -6.371 15.414 36.469 1 82.69 205 PRO B N 1
ATOM 6129 C CA . PRO B 1 205 ? -7.195 16.625 36.562 1 82.69 205 PRO B CA 1
ATOM 6130 C C . PRO B 1 205 ? -7.043 17.562 35.375 1 82.69 205 PRO B C 1
ATOM 6132 O O . PRO B 1 205 ? -5.984 17.594 34.75 1 82.69 205 PRO B O 1
ATOM 6135 N N . PRO B 1 206 ? -8.07 18.25 35.062 1 85.56 206 PRO B N 1
ATOM 6136 C CA . PRO B 1 206 ? -8.055 19.109 33.906 1 85.56 206 PRO B CA 1
ATOM 6137 C C . PRO B 1 206 ? -6.895 20.109 33.906 1 85.56 206 PRO B C 1
ATOM 6139 O O . PRO B 1 206 ? -6.391 20.484 32.844 1 85.56 206 PRO B O 1
ATOM 6142 N N . GLU B 1 207 ? -6.492 20.484 35.125 1 87.12 207 GLU B N 1
ATOM 6143 C CA . GLU B 1 207 ? -5.434 21.484 35.219 1 87.12 207 GLU B CA 1
ATOM 6144 C C . GLU B 1 207 ? -4.094 20.922 34.75 1 87.12 207 GLU B C 1
ATOM 6146 O O . GLU B 1 207 ? -3.17 21.688 34.469 1 87.12 207 GLU B O 1
ATOM 6151 N N . GLU B 1 208 ? -4.059 19.656 34.688 1 88.5 208 GLU B N 1
ATOM 6152 C CA . GLU B 1 208 ? -2.807 19.031 34.281 1 88.5 208 GLU B CA 1
ATOM 6153 C C . GLU B 1 208 ? -2.783 18.781 32.781 1 88.5 208 GLU B C 1
ATOM 6155 O O . GLU B 1 208 ? -1.746 18.422 32.219 1 88.5 208 GLU B O 1
ATOM 6160 N N . SER B 1 209 ? -3.904 19.125 32.156 1 89.81 209 SER B N 1
ATOM 6161 C CA . SER B 1 209 ? -3.914 19.031 30.719 1 89.81 209 SER B CA 1
ATOM 6162 C C . SER B 1 209 ? -3.084 20.141 30.078 1 89.81 209 SER B C 1
ATOM 6164 O O . SER B 1 209 ? -3.025 21.25 30.609 1 89.81 209 SER B O 1
ATOM 6166 N N . GLY B 1 210 ? -2.354 19.812 29.062 1 91.12 210 GLY B N 1
ATOM 6167 C CA . GLY B 1 210 ? -1.534 20.781 28.359 1 91.12 210 GLY B CA 1
ATOM 6168 C C . GLY B 1 210 ? -1.648 20.688 26.844 1 91.12 210 GLY B C 1
ATOM 6169 O O . GLY B 1 210 ? -2.08 19.656 26.312 1 91.12 210 GLY B O 1
ATOM 6170 N N . CYS B 1 211 ? -1.359 21.812 26.203 1 93.56 211 CYS B N 1
ATOM 6171 C CA . CYS B 1 211 ? -1.396 21.766 24.734 1 93.56 211 CYS B CA 1
ATOM 6172 C C . CYS B 1 211 ? -0.34 22.688 24.141 1 93.56 211 CYS B C 1
ATOM 6174 O O . CYS B 1 211 ? 0.089 23.641 24.781 1 93.56 211 CYS B O 1
ATOM 6176 N N . ARG B 1 212 ? 0.169 22.328 23.078 1 94.88 212 ARG B N 1
ATOM 6177 C CA . ARG B 1 212 ? 0.985 23.172 22.219 1 94.88 212 ARG B CA 1
ATOM 6178 C C . ARG B 1 212 ? 0.129 23.844 21.156 1 94.88 212 ARG B C 1
ATOM 6180 O O . ARG B 1 212 ? -1.053 23.531 21 1 94.88 212 ARG B O 1
ATOM 6187 N N . GLY B 1 213 ? 0.734 24.859 20.5 1 96.62 213 GLY B N 1
ATOM 6188 C CA . GLY B 1 213 ? -0.091 25.547 19.516 1 96.62 213 GLY B CA 1
ATOM 6189 C C . GLY B 1 213 ? 0.71 26.422 18.562 1 96.62 213 GLY B C 1
ATOM 6190 O O . GLY B 1 213 ? 1.87 26.734 18.828 1 96.62 213 GLY B O 1
ATOM 6191 N N . VAL B 1 214 ? 0.123 26.656 17.453 1 98.25 214 VAL B N 1
ATOM 6192 C CA . VAL B 1 214 ? 0.628 27.578 16.453 1 98.25 214 VAL B CA 1
ATOM 6193 C C . VAL B 1 214 ? -0.528 28.391 15.859 1 98.25 214 VAL B C 1
ATOM 6195 O O . VAL B 1 214 ? -1.606 27.844 15.609 1 98.25 214 VAL B O 1
ATOM 6198 N N . TRP B 1 215 ? -0.38 29.688 15.812 1 98.5 215 TRP B N 1
ATOM 6199 C CA . TRP B 1 215 ? -1.438 30.547 15.289 1 98.5 215 TRP B CA 1
ATOM 6200 C C . TRP B 1 215 ? -0.853 31.766 14.57 1 98.5 215 TRP B C 1
ATOM 6202 O O . TRP B 1 215 ? 0.338 32.062 14.703 1 98.5 215 TRP B O 1
ATOM 6212 N N . PHE B 1 216 ? -1.665 32.344 13.727 1 98.5 216 PHE B N 1
ATOM 6213 C CA . PHE B 1 216 ? -1.186 33.5 12.953 1 98.5 216 PHE B CA 1
ATOM 6214 C C . PHE B 1 216 ? -2.24 34.594 12.906 1 98.5 216 PHE B C 1
ATOM 6216 O O . PHE B 1 216 ? -3.408 34.375 13.219 1 98.5 216 PHE B O 1
ATOM 6223 N N . SER B 1 217 ? -1.82 35.781 12.695 1 97.88 217 SER B N 1
ATOM 6224 C CA . SER B 1 217 ? -2.645 36.938 12.305 1 97.88 217 SER B CA 1
ATOM 6225 C C . SER B 1 217 ? -2.137 37.562 11.016 1 97.88 217 SER B C 1
ATOM 6227 O O . SER B 1 217 ? -0.928 37.719 10.828 1 97.88 217 SER B O 1
ATOM 6229 N N . ALA B 1 218 ? -3.01 37.75 10.148 1 97.31 218 ALA B N 1
ATOM 6230 C CA . ALA B 1 218 ? -2.693 38.406 8.883 1 97.31 218 ALA B CA 1
ATOM 6231 C C . ALA B 1 218 ? -3.523 39.688 8.695 1 97.31 218 ALA B C 1
ATOM 6233 O O . ALA B 1 218 ? -4.754 39.625 8.625 1 97.31 218 ALA B O 1
ATOM 6234 N N . THR B 1 219 ? -2.811 40.781 8.594 1 95.69 219 THR B N 1
ATOM 6235 C CA . THR B 1 219 ? -3.482 42.062 8.445 1 95.69 219 THR B CA 1
ATOM 6236 C C . THR B 1 219 ? -3.211 42.656 7.07 1 95.69 219 THR B C 1
ATOM 6238 O O . THR B 1 219 ? -2.072 42.656 6.598 1 95.69 219 THR B O 1
ATOM 6241 N N . VAL B 1 220 ? -4.285 43.156 6.453 1 93.38 220 VAL B N 1
ATOM 6242 C CA . VAL B 1 220 ? -4.109 43.844 5.184 1 93.38 220 VAL B CA 1
ATOM 6243 C C . VAL B 1 220 ? -3.488 45.219 5.426 1 93.38 220 VAL B C 1
ATOM 6245 O O . VAL B 1 220 ? -4.125 46.094 6.012 1 93.38 220 VAL B O 1
ATOM 6248 N N . THR B 1 221 ? -2.254 45.375 4.961 1 91.31 221 THR B N 1
ATOM 6249 C CA . THR B 1 221 ? -1.484 46.594 5.219 1 91.31 221 THR B CA 1
ATOM 6250 C C . THR B 1 221 ? -1.058 47.25 3.91 1 91.31 221 THR B C 1
ATOM 6252 O O . THR B 1 221 ? -0.659 46.562 2.967 1 91.31 221 THR B O 1
ATOM 6255 N N . PRO B 1 222 ? -1.192 48.531 3.91 1 88 222 PRO B N 1
ATOM 6256 C CA . PRO B 1 222 ? -0.753 49.219 2.688 1 88 222 PRO B CA 1
ATOM 6257 C C . PRO B 1 222 ? 0.76 49.156 2.492 1 88 222 PRO B C 1
ATOM 6259 O O . PRO B 1 222 ? 1.516 49.25 3.463 1 88 222 PRO B O 1
ATOM 6262 N N . THR B 1 223 ? 1.189 49.125 1.244 1 85 223 THR B N 1
ATOM 6263 C CA . THR B 1 223 ? 2.604 48.969 0.927 1 85 223 THR B CA 1
ATOM 6264 C C . THR B 1 223 ? 3.396 50.188 1.323 1 85 223 THR B C 1
ATOM 6266 O O . THR B 1 223 ? 4.59 50.094 1.619 1 85 223 THR B O 1
ATOM 6269 N N . TRP B 1 224 ? 2.74 51.281 1.31 1 78.12 224 TRP B N 1
ATOM 6270 C CA . TRP B 1 224 ? 3.461 52.5 1.63 1 78.12 224 TRP B CA 1
ATOM 6271 C C . TRP B 1 224 ? 3.965 52.5 3.068 1 78.12 224 TRP B C 1
ATOM 6273 O O . TRP B 1 224 ? 4.918 53.188 3.41 1 78.12 224 TRP B O 1
ATOM 6283 N N . LEU B 1 225 ? 3.279 51.75 3.881 1 77.31 225 LEU B N 1
ATOM 6284 C CA . LEU B 1 225 ? 3.703 51.625 5.27 1 77.31 225 LEU B CA 1
ATOM 6285 C C . LEU B 1 225 ? 5.09 51 5.367 1 77.31 225 LEU B C 1
ATOM 6287 O O . LEU B 1 225 ? 5.867 51.344 6.266 1 77.31 225 LEU B O 1
ATOM 6291 N N . ALA B 1 226 ? 5.34 50.094 4.516 1 73.38 226 ALA B N 1
ATOM 6292 C CA . ALA B 1 226 ? 6.648 49.438 4.512 1 73.38 226 ALA B CA 1
ATOM 6293 C C . ALA B 1 226 ? 7.758 50.438 4.242 1 73.38 226 ALA B C 1
ATOM 6295 O O . ALA B 1 226 ? 8.852 50.344 4.801 1 73.38 226 ALA B O 1
ATOM 6296 N N . GLU B 1 227 ? 7.473 51.344 3.459 1 69.31 227 GLU B N 1
ATOM 6297 C CA . GLU B 1 227 ? 8.422 52.438 3.168 1 69.31 227 GLU B CA 1
ATOM 6298 C C . GLU B 1 227 ? 8.656 53.312 4.391 1 69.31 227 GLU B C 1
ATOM 6300 O O . GLU B 1 227 ? 9.789 53.688 4.691 1 69.31 227 GLU B O 1
ATOM 6305 N N . GLN B 1 228 ? 7.605 53.562 4.988 1 64.88 228 GLN B N 1
ATOM 6306 C CA . GLN B 1 228 ? 7.699 54.406 6.168 1 64.88 228 GLN B CA 1
ATOM 6307 C C . GLN B 1 228 ? 8.477 53.719 7.285 1 64.88 228 GLN B C 1
ATOM 6309 O O . GLN B 1 228 ? 9.258 54.375 7.992 1 64.88 228 GLN B O 1
ATOM 6314 N N . GLN B 1 229 ? 8.242 52.469 7.375 1 67.31 229 GLN B N 1
ATOM 6315 C CA . GLN B 1 229 ? 8.945 51.688 8.391 1 67.31 229 GLN B CA 1
ATOM 6316 C C . GLN B 1 229 ? 10.445 51.656 8.133 1 67.31 229 GLN B C 1
ATOM 6318 O O . GLN B 1 229 ? 11.25 51.781 9.062 1 67.31 229 GLN B O 1
ATOM 6323 N N . ARG B 1 230 ? 10.758 51.562 6.945 1 66.88 230 ARG B N 1
ATOM 6324 C CA . ARG B 1 230 ? 12.172 51.562 6.586 1 66.88 230 ARG B CA 1
ATOM 6325 C C . ARG B 1 230 ? 12.797 52.938 6.859 1 66.88 230 ARG B C 1
ATOM 6327 O O . ARG B 1 230 ? 13.906 53 7.387 1 66.88 230 ARG B O 1
ATOM 6334 N N . CYS B 1 231 ? 12.039 53.875 6.492 1 62.38 231 CYS B N 1
ATOM 6335 C CA . CYS B 1 231 ? 12.547 55.219 6.715 1 62.38 231 CYS B CA 1
ATOM 6336 C C . CYS B 1 231 ? 12.758 55.5 8.195 1 62.38 231 CYS B C 1
ATOM 6338 O O . CYS B 1 231 ? 13.758 56.094 8.594 1 62.38 231 CYS B O 1
ATOM 6340 N N . ALA B 1 232 ? 11.805 55 8.906 1 60.75 232 ALA B N 1
ATOM 6341 C CA . ALA B 1 232 ? 11.898 55.188 10.352 1 60.75 232 ALA B CA 1
ATOM 6342 C C . ALA B 1 232 ? 13.094 54.438 10.93 1 60.75 232 ALA B C 1
ATOM 6344 O O . ALA B 1 232 ? 13.781 54.938 11.82 1 60.75 232 ALA B O 1
ATOM 6345 N N . LEU B 1 233 ? 13.297 53.25 10.43 1 62.31 233 LEU B N 1
ATOM 6346 C CA . LEU B 1 233 ? 14.43 52.469 10.898 1 62.31 233 LEU B CA 1
ATOM 6347 C C . LEU B 1 233 ? 15.75 53.125 10.523 1 62.31 233 LEU B C 1
ATOM 6349 O O . LEU B 1 233 ? 16.703 53.125 11.32 1 62.31 233 LEU B O 1
ATOM 6353 N N . THR B 1 234 ? 15.781 53.562 9.297 1 58.19 234 THR B N 1
ATOM 6354 C CA . THR B 1 234 ? 16.984 54.25 8.844 1 58.19 234 THR B CA 1
ATOM 6355 C C . THR B 1 234 ? 17.25 55.5 9.68 1 58.19 234 THR B C 1
ATOM 6357 O O . THR B 1 234 ? 18.391 55.812 10.031 1 58.19 234 THR B O 1
ATOM 6360 N N . GLU B 1 235 ? 16.188 56.188 9.969 1 56.97 235 GLU B N 1
ATOM 6361 C CA . GLU B 1 235 ? 16.328 57.375 10.789 1 56.97 235 GLU B CA 1
ATOM 6362 C C . GLU B 1 235 ? 16.797 57.031 12.195 1 56.97 235 GLU B C 1
ATOM 6364 O O . GLU B 1 235 ? 17.625 57.75 12.773 1 56.97 235 GLU B O 1
ATOM 6369 N N . ARG B 1 236 ? 16.25 55.969 12.672 1 56.66 236 ARG B N 1
ATOM 6370 C CA . ARG B 1 236 ? 16.641 55.531 14.008 1 56.66 236 ARG B CA 1
ATOM 6371 C C . ARG B 1 236 ? 18.109 55.094 14.023 1 56.66 236 ARG B C 1
ATOM 6373 O O . ARG B 1 236 ? 18.812 55.375 15 1 56.66 236 ARG B O 1
ATOM 6380 N N . LYS B 1 237 ? 18.453 54.406 13.016 1 55.91 237 LYS B N 1
ATOM 6381 C CA . LYS B 1 237 ? 19.859 54.031 12.898 1 55.91 237 LYS B CA 1
ATOM 6382 C C . LYS B 1 237 ? 20.766 55.25 12.789 1 55.91 237 LYS B C 1
ATOM 6384 O O . LYS B 1 237 ? 21.859 55.25 13.336 1 55.91 237 LYS B O 1
ATOM 6389 N N . HIS B 1 238 ? 20.203 56.188 11.961 1 51.97 238 HIS B N 1
ATOM 6390 C CA . HIS B 1 238 ? 20.984 57.406 11.797 1 51.97 238 HIS B CA 1
ATOM 6391 C C . HIS B 1 238 ? 21.062 58.188 13.102 1 51.97 238 HIS B C 1
ATOM 6393 O O . HIS B 1 238 ? 22.062 58.844 13.367 1 51.97 238 HIS B O 1
ATOM 6399 N N . ARG B 1 239 ? 19.906 58.188 13.805 1 49.78 239 ARG B N 1
ATOM 6400 C CA . ARG B 1 239 ? 19.938 58.906 15.07 1 49.78 239 ARG B CA 1
ATOM 6401 C C . ARG B 1 239 ? 20.922 58.281 16.047 1 49.78 239 ARG B C 1
ATOM 6403 O O . ARG B 1 239 ? 21.453 58.938 16.922 1 49.78 239 ARG B O 1
ATOM 6410 N N . MET B 1 240 ? 21.016 57 15.984 1 47.69 240 MET B N 1
ATOM 6411 C CA . MET B 1 240 ? 21.953 56.406 16.938 1 47.69 240 MET B CA 1
ATOM 6412 C C . MET B 1 240 ? 23.391 56.781 16.578 1 47.69 240 MET B C 1
ATOM 6414 O O . MET B 1 240 ? 24.219 56.969 17.469 1 47.69 240 MET B O 1
ATOM 6418 N N . ALA B 1 241 ? 24.188 56.469 15.5 1 46.97 241 ALA B N 1
ATOM 6419 C CA . ALA B 1 241 ? 25.531 56.938 15.172 1 46.97 241 ALA B CA 1
ATOM 6420 C C . ALA B 1 241 ? 25.562 57.625 13.812 1 46.97 241 ALA B C 1
ATOM 6422 O O . ALA B 1 241 ? 24.891 57.188 12.867 1 46.97 241 ALA B O 1
ATOM 6423 N N . PRO B 1 242 ? 25.984 58.938 13.727 1 42.25 242 PRO B N 1
ATOM 6424 C CA . PRO B 1 242 ? 26.109 59.656 12.453 1 42.25 242 PRO B CA 1
ATOM 6425 C C . PRO B 1 242 ? 26.797 58.844 11.375 1 42.25 242 PRO B C 1
ATOM 6427 O O . PRO B 1 242 ? 27.875 58.312 11.594 1 42.25 242 PRO B O 1
ATOM 6430 N N . PRO B 1 243 ? 26.156 58.188 10.398 1 38.75 243 PRO B N 1
ATOM 6431 C CA . PRO B 1 243 ? 26.984 57.406 9.477 1 38.75 243 PRO B CA 1
ATOM 6432 C C . PRO B 1 243 ? 28.109 58.25 8.859 1 38.75 243 PRO B C 1
ATOM 6434 O O . PRO B 1 243 ? 27.969 59.469 8.719 1 38.75 243 PRO B O 1
ATOM 6437 N N . PRO B 1 244 ? 29.328 57.938 8.977 1 38.03 244 PRO B N 1
ATOM 6438 C CA . PRO B 1 244 ? 30.203 58.688 8.062 1 38.03 244 PRO B CA 1
ATOM 6439 C C . PRO B 1 244 ? 29.562 58.938 6.707 1 38.03 244 PRO B C 1
ATOM 6441 O O . PRO B 1 244 ? 28.562 58.281 6.363 1 38.03 244 PRO B O 1
ATOM 6444 N N . GLN B 1 245 ? 30.141 59.75 5.734 1 37.44 245 GLN B N 1
ATOM 6445 C CA . GLN B 1 245 ? 29.75 60.062 4.367 1 37.44 245 GLN B CA 1
ATOM 6446 C C . GLN B 1 245 ? 29.172 58.844 3.658 1 37.44 245 GLN B C 1
ATOM 6448 O O . GLN B 1 245 ? 29.906 58.031 3.117 1 37.44 245 GLN B O 1
ATOM 6453 N N . LYS B 1 246 ? 28.281 58.094 4.082 1 42.66 246 LYS B N 1
ATOM 6454 C CA . LYS B 1 246 ? 27.969 56.688 3.881 1 42.66 246 LYS B CA 1
ATOM 6455 C C . LYS B 1 246 ? 27.344 56.438 2.51 1 42.66 246 LYS B C 1
ATOM 6457 O O . LYS B 1 246 ? 26.297 57.031 2.191 1 42.66 246 LYS B O 1
ATOM 6462 N N . VAL B 1 247 ? 28.016 56.125 1.417 1 38.72 247 VAL B N 1
ATOM 6463 C CA . VAL B 1 247 ? 27.641 55.375 0.214 1 38.72 247 VAL B CA 1
ATOM 6464 C C . VAL B 1 247 ? 26.625 54.312 0.565 1 38.72 247 VAL B C 1
ATOM 6466 O O . VAL B 1 247 ? 26.859 53.469 1.452 1 38.72 247 VAL B O 1
ATOM 6469 N N . LEU B 1 248 ? 25.344 54.594 0.413 1 44.47 248 LEU B N 1
ATOM 6470 C CA . LEU B 1 248 ? 24.375 53.531 0.528 1 44.47 248 LEU B CA 1
ATOM 6471 C C . LEU B 1 248 ? 25 52.188 0.151 1 44.47 248 LEU B C 1
ATOM 6473 O O . LEU B 1 248 ? 25.625 52.062 -0.905 1 44.47 248 LEU B O 1
ATOM 6477 N N . THR B 1 249 ? 25.328 51.344 1.05 1 49.81 249 THR B N 1
ATOM 6478 C CA . THR B 1 249 ? 25.859 50.031 0.728 1 49.81 249 THR B CA 1
ATOM 6479 C C . THR B 1 249 ? 24.984 49.312 -0.307 1 49.81 249 THR B C 1
ATOM 6481 O O . THR B 1 249 ? 23.812 49.688 -0.487 1 49.81 249 THR B O 1
ATOM 6484 N N . SER B 1 250 ? 25.562 48.625 -1.22 1 51.25 250 SER B N 1
ATOM 6485 C CA . SER B 1 250 ? 24.906 47.844 -2.264 1 51.25 250 SER B CA 1
ATOM 6486 C C . SER B 1 250 ? 23.656 47.156 -1.735 1 51.25 250 SER B C 1
ATOM 6488 O O . SER B 1 250 ? 22.656 47.031 -2.447 1 51.25 250 SER B O 1
ATOM 6490 N N . ALA B 1 251 ? 23.719 46.875 -0.413 1 55.66 251 ALA B N 1
ATOM 6491 C CA . ALA B 1 251 ? 22.578 46.188 0.189 1 55.66 251 ALA B CA 1
ATOM 6492 C C . ALA B 1 251 ? 21.422 47.125 0.436 1 55.66 251 ALA B C 1
ATOM 6494 O O . ALA B 1 251 ? 20.25 46.781 0.216 1 55.66 251 ALA B O 1
ATOM 6495 N N . GLU B 1 252 ? 21.75 48.344 0.822 1 56.81 252 GLU B N 1
ATOM 6496 C CA . GLU B 1 252 ? 20.719 49.344 1.07 1 56.81 252 GLU B CA 1
ATOM 6497 C C . GLU B 1 252 ? 20.047 49.781 -0.231 1 56.81 252 GLU B C 1
ATOM 6499 O O . GLU B 1 252 ? 18.844 50 -0.274 1 56.81 252 GLU B O 1
ATOM 6504 N N . VAL B 1 253 ? 20.906 49.906 -1.224 1 56.81 253 VAL B N 1
ATOM 6505 C CA . VAL B 1 253 ? 20.391 50.281 -2.537 1 56.81 253 VAL B CA 1
ATOM 6506 C C . VAL B 1 253 ? 19.469 49.156 -3.053 1 56.81 253 VAL B C 1
ATOM 6508 O O . VAL B 1 253 ? 18.406 49.469 -3.625 1 56.81 253 VAL B O 1
ATOM 6511 N N . ALA B 1 254 ? 19.891 47.969 -2.842 1 62.41 254 ALA B N 1
ATOM 6512 C CA . ALA B 1 254 ? 19.078 46.844 -3.279 1 62.41 254 ALA B CA 1
ATOM 6513 C C . ALA B 1 254 ? 17.75 46.781 -2.529 1 62.41 254 ALA B C 1
ATOM 6515 O O . ALA B 1 254 ? 16.703 46.531 -3.121 1 62.41 254 ALA B O 1
ATOM 6516 N N . GLU B 1 255 ? 17.859 47.156 -1.279 1 64.88 255 GLU B N 1
ATOM 6517 C CA . GLU B 1 255 ? 16.656 47.188 -0.468 1 64.88 255 GLU B CA 1
ATOM 6518 C C . GLU B 1 255 ? 15.719 48.312 -0.92 1 64.88 255 GLU B C 1
ATOM 6520 O O . GLU B 1 255 ? 14.492 48.156 -0.928 1 64.88 255 GLU B O 1
ATOM 6525 N N . GLU B 1 256 ? 16.328 49.438 -1.292 1 65.62 256 GLU B N 1
ATOM 6526 C CA . GLU B 1 256 ? 15.523 50.562 -1.77 1 65.62 256 GLU B CA 1
ATOM 6527 C C . GLU B 1 256 ? 14.859 50.219 -3.105 1 65.62 256 GLU B C 1
ATOM 6529 O O . GLU B 1 256 ? 13.695 50.562 -3.326 1 65.62 256 GLU B O 1
ATOM 6534 N N . ARG B 1 257 ? 15.57 49.594 -3.953 1 68.88 257 ARG B N 1
ATOM 6535 C CA . ARG B 1 257 ? 15.008 49.219 -5.246 1 68.88 257 ARG B CA 1
ATOM 6536 C C . ARG B 1 257 ? 13.867 48.219 -5.07 1 68.88 257 ARG B C 1
ATOM 6538 O O . ARG B 1 257 ? 12.852 48.312 -5.754 1 68.88 257 ARG B O 1
ATOM 6545 N N . HIS B 1 258 ? 14.125 47.344 -4.168 1 72 258 HIS B N 1
ATOM 6546 C CA . HIS B 1 258 ? 13.094 46.344 -3.893 1 72 258 HIS B CA 1
ATOM 6547 C C . HIS B 1 258 ? 11.82 47 -3.375 1 72 258 HIS B C 1
ATOM 6549 O O . HIS B 1 258 ? 10.719 46.625 -3.783 1 72 258 HIS B O 1
ATOM 6555 N N . LEU B 1 259 ? 12.031 47.969 -2.568 1 71.81 259 LEU B N 1
ATOM 6556 C CA . LEU B 1 259 ? 10.883 48.688 -1.992 1 71.81 259 LEU B CA 1
ATOM 6557 C C . LEU B 1 259 ? 10.141 49.469 -3.059 1 71.81 2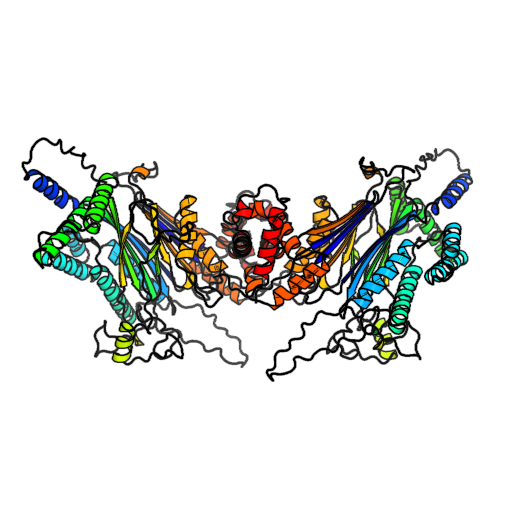59 LEU B C 1
ATOM 6559 O O . LEU B 1 259 ? 8.906 49.531 -3.039 1 71.81 259 LEU B O 1
ATOM 6563 N N . GLN B 1 260 ? 10.859 50 -3.93 1 72.25 260 GLN B N 1
ATOM 6564 C CA . GLN B 1 260 ? 10.227 50.75 -5.008 1 72.25 260 GLN B CA 1
ATOM 6565 C C . GLN B 1 260 ? 9.43 49.844 -5.926 1 72.25 260 GLN B C 1
ATOM 6567 O O . GLN B 1 260 ? 8.344 50.219 -6.387 1 72.25 260 GLN B O 1
ATOM 6572 N N . GLU B 1 261 ? 9.93 48.75 -6.105 1 77.38 261 GLU B N 1
ATOM 6573 C CA . GLU B 1 261 ? 9.227 47.781 -6.934 1 77.38 261 GLU B CA 1
ATOM 6574 C C . GLU B 1 261 ? 7.949 47.281 -6.25 1 77.38 261 GLU B C 1
ATOM 6576 O O . GLU B 1 261 ? 6.918 47.125 -6.898 1 77.38 261 GLU B O 1
ATOM 6581 N N . LEU B 1 262 ? 8.148 47.125 -4.992 1 75.88 262 LEU B N 1
ATOM 6582 C CA . LEU B 1 262 ? 6.992 46.688 -4.207 1 75.88 262 LEU B CA 1
ATOM 6583 C C . LEU B 1 262 ? 5.879 47.75 -4.273 1 75.88 262 LEU B C 1
ATOM 6585 O O . LEU B 1 262 ? 4.707 47.375 -4.453 1 75.88 262 LEU B O 1
ATOM 6589 N N . LEU B 1 263 ? 6.223 48.969 -4.156 1 72.12 263 LEU B N 1
ATOM 6590 C CA . LEU B 1 263 ? 5.266 50.062 -4.125 1 72.12 263 LEU B CA 1
ATOM 6591 C C . LEU B 1 263 ? 4.543 50.188 -5.461 1 72.12 263 LEU B C 1
ATOM 6593 O O . LEU B 1 263 ? 3.355 50.531 -5.5 1 72.12 263 LEU B O 1
ATOM 6597 N N . THR B 1 264 ? 5.289 49.812 -6.398 1 73.88 264 THR B N 1
ATOM 6598 C CA . THR B 1 264 ? 4.73 50 -7.73 1 73.88 264 THR B CA 1
ATOM 6599 C C . THR B 1 264 ? 3.844 48.812 -8.117 1 73.88 264 THR B C 1
ATOM 6601 O O . THR B 1 264 ? 2.826 49 -8.789 1 73.88 264 THR B O 1
ATOM 6604 N N . GLN B 1 265 ? 4.117 47.781 -7.598 1 76.88 265 GLN B N 1
ATOM 6605 C CA . GLN B 1 265 ? 3.48 46.594 -8.156 1 76.88 265 GLN B CA 1
ATOM 6606 C C . GLN B 1 265 ? 2.354 46.094 -7.258 1 76.88 265 GLN B C 1
ATOM 6608 O O . GLN B 1 265 ? 1.428 45.438 -7.723 1 76.88 265 GLN B O 1
ATOM 6613 N N . THR B 1 266 ? 2.508 46.406 -5.953 1 82.31 266 THR B N 1
ATOM 6614 C CA . THR B 1 266 ? 1.519 45.844 -5.035 1 82.31 266 THR B CA 1
ATOM 6615 C C . THR B 1 266 ? 0.955 46.938 -4.125 1 82.31 266 THR B C 1
ATOM 6617 O O . THR B 1 266 ? 1.703 47.594 -3.402 1 82.31 266 THR B O 1
ATOM 6620 N N . PRO B 1 267 ? -0.39 47.094 -4.176 1 82.44 267 PRO B N 1
ATOM 6621 C CA . PRO B 1 267 ? -1.012 48.125 -3.334 1 82.44 267 PRO B CA 1
ATOM 6622 C C . PRO B 1 267 ? -1.002 47.75 -1.852 1 82.44 267 PRO B C 1
ATOM 6624 O O . PRO B 1 267 ? -1.059 48.625 -0.993 1 82.44 267 PRO B O 1
ATOM 6627 N N . PHE B 1 268 ? -1.029 46.469 -1.599 1 88.75 268 PHE B N 1
ATOM 6628 C CA . PHE B 1 268 ? -1.032 46.031 -0.204 1 88.75 268 PHE B CA 1
ATOM 6629 C C . PHE B 1 268 ? -0.291 44.719 -0.041 1 88.75 268 PHE B C 1
ATOM 6631 O O . PHE B 1 268 ? 0.021 44.062 -1.027 1 88.75 268 PHE B O 1
ATOM 6638 N N . TYR B 1 269 ? 0.092 44.438 1.093 1 90.38 269 TYR B N 1
ATOM 6639 C CA . TYR B 1 269 ? 0.619 43.156 1.496 1 90.38 269 TYR B CA 1
ATOM 6640 C C . TYR B 1 269 ? -0.052 42.656 2.775 1 90.38 269 TYR B C 1
ATOM 6642 O O . TYR B 1 269 ? -0.771 43.406 3.434 1 90.38 269 TYR B O 1
ATOM 6650 N N . LEU B 1 270 ? 0.079 41.406 3.062 1 94.31 270 LEU B N 1
ATOM 6651 C CA . LEU B 1 270 ? -0.42 40.875 4.316 1 94.31 270 LEU B CA 1
ATOM 6652 C C . LEU B 1 270 ? 0.684 40.812 5.367 1 94.31 270 LEU B C 1
ATOM 6654 O O . LEU B 1 270 ? 1.692 40.125 5.184 1 94.31 270 LEU B O 1
ATOM 6658 N N . ASP B 1 271 ? 0.517 41.625 6.375 1 94.5 271 ASP B N 1
ATOM 6659 C CA . ASP B 1 271 ? 1.436 41.594 7.508 1 94.5 271 ASP B CA 1
ATOM 6660 C C . ASP B 1 271 ? 1.103 40.438 8.461 1 94.5 271 ASP B C 1
ATOM 6662 O O . ASP B 1 271 ? 0.134 40.531 9.219 1 94.5 271 ASP B O 1
ATOM 6666 N N . VAL B 1 272 ? 1.949 39.438 8.461 1 96.62 272 VAL B N 1
ATOM 6667 C CA . VAL B 1 272 ? 1.629 38.188 9.164 1 96.62 272 VAL B CA 1
ATOM 6668 C C . VAL B 1 272 ? 2.488 38.094 10.422 1 96.62 272 VAL B C 1
ATOM 6670 O O . VAL B 1 272 ? 3.699 38.312 10.375 1 96.62 272 VAL B O 1
ATOM 6673 N N . ALA B 1 273 ? 1.913 37.875 11.523 1 97.44 273 ALA B N 1
ATOM 6674 C CA . ALA B 1 273 ? 2.576 37.5 12.766 1 97.44 273 ALA B CA 1
ATOM 6675 C C . ALA B 1 273 ? 2.215 36.062 13.156 1 97.44 273 ALA B C 1
ATOM 6677 O O . ALA B 1 273 ? 1.037 35.688 13.18 1 97.44 273 ALA B O 1
ATOM 6678 N N . VAL B 1 274 ? 3.227 35.25 13.383 1 98.25 274 VAL B N 1
ATOM 6679 C CA . VAL B 1 274 ? 3.002 33.844 13.719 1 98.25 274 VAL B CA 1
ATOM 6680 C C . VAL B 1 274 ? 3.506 33.562 15.133 1 98.25 274 VAL B C 1
ATOM 6682 O O . VAL B 1 274 ? 4.664 33.844 15.461 1 98.25 274 VAL B O 1
ATOM 6685 N N . GLY B 1 275 ? 2.617 33.125 15.961 1 98.12 275 GLY B N 1
ATOM 6686 C CA . GLY B 1 275 ? 3.002 32.625 17.281 1 98.12 275 GLY B CA 1
ATOM 6687 C C . GLY B 1 275 ? 3.086 31.125 17.375 1 98.12 275 GLY B C 1
ATOM 6688 O O . GLY B 1 275 ? 2.184 30.422 16.922 1 98.12 275 GLY B O 1
ATOM 6689 N N . CYS B 1 276 ? 4.188 30.656 17.875 1 97.62 276 CYS B N 1
ATOM 6690 C CA . CYS B 1 276 ? 4.387 29.219 18.031 1 97.62 276 CYS B CA 1
ATOM 6691 C C . CYS B 1 276 ? 4.738 28.875 19.484 1 97.62 276 CYS B C 1
ATOM 6693 O O . CYS B 1 276 ? 5.539 29.562 20.109 1 97.62 276 CYS B O 1
ATOM 6695 N N . LEU B 1 277 ? 4.125 27.938 20 1 96.88 277 LEU B N 1
ATOM 6696 C CA . LEU B 1 277 ? 4.363 27.453 21.344 1 96.88 277 LEU B CA 1
ATOM 6697 C C . LEU B 1 277 ? 4.551 25.938 21.359 1 96.88 277 LEU B C 1
ATOM 6699 O O . LEU B 1 277 ? 3.676 25.188 20.906 1 96.88 277 LEU B O 1
ATOM 6703 N N . GLY B 1 278 ? 5.68 25.484 21.891 1 95.56 278 GLY B N 1
ATOM 6704 C CA . GLY B 1 278 ? 5.984 24.062 21.906 1 95.56 278 GLY B CA 1
ATOM 6705 C C . GLY B 1 278 ? 6.746 23.609 20.672 1 95.56 278 GLY B C 1
ATOM 6706 O O . GLY B 1 278 ? 7.816 24.125 20.375 1 95.56 278 GLY B O 1
ATOM 6707 N N . ASN B 1 279 ? 6.164 22.578 20.031 1 92.69 279 ASN B N 1
ATOM 6708 C CA . ASN B 1 279 ? 6.855 22.078 18.844 1 92.69 279 ASN B CA 1
ATOM 6709 C C . ASN B 1 279 ? 5.922 22.031 17.625 1 92.69 279 ASN B C 1
ATOM 6711 O O . ASN B 1 279 ? 6.141 21.25 16.703 1 92.69 279 ASN B O 1
ATOM 6715 N N . SER B 1 280 ? 4.77 22.75 17.75 1 95.06 280 SER B N 1
ATOM 6716 C CA . SER B 1 280 ? 4.031 23.031 16.531 1 95.06 280 SER B CA 1
ATOM 6717 C C . SER B 1 280 ? 4.844 23.922 15.586 1 95.06 280 SER B C 1
ATOM 6719 O O . SER B 1 280 ? 5.711 24.672 16.031 1 95.06 280 SER B O 1
ATOM 6721 N N . ARG B 1 281 ? 4.582 23.812 14.297 1 95.56 281 ARG B N 1
ATOM 6722 C CA . ARG B 1 281 ? 5.488 24.484 13.375 1 95.56 281 ARG B CA 1
ATOM 6723 C C . ARG B 1 281 ? 4.719 25.297 12.336 1 95.56 281 ARG B C 1
ATOM 6725 O O . ARG B 1 281 ? 3.527 25.062 12.125 1 95.56 281 ARG B O 1
ATOM 6732 N N . ALA B 1 282 ? 5.402 26.297 11.852 1 97.88 282 ALA B N 1
ATOM 6733 C CA . ALA B 1 282 ? 4.883 27.141 10.781 1 97.88 282 ALA B CA 1
ATOM 6734 C C . ALA B 1 282 ? 5.992 27.531 9.812 1 97.88 282 ALA B C 1
ATOM 6736 O O . ALA B 1 282 ? 7.133 27.766 10.227 1 97.88 282 ALA B O 1
ATOM 6737 N N . PHE B 1 283 ? 5.699 27.562 8.539 1 96.31 283 PHE B N 1
ATOM 6738 C CA . PHE B 1 283 ? 6.645 28.031 7.539 1 96.31 283 PHE B CA 1
ATOM 6739 C C . PHE B 1 283 ? 5.914 28.656 6.352 1 96.31 283 PHE B C 1
ATOM 6741 O O . PHE B 1 283 ? 4.715 28.438 6.172 1 96.31 283 PHE B O 1
ATOM 6748 N N . GLY B 1 284 ? 6.652 29.516 5.688 1 96.56 284 GLY B N 1
ATOM 6749 C CA . GLY B 1 284 ? 6.109 30.141 4.504 1 96.56 284 GLY B CA 1
ATOM 6750 C C . GLY B 1 284 ? 6.715 29.625 3.213 1 96.56 284 GLY B C 1
ATOM 6751 O O . GLY B 1 284 ? 7.879 29.219 3.188 1 96.56 284 GLY B O 1
ATOM 6752 N N . VAL B 1 285 ? 5.91 29.531 2.203 1 95.25 285 VAL B N 1
ATOM 6753 C CA . VAL B 1 285 ? 6.363 29.281 0.839 1 95.25 285 VAL B CA 1
ATOM 6754 C C . VAL B 1 285 ? 6.195 30.531 -0.003 1 95.25 285 VAL B C 1
ATOM 6756 O O . VAL B 1 285 ? 5.074 30.953 -0.297 1 95.25 285 VAL B O 1
ATOM 6759 N N . ALA B 1 286 ? 7.32 31.062 -0.385 1 92.88 286 ALA B N 1
ATOM 6760 C CA . ALA B 1 286 ? 7.328 32.312 -1.125 1 92.88 286 ALA B CA 1
ATOM 6761 C C . ALA B 1 286 ? 7.277 32.062 -2.631 1 92.88 286 ALA B C 1
ATOM 6763 O O . ALA B 1 286 ? 8.25 31.594 -3.221 1 92.88 286 ALA B O 1
ATOM 6764 N N . ARG B 1 287 ? 6.191 32.406 -3.189 1 89.5 287 ARG B N 1
ATOM 6765 C CA . ARG B 1 287 ? 6.047 32.188 -4.625 1 89.5 287 ARG B CA 1
ATOM 6766 C C . ARG B 1 287 ? 6.129 33.5 -5.391 1 89.5 287 ARG B C 1
ATOM 6768 O O . ARG B 1 287 ? 6.512 33.531 -6.559 1 89.5 287 ARG B O 1
ATOM 6775 N N . ASN B 1 288 ? 5.695 34.5 -4.691 1 87.88 288 ASN B N 1
ATOM 6776 C CA . ASN B 1 288 ? 5.805 35.812 -5.316 1 87.88 288 ASN B CA 1
ATOM 6777 C C . ASN B 1 288 ? 7.262 36.188 -5.535 1 87.88 288 ASN B C 1
ATOM 6779 O O . ASN B 1 288 ? 8.094 36.031 -4.641 1 87.88 288 ASN B O 1
ATOM 6783 N N . THR B 1 289 ? 7.582 36.75 -6.672 1 83.56 289 THR B N 1
ATOM 6784 C CA . THR B 1 289 ? 8.953 37.094 -7.043 1 83.56 289 THR B CA 1
ATOM 6785 C C . THR B 1 289 ? 9.508 38.188 -6.145 1 83.56 289 THR B C 1
ATOM 6787 O O . THR B 1 289 ? 10.727 38.281 -5.961 1 83.56 289 THR B O 1
ATOM 6790 N N . LEU B 1 290 ? 8.641 38.969 -5.551 1 77.75 290 LEU B N 1
ATOM 6791 C CA . LEU B 1 290 ? 9.062 40.125 -4.746 1 77.75 290 LEU B CA 1
ATOM 6792 C C . LEU B 1 290 ? 9.242 39.719 -3.285 1 77.75 290 LEU B C 1
ATOM 6794 O O . LEU B 1 290 ? 9.789 40.469 -2.488 1 77.75 290 LEU B O 1
ATOM 6798 N N . THR B 1 291 ? 8.703 38.531 -3.006 1 80.62 291 THR B N 1
ATOM 6799 C CA . THR B 1 291 ? 8.812 38.062 -1.632 1 80.62 291 THR B CA 1
ATOM 6800 C C . THR B 1 291 ? 10.164 37.406 -1.394 1 80.62 291 THR B C 1
ATOM 6802 O O . THR B 1 291 ? 10.641 36.625 -2.225 1 80.62 291 THR B O 1
ATOM 6805 N N . GLY B 1 292 ? 10.883 37.781 -0.361 1 71.19 292 GLY B N 1
ATOM 6806 C CA . GLY B 1 292 ? 12.156 37.188 -0.015 1 71.19 292 GLY B CA 1
ATOM 6807 C C . GLY B 1 292 ? 12.016 35.75 0.515 1 71.19 292 GLY B C 1
ATOM 6808 O O . GLY B 1 292 ? 10.922 35.344 0.877 1 71.19 292 GLY B O 1
ATOM 6809 N N . GLY B 1 293 ? 13.023 34.969 0.341 1 69 293 GLY B N 1
ATOM 6810 C CA . GLY B 1 293 ? 13.062 33.594 0.839 1 69 293 GLY B CA 1
ATOM 6811 C C . GLY B 1 293 ? 14.367 32.906 0.535 1 69 293 GLY B C 1
ATOM 6812 O O . GLY B 1 293 ? 15.227 33.438 -0.163 1 69 293 GLY B O 1
ATOM 6813 N N . LEU B 1 294 ? 14.523 31.766 1.216 1 68.19 294 LEU B N 1
ATOM 6814 C CA . LEU B 1 294 ? 15.734 30.984 1.025 1 68.19 294 LEU B CA 1
ATOM 6815 C C . LEU B 1 294 ? 15.633 30.125 -0.233 1 68.19 294 LEU B C 1
ATOM 6817 O O . LEU B 1 294 ? 14.664 29.391 -0.409 1 68.19 294 LEU B O 1
ATOM 6821 N N . TRP B 1 295 ? 16.422 30.406 -1.202 1 64.12 295 TRP B N 1
ATOM 6822 C CA . TRP B 1 295 ? 16.469 29.625 -2.434 1 64.12 295 TRP B CA 1
ATOM 6823 C C . TRP B 1 295 ? 17.594 28.594 -2.387 1 64.12 295 TRP B C 1
ATOM 6825 O O . TRP B 1 295 ? 18.672 28.859 -1.824 1 64.12 295 TRP B O 1
ATOM 6835 N N . SER B 1 296 ? 17.203 27.406 -2.746 1 61.28 296 SER B N 1
ATOM 6836 C CA . SER B 1 296 ? 18.312 26.469 -2.955 1 61.28 296 SER B CA 1
ATOM 6837 C C . SER B 1 296 ? 18.891 26.609 -4.359 1 61.28 296 SER B C 1
ATOM 6839 O O . SER B 1 296 ? 18.156 26.562 -5.348 1 61.28 296 SER B O 1
ATOM 6841 N N . ARG B 1 297 ? 20.031 27.016 -4.43 1 54.25 297 ARG B N 1
ATOM 6842 C CA . ARG B 1 297 ? 20.719 27.109 -5.715 1 54.25 297 ARG B CA 1
ATOM 6843 C C . ARG B 1 297 ? 20.984 25.734 -6.293 1 54.25 297 ARG B C 1
ATOM 6845 O O . ARG B 1 297 ? 21.141 25.578 -7.508 1 54.25 297 ARG B O 1
ATOM 6852 N N . LEU B 1 298 ? 21.109 24.734 -5.547 1 52.91 298 LEU B N 1
ATOM 6853 C CA . LEU B 1 298 ? 21.547 23.406 -5.965 1 52.91 298 LEU B CA 1
ATOM 6854 C C . LEU B 1 298 ? 20.375 22.578 -6.473 1 52.91 298 LEU B C 1
ATOM 6856 O O . LEU B 1 298 ? 20.547 21.656 -7.281 1 52.91 298 LEU B O 1
ATOM 6860 N N . ASP B 1 299 ? 19.266 22.906 -6.027 1 62.09 299 ASP B N 1
ATOM 6861 C CA . ASP B 1 299 ? 18.094 22.109 -6.406 1 62.09 299 ASP B CA 1
ATOM 6862 C C . ASP B 1 299 ? 16.969 23 -6.906 1 62.09 299 ASP B C 1
ATOM 6864 O O . ASP B 1 299 ? 16.266 23.625 -6.109 1 62.09 299 ASP B O 1
ATOM 6868 N N . ALA B 1 300 ? 16.922 23.141 -8.234 1 61.41 300 ALA B N 1
ATOM 6869 C CA . ALA B 1 300 ? 15.93 23.984 -8.883 1 61.41 300 ALA B CA 1
ATOM 6870 C C . ALA B 1 300 ? 14.508 23.562 -8.516 1 61.41 300 ALA B C 1
ATOM 6872 O O . ALA B 1 300 ? 13.562 24.328 -8.656 1 61.41 300 ALA B O 1
ATOM 6873 N N . SER B 1 301 ? 14.383 22.422 -7.926 1 66.5 301 SER B N 1
ATOM 6874 C CA . SER B 1 301 ? 13.047 21.922 -7.617 1 66.5 301 SER B CA 1
ATOM 6875 C C . SER B 1 301 ? 12.594 22.375 -6.234 1 66.5 301 SER B C 1
ATOM 6877 O O . SER B 1 301 ? 11.414 22.25 -5.887 1 66.5 301 SER B O 1
ATOM 6879 N N . ARG B 1 302 ? 13.469 23.078 -5.586 1 78.81 302 ARG B N 1
ATOM 6880 C CA . ARG B 1 302 ? 13.148 23.469 -4.219 1 78.81 302 ARG B CA 1
ATOM 6881 C C . ARG B 1 302 ? 12.359 24.781 -4.207 1 78.81 302 ARG B C 1
ATOM 6883 O O . ARG B 1 302 ? 12.641 25.688 -4.984 1 78.81 302 ARG B O 1
ATOM 6890 N N . GLU B 1 303 ? 11.359 24.844 -3.359 1 84.25 303 GLU B N 1
ATOM 6891 C CA . GLU B 1 303 ? 10.57 26.062 -3.148 1 84.25 303 GLU B CA 1
ATOM 6892 C C . GLU B 1 303 ? 11.305 27.047 -2.234 1 84.25 303 GLU B C 1
ATOM 6894 O O . GLU B 1 303 ? 12.125 26.625 -1.413 1 84.25 303 GLU B O 1
ATOM 6899 N N . ARG B 1 304 ? 11.109 28.328 -2.477 1 88.44 304 ARG B N 1
ATOM 6900 C CA . ARG B 1 304 ? 11.594 29.312 -1.521 1 88.44 304 ARG B CA 1
ATOM 6901 C C . ARG B 1 304 ? 10.789 29.266 -0.228 1 88.44 304 ARG B C 1
ATOM 6903 O O . ARG B 1 304 ? 9.578 29.484 -0.238 1 88.44 304 ARG B O 1
ATOM 6910 N N . THR B 1 305 ? 11.516 28.938 0.864 1 91.31 305 THR B N 1
ATOM 6911 C CA . THR B 1 305 ? 10.812 28.75 2.125 1 91.31 305 THR B CA 1
ATOM 6912 C C . THR B 1 305 ? 11.203 29.812 3.137 1 91.31 305 THR B C 1
ATOM 6914 O O . THR B 1 305 ? 12.281 30.406 3.035 1 91.31 305 THR B O 1
ATOM 6917 N N . VAL B 1 306 ? 10.32 30.203 4.055 1 92.69 306 VAL B N 1
ATOM 6918 C CA . VAL B 1 306 ? 10.523 31.125 5.168 1 92.69 306 VAL B CA 1
ATOM 6919 C C . VAL B 1 306 ? 10.195 30.438 6.484 1 92.69 306 VAL B C 1
ATOM 6921 O O . VAL B 1 306 ? 9.023 30.188 6.793 1 92.69 306 VAL B O 1
ATOM 6924 N N . PRO B 1 307 ? 11.219 30.094 7.246 1 93.06 307 PRO B N 1
ATOM 6925 C CA . PRO B 1 307 ? 10.93 29.5 8.547 1 93.06 307 PRO B CA 1
ATOM 6926 C C . PRO B 1 307 ? 10.25 30.469 9.508 1 93.06 307 PRO B C 1
ATOM 6928 O O . PRO B 1 307 ? 10.719 31.594 9.688 1 93.06 307 PRO B O 1
ATOM 6931 N N . LEU B 1 308 ? 9.172 30.047 10.102 1 95.94 308 LEU B N 1
ATOM 6932 C CA . LEU B 1 308 ? 8.398 30.969 10.93 1 95.94 308 LEU B CA 1
ATOM 6933 C C . LEU B 1 308 ? 8.141 30.359 12.305 1 95.94 308 LEU B C 1
ATOM 6935 O O . LEU B 1 308 ? 7.254 30.828 13.039 1 95.94 308 LEU B O 1
ATOM 6939 N N . SER B 1 309 ? 8.828 29.297 12.672 1 94.94 309 SER B N 1
ATOM 6940 C CA . SER B 1 309 ? 8.648 28.688 13.984 1 94.94 309 SER B CA 1
ATOM 6941 C C . SER B 1 309 ? 9.969 28.156 14.531 1 94.94 309 SER B C 1
ATOM 6943 O O . SER B 1 309 ? 10.93 27.984 13.789 1 94.94 309 SER B O 1
ATOM 6945 N N . VAL B 1 310 ? 10.008 28.047 15.844 1 92.94 310 VAL B N 1
ATOM 6946 C CA . VAL B 1 310 ? 11.133 27.453 16.562 1 92.94 310 VAL B CA 1
ATOM 6947 C C . VAL B 1 310 ? 10.625 26.422 17.562 1 92.94 310 VAL B C 1
ATOM 6949 O O . VAL B 1 310 ? 9.672 26.688 18.297 1 92.94 310 VAL B O 1
ATOM 6952 N N . ASP B 1 311 ? 11.305 25.297 17.516 1 91.81 311 ASP B N 1
ATOM 6953 C CA . ASP B 1 311 ? 10.93 24.266 18.484 1 91.81 311 ASP B CA 1
ATOM 6954 C C . ASP B 1 311 ? 11.461 24.609 19.875 1 91.81 311 ASP B C 1
ATOM 6956 O O . ASP B 1 311 ? 12.625 24.969 20.031 1 91.81 311 ASP B O 1
ATOM 6960 N N . HIS B 1 312 ? 10.609 24.516 20.828 1 93.81 312 HIS B N 1
ATOM 6961 C CA . HIS B 1 312 ? 11.016 24.781 22.203 1 93.81 312 HIS B CA 1
ATOM 6962 C C . HIS B 1 312 ? 11.523 23.516 22.875 1 93.81 312 HIS B C 1
ATOM 6964 O O . HIS B 1 312 ? 10.875 23 23.797 1 93.81 312 HIS B O 1
ATOM 6970 N N . ASN B 1 313 ? 12.672 23.109 22.547 1 90.75 313 ASN B N 1
ATOM 6971 C CA . ASN B 1 313 ? 13.32 21.922 23.125 1 90.75 313 ASN B CA 1
ATOM 6972 C C . ASN B 1 313 ? 13.922 22.219 24.484 1 90.75 313 ASN B C 1
ATOM 6974 O O . ASN B 1 313 ? 14.656 23.203 24.656 1 90.75 313 ASN B O 1
ATOM 6978 N N . PRO B 1 314 ? 13.711 21.359 25.422 1 91.94 314 PRO B N 1
ATOM 6979 C CA . PRO B 1 314 ? 14.234 21.578 26.766 1 91.94 314 PRO B CA 1
ATOM 6980 C C . PRO B 1 314 ? 15.758 21.625 26.812 1 91.94 314 PRO B C 1
ATOM 6982 O O . PRO B 1 314 ? 16.328 22.219 27.734 1 91.94 314 PRO B O 1
ATOM 6985 N N . LEU B 1 315 ? 16.391 21.125 25.844 1 88.75 315 LEU B N 1
ATOM 6986 C CA . LEU B 1 315 ? 17.844 21.047 25.844 1 88.75 315 LEU B CA 1
ATOM 6987 C C . LEU B 1 315 ? 18.453 22.328 25.281 1 88.75 315 LEU B C 1
ATOM 6989 O O . LEU B 1 315 ? 19.656 22.547 25.406 1 88.75 315 LEU B O 1
ATOM 6993 N N . HIS B 1 316 ? 17.641 23.172 24.641 1 89.75 316 HIS B N 1
ATOM 6994 C CA . HIS B 1 316 ? 18.172 24.453 24.188 1 89.75 316 HIS B CA 1
ATOM 6995 C C . HIS B 1 316 ? 18.688 25.281 25.359 1 89.75 316 HIS B C 1
ATOM 6997 O O . HIS B 1 316 ? 18.078 25.312 26.422 1 89.75 316 HIS B O 1
ATOM 7003 N N . THR B 1 317 ? 19.688 25.953 25.125 1 86.81 317 THR B N 1
ATOM 7004 C CA . THR B 1 317 ? 20.484 26.578 26.188 1 86.81 317 THR B CA 1
ATOM 7005 C C . THR B 1 317 ? 19.625 27.469 27.047 1 86.81 317 THR B C 1
ATOM 7007 O O . THR B 1 317 ? 19.625 27.359 28.281 1 86.81 317 THR B O 1
ATOM 7010 N N . LEU B 1 318 ? 18.875 28.375 26.484 1 90.19 318 LEU B N 1
ATOM 7011 C CA . LEU B 1 318 ? 18.078 29.312 27.266 1 90.19 318 LEU B CA 1
ATOM 7012 C C . LEU B 1 318 ? 16.969 28.594 28.016 1 90.19 318 LEU B C 1
ATOM 7014 O O . LEU B 1 318 ? 16.672 28.938 29.172 1 90.19 318 LEU B O 1
ATOM 7018 N N . GLU B 1 319 ? 16.375 27.641 27.422 1 92.81 319 GLU B N 1
ATOM 7019 C CA . GLU B 1 319 ? 15.305 26.875 28.062 1 92.81 319 GLU B CA 1
ATOM 7020 C C . GLU B 1 319 ? 15.844 26 29.172 1 92.81 319 GLU B C 1
ATOM 7022 O O . GLU B 1 319 ? 15.234 25.875 30.234 1 92.81 319 GLU B O 1
ATOM 7027 N N . TYR B 1 320 ? 17 25.375 28.875 1 91.5 320 TYR B N 1
ATOM 7028 C CA . TYR B 1 320 ? 17.641 24.484 29.844 1 91.5 320 TYR B CA 1
ATOM 7029 C C . TYR B 1 320 ? 17.938 25.219 31.141 1 91.5 320 TYR B C 1
ATOM 7031 O O . TYR B 1 320 ? 17.641 24.719 32.219 1 91.5 320 TYR B O 1
ATOM 7039 N N . ARG B 1 321 ? 18.516 26.391 31 1 93.06 321 ARG B N 1
ATOM 7040 C CA . ARG B 1 321 ? 18.891 27.172 32.156 1 93.06 321 ARG B CA 1
ATOM 7041 C C . ARG B 1 321 ? 17.656 27.531 33 1 93.06 321 ARG B C 1
ATOM 7043 O O . ARG B 1 321 ? 17.688 27.438 34.219 1 93.06 321 ARG B O 1
ATOM 7050 N N . ARG B 1 322 ? 16.625 27.953 32.312 1 94.5 322 ARG B N 1
ATOM 7051 C CA . ARG B 1 322 ? 15.391 28.312 33.031 1 94.5 322 ARG B CA 1
ATOM 7052 C C . ARG B 1 322 ? 14.812 27.109 33.781 1 94.5 322 ARG B C 1
ATOM 7054 O O . ARG B 1 322 ? 14.422 27.234 34.938 1 94.5 322 ARG B O 1
ATOM 7061 N N . ILE B 1 323 ? 14.742 25.922 33.156 1 94.19 323 ILE B N 1
ATOM 7062 C CA . ILE B 1 323 ? 14.141 24.719 33.719 1 94.19 323 ILE B CA 1
ATOM 7063 C C . ILE B 1 323 ? 14.93 24.281 34.969 1 94.19 323 ILE B C 1
ATOM 7065 O O . ILE B 1 323 ? 14.344 23.938 36 1 94.19 323 ILE B O 1
ATOM 7069 N N . VAL B 1 324 ? 16.234 24.328 34.844 1 92.75 324 VAL B N 1
ATOM 7070 C CA . VAL B 1 324 ? 17.094 23.906 35.938 1 92.75 324 VAL B CA 1
ATOM 7071 C C . VAL B 1 324 ? 16.953 24.891 37.094 1 92.75 324 VAL B C 1
ATOM 7073 O O . VAL B 1 324 ? 16.891 24.469 38.25 1 92.75 324 VAL B O 1
ATOM 7076 N N . GLN B 1 325 ? 16.953 26.141 36.75 1 93.81 325 GLN B N 1
ATOM 7077 C CA . GLN B 1 325 ? 16.797 27.156 37.781 1 93.81 325 GLN B CA 1
ATOM 7078 C C . GLN B 1 325 ? 15.469 27.016 38.5 1 93.81 325 GLN B C 1
ATOM 7080 O O . GLN B 1 325 ? 15.359 27.344 39.688 1 93.81 325 GLN B O 1
ATOM 7085 N N . ALA B 1 326 ? 14.5 26.547 37.812 1 94.56 326 ALA B N 1
ATOM 7086 C CA . ALA B 1 326 ? 13.172 26.359 38.375 1 94.56 326 ALA B CA 1
ATOM 7087 C C . ALA B 1 326 ? 13.07 25.016 39.125 1 94.56 326 ALA B C 1
ATOM 7089 O O . ALA B 1 326 ? 12 24.656 39.625 1 94.56 326 ALA B O 1
ATOM 7090 N N . GLY B 1 327 ? 14.141 24.234 39.094 1 91.62 327 GLY B N 1
ATOM 7091 C CA . GLY B 1 327 ? 14.188 23 39.844 1 91.62 327 GLY B CA 1
ATOM 7092 C C . GLY B 1 327 ? 13.914 21.766 39 1 91.62 327 GLY B C 1
ATOM 7093 O O . GLY B 1 327 ? 13.742 20.672 39.531 1 91.62 327 GLY B O 1
ATOM 7094 N N . GLY B 1 328 ? 13.773 22.016 37.75 1 91.75 328 GLY B N 1
ATOM 7095 C CA . GLY B 1 328 ? 13.531 20.875 36.875 1 91.75 328 GLY B CA 1
ATOM 7096 C C . GLY B 1 328 ? 14.797 20.125 36.5 1 91.75 328 GLY B C 1
ATOM 7097 O O . GLY B 1 328 ? 15.906 20.656 36.656 1 91.75 328 GLY B O 1
ATOM 7098 N N . LYS B 1 329 ? 14.625 18.859 36.125 1 90 329 LYS B N 1
ATOM 7099 C CA . LYS B 1 329 ? 15.727 18.031 35.656 1 90 329 LYS B CA 1
ATOM 7100 C C . LYS B 1 329 ? 15.547 17.625 34.188 1 90 329 LYS B C 1
ATOM 7102 O O . LYS B 1 329 ? 14.461 17.203 33.781 1 90 329 LYS B O 1
ATOM 7107 N N . VAL B 1 330 ? 16.547 17.953 33.438 1 88.25 330 VAL B N 1
ATOM 7108 C CA . VAL B 1 330 ? 16.562 17.562 32.031 1 88.25 330 VAL B CA 1
ATOM 7109 C C . VAL B 1 330 ? 17.734 16.641 31.766 1 88.25 330 VAL B C 1
ATOM 7111 O O . VAL B 1 330 ? 18.891 17 32.031 1 88.25 330 VAL B O 1
ATOM 7114 N N . ASP B 1 331 ? 17.453 15.367 31.453 1 77.12 331 ASP B N 1
ATOM 7115 C CA . ASP B 1 331 ? 18.516 14.398 31.188 1 77.12 331 ASP B CA 1
ATOM 7116 C C . ASP B 1 331 ? 18.609 14.102 29.688 1 77.12 331 ASP B C 1
ATOM 7118 O O . ASP B 1 331 ? 17.656 13.578 29.094 1 77.12 331 ASP B O 1
ATOM 7122 N N . SER B 1 332 ? 19.656 14.414 29.125 1 73.75 332 SER B N 1
ATOM 7123 C CA . SER B 1 332 ? 19.891 14.188 27.703 1 73.75 332 SER B CA 1
ATOM 7124 C C . SER B 1 332 ? 19.938 12.695 27.391 1 73.75 332 SER B C 1
ATOM 7126 O O . SER B 1 332 ? 19.672 12.289 26.25 1 73.75 332 SER B O 1
ATOM 7128 N N . ALA B 1 333 ? 20.219 11.938 28.359 1 68.62 333 ALA B N 1
ATOM 7129 C CA . ALA B 1 333 ? 20.344 10.492 28.156 1 68.62 333 ALA B CA 1
ATOM 7130 C C . ALA B 1 333 ? 18.984 9.844 27.953 1 68.62 333 ALA B C 1
ATOM 7132 O O . ALA B 1 333 ? 18.875 8.836 27.266 1 68.62 333 ALA B O 1
ATOM 7133 N N . VAL B 1 334 ? 18.109 10.328 28.672 1 64.25 334 VAL B N 1
ATOM 7134 C CA . VAL B 1 334 ? 16.781 9.711 28.641 1 64.25 334 VAL B CA 1
ATOM 7135 C C . VAL B 1 334 ? 15.945 10.312 27.531 1 64.25 334 VAL B C 1
ATOM 7137 O O . VAL B 1 334 ? 14.977 9.703 27.062 1 64.25 334 VAL B O 1
ATOM 7140 N N . GLY B 1 335 ? 16.422 11.438 27.078 1 68.81 335 GLY B N 1
ATOM 7141 C CA . GLY B 1 335 ? 15.68 12.086 26.016 1 68.81 335 GLY B CA 1
ATOM 7142 C C . GLY B 1 335 ? 15.391 13.555 26.297 1 68.81 335 GLY B C 1
ATOM 7143 O O . GLY B 1 335 ? 15.938 14.125 27.25 1 68.81 335 GLY B O 1
ATOM 7144 N N . ASP B 1 336 ? 14.68 14.211 25.469 1 81.06 336 ASP B N 1
ATOM 7145 C CA . ASP B 1 336 ? 14.32 15.625 25.562 1 81.06 336 ASP B CA 1
ATOM 7146 C C . ASP B 1 336 ? 13.086 15.82 26.438 1 81.06 336 ASP B C 1
ATOM 7148 O O . ASP B 1 336 ? 12.07 16.344 25.969 1 81.06 336 ASP B O 1
ATOM 7152 N N . MET B 1 337 ? 13.234 15.234 27.766 1 85.25 337 MET B N 1
ATOM 7153 C CA . MET B 1 337 ? 12.086 15.297 28.656 1 85.25 337 MET B CA 1
ATOM 7154 C C . MET B 1 337 ? 12.453 15.977 29.969 1 85.25 337 MET B C 1
ATOM 7156 O O . MET B 1 337 ? 13.578 15.859 30.438 1 85.25 337 MET B O 1
ATOM 7160 N N . ILE B 1 338 ? 11.469 16.672 30.516 1 89.44 338 ILE B N 1
ATOM 7161 C CA . ILE B 1 338 ? 11.641 17.328 31.797 1 89.44 338 ILE B CA 1
ATOM 7162 C C . ILE B 1 338 ? 11.219 16.406 32.938 1 89.44 338 ILE B C 1
ATOM 7164 O O . ILE B 1 338 ? 10.148 15.797 32.875 1 89.44 338 ILE B O 1
ATOM 7168 N N . ASP B 1 339 ? 12.062 16.234 33.906 1 88.06 339 ASP B N 1
ATOM 7169 C CA . ASP B 1 339 ? 11.812 15.453 35.125 1 88.06 339 ASP B CA 1
ATOM 7170 C C . ASP B 1 339 ? 11.477 14 34.781 1 88.06 339 ASP B C 1
ATOM 7172 O O . ASP B 1 339 ? 10.641 13.383 35.438 1 88.06 339 ASP B O 1
ATOM 7176 N N . GLY B 1 340 ? 11.812 13.547 33.719 1 81 340 GLY B N 1
ATOM 7177 C CA . GLY B 1 340 ? 11.648 12.164 33.312 1 81 340 GLY B CA 1
ATOM 7178 C C . GLY B 1 340 ? 10.242 11.844 32.844 1 81 340 GLY B C 1
ATOM 7179 O O . GLY B 1 340 ? 9.867 10.68 32.719 1 81 340 GLY B O 1
ATOM 7180 N N . ASN B 1 341 ? 9.5 12.812 32.688 1 81.06 341 ASN B N 1
ATOM 7181 C CA . ASN B 1 341 ? 8.133 12.602 32.219 1 81.06 341 ASN B CA 1
ATOM 7182 C C . ASN B 1 341 ? 8.023 12.773 30.719 1 81.06 341 ASN B C 1
ATOM 7184 O O . ASN B 1 341 ? 8.32 13.844 30.188 1 81.06 341 ASN B O 1
ATOM 7188 N N . PRO B 1 342 ? 7.52 11.758 30.016 1 77.81 342 PRO B N 1
ATOM 7189 C CA . PRO B 1 342 ? 7.477 11.789 28.547 1 77.81 342 PRO B CA 1
ATOM 7190 C C . PRO B 1 342 ? 6.5 12.836 28.016 1 77.81 342 PRO B C 1
ATOM 7192 O O . PRO B 1 342 ? 6.617 13.258 26.859 1 77.81 342 PRO B O 1
ATOM 7195 N N . TYR B 1 343 ? 5.613 13.266 28.828 1 77.94 343 TYR B N 1
ATOM 7196 C CA . TYR B 1 343 ? 4.652 14.273 28.375 1 77.94 343 TYR B CA 1
ATOM 7197 C C . TYR B 1 343 ? 5.262 15.664 28.422 1 77.94 343 TYR B C 1
ATOM 7199 O O . TYR B 1 343 ? 4.727 16.609 27.812 1 77.94 343 TYR B O 1
ATOM 7207 N N . TYR B 1 344 ? 6.379 15.75 29.047 1 85.94 344 TYR B N 1
ATOM 7208 C CA . TYR B 1 344 ? 7.047 17.047 29.188 1 85.94 344 TYR B CA 1
ATOM 7209 C C . TYR B 1 344 ? 8.266 17.125 28.281 1 85.94 344 TYR B C 1
ATOM 7211 O O . TYR B 1 344 ? 9.383 17.344 28.75 1 85.94 344 TYR B O 1
ATOM 7219 N N . ASN B 1 345 ? 7.922 17.078 27 1 87.94 345 ASN B N 1
ATOM 7220 C CA . ASN B 1 345 ? 9 17.047 26.016 1 87.94 345 ASN B CA 1
ATOM 7221 C C . ASN B 1 345 ? 9.203 18.406 25.359 1 87.94 345 ASN B C 1
ATOM 7223 O O . ASN B 1 345 ? 9.93 18.516 24.375 1 87.94 345 ASN B O 1
ATOM 7227 N N . VAL B 1 346 ? 8.461 19.438 25.797 1 92.44 346 VAL B N 1
ATOM 7228 C CA . VAL B 1 346 ? 8.648 20.797 25.328 1 92.44 346 VAL B CA 1
ATOM 7229 C C . VAL B 1 346 ? 8.852 21.734 26.516 1 92.44 346 VAL B C 1
ATOM 7231 O O . VAL B 1 346 ? 8.32 21.484 27.594 1 92.44 346 VAL B O 1
ATOM 7234 N N . ALA B 1 347 ? 9.578 22.766 26.297 1 94.31 347 ALA B N 1
ATOM 7235 C CA . ALA B 1 347 ? 9.898 23.703 27.359 1 94.31 347 ALA B CA 1
ATOM 7236 C C . ALA B 1 347 ? 8.797 24.75 27.531 1 94.31 347 ALA B C 1
ATOM 7238 O O . ALA B 1 347 ? 8.672 25.359 28.594 1 94.31 347 ALA B O 1
ATOM 7239 N N . ARG B 1 348 ? 8.031 24.938 26.5 1 95.69 348 ARG B N 1
ATOM 7240 C CA . ARG B 1 348 ? 6.945 25.906 26.547 1 95.69 348 ARG B CA 1
ATOM 7241 C C . ARG B 1 348 ? 5.621 25.281 26.125 1 95.69 348 ARG B C 1
ATOM 7243 O O . ARG B 1 348 ? 5.578 24.484 25.188 1 95.69 348 ARG B O 1
ATOM 7250 N N . SER B 1 349 ? 4.641 25.469 26.938 1 94.88 349 SER B N 1
ATOM 7251 C CA . SER B 1 349 ? 3.32 24.891 26.703 1 94.88 349 SER B CA 1
ATOM 7252 C C . SER B 1 349 ? 2.244 25.625 27.5 1 94.88 349 SER B C 1
ATOM 7254 O O . SER B 1 349 ? 2.553 26.391 28.422 1 94.88 349 SER B O 1
ATOM 7256 N N . PHE B 1 350 ? 1.011 25.484 26.969 1 95.56 350 PHE B N 1
ATOM 7257 C CA . PHE B 1 350 ? -0.124 25.875 27.797 1 95.56 350 PHE B CA 1
ATOM 7258 C C . PHE B 1 350 ? -0.452 24.781 28.812 1 95.56 350 PHE B C 1
ATOM 7260 O O . PHE B 1 350 ? -0.156 23.594 28.578 1 95.56 350 PHE B O 1
ATOM 7267 N N . GLY B 1 351 ? -0.965 25.188 29.859 1 93 351 GLY B N 1
ATOM 7268 C CA . GLY B 1 351 ? -1.406 24.219 30.844 1 93 351 GLY B CA 1
ATOM 7269 C C . GLY B 1 351 ? -0.267 23.625 31.656 1 93 351 GLY B C 1
ATOM 7270 O O . GLY B 1 351 ? 0.734 24.297 31.906 1 93 351 GLY B O 1
ATOM 7271 N N . HIS B 1 352 ? -0.532 22.406 32.25 1 91.75 352 HIS B N 1
ATOM 7272 C CA . HIS B 1 352 ? 0.417 21.703 33.125 1 91.75 352 HIS B CA 1
ATOM 7273 C C . HIS B 1 352 ? 0.672 22.469 34.406 1 91.75 352 HIS B C 1
ATOM 7275 O O . HIS B 1 352 ? 1.792 22.922 34.656 1 91.75 352 HIS B O 1
ATOM 7281 N N . TRP B 1 353 ? -0.279 22.375 35.156 1 90.81 353 TRP B N 1
ATOM 7282 C CA . TRP B 1 353 ? -0.254 23.172 36.375 1 90.81 353 TRP B CA 1
ATOM 7283 C C . TRP B 1 353 ? 0.921 22.766 37.281 1 90.81 353 TRP B C 1
ATOM 7285 O O . TRP B 1 353 ? 1.563 23.609 37.875 1 90.81 353 TRP B O 1
ATOM 7295 N N . SER B 1 354 ? 1.227 21.531 37.312 1 90.12 354 SER B N 1
ATOM 7296 C CA . SER B 1 354 ? 2.293 21.016 38.188 1 90.12 354 SER B CA 1
ATOM 7297 C C . SER B 1 354 ? 3.645 21.609 37.781 1 90.12 354 SER B C 1
ATOM 7299 O O . SER B 1 354 ? 4.551 21.688 38.625 1 90.12 354 SER B O 1
ATOM 7301 N N . MET B 1 355 ? 3.738 22.094 36.625 1 92.81 355 MET B N 1
ATOM 7302 C CA . MET B 1 355 ? 5.008 22.625 36.125 1 92.81 355 MET B CA 1
ATOM 7303 C C . MET B 1 355 ? 5.059 24.141 36.281 1 92.81 355 MET B C 1
ATOM 7305 O O . MET B 1 355 ? 6.102 24.75 36.062 1 92.81 355 MET B O 1
ATOM 7309 N N . LYS B 1 356 ? 3.951 24.719 36.688 1 93.25 356 LYS B N 1
ATOM 7310 C CA . LYS B 1 356 ? 3.842 26.172 36.75 1 93.25 356 LYS B CA 1
ATOM 7311 C C . LYS B 1 356 ? 3.408 26.656 38.125 1 93.25 356 LYS B C 1
ATOM 7313 O O . LYS B 1 356 ? 3.055 27.828 38.281 1 93.25 356 LYS B O 1
ATOM 7318 N N . LYS B 1 357 ? 3.527 25.859 39.125 1 90.06 357 LYS B N 1
ATOM 7319 C CA . LYS B 1 357 ? 2.9 26.188 40.406 1 90.06 357 LYS B CA 1
ATOM 7320 C C . LYS B 1 357 ? 3.938 26.656 41.406 1 90.06 357 LYS B C 1
ATOM 7322 O O . LYS B 1 357 ? 3.656 26.719 42.625 1 90.06 357 LYS B O 1
ATOM 7327 N N . ASP B 1 358 ? 5.07 26.938 41.031 1 91.19 358 ASP B N 1
ATOM 7328 C CA . ASP B 1 358 ? 6.043 27.453 41.969 1 91.19 358 ASP B CA 1
ATOM 7329 C C . ASP B 1 358 ? 5.742 28.906 42.344 1 91.19 358 ASP B C 1
ATOM 7331 O O . ASP B 1 358 ? 5.988 29.812 41.531 1 91.19 358 ASP B O 1
ATOM 7335 N N . GLY B 1 359 ? 5.246 29.219 43.438 1 88.12 359 GLY B N 1
ATOM 7336 C CA . GLY B 1 359 ? 4.844 30.531 43.906 1 88.12 359 GLY B CA 1
ATOM 7337 C C . GLY B 1 359 ? 6.008 31.5 44.031 1 88.12 359 GLY B C 1
ATOM 7338 O O . GLY B 1 359 ? 5.816 32.719 44.094 1 88.12 359 GLY B O 1
ATOM 7339 N N . ARG B 1 360 ? 7.23 31.062 44.125 1 89.81 360 ARG B N 1
ATOM 7340 C CA . ARG B 1 360 ? 8.414 31.891 44.344 1 89.81 360 ARG B CA 1
ATOM 7341 C C . ARG B 1 360 ? 8.961 32.406 43 1 89.81 360 ARG B C 1
ATOM 7343 O O . ARG B 1 360 ? 9.883 33.219 43 1 89.81 360 ARG B O 1
ATOM 7350 N N . ARG B 1 361 ? 8.305 31.922 41.938 1 91.5 361 ARG B N 1
ATOM 7351 C CA . ARG B 1 361 ? 8.797 32.281 40.625 1 91.5 361 ARG B CA 1
ATOM 7352 C C . ARG B 1 361 ? 7.707 32.969 39.781 1 91.5 361 ARG B C 1
ATOM 7354 O O . ARG B 1 361 ? 6.523 32.656 39.938 1 91.5 361 ARG B O 1
ATOM 7361 N N . SER B 1 362 ? 8.141 33.844 39 1 89.44 362 SER B N 1
ATOM 7362 C CA . SER B 1 362 ? 7.203 34.469 38.094 1 89.44 362 SER B CA 1
ATOM 7363 C C . SER B 1 362 ? 6.699 33.5 37.031 1 89.44 362 SER B C 1
ATOM 7365 O O . SER B 1 362 ? 7.336 32.469 36.781 1 89.44 362 SER B O 1
ATOM 7367 N N . PRO B 1 363 ? 5.582 33.812 36.469 1 85.44 363 PRO B N 1
ATOM 7368 C CA . PRO B 1 363 ? 5.012 32.938 35.438 1 85.44 363 PRO B CA 1
ATOM 7369 C C . PRO B 1 363 ? 5.977 32.656 34.281 1 85.44 363 PRO B C 1
ATOM 7371 O O . PRO B 1 363 ? 5.902 31.594 33.656 1 85.44 363 PRO B O 1
ATOM 7374 N N . VAL B 1 364 ? 6.863 33.531 34 1 89.31 364 VAL B N 1
ATOM 7375 C CA . VAL B 1 364 ? 7.754 33.344 32.875 1 89.31 364 VAL B CA 1
ATOM 7376 C C . VAL B 1 364 ? 9.062 32.719 33.312 1 89.31 364 VAL B C 1
ATOM 7378 O O . VAL B 1 364 ? 9.969 32.5 32.5 1 89.31 364 VAL B O 1
ATOM 7381 N N . GLU B 1 365 ? 9.148 32.312 34.625 1 92.69 365 GLU B N 1
ATOM 7382 C CA . GLU B 1 365 ? 10.359 31.688 35.156 1 92.69 365 GLU B CA 1
ATOM 7383 C C . GLU B 1 365 ? 10.078 30.281 35.656 1 92.69 365 GLU B C 1
ATOM 7385 O O . GLU B 1 365 ? 10.922 29.672 36.312 1 92.69 365 GLU B O 1
ATOM 7390 N N . GLN B 1 366 ? 8.961 29.844 35.344 1 94.75 366 GLN B N 1
ATOM 7391 C CA . GLN B 1 366 ? 8.578 28.5 35.75 1 94.75 366 GLN B CA 1
ATOM 7392 C C . GLN B 1 366 ? 9.297 27.438 34.906 1 94.75 366 GLN B C 1
ATOM 7394 O O . GLN B 1 366 ? 9.984 27.766 33.938 1 94.75 366 GLN B O 1
ATOM 7399 N N . LYS B 1 367 ? 9.188 26.156 35.25 1 93.69 367 LYS B N 1
ATOM 7400 C CA . LYS B 1 367 ? 9.781 25.062 34.469 1 93.69 367 LYS B CA 1
ATOM 7401 C C . LYS B 1 367 ? 9.266 25.062 33.031 1 93.69 367 LYS B C 1
ATOM 7403 O O . LYS B 1 367 ? 10.039 24.891 32.094 1 93.69 367 LYS B O 1
ATOM 7408 N N . MET B 1 368 ? 7.945 25.25 32.969 1 94.31 368 MET B N 1
ATOM 7409 C CA . MET B 1 368 ? 7.273 25.422 31.672 1 94.31 368 MET B CA 1
ATOM 7410 C C . MET B 1 368 ? 6.551 26.766 31.625 1 94.31 368 MET B C 1
ATOM 7412 O O . MET B 1 368 ? 5.965 27.203 32.625 1 94.31 368 MET B O 1
ATOM 7416 N N . ILE B 1 369 ? 6.602 27.422 30.453 1 96.44 369 ILE B N 1
ATOM 7417 C CA . ILE B 1 369 ? 6.02 28.766 30.375 1 96.44 369 ILE B CA 1
ATOM 7418 C C . ILE B 1 369 ? 5.141 28.875 29.125 1 96.44 369 ILE B C 1
ATOM 7420 O O . ILE B 1 369 ? 5.367 28.172 28.141 1 96.44 369 ILE B O 1
ATOM 7424 N N . PRO B 1 370 ? 4.098 29.641 29.156 1 96.75 370 PRO B N 1
ATOM 7425 C CA . PRO B 1 370 ? 3.201 29.828 28.016 1 96.75 370 PRO B CA 1
ATOM 7426 C C . PRO B 1 370 ? 3.594 31 27.141 1 96.75 370 PRO B C 1
ATOM 7428 O O . PRO B 1 370 ? 2.732 31.781 26.734 1 96.75 370 PRO B O 1
ATOM 7431 N N . VAL B 1 371 ? 4.871 31.266 26.844 1 96.94 371 VAL B N 1
ATOM 7432 C CA . VAL B 1 371 ? 5.328 32.375 26.031 1 96.94 371 VAL B CA 1
ATOM 7433 C C . VAL B 1 371 ? 5.711 31.891 24.641 1 96.94 371 VAL B C 1
ATOM 7435 O O . VAL B 1 371 ? 6.699 31.172 24.484 1 96.94 371 VAL B O 1
ATOM 7438 N N . PRO B 1 372 ? 4.988 32.312 23.672 1 97.56 372 PRO B N 1
ATOM 7439 C CA . PRO B 1 372 ? 5.301 31.844 22.312 1 97.56 372 PRO B CA 1
ATOM 7440 C C . PRO B 1 372 ? 6.484 32.594 21.688 1 97.56 372 PRO B C 1
ATOM 7442 O O . PRO B 1 372 ? 6.797 33.719 22.109 1 97.56 372 PRO B O 1
ATOM 7445 N N . THR B 1 373 ? 7.145 31.906 20.812 1 96.56 373 THR B N 1
ATOM 7446 C CA . THR B 1 373 ? 8.039 32.594 19.906 1 96.56 373 THR B CA 1
ATOM 7447 C C . THR B 1 373 ? 7.27 33.188 18.719 1 96.56 373 THR B C 1
ATOM 7449 O O . THR B 1 373 ? 6.453 32.5 18.109 1 96.56 373 THR B O 1
ATOM 7452 N N . VAL B 1 374 ? 7.477 34.469 18.484 1 97.12 374 VAL B N 1
ATOM 7453 C CA . VAL B 1 374 ? 6.707 35.156 17.438 1 97.12 374 VAL B CA 1
ATOM 7454 C C . VAL B 1 374 ? 7.629 35.562 16.297 1 97.12 374 VAL B C 1
ATOM 7456 O O . VAL B 1 374 ? 8.727 36.062 16.516 1 97.12 374 VAL B O 1
ATOM 7459 N N . LYS B 1 375 ? 7.266 35.188 15.141 1 95.81 375 LYS B N 1
ATOM 7460 C CA . LYS B 1 375 ? 7.945 35.625 13.922 1 95.81 375 LYS B CA 1
ATOM 7461 C C . LYS B 1 375 ? 6.988 36.375 12.992 1 95.81 375 LYS B C 1
ATOM 7463 O O . LYS B 1 375 ? 5.777 36.125 13.023 1 95.81 375 LYS B O 1
ATOM 7468 N N . THR B 1 376 ? 7.512 37.312 12.25 1 93.94 376 THR B N 1
ATOM 7469 C CA . THR B 1 376 ? 6.695 38.094 11.336 1 93.94 376 THR B CA 1
ATOM 7470 C C . THR B 1 376 ? 7.117 37.844 9.891 1 93.94 376 THR B C 1
ATOM 7472 O O . THR B 1 376 ? 8.234 37.406 9.625 1 93.94 376 THR B O 1
ATOM 7475 N N . TRP B 1 377 ? 6.172 38.062 9 1 93.06 377 TRP B N 1
ATOM 7476 C CA . TRP B 1 377 ? 6.402 37.844 7.578 1 93.06 377 TRP B CA 1
ATOM 7477 C C . TRP B 1 377 ? 5.461 38.688 6.742 1 93.06 377 TRP B C 1
ATOM 7479 O O . TRP B 1 377 ? 4.277 38.844 7.062 1 93.06 377 TRP B O 1
ATOM 7489 N N . ARG B 1 378 ? 6.035 39.406 5.742 1 92.19 378 ARG B N 1
ATOM 7490 C CA . ARG B 1 378 ? 5.211 40.125 4.777 1 92.19 378 ARG B CA 1
ATOM 7491 C C . ARG B 1 378 ? 4.844 39.25 3.594 1 92.19 378 ARG B C 1
ATOM 7493 O O . ARG B 1 378 ? 5.68 38.969 2.727 1 92.19 378 ARG B O 1
ATOM 7500 N N . MET B 1 379 ? 3.605 38.906 3.582 1 93.69 379 MET B N 1
ATOM 7501 C CA . MET B 1 379 ? 3.121 38 2.549 1 93.69 379 MET B CA 1
ATOM 7502 C C . MET B 1 379 ? 2.543 38.781 1.369 1 93.69 379 MET B C 1
ATOM 7504 O O . MET B 1 379 ? 1.788 39.719 1.558 1 93.69 379 MET B O 1
ATOM 7508 N N . LEU B 1 380 ? 2.914 38.312 0.21 1 92.69 380 LEU B N 1
ATOM 7509 C CA . LEU B 1 380 ? 2.383 38.875 -1.02 1 92.69 380 LEU B CA 1
ATOM 7510 C C . LEU B 1 380 ? 1.518 37.875 -1.766 1 92.69 380 LEU B C 1
ATOM 7512 O O . LEU B 1 380 ? 1.505 36.688 -1.425 1 92.69 380 LEU B O 1
ATOM 7516 N N . ALA B 1 381 ? 0.826 38.375 -2.768 1 92.62 381 ALA B N 1
ATOM 7517 C CA . ALA B 1 381 ? -0.083 37.531 -3.535 1 92.62 381 ALA B CA 1
ATOM 7518 C C . ALA B 1 381 ? 0.643 36.312 -4.082 1 92.62 381 ALA B C 1
ATOM 7520 O O . ALA B 1 381 ? 1.741 36.438 -4.633 1 92.62 381 ALA B O 1
ATOM 7521 N N . GLY B 1 382 ? 0.031 35.156 -3.846 1 92.94 382 GLY B N 1
ATOM 7522 C CA . GLY B 1 382 ? 0.61 33.906 -4.336 1 92.94 382 GLY B CA 1
ATOM 7523 C C . GLY B 1 382 ? 1.395 33.156 -3.275 1 92.94 382 GLY B C 1
ATOM 7524 O O . GLY B 1 382 ? 1.639 31.969 -3.412 1 92.94 382 GLY B O 1
ATOM 7525 N N . ASP B 1 383 ? 1.825 33.875 -2.223 1 95.69 383 ASP B N 1
ATOM 7526 C CA . ASP B 1 383 ? 2.553 33.25 -1.13 1 95.69 383 ASP B CA 1
ATOM 7527 C C . ASP B 1 383 ? 1.619 32.375 -0.275 1 95.69 383 ASP B C 1
ATOM 7529 O O . ASP B 1 383 ? 0.415 32.656 -0.216 1 95.69 383 ASP B O 1
ATOM 7533 N N . ALA B 1 384 ? 2.195 31.375 0.345 1 97.94 384 ALA B N 1
ATOM 7534 C CA . ALA B 1 384 ? 1.399 30.5 1.188 1 97.94 384 ALA B CA 1
ATOM 7535 C C . ALA B 1 384 ? 2.027 30.344 2.568 1 97.94 384 ALA B C 1
ATOM 7537 O O . ALA B 1 384 ? 3.25 30.219 2.693 1 97.94 384 ALA B O 1
ATOM 7538 N N . LEU B 1 385 ? 1.217 30.469 3.588 1 98.5 385 LEU B N 1
ATOM 7539 C CA . LEU B 1 385 ? 1.592 30.203 4.973 1 98.5 385 LEU B CA 1
ATOM 7540 C C . LEU B 1 385 ? 1.068 28.844 5.422 1 98.5 385 LEU B C 1
ATOM 7542 O O . LEU B 1 385 ? -0.104 28.516 5.215 1 98.5 385 LEU B O 1
ATOM 7546 N N . VAL B 1 386 ? 1.944 28.047 5.988 1 98.56 386 VAL B N 1
ATOM 7547 C CA . VAL B 1 386 ? 1.557 26.703 6.426 1 98.56 386 VAL B CA 1
ATOM 7548 C C . VAL B 1 386 ? 1.749 26.578 7.934 1 98.56 386 VAL B C 1
ATOM 7550 O O . VAL B 1 386 ? 2.826 26.891 8.461 1 98.56 386 VAL B O 1
ATOM 7553 N N . LEU B 1 387 ? 0.706 26.234 8.625 1 98.62 387 LEU B N 1
ATOM 7554 C CA . LEU B 1 387 ? 0.75 25.828 10.031 1 98.62 387 LEU B CA 1
ATOM 7555 C C . LEU B 1 387 ? 0.476 24.344 10.18 1 98.62 387 LEU B C 1
ATOM 7557 O O . LEU B 1 387 ? -0.401 23.797 9.508 1 98.62 387 LEU B O 1
ATOM 7561 N N . CYS B 1 388 ? 1.208 23.688 11.008 1 97.19 388 CYS B N 1
ATOM 7562 C CA . CYS B 1 388 ? 0.953 22.266 11.227 1 97.19 388 CYS B CA 1
ATOM 7563 C C . CYS B 1 388 ? 1.424 21.828 12.609 1 97.19 388 CYS B C 1
ATOM 7565 O O . CYS B 1 388 ? 2.256 22.5 13.227 1 97.19 388 CYS B O 1
ATOM 7567 N N . ASN B 1 389 ? 0.838 20.828 13.117 1 94.62 389 ASN B N 1
ATOM 7568 C CA . ASN B 1 389 ? 1.356 20.234 14.352 1 94.62 389 ASN B CA 1
ATOM 7569 C C . ASN B 1 389 ? 2.605 19.406 14.086 1 94.62 389 ASN B C 1
ATOM 7571 O O . ASN B 1 389 ? 3.002 19.219 12.938 1 94.62 389 ASN B O 1
ATOM 7575 N N . HIS B 1 390 ? 3.25 19 15.055 1 90.81 390 HIS B N 1
ATOM 7576 C CA . HIS B 1 390 ? 4.543 18.328 14.938 1 90.81 390 HIS B CA 1
ATOM 7577 C C . HIS B 1 390 ? 4.41 17 14.227 1 90.81 390 HIS B C 1
ATOM 7579 O O . HIS B 1 390 ? 5.348 16.547 13.57 1 90.81 390 HIS B O 1
ATOM 7585 N N . ALA B 1 391 ? 3.279 16.359 14.367 1 90.5 391 ALA B N 1
ATOM 7586 C CA . ALA B 1 391 ? 3.057 15.016 13.828 1 90.5 391 ALA B CA 1
ATOM 7587 C C . ALA B 1 391 ? 3.238 15 12.312 1 90.5 391 ALA B C 1
ATOM 7589 O O . ALA B 1 391 ? 3.568 13.961 11.734 1 90.5 391 ALA B O 1
ATOM 7590 N N . VAL B 1 392 ? 3.033 16.094 11.648 1 93.38 392 VAL B N 1
ATOM 7591 C CA . VAL B 1 392 ? 3.127 16.172 10.195 1 93.38 392 VAL B CA 1
ATOM 7592 C C . VAL B 1 392 ? 4.57 15.938 9.758 1 93.38 392 VAL B C 1
ATOM 7594 O O . VAL B 1 392 ? 4.824 15.516 8.625 1 93.38 392 VAL B O 1
ATOM 7597 N N . PHE B 1 393 ? 5.516 16.219 10.656 1 89.81 393 PHE B N 1
ATOM 7598 C CA . PHE B 1 393 ? 6.926 16.047 10.328 1 89.81 393 PHE B CA 1
ATOM 7599 C C . PHE B 1 393 ? 7.418 14.664 10.742 1 89.81 393 PHE B C 1
ATOM 7601 O O . PHE B 1 393 ? 8.531 14.266 10.391 1 89.81 393 PHE B O 1
ATOM 7608 N N . GLU B 1 394 ? 6.582 13.961 11.398 1 82.06 394 GLU B N 1
ATOM 7609 C CA . GLU B 1 394 ? 6.973 12.648 11.891 1 82.06 394 GLU B CA 1
ATOM 7610 C C . GLU B 1 394 ? 7.129 11.648 10.75 1 82.06 394 GLU B C 1
ATOM 7612 O O . GLU B 1 394 ? 6.352 11.656 9.797 1 82.06 394 GLU B O 1
ATOM 7617 N N . THR B 1 395 ? 8.211 10.883 10.688 1 69.44 395 THR B N 1
ATOM 7618 C CA . THR B 1 395 ? 8.406 9.812 9.727 1 69.44 395 THR B CA 1
ATOM 7619 C C . THR B 1 395 ? 8.656 8.484 10.438 1 69.44 395 THR B C 1
ATOM 7621 O O . THR B 1 395 ? 8.883 8.453 11.648 1 69.44 395 THR B O 1
ATOM 7624 N N . ARG B 1 396 ? 8.391 7.348 9.719 1 57.41 396 ARG B N 1
ATOM 7625 C CA . ARG B 1 396 ? 8.633 6.012 10.258 1 57.41 396 ARG B CA 1
ATOM 7626 C C . ARG B 1 396 ? 10.102 5.832 10.633 1 57.41 396 ARG B C 1
ATOM 7628 O O . ARG B 1 396 ? 10.422 5.02 11.5 1 57.41 396 ARG B O 1
ATOM 7635 N N . HIS B 1 397 ? 10.852 6.531 9.945 1 56.5 397 HIS B N 1
ATOM 7636 C CA . HIS B 1 397 ? 12.266 6.402 10.297 1 56.5 397 HIS B CA 1
ATOM 7637 C C . HIS B 1 397 ? 12.742 7.613 11.086 1 56.5 397 HIS B C 1
ATOM 7639 O O . HIS B 1 397 ? 12.016 8.602 11.227 1 56.5 397 HIS B O 1
ATOM 7645 N N . GLU B 1 398 ? 13.719 7.422 11.805 1 51.25 398 GLU B N 1
ATOM 7646 C CA . GLU B 1 398 ? 14.266 8.375 12.766 1 51.25 398 GLU B CA 1
ATOM 7647 C C . GLU B 1 398 ? 14.414 9.758 12.141 1 51.25 398 GLU B C 1
ATOM 7649 O O . GLU B 1 398 ? 14.539 10.758 12.852 1 51.25 398 GLU B O 1
ATOM 7654 N N . ASP B 1 399 ? 14.219 9.82 10.891 1 57.03 399 ASP B N 1
ATOM 7655 C CA . ASP B 1 399 ? 14.477 11.156 10.367 1 57.03 399 ASP B CA 1
ATOM 7656 C C . ASP B 1 399 ? 13.18 11.852 9.969 1 57.03 399 ASP B C 1
ATOM 7658 O O . ASP B 1 399 ? 12.383 11.305 9.211 1 57.03 399 ASP B O 1
ATOM 7662 N N . ASP B 1 400 ? 12.938 12.977 10.68 1 60 400 ASP B N 1
ATOM 7663 C CA . ASP B 1 400 ? 11.789 13.812 10.352 1 60 400 ASP B CA 1
ATOM 7664 C C . ASP B 1 400 ? 11.844 14.281 8.898 1 60 400 ASP B C 1
ATOM 7666 O O . ASP B 1 400 ? 12.93 14.422 8.328 1 60 400 ASP B O 1
ATOM 7670 N N . SER B 1 401 ? 10.617 14.414 8.391 1 75.12 401 SER B N 1
ATOM 7671 C CA . SER B 1 401 ? 10.555 15.07 7.086 1 75.12 401 SER B CA 1
ATOM 7672 C C . SER B 1 401 ? 11.062 16.5 7.16 1 75.12 401 SER B C 1
ATOM 7674 O O . SER B 1 401 ? 10.914 17.172 8.188 1 75.12 401 SER B O 1
ATOM 7676 N N . SER B 1 402 ? 11.625 16.953 6.152 1 81.12 402 SER B N 1
ATOM 7677 C CA . SER B 1 402 ? 12.164 18.297 6.125 1 81.12 402 SER B CA 1
ATOM 7678 C C . SER B 1 402 ? 11.125 19.297 5.648 1 81.12 402 SER B C 1
ATOM 7680 O O . SER B 1 402 ? 10.141 18.922 5.012 1 81.12 402 SER B O 1
ATOM 7682 N N . MET B 1 403 ? 11.32 20.547 6.117 1 87.5 403 MET B N 1
ATOM 7683 C CA . MET B 1 403 ? 10.469 21.641 5.668 1 87.5 403 MET B CA 1
ATOM 7684 C C . MET B 1 403 ? 10.461 21.75 4.148 1 87.5 403 MET B C 1
ATOM 7686 O O . MET B 1 403 ? 9.438 22.062 3.547 1 87.5 403 MET B O 1
ATOM 7690 N N . ASP B 1 404 ? 11.547 21.375 3.562 1 85.56 404 ASP B N 1
ATOM 7691 C CA . ASP B 1 404 ? 11.68 21.438 2.111 1 85.56 404 ASP B CA 1
ATOM 7692 C C . ASP B 1 404 ? 10.758 20.438 1.428 1 85.56 404 ASP B C 1
ATOM 7694 O O . ASP B 1 404 ? 10.18 20.734 0.378 1 85.56 404 ASP B O 1
ATOM 7698 N N . GLU B 1 405 ? 10.672 19.312 1.994 1 85.94 405 GLU B N 1
ATOM 7699 C CA . GLU B 1 405 ? 9.805 18.281 1.426 1 85.94 405 GLU B CA 1
ATOM 7700 C C . GLU B 1 405 ? 8.336 18.703 1.486 1 85.94 405 GLU B C 1
ATOM 7702 O O . GLU B 1 405 ? 7.594 18.5 0.524 1 85.94 405 GLU B O 1
ATOM 7707 N N . LEU B 1 406 ? 7.988 19.25 2.604 1 92.44 406 LEU B N 1
ATOM 7708 C CA . LEU B 1 406 ? 6.609 19.703 2.754 1 92.44 406 LEU B CA 1
ATOM 7709 C C . LEU B 1 406 ? 6.328 20.891 1.837 1 92.44 406 LEU B C 1
ATOM 7711 O O . LEU B 1 406 ? 5.238 21 1.27 1 92.44 406 LEU B O 1
ATOM 7715 N N . ALA B 1 407 ? 7.336 21.734 1.697 1 93.38 407 ALA B N 1
ATOM 7716 C CA . ALA B 1 407 ? 7.188 22.906 0.835 1 93.38 407 ALA B CA 1
ATOM 7717 C C . ALA B 1 407 ? 6.973 22.484 -0.618 1 93.38 407 ALA B C 1
ATOM 7719 O O . ALA B 1 407 ? 6.242 23.156 -1.356 1 93.38 407 ALA B O 1
ATOM 7720 N N . LYS B 1 408 ? 7.586 21.422 -1.011 1 89.56 408 LYS B N 1
ATOM 7721 C CA . LYS B 1 408 ? 7.391 20.922 -2.365 1 89.56 408 LYS B CA 1
ATOM 7722 C C . LYS B 1 408 ? 5.941 20.484 -2.59 1 89.56 408 LYS B C 1
ATOM 7724 O O . LYS B 1 408 ? 5.391 20.703 -3.672 1 89.56 408 LYS B O 1
ATOM 7729 N N . VAL B 1 409 ? 5.391 19.875 -1.583 1 91.06 409 VAL B N 1
ATOM 7730 C CA . VAL B 1 409 ? 3.994 19.453 -1.668 1 91.06 409 VAL B CA 1
ATOM 7731 C C . VAL B 1 409 ? 3.094 20.672 -1.821 1 91.06 409 VAL B C 1
ATOM 7733 O O . VAL B 1 409 ? 2.172 20.672 -2.641 1 91.06 409 VAL B O 1
ATOM 7736 N N . VAL B 1 410 ? 3.379 21.688 -1.05 1 96.06 410 VAL B N 1
ATOM 7737 C CA . VAL B 1 410 ? 2.604 22.922 -1.108 1 96.06 410 VAL B CA 1
ATOM 7738 C C . VAL B 1 410 ? 2.766 23.562 -2.482 1 96.06 410 VAL B C 1
ATOM 7740 O O . VAL B 1 410 ? 1.785 24 -3.09 1 96.06 410 VAL B O 1
ATOM 7743 N N . GLY B 1 411 ? 3.998 23.625 -2.91 1 93 411 GLY B N 1
ATOM 7744 C CA . GLY B 1 411 ? 4.277 24.203 -4.215 1 93 411 GLY B CA 1
ATOM 7745 C C . GLY B 1 411 ? 3.523 23.516 -5.344 1 93 411 GLY B C 1
ATOM 7746 O O . GLY B 1 411 ? 2.996 24.188 -6.234 1 93 411 GLY B O 1
ATOM 7747 N N . ARG B 1 412 ? 3.463 22.281 -5.34 1 89.94 412 ARG B N 1
ATOM 7748 C CA . ARG B 1 412 ? 2.732 21.531 -6.355 1 89.94 412 ARG B CA 1
ATOM 7749 C C . ARG B 1 412 ? 1.244 21.875 -6.316 1 89.94 412 ARG B C 1
ATOM 7751 O O . ARG B 1 412 ? 0.608 22.016 -7.363 1 89.94 412 ARG B O 1
ATOM 7758 N N . GLY B 1 413 ? 0.722 21.891 -5.105 1 93.12 413 GLY B N 1
ATOM 7759 C CA . GLY B 1 413 ? -0.677 22.266 -4.973 1 93.12 413 GLY B CA 1
ATOM 7760 C C . GLY B 1 413 ? -0.979 23.641 -5.527 1 93.12 413 GLY B C 1
ATOM 7761 O O . GLY B 1 413 ? -1.989 23.844 -6.207 1 93.12 413 GLY B O 1
ATOM 7762 N N . LEU B 1 414 ? -0.082 24.562 -5.242 1 94.38 414 LEU B N 1
ATOM 7763 C CA . LEU B 1 414 ? -0.252 25.922 -5.73 1 94.38 414 LEU B CA 1
ATOM 7764 C C . LEU B 1 414 ? -0.175 25.969 -7.254 1 94.38 414 LEU B C 1
ATOM 7766 O O . LEU B 1 414 ? -0.949 26.688 -7.898 1 94.38 414 LEU B O 1
ATOM 7770 N N . SER B 1 415 ? 0.791 25.188 -7.77 1 91.5 415 SER B N 1
ATOM 7771 C CA . SER B 1 415 ? 0.974 25.156 -9.219 1 91.5 415 SER B CA 1
ATOM 7772 C C . SER B 1 415 ? -0.254 24.578 -9.914 1 91.5 415 SER B C 1
ATOM 7774 O O . SER B 1 415 ? -0.555 24.953 -11.055 1 91.5 415 SER B O 1
ATOM 7776 N N . CYS B 1 416 ? -0.971 23.766 -9.234 1 90.06 416 CYS B N 1
ATOM 7777 C CA . CYS B 1 416 ? -2.174 23.172 -9.797 1 90.06 416 CYS B CA 1
ATOM 7778 C C . CYS B 1 416 ? -3.412 23.969 -9.43 1 90.06 416 CYS B C 1
ATOM 7780 O O . CYS B 1 416 ? -4.539 23.547 -9.672 1 90.06 416 CYS B O 1
ATOM 7782 N N . ASP B 1 417 ? -3.264 25.031 -8.773 1 91.75 417 ASP B N 1
ATOM 7783 C CA . ASP B 1 417 ? -4.34 25.922 -8.359 1 91.75 417 ASP B CA 1
ATOM 7784 C C . ASP B 1 417 ? -5.328 25.219 -7.441 1 91.75 417 ASP B C 1
ATOM 7786 O O . ASP B 1 417 ? -6.543 25.359 -7.586 1 91.75 417 ASP B O 1
ATOM 7790 N N . LEU B 1 418 ? -4.797 24.438 -6.617 1 93 418 LEU B N 1
ATOM 7791 C CA . LEU B 1 418 ? -5.652 23.766 -5.637 1 93 418 LEU B CA 1
ATOM 7792 C C . LEU B 1 418 ? -6.066 24.75 -4.535 1 93 418 LEU B C 1
ATOM 7794 O O . LEU B 1 418 ? -5.281 25.609 -4.133 1 93 418 LEU B O 1
ATOM 7798 N N . PRO B 1 419 ? -7.316 24.594 -4.086 1 95.81 419 PRO B N 1
ATOM 7799 C CA . PRO B 1 419 ? -7.688 25.375 -2.906 1 95.81 419 PRO B CA 1
ATOM 7800 C C . PRO B 1 419 ? -6.84 25.031 -1.681 1 95.81 419 PRO B C 1
ATOM 7802 O O . PRO B 1 419 ? -6.332 23.922 -1.562 1 95.81 419 PRO B O 1
ATOM 7805 N N . PRO B 1 420 ? -6.688 26.016 -0.75 1 97.69 420 PRO B N 1
ATOM 7806 C CA . PRO B 1 420 ? -5.793 25.812 0.394 1 97.69 420 PRO B CA 1
ATOM 7807 C C . PRO B 1 420 ? -6.176 24.594 1.236 1 97.69 420 PRO B C 1
ATOM 7809 O O . PRO B 1 420 ? -5.301 23.938 1.803 1 97.69 420 PRO B O 1
ATOM 7812 N N . GLU B 1 421 ? -7.488 24.328 1.365 1 97.12 421 GLU B N 1
ATOM 7813 C CA . GLU B 1 421 ? -7.891 23.172 2.148 1 97.12 421 GLU B CA 1
ATOM 7814 C C . GLU B 1 421 ? -7.41 21.875 1.501 1 97.12 421 GLU B C 1
ATOM 7816 O O . GLU B 1 421 ? -7.07 20.922 2.197 1 97.12 421 GLU B O 1
ATOM 7821 N N . GLU B 1 422 ? -7.371 21.859 0.213 1 95.81 422 GLU B N 1
ATOM 7822 C CA . GLU B 1 422 ? -6.879 20.688 -0.496 1 95.81 422 GLU B CA 1
ATOM 7823 C C . GLU B 1 422 ? -5.363 20.547 -0.36 1 95.81 422 GLU B C 1
ATOM 7825 O O . GLU B 1 422 ? -4.836 19.438 -0.318 1 95.81 422 GLU B O 1
ATOM 7830 N N . ILE B 1 423 ? -4.727 21.656 -0.381 1 97.44 423 ILE B N 1
ATOM 7831 C CA . ILE B 1 423 ? -3.289 21.625 -0.142 1 97.44 423 ILE B CA 1
ATOM 7832 C C . ILE B 1 423 ? -3.01 21.094 1.261 1 97.44 423 ILE B C 1
ATOM 7834 O O . ILE B 1 423 ? -2.111 20.266 1.45 1 97.44 423 ILE B O 1
ATOM 7838 N N . ALA B 1 424 ? -3.811 21.578 2.219 1 98.06 424 ALA B N 1
ATOM 7839 C CA . ALA B 1 424 ? -3.686 21.078 3.584 1 98.06 424 ALA B CA 1
ATOM 7840 C C . ALA B 1 424 ? -3.918 19.578 3.639 1 98.06 424 ALA B C 1
ATOM 7842 O O . ALA B 1 424 ? -3.193 18.859 4.332 1 98.06 424 ALA B O 1
ATOM 7843 N N . ALA B 1 425 ? -4.91 19.125 2.939 1 96.31 425 ALA B N 1
ATOM 7844 C CA . ALA B 1 425 ? -5.215 17.688 2.875 1 96.31 425 ALA B CA 1
ATOM 7845 C C . ALA B 1 425 ? -4.051 16.906 2.281 1 96.31 425 ALA B C 1
ATOM 7847 O O . ALA B 1 425 ? -3.738 15.805 2.736 1 96.31 425 ALA B O 1
ATOM 7848 N N . SER B 1 426 ? -3.453 17.453 1.267 1 93.69 426 SER B N 1
ATOM 7849 C CA . SER B 1 426 ? -2.314 16.797 0.632 1 93.69 426 SER B CA 1
ATOM 7850 C C . SER B 1 426 ? -1.152 16.641 1.607 1 93.69 426 SER B C 1
ATOM 7852 O O . SER B 1 426 ? -0.424 15.648 1.56 1 93.69 426 SER B O 1
ATOM 7854 N N . LEU B 1 427 ? -0.98 17.625 2.396 1 95.25 427 LEU B N 1
ATOM 7855 C CA . LEU B 1 427 ? 0.08 17.547 3.396 1 95.25 427 LEU B CA 1
ATOM 7856 C C . LEU B 1 427 ? -0.212 16.453 4.422 1 95.25 427 LEU B C 1
ATOM 7858 O O . LEU B 1 427 ? 0.7 15.758 4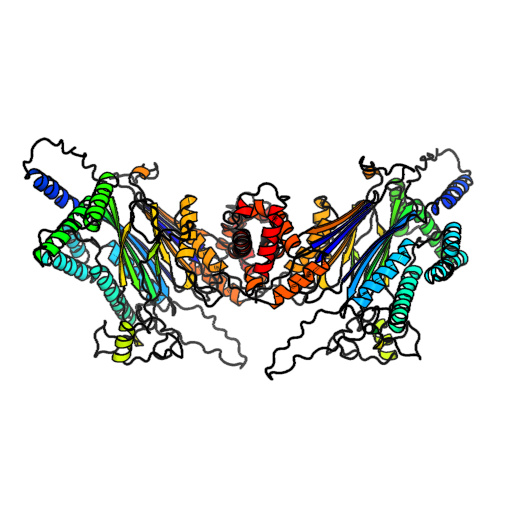.863 1 95.25 427 LEU B O 1
ATOM 7862 N N . CYS B 1 428 ? -1.465 16.359 4.82 1 95 428 CYS B N 1
ATOM 7863 C CA . CYS B 1 428 ? -1.849 15.273 5.723 1 95 428 CYS B CA 1
ATOM 7864 C C . CYS B 1 428 ? -1.587 13.914 5.09 1 95 428 CYS B C 1
ATOM 7866 O O . CYS B 1 428 ? -1.063 13.008 5.746 1 95 428 CYS B O 1
ATOM 7868 N N . ASP B 1 429 ? -1.973 13.781 3.846 1 91.94 429 ASP B N 1
ATOM 7869 C CA . ASP B 1 429 ? -1.738 12.531 3.131 1 91.94 429 ASP B CA 1
ATOM 7870 C C . ASP B 1 429 ? -0.248 12.203 3.074 1 91.94 429 ASP B C 1
ATOM 7872 O O . ASP B 1 429 ? 0.139 11.039 3.176 1 91.94 429 ASP B O 1
ATOM 7876 N N . PHE B 1 430 ? 0.533 13.18 2.846 1 90.94 430 PHE B N 1
ATOM 7877 C CA . PHE B 1 430 ? 1.981 13.016 2.812 1 90.94 430 PHE B CA 1
ATOM 7878 C C . PHE B 1 430 ? 2.492 12.453 4.133 1 90.94 430 PHE B C 1
ATOM 7880 O O . PHE B 1 430 ? 3.318 11.539 4.145 1 90.94 430 PHE B O 1
ATOM 7887 N N . ALA B 1 431 ? 2.006 13.102 5.184 1 91.88 431 ALA B N 1
ATOM 7888 C CA . ALA B 1 431 ? 2.428 12.648 6.504 1 91.88 431 ALA B CA 1
ATOM 7889 C C . ALA B 1 431 ? 2.029 11.195 6.738 1 91.88 431 ALA B C 1
ATOM 7891 O O . ALA B 1 431 ? 2.803 10.414 7.297 1 91.88 431 ALA B O 1
ATOM 7892 N N . VAL B 1 432 ? 0.833 10.797 6.379 1 90 432 VAL B N 1
ATOM 7893 C CA . VAL B 1 432 ? 0.36 9.422 6.535 1 90 432 VAL B CA 1
ATOM 7894 C C . VAL B 1 432 ? 1.251 8.477 5.734 1 90 432 VAL B C 1
ATOM 7896 O O . VAL B 1 432 ? 1.611 7.398 6.219 1 90 432 VAL B O 1
ATOM 7899 N N . ARG B 1 433 ? 1.572 8.891 4.559 1 83.81 433 ARG B N 1
ATOM 7900 C CA . ARG B 1 433 ? 2.42 8.102 3.672 1 83.81 433 ARG B CA 1
ATOM 7901 C C . ARG B 1 433 ? 3.758 7.785 4.332 1 83.81 433 ARG B C 1
ATOM 7903 O O . ARG B 1 433 ? 4.301 6.691 4.16 1 83.81 433 ARG B O 1
ATOM 7910 N N . PHE B 1 434 ? 4.25 8.703 5.023 1 83.69 434 PHE B N 1
ATOM 7911 C CA . PHE B 1 434 ? 5.594 8.547 5.562 1 83.69 434 PHE B CA 1
ATOM 7912 C C . PHE B 1 434 ? 5.547 7.973 6.973 1 83.69 434 PHE B C 1
ATOM 7914 O O . PHE B 1 434 ? 6.578 7.859 7.641 1 83.69 434 PHE B O 1
ATOM 7921 N N . GLY B 1 435 ? 4.293 7.633 7.43 1 81.38 435 GLY B N 1
ATOM 7922 C CA . GLY B 1 435 ? 4.199 6.797 8.617 1 81.38 435 GLY B CA 1
ATOM 7923 C C . GLY B 1 435 ? 3.863 7.582 9.875 1 81.38 435 GLY B C 1
ATOM 7924 O O . GLY B 1 435 ? 4.16 7.141 10.984 1 81.38 435 GLY B O 1
ATOM 7925 N N . ALA B 1 436 ? 3.324 8.781 9.719 1 88.69 436 ALA B N 1
ATOM 7926 C CA . ALA B 1 436 ? 2.883 9.508 10.906 1 88.69 436 ALA B CA 1
ATOM 7927 C C . ALA B 1 436 ? 1.895 8.68 11.727 1 88.69 436 ALA B C 1
ATOM 7929 O O . ALA B 1 436 ? 1.035 8 11.164 1 88.69 436 ALA B O 1
ATOM 7930 N N . GLU B 1 437 ? 2.012 8.711 13.023 1 86.44 437 GLU B N 1
ATOM 7931 C CA . GLU B 1 437 ? 1.183 7.848 13.859 1 86.44 437 GLU B CA 1
ATOM 7932 C C . GLU B 1 437 ? 0.172 8.664 14.656 1 86.44 437 GLU B C 1
ATOM 7934 O O . GLU B 1 437 ? -0.848 8.133 15.102 1 86.44 437 GLU B O 1
ATOM 7939 N N . HIS B 1 438 ? 0.41 9.906 14.828 1 89 438 HIS B N 1
ATOM 7940 C CA . HIS B 1 438 ? -0.449 10.734 15.664 1 89 438 HIS B CA 1
ATOM 7941 C C . HIS B 1 438 ? -1.466 11.5 14.82 1 89 438 HIS B C 1
ATOM 7943 O O . HIS B 1 438 ? -1.44 11.422 13.594 1 89 438 HIS B O 1
ATOM 7949 N N . SER B 1 439 ? -2.402 12.195 15.523 1 92.62 439 SER B N 1
ATOM 7950 C CA . SER B 1 439 ? -3.379 13.008 14.812 1 92.62 439 SER B CA 1
ATOM 7951 C C . SER B 1 439 ? -2.699 14.133 14.039 1 92.62 439 SER B C 1
ATOM 7953 O O . SER B 1 439 ? -1.636 14.617 14.438 1 92.62 439 SER B O 1
ATOM 7955 N N . LEU B 1 440 ? -3.285 14.469 12.938 1 94.81 440 LEU B N 1
ATOM 7956 C CA . LEU B 1 440 ? -2.674 15.453 12.047 1 94.81 440 LEU B CA 1
ATOM 7957 C C . LEU B 1 440 ? -3.551 16.688 11.914 1 94.81 440 LEU B C 1
ATOM 7959 O O . LEU B 1 440 ? -4.777 16.578 11.82 1 94.81 440 LEU B O 1
ATOM 7963 N N . GLN B 1 441 ? -2.9 17.797 11.945 1 96.25 441 GLN B N 1
ATOM 7964 C CA . GLN B 1 441 ? -3.527 19.094 11.711 1 96.25 441 GLN B CA 1
ATOM 7965 C C . GLN B 1 441 ? -2.676 19.953 10.797 1 96.25 441 GLN B C 1
ATOM 7967 O O . GLN B 1 441 ? -1.48 20.141 11.039 1 96.25 441 GLN B O 1
ATOM 7972 N N . VAL B 1 442 ? -3.346 20.469 9.812 1 98.25 442 VAL B N 1
ATOM 7973 C CA . VAL B 1 442 ? -2.641 21.375 8.906 1 98.25 442 VAL B CA 1
ATOM 7974 C C . VAL B 1 442 ? -3.555 22.531 8.523 1 98.25 442 VAL B C 1
ATOM 7976 O O . VAL B 1 442 ? -4.746 22.344 8.281 1 98.25 442 VAL B O 1
ATOM 7979 N N . MET B 1 443 ? -3.031 23.75 8.578 1 98.69 443 MET B N 1
ATOM 7980 C CA . MET B 1 443 ? -3.699 24.953 8.094 1 98.69 443 MET B CA 1
ATOM 7981 C C . MET B 1 443 ? -2.846 25.672 7.055 1 98.69 443 MET B C 1
ATOM 7983 O O . MET B 1 443 ? -1.646 25.859 7.258 1 98.69 443 MET B O 1
ATOM 7987 N N . VAL B 1 444 ? -3.449 25.953 5.93 1 98.75 444 VAL B N 1
ATOM 7988 C CA . VAL B 1 444 ? -2.746 26.656 4.855 1 98.75 444 VAL B CA 1
ATOM 7989 C C . VAL B 1 444 ? -3.469 27.953 4.527 1 98.75 444 VAL B C 1
ATOM 7991 O O . VAL B 1 444 ? -4.684 27.969 4.316 1 98.75 444 VAL B O 1
ATOM 7994 N N . ALA B 1 445 ? -2.75 29.047 4.512 1 98.56 445 ALA B N 1
ATOM 7995 C CA . ALA B 1 445 ? -3.273 30.359 4.102 1 98.56 445 ALA B CA 1
ATOM 7996 C C . ALA B 1 445 ? -2.57 30.859 2.844 1 98.56 445 ALA B C 1
ATOM 7998 O O . ALA B 1 445 ? -1.342 30.953 2.809 1 98.56 445 ALA B O 1
ATOM 7999 N N . VAL B 1 446 ? -3.318 31.141 1.842 1 97.94 446 VAL B N 1
ATOM 8000 C CA . VAL B 1 446 ? -2.764 31.625 0.581 1 97.94 446 VAL B CA 1
ATOM 8001 C C . VAL B 1 446 ? -3.193 33.062 0.348 1 97.94 446 VAL B C 1
ATOM 8003 O O . VAL B 1 446 ? -4.383 33.375 0.404 1 97.94 446 VAL B O 1
ATOM 8006 N N . ALA B 1 447 ? -2.203 33.938 0.087 1 96.5 447 ALA B N 1
ATOM 8007 C CA . ALA B 1 447 ? -2.475 35.344 -0.158 1 96.5 447 ALA B CA 1
ATOM 8008 C C . ALA B 1 447 ? -3.014 35.562 -1.569 1 96.5 447 ALA B C 1
ATOM 8010 O O . ALA B 1 447 ? -2.529 34.938 -2.527 1 96.5 447 ALA B O 1
ATOM 8011 N N . GLY B 1 448 ? -4.027 36.312 -1.619 1 91.44 448 GLY B N 1
ATOM 8012 C CA . GLY B 1 448 ? -4.629 36.656 -2.902 1 91.44 448 GLY B CA 1
ATOM 8013 C C . GLY B 1 448 ? -4.27 38.031 -3.391 1 91.44 448 GLY B C 1
ATOM 8014 O O . GLY B 1 448 ? -3.604 38.781 -2.686 1 91.44 448 GLY B O 1
ATOM 8015 N N . SER B 1 449 ? -4.637 38.25 -4.762 1 79.25 449 SER B N 1
ATOM 8016 C CA . SER B 1 449 ? -4.41 39.562 -5.359 1 79.25 449 SER B CA 1
ATOM 8017 C C . SER B 1 449 ? -5.684 40.406 -5.352 1 79.25 449 SER B C 1
ATOM 8019 O O . SER B 1 449 ? -6.785 39.875 -5.199 1 79.25 449 SER B O 1
ATOM 8021 N N . ALA B 1 450 ? -5.492 41.75 -5.336 1 62.91 450 ALA B N 1
ATOM 8022 C CA . ALA B 1 450 ? -6.602 42.688 -5.402 1 62.91 450 ALA B CA 1
ATOM 8023 C C . ALA B 1 450 ? -7.5 42.406 -6.602 1 62.91 450 ALA B C 1
ATOM 8025 O O . ALA B 1 450 ? -8.711 42.625 -6.555 1 62.91 450 ALA B O 1
ATOM 8026 N N . SER B 1 451 ? -6.895 41.938 -7.695 1 58.44 451 SER B N 1
ATOM 8027 C CA . SER B 1 451 ? -7.648 41.781 -8.93 1 58.44 451 SER B CA 1
ATOM 8028 C C . SER B 1 451 ? -8.555 40.562 -8.875 1 58.44 451 SER B C 1
ATOM 8030 O O . SER B 1 451 ? -9.539 40.5 -9.617 1 58.44 451 SER B O 1
ATOM 8032 N N . ASP B 1 452 ? -8.133 39.625 -8.281 1 52.75 452 ASP B N 1
ATOM 8033 C CA . ASP B 1 452 ? -8.953 38.438 -8.195 1 52.75 452 ASP B CA 1
ATOM 8034 C C . ASP B 1 452 ? -10.273 38.719 -7.488 1 52.75 452 ASP B C 1
ATOM 8036 O O . ASP B 1 452 ? -11.055 37.781 -7.23 1 52.75 452 ASP B O 1
ATOM 8040 N N . THR B 1 453 ? -10.312 39.906 -6.996 1 48.38 453 THR B N 1
ATOM 8041 C CA . THR B 1 453 ? -11.43 40.438 -6.219 1 48.38 453 THR B CA 1
ATOM 8042 C C . THR B 1 453 ? -12.648 40.656 -7.113 1 48.38 453 THR B C 1
ATOM 8044 O O . THR B 1 453 ? -13.539 41.438 -6.766 1 48.38 453 THR B O 1
ATOM 8047 N N . ARG B 1 454 ? -12.57 40.312 -8.289 1 40.75 454 ARG B N 1
ATOM 8048 C CA . ARG B 1 454 ? -13.914 40.531 -8.82 1 40.75 454 ARG B CA 1
ATOM 8049 C C . ARG B 1 454 ? -14.953 39.812 -7.969 1 40.75 454 ARG B C 1
ATOM 8051 O O . ARG B 1 454 ? -14.812 38.594 -7.691 1 40.75 454 ARG B O 1
ATOM 8058 N N . PRO B 1 455 ? -15.609 40.406 -7.145 1 39.91 455 PRO B N 1
ATOM 8059 C CA . PRO B 1 455 ? -16.688 39.781 -6.375 1 39.91 455 PRO B CA 1
ATOM 8060 C C . PRO B 1 455 ? -17.375 38.656 -7.141 1 39.91 455 PRO B C 1
ATOM 8062 O O . PRO B 1 455 ? -17.797 38.844 -8.281 1 39.91 455 PRO B O 1
ATOM 8065 N N . SER B 1 456 ? -16.828 37.5 -7.289 1 37.25 456 SER B N 1
ATOM 8066 C CA . SER B 1 456 ? -17.859 36.625 -7.801 1 37.25 456 SER B CA 1
ATOM 8067 C C . SER B 1 456 ? -19.234 37.031 -7.316 1 37.25 456 SER B C 1
ATOM 8069 O O . SER B 1 456 ? -19.375 37.625 -6.25 1 37.25 456 SER B O 1
ATOM 8071 N N . ALA B 1 457 ? -20.281 37.062 -8.148 1 35.28 457 ALA B N 1
ATOM 8072 C CA . ALA B 1 457 ? -21.703 37.375 -7.902 1 35.28 457 ALA B CA 1
ATOM 8073 C C . ALA B 1 457 ? -22.172 36.75 -6.59 1 35.28 457 ALA B C 1
ATOM 8075 O O . ALA B 1 457 ? -23.359 36.75 -6.289 1 35.28 457 ALA B O 1
ATOM 8076 N N . ALA B 1 458 ? -21.531 35.781 -6.039 1 39.19 458 ALA B N 1
ATOM 8077 C CA . ALA B 1 458 ? -22.406 35.312 -4.977 1 39.19 458 ALA B CA 1
ATOM 8078 C C . ALA B 1 458 ? -22.938 36.469 -4.141 1 39.19 458 ALA B C 1
ATOM 8080 O O . ALA B 1 458 ? -22.469 37.594 -4.273 1 39.19 458 ALA B O 1
ATOM 8081 N N . ARG B 1 459 ? -23.625 36 -2.732 1 36.12 459 ARG B N 1
ATOM 8082 C CA . ARG B 1 459 ? -24.625 36.719 -1.96 1 36.12 459 ARG B CA 1
ATOM 8083 C C . ARG B 1 459 ? -24.031 38 -1.353 1 36.12 459 ARG B C 1
ATOM 8085 O O . ARG B 1 459 ? -23.156 37.906 -0.496 1 36.12 459 ARG B O 1
ATOM 8092 N N . VAL B 1 460 ? -23.609 39 -2.105 1 36.16 460 VAL B N 1
ATOM 8093 C CA . VAL B 1 460 ? -23.75 40.344 -1.506 1 36.16 460 VAL B CA 1
ATOM 8094 C C . VAL B 1 460 ? -24.797 40.281 -0.404 1 36.16 460 VAL B C 1
ATOM 8096 O O . VAL B 1 460 ? -25.984 40.031 -0.673 1 36.16 460 VAL B O 1
ATOM 8099 N N . GLY B 1 461 ? -24.672 39.594 0.742 1 36.53 461 GLY B N 1
ATOM 8100 C CA . GLY B 1 461 ? -25.797 40 1.566 1 36.53 461 GLY B CA 1
ATOM 8101 C C . GLY B 1 461 ? -26.297 41.406 1.261 1 36.53 461 GLY B C 1
ATOM 8102 O O . GLY B 1 461 ? -25.594 42.188 0.618 1 36.53 461 GLY B O 1
ATOM 8103 N N . GLU B 1 462 ? -27.625 41.656 1.346 1 39.56 462 GLU B N 1
ATOM 8104 C CA . GLU B 1 462 ? -28.375 42.844 1.007 1 39.56 462 GLU B CA 1
ATOM 8105 C C . GLU B 1 462 ? -27.516 44.094 1.153 1 39.56 462 GLU B C 1
ATOM 8107 O O . GLU B 1 462 ? -27.516 44.969 0.277 1 39.56 462 GLU B O 1
ATOM 8112 N N . ARG B 1 463 ? -27.266 44.562 2.529 1 38.66 463 ARG B N 1
ATOM 8113 C CA . ARG B 1 463 ? -27.172 46 2.752 1 38.66 463 ARG B CA 1
ATOM 8114 C C . ARG B 1 463 ? -25.859 46.562 2.217 1 38.66 463 ARG B C 1
ATOM 8116 O O . ARG B 1 463 ? -25.844 47.531 1.467 1 38.66 463 ARG B O 1
ATOM 8123 N N . CYS B 1 464 ? -24.672 46.719 3.023 1 40.31 464 CYS B N 1
ATOM 8124 C CA . CYS B 1 464 ? -23.641 47.75 2.834 1 40.31 464 CYS B CA 1
ATOM 8125 C C . CYS B 1 464 ? -22.469 47.188 2.027 1 40.31 464 CYS B C 1
ATOM 8127 O O . CYS B 1 464 ? -21.5 46.688 2.598 1 40.31 464 CYS B O 1
ATOM 8129 N N . GLY B 1 465 ? -22.453 46.656 0.735 1 49.19 465 GLY B N 1
ATOM 8130 C CA . GLY B 1 465 ? -21.484 46.531 -0.336 1 49.19 465 GLY B CA 1
ATOM 8131 C C . GLY B 1 465 ? -20.266 45.688 0.069 1 49.19 465 GLY B C 1
ATOM 8132 O O . GLY B 1 465 ? -19.297 45.594 -0.688 1 49.19 465 GLY B O 1
ATOM 8133 N N . MET B 1 466 ? -19.984 45.375 1.378 1 58.84 466 MET B N 1
ATOM 8134 C CA . MET B 1 466 ? -18.703 44.844 1.832 1 58.84 466 MET B CA 1
ATOM 8135 C C . MET B 1 466 ? -18.641 43.312 1.616 1 58.84 466 MET B C 1
ATOM 8137 O O . MET B 1 466 ? -19.641 42.625 1.808 1 58.84 466 MET B O 1
ATOM 8141 N N . PRO B 1 467 ? -17.594 42.75 0.993 1 62.84 467 PRO B N 1
ATOM 8142 C CA . PRO B 1 467 ? -17.469 41.312 0.765 1 62.84 467 PRO B CA 1
ATOM 8143 C C . PRO B 1 467 ? -17.609 40.5 2.049 1 62.84 467 PRO B C 1
ATOM 8145 O O . PRO B 1 467 ? -17.047 40.875 3.082 1 62.84 467 PRO B O 1
ATOM 8148 N N . VAL B 1 468 ? -18.516 39.562 2.104 1 77.5 468 VAL B N 1
ATOM 8149 C CA . VAL B 1 468 ? -18.766 38.688 3.24 1 77.5 468 VAL B CA 1
ATOM 8150 C C . VAL B 1 468 ? -17.891 37.438 3.135 1 77.5 468 VAL B C 1
ATOM 8152 O O . VAL B 1 468 ? -17.734 36.875 2.051 1 77.5 468 VAL B O 1
ATOM 8155 N N . PRO B 1 469 ? -17.047 37.219 4.277 1 88 469 PRO B N 1
ATOM 8156 C CA . PRO B 1 469 ? -16.25 36 4.297 1 88 469 PRO B CA 1
ATOM 8157 C C . PRO B 1 469 ? -17.094 34.75 4.059 1 88 469 PRO B C 1
ATOM 8159 O O . PRO B 1 469 ? -18.234 34.656 4.527 1 88 469 PRO B O 1
ATOM 8162 N N . GLU B 1 470 ? -16.656 33.844 3.195 1 90.69 470 GLU B N 1
ATOM 8163 C CA . GLU B 1 470 ? -17.297 32.562 2.947 1 90.69 470 GLU B CA 1
ATOM 8164 C C . GLU B 1 470 ? -16.688 31.453 3.814 1 90.69 470 GLU B C 1
ATOM 8166 O O . GLU B 1 470 ? -15.492 31.172 3.727 1 90.69 470 GLU B O 1
ATOM 8171 N N . PHE B 1 471 ? -17.516 30.953 4.68 1 92.56 471 PHE B N 1
ATOM 8172 C CA . PHE B 1 471 ? -17.078 29.859 5.551 1 92.56 471 PHE B CA 1
ATOM 8173 C C . PHE B 1 471 ? -17.719 28.547 5.129 1 92.56 471 PHE B C 1
ATOM 8175 O O . PHE B 1 471 ? -18.891 28.516 4.746 1 92.56 471 PHE B O 1
ATOM 8182 N N . ALA B 1 472 ? -16.938 27.469 5.008 1 95.06 472 ALA B N 1
ATOM 8183 C CA . ALA B 1 472 ? -17.453 26.141 4.73 1 95.06 472 ALA B CA 1
ATOM 8184 C C . ALA B 1 472 ? -16.75 25.078 5.586 1 95.06 472 ALA B C 1
ATOM 8186 O O . ALA B 1 472 ? -15.555 25.188 5.848 1 95.06 472 ALA B O 1
ATOM 8187 N N . GLU B 1 473 ? -17.5 24.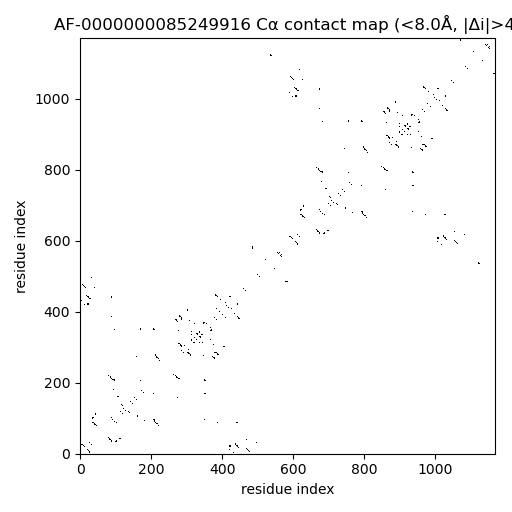203 6.129 1 95.19 473 GLU B N 1
ATOM 8188 C CA . GLU B 1 473 ? -17 23.062 6.887 1 95.19 473 GLU B CA 1
ATOM 8189 C C . GLU B 1 473 ? -17.641 21.766 6.426 1 95.19 473 GLU B C 1
ATOM 8191 O O . GLU B 1 473 ? -18.859 21.703 6.219 1 95.19 473 GLU B O 1
ATOM 8196 N N . TRP B 1 474 ? -16.828 20.734 6.137 1 95.56 474 TRP B N 1
ATOM 8197 C CA . TRP B 1 474 ? -17.375 19.453 5.719 1 95.56 474 TRP B CA 1
ATOM 8198 C C . TRP B 1 474 ? -16.422 18.312 6.031 1 95.56 474 TRP B C 1
ATOM 8200 O O . TRP B 1 474 ? -15.266 18.547 6.418 1 95.56 474 TRP B O 1
ATOM 8210 N N . VAL B 1 475 ? -16.938 17.078 5.918 1 96.31 475 VAL B N 1
ATOM 8211 C CA . VAL B 1 475 ? -16.125 15.891 6.188 1 96.31 475 VAL B CA 1
ATOM 8212 C C . VAL B 1 475 ? -15.914 15.109 4.895 1 96.31 475 VAL B C 1
ATOM 8214 O O . VAL B 1 475 ? -16.859 14.891 4.125 1 96.31 475 VAL B O 1
ATOM 8217 N N . GLU B 1 476 ? -14.719 14.875 4.586 1 96.06 476 GLU B N 1
ATOM 8218 C CA . GLU B 1 476 ? -14.375 13.945 3.512 1 96.06 476 GLU B CA 1
ATOM 8219 C C . GLU B 1 476 ? -13.969 12.586 4.066 1 96.06 476 GLU B C 1
ATOM 8221 O O . GLU B 1 476 ? -12.828 12.391 4.484 1 96.06 476 GLU B O 1
ATOM 8226 N N . PRO B 1 477 ? -14.875 11.664 3.906 1 96.5 477 PRO B N 1
ATOM 8227 C CA . PRO B 1 477 ? -14.586 10.359 4.504 1 96.5 477 PRO B CA 1
ATOM 8228 C C . PRO B 1 477 ? -13.484 9.602 3.764 1 96.5 477 PRO B C 1
ATOM 8230 O O . PRO B 1 477 ? -13.406 9.664 2.533 1 96.5 477 PRO B O 1
ATOM 8233 N N . GLY B 1 478 ? -12.625 8.977 4.516 1 95.38 478 GLY B N 1
ATOM 8234 C CA . GLY B 1 478 ? -11.617 8.07 3.986 1 95.38 478 GLY B CA 1
ATOM 8235 C C . GLY B 1 478 ? -12.062 6.625 3.982 1 95.38 478 GLY B C 1
ATOM 8236 O O . GLY B 1 478 ? -13.25 6.332 4.152 1 95.38 478 GLY B O 1
ATOM 8237 N N . PRO B 1 479 ? -11.141 5.719 3.727 1 94.88 479 PRO B N 1
ATOM 8238 C CA . PRO B 1 479 ? -11.5 4.297 3.707 1 94.88 479 PRO B CA 1
ATOM 8239 C C . PRO B 1 479 ? -11.984 3.795 5.062 1 94.88 479 PRO B C 1
ATOM 8241 O O . PRO B 1 479 ? -11.477 4.219 6.102 1 94.88 479 PRO B O 1
ATOM 8244 N N . LEU B 1 480 ? -12.93 2.885 5.039 1 93.38 480 LEU B N 1
ATOM 8245 C CA . LEU B 1 480 ? -13.531 2.367 6.262 1 93.38 480 LEU B CA 1
ATOM 8246 C C . LEU B 1 480 ? -12.734 1.188 6.805 1 93.38 480 LEU B C 1
ATOM 8248 O O . LEU B 1 480 ? -12.844 0.852 7.984 1 93.38 480 LEU B O 1
ATOM 8252 N N . TYR B 1 481 ? -11.898 0.553 5.965 1 92.12 481 TYR B N 1
ATOM 8253 C CA . TYR B 1 481 ? -11.172 -0.653 6.332 1 92.12 481 TYR B CA 1
ATOM 8254 C C . TYR B 1 481 ? -12.086 -1.673 6.992 1 92.12 481 TYR B C 1
ATOM 8256 O O . TYR B 1 481 ? -11.875 -2.062 8.141 1 92.12 481 TYR B O 1
ATOM 8264 N N . VAL B 1 482 ? -13.055 -2.137 6.258 1 90.81 482 VAL B N 1
ATOM 8265 C CA . VAL B 1 482 ? -14.141 -2.982 6.73 1 90.81 482 VAL B CA 1
ATOM 8266 C C . VAL B 1 482 ? -13.578 -4.266 7.336 1 90.81 482 VAL B C 1
ATOM 8268 O O . VAL B 1 482 ? -13.961 -4.656 8.438 1 90.81 482 VAL B O 1
ATOM 8271 N N . GLY B 1 483 ? -12.68 -4.938 6.621 1 85.5 483 GLY B N 1
ATOM 8272 C CA . GLY B 1 483 ? -12.086 -6.156 7.141 1 85.5 483 GLY B CA 1
ATOM 8273 C C . GLY B 1 483 ? -11.375 -5.953 8.461 1 85.5 483 GLY B C 1
ATOM 8274 O O . GLY B 1 483 ? -11.469 -6.789 9.367 1 85.5 483 GLY B O 1
ATOM 8275 N N . ALA B 1 484 ? -10.656 -4.887 8.602 1 87.62 484 ALA B N 1
ATOM 8276 C CA . ALA B 1 484 ? -9.922 -4.586 9.836 1 87.62 484 ALA B CA 1
ATOM 8277 C C . ALA B 1 484 ? -10.883 -4.258 10.977 1 87.62 484 ALA B C 1
ATOM 8279 O O . ALA B 1 484 ? -10.625 -4.617 12.125 1 87.62 484 ALA B O 1
ATOM 8280 N N . CYS B 1 485 ? -11.945 -3.531 10.703 1 90.69 485 CYS B N 1
ATOM 8281 C CA . CYS B 1 485 ? -12.93 -3.18 11.727 1 90.69 485 CYS B CA 1
ATOM 8282 C C . CYS B 1 485 ? -13.578 -4.426 12.312 1 90.69 485 CYS B C 1
ATOM 8284 O O . CYS B 1 485 ? -13.875 -4.473 13.508 1 90.69 485 CYS B O 1
ATOM 8286 N N . HIS B 1 486 ? -13.75 -5.414 11.477 1 87.19 486 HIS B N 1
ATOM 8287 C CA . HIS B 1 486 ? -14.352 -6.656 11.945 1 87.19 486 HIS B CA 1
ATOM 8288 C C . HIS B 1 486 ? -13.375 -7.441 12.82 1 87.19 486 HIS B C 1
ATOM 8290 O O . HIS B 1 486 ? -13.789 -8.117 13.766 1 87.19 486 HIS B O 1
ATOM 8296 N N . ARG B 1 487 ? -12.227 -7.316 12.57 1 83.75 487 ARG B N 1
ATOM 8297 C CA . ARG B 1 487 ? -11.211 -8.125 13.242 1 83.75 487 ARG B CA 1
ATOM 8298 C C . ARG B 1 487 ? -10.734 -7.438 14.516 1 83.75 487 ARG B C 1
ATOM 8300 O O . ARG B 1 487 ? -10.422 -8.109 15.508 1 83.75 487 ARG B O 1
ATOM 8307 N N . PHE B 1 488 ? -10.68 -6.09 14.5 1 87.94 488 PHE B N 1
ATOM 8308 C CA . PHE B 1 488 ? -10.062 -5.367 15.602 1 87.94 488 PHE B CA 1
ATOM 8309 C C . PHE B 1 488 ? -11.086 -4.473 16.297 1 87.94 488 PHE B C 1
ATOM 8311 O O . PHE B 1 488 ? -11.398 -3.387 15.812 1 87.94 488 PHE B O 1
ATOM 8318 N N . PRO B 1 489 ? -11.461 -4.836 17.438 1 89.31 489 PRO B N 1
ATOM 8319 C CA . PRO B 1 489 ? -12.422 -4.008 18.172 1 89.31 489 PRO B CA 1
ATOM 8320 C C . PRO B 1 489 ? -11.867 -2.619 18.5 1 89.31 489 PRO B C 1
ATOM 8322 O O . PRO B 1 489 ? -12.633 -1.651 18.562 1 89.31 489 PRO B O 1
ATOM 8325 N N . VAL B 1 490 ? -10.594 -2.582 18.688 1 89.12 490 VAL B N 1
ATOM 8326 C CA . VAL B 1 490 ? -9.961 -1.304 19 1 89.12 490 VAL B CA 1
ATOM 8327 C C . VAL B 1 490 ? -10.203 -0.316 17.859 1 89.12 490 VAL B C 1
ATOM 8329 O O . VAL B 1 490 ? -10.414 0.875 18.094 1 89.12 490 VAL B O 1
ATOM 8332 N N . LEU B 1 491 ? -10.18 -0.78 16.672 1 91.06 491 LEU B N 1
ATOM 8333 C CA . LEU B 1 491 ? -10.391 0.082 15.523 1 91.06 491 LEU B CA 1
ATOM 8334 C C . LEU B 1 491 ? -11.836 0.57 15.461 1 91.06 491 LEU B C 1
ATOM 8336 O O . LEU B 1 491 ? -12.094 1.701 15.047 1 91.06 491 LEU B O 1
ATOM 8340 N N . ARG B 1 492 ? -12.75 -0.235 15.875 1 92.31 492 ARG B N 1
ATOM 8341 C CA . ARG B 1 492 ? -14.156 0.164 15.914 1 92.31 492 ARG B CA 1
ATOM 8342 C C . ARG B 1 492 ? -14.375 1.306 16.906 1 92.31 492 ARG B C 1
ATOM 8344 O O . ARG B 1 492 ? -15.102 2.256 16.609 1 92.31 492 ARG B O 1
ATOM 8351 N N . LYS B 1 493 ? -13.711 1.122 17.984 1 91 493 LYS B N 1
ATOM 8352 C CA . LYS B 1 493 ? -13.82 2.174 18.984 1 91 493 LYS B CA 1
ATOM 8353 C C . LYS B 1 493 ? -13.211 3.48 18.484 1 91 493 LYS B C 1
ATOM 8355 O O . LYS B 1 493 ? -13.781 4.555 18.688 1 91 493 LYS B O 1
ATOM 8360 N N . ARG B 1 494 ? -12.125 3.375 17.875 1 92.25 494 ARG B N 1
ATOM 8361 C CA . ARG B 1 494 ? -11.461 4.559 17.328 1 92.25 494 ARG B CA 1
ATOM 8362 C C . ARG B 1 494 ? -12.305 5.211 16.234 1 92.25 494 ARG B C 1
ATOM 8364 O O . ARG B 1 494 ? -12.312 6.434 16.109 1 92.25 494 ARG B O 1
ATOM 8371 N N . LEU B 1 495 ? -12.93 4.391 15.484 1 93.5 495 LEU B N 1
ATOM 8372 C CA . LEU B 1 495 ? -13.797 4.906 14.43 1 93.5 495 LEU B CA 1
ATOM 8373 C C . LEU B 1 495 ? -14.953 5.711 15.016 1 93.5 495 LEU B C 1
ATOM 8375 O O . LEU B 1 495 ? -15.32 6.758 14.477 1 93.5 495 LEU B O 1
ATOM 8379 N N . GLN B 1 496 ? -15.477 5.246 16.047 1 91.75 496 GLN B N 1
ATOM 8380 C CA . GLN B 1 496 ? -16.547 5.977 16.719 1 91.75 496 GLN B CA 1
ATOM 8381 C C . GLN B 1 496 ? -16.047 7.312 17.266 1 91.75 496 GLN B C 1
ATOM 8383 O O . GLN B 1 496 ? -16.75 8.328 17.172 1 91.75 496 GLN B O 1
ATOM 8388 N N . LEU B 1 497 ? -14.891 7.25 17.812 1 91.06 497 LEU B N 1
ATOM 8389 C CA . LEU B 1 497 ? -14.281 8.477 18.312 1 91.06 497 LEU B CA 1
ATOM 8390 C C . LEU B 1 497 ? -14.039 9.461 17.172 1 91.06 497 LEU B C 1
ATOM 8392 O O . LEU B 1 497 ? -14.211 10.672 17.344 1 91.06 497 LEU B O 1
ATOM 8396 N N . ASP B 1 498 ? -13.648 8.938 16.094 1 93.31 498 ASP B N 1
ATOM 8397 C CA . ASP B 1 498 ? -13.383 9.789 14.945 1 93.31 498 ASP B CA 1
ATOM 8398 C C . ASP B 1 498 ? -14.672 10.414 14.422 1 93.31 498 ASP B C 1
ATOM 8400 O O . ASP B 1 498 ? -14.664 11.555 13.945 1 93.31 498 ASP B O 1
ATOM 8404 N N . CYS B 1 499 ? -15.727 9.648 14.453 1 93.81 499 CYS B N 1
ATOM 8405 C CA . CYS B 1 499 ? -17.031 10.203 14.062 1 93.81 499 CYS B CA 1
ATOM 8406 C C . CYS B 1 499 ? -17.422 11.344 14.984 1 93.81 499 CYS B C 1
ATOM 8408 O O . CYS B 1 499 ? -17.922 12.375 14.523 1 93.81 499 CYS B O 1
ATOM 8410 N N . ALA B 1 500 ? -17.172 11.18 16.203 1 90.5 500 ALA B N 1
ATOM 8411 C CA . ALA B 1 500 ? -17.469 12.234 17.172 1 90.5 500 ALA B CA 1
ATOM 8412 C C . ALA B 1 500 ? -16.625 13.477 16.922 1 90.5 500 ALA B C 1
ATOM 8414 O O . ALA B 1 500 ? -17.125 14.602 17.016 1 90.5 500 ALA B O 1
ATOM 8415 N N . ARG B 1 501 ? -15.438 13.25 16.625 1 89.38 501 ARG B N 1
ATOM 8416 C CA . ARG B 1 501 ? -14.539 14.359 16.312 1 89.38 501 ARG B CA 1
ATOM 8417 C C . ARG B 1 501 ? -15.055 15.156 15.117 1 89.38 501 ARG B C 1
ATOM 8419 O O . ARG B 1 501 ? -14.977 16.391 15.102 1 89.38 501 ARG B O 1
ATOM 8426 N N . CYS B 1 502 ? -15.562 14.422 14.164 1 92.06 502 CYS B N 1
ATOM 8427 C CA . CYS B 1 502 ? -16.047 15.055 12.938 1 92.06 502 CYS B CA 1
ATOM 8428 C C . CYS B 1 502 ? -17.469 15.57 13.117 1 92.06 502 CYS B C 1
ATOM 8430 O O . CYS B 1 502 ? -18.016 16.203 12.219 1 92.06 502 CYS B O 1
ATOM 8432 N N . GLY B 1 503 ? -18.062 15.375 14.188 1 90 503 GLY B N 1
ATOM 8433 C CA . GLY B 1 503 ? -19.422 15.82 14.43 1 90 503 GLY B CA 1
ATOM 8434 C C . GLY B 1 503 ? -20.438 15.102 13.57 1 90 503 GLY B C 1
ATOM 8435 O O . GLY B 1 503 ? -21.391 15.711 13.07 1 90 503 GLY B O 1
ATOM 8436 N N . THR B 1 504 ? -20.141 13.82 13.25 1 93.75 504 THR B N 1
ATOM 8437 C CA . THR B 1 504 ? -21.062 13.039 12.414 1 93.75 504 THR B CA 1
ATOM 8438 C C . THR B 1 504 ? -21.312 11.664 13.031 1 93.75 504 THR B C 1
ATOM 8440 O O . THR B 1 504 ? -20.625 11.266 13.969 1 93.75 504 THR B O 1
ATOM 8443 N N . THR B 1 505 ? -22.391 11.086 12.578 1 93.94 505 THR B N 1
ATOM 8444 C CA . THR B 1 505 ? -22.672 9.719 12.992 1 93.94 505 THR B CA 1
ATOM 8445 C C . THR B 1 505 ? -22.016 8.719 12.047 1 93.94 505 THR B C 1
ATOM 8447 O O . THR B 1 505 ? -21.672 9.062 10.914 1 93.94 505 THR B O 1
ATOM 8450 N N . LEU B 1 506 ? -21.906 7.523 12.602 1 94.75 506 LEU B N 1
ATOM 8451 C CA . LEU B 1 506 ? -21.281 6.492 11.781 1 94.75 506 LEU B CA 1
ATOM 8452 C C . LEU B 1 506 ? -22.109 6.215 10.531 1 94.75 506 LEU B C 1
ATOM 8454 O O . LEU B 1 506 ? -21.562 6.012 9.445 1 94.75 506 LEU B O 1
ATOM 8458 N N . SER B 1 507 ? -23.422 6.172 10.633 1 94.19 507 SER B N 1
ATOM 8459 C CA . SER B 1 507 ? -24.297 5.93 9.492 1 94.19 507 SER B CA 1
ATOM 8460 C C . SER B 1 507 ? -24.156 7.023 8.445 1 94.19 507 SER B C 1
ATOM 8462 O O . SER B 1 507 ? -24.125 6.742 7.242 1 94.19 507 SER B O 1
ATOM 8464 N N . SER B 1 508 ? -24.047 8.273 8.945 1 94.12 508 SER B N 1
ATOM 8465 C CA . SER B 1 508 ? -23.891 9.391 8.016 1 94.12 508 SER B CA 1
ATOM 8466 C C . SER B 1 508 ? -22.516 9.352 7.336 1 94.12 508 SER B C 1
ATOM 8468 O O . SER B 1 508 ? -22.391 9.703 6.16 1 94.12 508 SER B O 1
ATOM 8470 N N . LEU B 1 509 ? -21.547 9.023 8.125 1 95.88 509 LEU B N 1
ATOM 8471 C CA . LEU B 1 509 ? -20.203 8.906 7.562 1 95.88 509 LEU B CA 1
ATOM 8472 C C . LEU B 1 509 ? -20.172 7.84 6.473 1 95.88 509 LEU B C 1
ATOM 8474 O O . LEU B 1 509 ? -19.562 8.047 5.418 1 95.88 509 LEU B O 1
ATOM 8478 N N . ILE B 1 510 ? -20.797 6.703 6.691 1 94.88 510 ILE B N 1
ATOM 8479 C CA . ILE B 1 510 ? -20.828 5.594 5.742 1 94.88 510 ILE B CA 1
ATOM 8480 C C . ILE B 1 510 ? -21.578 6.016 4.48 1 94.88 510 ILE B C 1
ATOM 8482 O O . ILE B 1 510 ? -21.156 5.676 3.367 1 94.88 510 ILE B O 1
ATOM 8486 N N . ARG B 1 511 ? -22.641 6.738 4.664 1 93.12 511 ARG B N 1
ATOM 8487 C CA . ARG B 1 511 ? -23.391 7.23 3.516 1 93.12 511 ARG B CA 1
ATOM 8488 C C . ARG B 1 511 ? -22.531 8.141 2.646 1 93.12 511 ARG B C 1
ATOM 8490 O O . ARG B 1 511 ? -22.5 7.996 1.423 1 93.12 511 ARG B O 1
ATOM 8497 N N . ARG B 1 512 ? -21.891 9.055 3.293 1 94.25 512 ARG B N 1
ATOM 8498 C CA . ARG B 1 512 ? -21.047 9.992 2.557 1 94.25 512 ARG B CA 1
ATOM 8499 C C . ARG B 1 512 ? -19.906 9.258 1.85 1 94.25 512 ARG B C 1
ATOM 8501 O O . ARG B 1 512 ? -19.516 9.625 0.743 1 94.25 512 ARG B O 1
ATOM 8508 N N . ARG B 1 513 ? -19.328 8.258 2.496 1 95.88 513 ARG B N 1
ATOM 8509 C CA . ARG B 1 513 ? -18.297 7.449 1.875 1 95.88 513 ARG B CA 1
ATOM 8510 C C . ARG B 1 513 ? -18.812 6.734 0.633 1 95.88 513 ARG B C 1
ATOM 8512 O O . ARG B 1 513 ? -18.141 6.711 -0.402 1 95.88 513 ARG B O 1
ATOM 8519 N N . TRP B 1 514 ? -20 6.172 0.726 1 93.69 514 TRP B N 1
ATOM 8520 C CA . TRP B 1 514 ? -20.609 5.484 -0.402 1 93.69 514 TRP B CA 1
ATOM 8521 C C . TRP B 1 514 ? -20.828 6.438 -1.574 1 93.69 514 TRP B C 1
ATOM 8523 O O . TRP B 1 514 ? -20.531 6.09 -2.723 1 93.69 514 TRP B O 1
ATOM 8533 N N . GLU B 1 515 ? -21.281 7.625 -1.282 1 91.94 515 GLU B N 1
ATOM 8534 C CA . GLU B 1 515 ? -21.516 8.617 -2.326 1 91.94 515 GLU B CA 1
ATOM 8535 C C . GLU B 1 515 ? -20.219 9.008 -3.021 1 91.94 515 GLU B C 1
ATOM 8537 O O . GLU B 1 515 ? -20.203 9.266 -4.227 1 91.94 515 GLU B O 1
ATOM 8542 N N . ARG B 1 516 ? -19.266 9.031 -2.244 1 93 516 ARG B N 1
ATOM 8543 C CA . ARG B 1 516 ? -17.969 9.469 -2.742 1 93 516 ARG B CA 1
ATOM 8544 C C . ARG B 1 516 ? -17.328 8.406 -3.633 1 93 516 ARG B C 1
ATOM 8546 O O . ARG B 1 516 ? -16.625 8.734 -4.594 1 93 516 ARG B O 1
ATOM 8553 N N . VAL B 1 517 ? -17.531 7.051 -3.355 1 94.38 517 VAL B N 1
ATOM 8554 C CA . VAL B 1 517 ? -16.719 6.023 -4 1 94.38 517 VAL B CA 1
ATOM 8555 C C . VAL B 1 517 ? -17.609 5.141 -4.875 1 94.38 517 VAL B C 1
ATOM 8557 O O . VAL B 1 517 ? -17.109 4.266 -5.586 1 94.38 517 VAL B O 1
ATOM 8560 N N . ARG B 1 518 ? -18.906 5.281 -4.891 1 91.06 518 ARG B N 1
ATOM 8561 C CA . ARG B 1 518 ? -19.844 4.387 -5.57 1 91.06 518 ARG B CA 1
ATOM 8562 C C . ARG B 1 518 ? -19.5 4.254 -7.047 1 91.06 518 ARG B C 1
ATOM 8564 O O . ARG B 1 518 ? -19.609 3.166 -7.621 1 91.06 518 ARG B O 1
ATOM 8571 N N . ASP B 1 519 ? -19.031 5.297 -7.691 1 91.44 519 ASP B N 1
ATOM 8572 C CA . ASP B 1 519 ? -18.734 5.266 -9.125 1 91.44 519 ASP B CA 1
ATOM 8573 C C . ASP B 1 519 ? -17.328 4.754 -9.383 1 91.44 519 ASP B C 1
ATOM 8575 O O . ASP B 1 519 ? -16.984 4.383 -10.508 1 91.44 519 ASP B O 1
ATOM 8579 N N . LEU B 1 520 ? -16.516 4.711 -8.352 1 93.56 520 LEU B N 1
ATOM 8580 C CA . LEU B 1 520 ? -15.133 4.301 -8.492 1 93.56 520 LEU B CA 1
ATOM 8581 C C . LEU B 1 520 ? -14.977 2.807 -8.234 1 93.56 520 LEU B C 1
ATOM 8583 O O . LEU B 1 520 ? -14.047 2.176 -8.742 1 93.56 520 LEU B O 1
ATOM 8587 N N . LEU B 1 521 ? -15.82 2.176 -7.434 1 92.81 521 LEU B N 1
ATOM 8588 C CA . LEU B 1 521 ? -15.648 0.816 -6.934 1 92.81 521 LEU B CA 1
ATOM 8589 C C . LEU B 1 521 ? -15.695 -0.193 -8.078 1 92.81 521 LEU B C 1
ATOM 8591 O O . LEU B 1 521 ? -14.969 -1.189 -8.055 1 92.81 521 LEU B O 1
ATOM 8595 N N . PRO B 1 522 ? -16.422 0.045 -9.172 1 89.31 522 PRO B N 1
ATOM 8596 C CA . PRO B 1 522 ? -16.438 -0.915 -10.281 1 89.31 522 PRO B CA 1
ATOM 8597 C C . PRO B 1 522 ? -15.102 -0.962 -11.031 1 89.31 522 PRO B C 1
ATOM 8599 O O . PRO B 1 522 ? -14.812 -1.941 -11.727 1 89.31 522 PRO B O 1
ATOM 8602 N N . THR B 1 523 ? -14.242 0.008 -10.906 1 90.44 523 THR B N 1
ATOM 8603 C CA . THR B 1 523 ? -12.969 0.061 -11.617 1 90.44 523 THR B CA 1
ATOM 8604 C C . THR B 1 523 ? -11.883 -0.67 -10.828 1 90.44 523 THR B C 1
ATOM 8606 O O . THR B 1 523 ? -10.727 -0.708 -11.25 1 90.44 523 THR B O 1
ATOM 8609 N N . ARG B 1 524 ? -12.25 -1.343 -9.75 1 89.81 524 ARG B N 1
ATOM 8610 C CA . ARG B 1 524 ? -11.281 -1.94 -8.836 1 89.81 524 ARG B CA 1
ATOM 8611 C C . ARG B 1 524 ? -10.531 -3.086 -9.508 1 89.81 524 ARG B C 1
ATOM 8613 O O . ARG B 1 524 ? -9.422 -3.436 -9.102 1 89.81 524 ARG B O 1
ATOM 8620 N N . HIS B 1 525 ? -11.055 -3.691 -10.578 1 84.12 525 HIS B N 1
ATOM 8621 C CA . HIS B 1 525 ? -10.414 -4.824 -11.234 1 84.12 525 HIS B CA 1
ATOM 8622 C C . HIS B 1 525 ? -9.633 -4.375 -12.469 1 84.12 525 HIS B C 1
ATOM 8624 O O . HIS B 1 525 ? -9.008 -5.191 -13.141 1 84.12 525 HIS B O 1
ATOM 8630 N N . SER B 1 526 ? -9.664 -3.156 -12.773 1 86.06 526 SER B N 1
ATOM 8631 C CA . SER B 1 526 ? -8.977 -2.617 -13.938 1 86.06 526 SER B CA 1
ATOM 8632 C C . SER B 1 526 ? -8.141 -1.394 -13.57 1 86.06 526 SER B C 1
ATOM 8634 O O . SER B 1 526 ? -8.25 -0.347 -14.211 1 86.06 526 SER B O 1
ATOM 8636 N N . LEU B 1 527 ? -7.383 -1.554 -12.586 1 89.88 527 LEU B N 1
ATOM 8637 C CA . LEU B 1 527 ? -6.484 -0.467 -12.211 1 89.88 527 LEU B CA 1
ATOM 8638 C C . LEU B 1 527 ? -5.336 -0.338 -13.203 1 89.88 527 LEU B C 1
ATOM 8640 O O . LEU B 1 527 ? -4.629 -1.312 -13.477 1 89.88 527 LEU B O 1
ATOM 8644 N N . PRO B 1 528 ? -5.117 0.816 -13.766 1 89.06 528 PRO B N 1
ATOM 8645 C CA . PRO B 1 528 ? -4.148 0.98 -14.852 1 89.06 528 PRO B CA 1
ATOM 8646 C C . PRO B 1 528 ? -2.721 0.652 -14.43 1 89.06 528 PRO B C 1
ATOM 8648 O O . PRO B 1 528 ? -1.915 0.206 -15.25 1 89.06 528 PRO B O 1
ATOM 8651 N N . LEU B 1 529 ? -2.334 0.912 -13.219 1 92.06 529 LEU B N 1
ATOM 8652 C CA . LEU B 1 529 ? -0.95 0.742 -12.797 1 92.06 529 LEU B CA 1
ATOM 8653 C C . LEU B 1 529 ? -0.736 -0.638 -12.18 1 92.06 529 LEU B C 1
ATOM 8655 O O . LEU B 1 529 ? 0.375 -0.971 -11.766 1 92.06 529 LEU B O 1
ATOM 8659 N N . LEU B 1 530 ? -1.719 -1.521 -12.234 1 89.56 530 LEU B N 1
ATOM 8660 C CA . LEU B 1 530 ? -1.674 -2.832 -11.594 1 89.56 530 LEU B CA 1
ATOM 8661 C C . LEU B 1 530 ? -0.583 -3.699 -12.211 1 89.56 530 LEU B C 1
ATOM 8663 O O . LEU B 1 530 ? 0.171 -4.359 -11.492 1 89.56 530 LEU B O 1
ATOM 8667 N N . PRO B 1 531 ? -0.36 -3.732 -13.539 1 86.56 531 PRO B N 1
ATOM 8668 C CA . PRO B 1 531 ? 0.68 -4.578 -14.133 1 86.56 531 PRO B CA 1
ATOM 8669 C C . PRO B 1 531 ? 2.09 -4.109 -13.781 1 86.56 531 PRO B C 1
ATOM 8671 O O . PRO B 1 531 ? 3.047 -4.879 -13.891 1 86.56 531 PRO B O 1
ATOM 8674 N N . TYR B 1 532 ? 2.225 -2.854 -13.328 1 92.06 532 TYR B N 1
ATOM 8675 C CA . TYR B 1 532 ? 3.543 -2.268 -13.109 1 92.06 532 TYR B CA 1
ATOM 8676 C C . TYR B 1 532 ? 3.922 -2.309 -11.633 1 92.06 532 TYR B C 1
ATOM 8678 O O . TYR B 1 532 ? 5.102 -2.385 -11.289 1 92.06 532 TYR B O 1
ATOM 8686 N N . TYR B 1 533 ? 2.922 -2.092 -10.852 1 93.44 533 TYR B N 1
ATOM 8687 C CA . TYR B 1 533 ? 3.107 -2.08 -9.406 1 93.44 533 TYR B CA 1
ATOM 8688 C C . TYR B 1 533 ? 2.125 -3.021 -8.719 1 93.44 533 TYR B C 1
ATOM 8690 O O . TYR B 1 533 ? 1.205 -2.574 -8.031 1 93.44 533 TYR B O 1
ATOM 8698 N N . GLY B 1 534 ? 2.402 -4.242 -8.797 1 89.44 534 GLY B N 1
ATOM 8699 C CA . GLY B 1 534 ? 1.476 -5.285 -8.398 1 89.44 534 GLY B CA 1
ATOM 8700 C C . GLY B 1 534 ? 1.144 -5.25 -6.914 1 89.44 534 GLY B C 1
ATOM 8701 O O . GLY B 1 534 ? -0.029 -5.254 -6.535 1 89.44 534 GLY B O 1
ATOM 8702 N N . LYS B 1 535 ? 2.1 -5.223 -6.043 1 90.44 535 LYS B N 1
ATOM 8703 C CA . LYS B 1 535 ? 1.873 -5.266 -4.602 1 90.44 535 LYS B CA 1
ATOM 8704 C C . LYS B 1 535 ? 1.107 -4.031 -4.133 1 90.44 535 LYS B C 1
ATOM 8706 O O . LYS B 1 535 ? 0.118 -4.148 -3.404 1 90.44 535 LYS B O 1
ATOM 8711 N N . GLU B 1 536 ? 1.525 -2.852 -4.57 1 90.69 536 GLU B N 1
ATOM 8712 C CA . GLU B 1 536 ? 0.921 -1.6 -4.125 1 90.69 536 GLU B CA 1
ATOM 8713 C C . GLU B 1 536 ? -0.511 -1.466 -4.637 1 90.69 536 GLU B C 1
ATOM 8715 O O . GLU B 1 536 ? -1.41 -1.081 -3.885 1 90.69 536 GLU B O 1
ATOM 8720 N N . CYS B 1 537 ? -0.651 -1.762 -5.906 1 91.94 537 CYS B N 1
ATOM 8721 C CA . CYS B 1 537 ? -1.994 -1.698 -6.473 1 91.94 537 CYS B CA 1
ATOM 8722 C C . CYS B 1 537 ? -2.873 -2.812 -5.918 1 91.94 537 CYS B C 1
ATOM 8724 O O . CYS B 1 537 ? -4.09 -2.66 -5.824 1 91.94 537 CYS B O 1
ATOM 8726 N N . GLY B 1 538 ? -2.248 -3.928 -5.602 1 89.69 538 GLY B N 1
ATOM 8727 C CA . GLY B 1 538 ? -2.998 -5.004 -4.973 1 89.69 538 GLY B CA 1
ATOM 8728 C C . GLY B 1 538 ? -3.59 -4.609 -3.631 1 89.69 538 GLY B C 1
ATOM 8729 O O . GLY B 1 538 ? -4.727 -4.973 -3.316 1 89.69 538 GLY B O 1
ATOM 8730 N N . ALA B 1 539 ? -2.818 -3.914 -2.834 1 89.06 539 ALA B N 1
ATOM 8731 C CA . ALA B 1 539 ? -3.311 -3.428 -1.549 1 89.06 539 ALA B CA 1
ATOM 8732 C C . ALA B 1 539 ? -4.484 -2.475 -1.737 1 89.06 539 ALA B C 1
ATOM 8734 O O . ALA B 1 539 ? -5.453 -2.516 -0.975 1 89.06 539 ALA B O 1
ATOM 8735 N N . LEU B 1 540 ? -4.332 -1.575 -2.707 1 93.12 540 LEU B N 1
ATOM 8736 C CA . LEU B 1 540 ? -5.414 -0.66 -3.051 1 93.12 540 LEU B CA 1
ATOM 8737 C C . LEU B 1 540 ? -6.66 -1.429 -3.479 1 93.12 540 LEU B C 1
ATOM 8739 O O . LEU B 1 540 ? -7.766 -1.135 -3.016 1 93.12 540 LEU B O 1
ATOM 8743 N N . GLN B 1 541 ? -6.449 -2.424 -4.332 1 91.25 541 GLN B N 1
ATOM 8744 C CA . GLN B 1 541 ? -7.551 -3.242 -4.832 1 91.25 541 GLN B CA 1
ATOM 8745 C C . GLN B 1 541 ? -8.258 -3.969 -3.689 1 91.25 541 GLN B C 1
ATOM 8747 O O . GLN B 1 541 ? -9.477 -4.133 -3.711 1 91.25 541 GLN B O 1
ATOM 8752 N N . GLN B 1 542 ? -7.527 -4.418 -2.799 1 89.12 542 GLN B N 1
ATOM 8753 C CA . GLN B 1 542 ? -8.102 -5.141 -1.666 1 89.12 542 GLN B CA 1
ATOM 8754 C C . GLN B 1 542 ? -9.055 -4.254 -0.873 1 89.12 542 GLN B C 1
ATOM 8756 O O . GLN B 1 542 ? -10.148 -4.684 -0.505 1 89.12 542 GLN B O 1
ATOM 8761 N N . VAL B 1 543 ? -8.68 -3.021 -0.524 1 92.56 543 VAL B N 1
ATOM 8762 C CA . VAL B 1 543 ? -9.516 -2.102 0.239 1 92.56 543 VAL B CA 1
ATOM 8763 C C . VAL B 1 543 ? -10.773 -1.763 -0.56 1 92.56 543 VAL B C 1
ATOM 8765 O O . VAL B 1 543 ? -11.867 -1.696 -0.003 1 92.56 543 VAL B O 1
ATOM 8768 N N . MET B 1 544 ? -10.578 -1.572 -1.854 1 93.69 544 MET B N 1
ATOM 8769 C CA . MET B 1 544 ? -11.711 -1.275 -2.723 1 93.69 544 MET B CA 1
ATOM 8770 C C . MET B 1 544 ? -12.688 -2.449 -2.768 1 93.69 544 MET B C 1
ATOM 8772 O O . MET B 1 544 ? -13.898 -2.252 -2.76 1 93.69 544 MET B O 1
ATOM 8776 N N . GLU B 1 545 ? -12.086 -3.688 -2.822 1 89.12 545 GLU B N 1
ATOM 8777 C CA . GLU B 1 545 ? -12.906 -4.891 -2.854 1 89.12 545 GLU B CA 1
ATOM 8778 C C . GLU B 1 545 ? -13.719 -5.035 -1.569 1 89.12 545 GLU B C 1
ATOM 8780 O O . GLU B 1 545 ? -14.906 -5.367 -1.612 1 89.12 545 GLU B O 1
ATOM 8785 N N . GLU B 1 546 ? -13.148 -4.824 -0.491 1 89.81 546 GLU B N 1
ATOM 8786 C CA . GLU B 1 546 ? -13.836 -4.902 0.794 1 89.81 546 GLU B CA 1
ATOM 8787 C C . GLU B 1 546 ? -14.984 -3.896 0.87 1 89.81 546 GLU B C 1
ATOM 8789 O O . GLU B 1 546 ? -16.062 -4.215 1.363 1 89.81 546 GLU B O 1
ATOM 8794 N N . GLU B 1 547 ? -14.742 -2.686 0.448 1 93.5 547 GLU B N 1
ATOM 8795 C CA . GLU B 1 547 ? -15.781 -1.665 0.46 1 93.5 547 GLU B CA 1
ATOM 8796 C C . GLU B 1 547 ? -16.906 -2.01 -0.516 1 93.5 547 GLU B C 1
ATOM 8798 O O . GLU B 1 547 ? -18.078 -1.779 -0.226 1 93.5 547 GLU B O 1
ATOM 8803 N N . ALA B 1 548 ? -16.484 -2.562 -1.681 1 91.44 548 ALA B N 1
ATOM 8804 C CA . ALA B 1 548 ? -17.484 -2.951 -2.664 1 91.44 548 ALA B CA 1
ATOM 8805 C C . ALA B 1 548 ? -18.422 -4.016 -2.1 1 91.44 548 ALA B C 1
ATOM 8807 O O . ALA B 1 548 ? -19.641 -3.939 -2.277 1 91.44 548 ALA B O 1
ATOM 8808 N N . ILE B 1 549 ? -17.859 -5.016 -1.472 1 87.38 549 ILE B N 1
ATOM 8809 C CA . ILE B 1 549 ? -18.641 -6.078 -0.859 1 87.38 549 ILE B CA 1
ATOM 8810 C C . ILE B 1 549 ? -19.5 -5.504 0.27 1 87.38 549 ILE B C 1
ATOM 8812 O O . ILE B 1 549 ? -20.656 -5.895 0.439 1 87.38 549 ILE B O 1
ATOM 8816 N N . PHE B 1 550 ? -18.984 -4.59 0.979 1 92.06 550 PHE B N 1
ATOM 8817 C CA . PHE B 1 550 ? -19.672 -3.969 2.109 1 92.06 550 PHE B CA 1
ATOM 8818 C C . PHE B 1 550 ? -20.891 -3.186 1.64 1 92.06 550 PHE B C 1
ATOM 8820 O O . PHE B 1 550 ? -21.922 -3.191 2.303 1 92.06 550 PHE B O 1
ATOM 8827 N N . PHE B 1 551 ? -20.734 -2.539 0.531 1 90.69 551 PHE B N 1
ATOM 8828 C CA . PHE B 1 551 ? -21.812 -1.701 0.026 1 90.69 551 PHE B CA 1
ATOM 8829 C C . PHE B 1 551 ? -22.766 -2.508 -0.858 1 90.69 551 PHE B C 1
ATOM 8831 O O . PHE B 1 551 ? -23.703 -1.956 -1.439 1 90.69 551 PHE B O 1
ATOM 8838 N N . GLU B 1 552 ? -22.344 -3.781 -0.972 1 82.94 552 GLU B N 1
ATOM 8839 C CA . GLU B 1 552 ? -23.188 -4.621 -1.822 1 82.94 552 GLU B CA 1
ATOM 8840 C C . GLU B 1 552 ? -24.547 -4.863 -1.183 1 82.94 552 GLU B C 1
ATOM 8842 O O . GLU B 1 552 ? -24.641 -5.465 -0.109 1 82.94 552 GLU B O 1
ATOM 8847 N N . HIS B 1 553 ? -25.422 -4.078 -1.37 1 70.81 553 HIS B N 1
ATOM 8848 C CA . HIS B 1 553 ? -26.812 -4.199 -0.956 1 70.81 553 HIS B CA 1
ATOM 8849 C C . HIS B 1 553 ? -27.766 -3.873 -2.104 1 70.81 553 HIS B C 1
ATOM 8851 O O . HIS B 1 553 ? -27.469 -2.998 -2.922 1 70.81 553 HIS B O 1
ATOM 8857 N N . GLU B 1 554 ? -28.688 -4.781 -2.178 1 62.44 554 GLU B N 1
ATOM 8858 C CA . GLU B 1 554 ? -29.641 -4.648 -3.273 1 62.44 554 GLU B CA 1
ATOM 8859 C C . GLU B 1 554 ? -30.156 -3.221 -3.383 1 62.44 554 GLU B C 1
ATOM 8861 O O . GLU B 1 554 ? -30.25 -2.67 -4.48 1 62.44 554 GLU B O 1
ATOM 8866 N N . LEU B 1 555 ? -30.422 -2.686 -2.268 1 66.19 555 LEU B N 1
ATOM 8867 C CA . LEU B 1 555 ? -31.016 -1.354 -2.254 1 66.19 555 LEU B CA 1
ATOM 8868 C C . LEU B 1 555 ? -30 -0.302 -2.695 1 66.19 555 LEU B C 1
ATOM 8870 O O . LEU B 1 555 ? -30.375 0.734 -3.25 1 66.19 555 LEU B O 1
ATOM 8874 N N . LEU B 1 556 ? -28.812 -0.55 -2.504 1 73.44 556 LEU B N 1
ATOM 8875 C CA . LEU B 1 556 ? -27.781 0.421 -2.877 1 73.44 556 LEU B CA 1
ATOM 8876 C C . LEU B 1 556 ? -27.469 0.333 -4.367 1 73.44 556 LEU B C 1
ATOM 8878 O O . LEU B 1 556 ? -27.172 1.346 -5.004 1 73.44 556 LEU B O 1
ATOM 8882 N N . ARG B 1 557 ? -27.516 -0.803 -4.879 1 66.06 557 ARG B N 1
ATOM 8883 C CA . ARG B 1 557 ? -27.203 -1.027 -6.281 1 66.06 557 ARG B CA 1
ATOM 8884 C C . ARG B 1 557 ? -28.188 -0.308 -7.195 1 66.06 557 ARG B C 1
ATOM 8886 O O . ARG B 1 557 ? -27.797 0.235 -8.234 1 66.06 557 ARG B O 1
ATOM 8893 N N . ASP B 1 558 ? -29.359 -0.281 -6.73 1 63.91 558 ASP B N 1
ATOM 8894 C CA . ASP B 1 558 ? -30.438 0.25 -7.562 1 63.91 558 ASP B CA 1
ATOM 8895 C C . ASP B 1 558 ? -30.656 1.739 -7.305 1 63.91 558 ASP B C 1
ATOM 8897 O O . ASP B 1 558 ? -31.422 2.393 -8 1 63.91 558 ASP B O 1
ATOM 8901 N N . SER B 1 559 ? -29.969 2.172 -6.312 1 65.5 559 SER B N 1
ATOM 8902 C CA . SER B 1 559 ? -30.297 3.545 -5.938 1 65.5 559 SER B CA 1
ATOM 8903 C C . SER B 1 559 ? -29.453 4.547 -6.715 1 65.5 559 SER B C 1
ATOM 8905 O O . SER B 1 559 ? -28.219 4.52 -6.637 1 65.5 559 SER B O 1
ATOM 8907 N N . ILE B 1 560 ? -30.141 5.176 -7.578 1 60.94 560 ILE B N 1
ATOM 8908 C CA . ILE B 1 560 ? -29.484 6.238 -8.344 1 60.94 560 ILE B CA 1
ATOM 8909 C C . ILE B 1 560 ? -29.422 7.512 -7.496 1 60.94 560 ILE B C 1
ATOM 8911 O O . ILE B 1 560 ? -28.422 8.219 -7.512 1 60.94 560 ILE B O 1
ATOM 8915 N N . ASP B 1 561 ? -30.531 7.629 -6.645 1 67.88 561 ASP B N 1
ATOM 8916 C CA . ASP B 1 561 ? -30.609 8.867 -5.883 1 67.88 561 ASP B CA 1
ATOM 8917 C C . ASP B 1 561 ? -30.047 8.688 -4.473 1 67.88 561 ASP B C 1
ATOM 8919 O O . ASP B 1 561 ? -30.625 7.984 -3.65 1 67.88 561 ASP B O 1
ATOM 8923 N N . ALA B 1 562 ? -29 9.273 -4.164 1 67.38 562 ALA B N 1
ATOM 8924 C CA . ALA B 1 562 ? -28.297 9.164 -2.889 1 67.38 562 ALA B CA 1
ATOM 8925 C C . ALA B 1 562 ? -29.109 9.789 -1.757 1 67.38 562 ALA B C 1
ATOM 8927 O O . ALA B 1 562 ? -28.875 9.492 -0.582 1 67.38 562 ALA B O 1
ATOM 8928 N N . SER B 1 563 ? -30.047 10.586 -2.111 1 68.5 563 SER B N 1
ATOM 8929 C CA . SER B 1 563 ? -30.797 11.281 -1.075 1 68.5 563 SER B CA 1
ATOM 8930 C C . SER B 1 563 ? -32.062 10.523 -0.709 1 68.5 563 SER B C 1
ATOM 8932 O O . SER B 1 563 ? -32.875 11 0.098 1 68.5 563 SER B O 1
ATOM 8934 N N . ASP B 1 564 ? -32.25 9.406 -1.192 1 74.44 564 ASP B N 1
ATOM 8935 C CA . ASP B 1 564 ? -33.406 8.586 -0.877 1 74.44 564 ASP B CA 1
ATOM 8936 C C . ASP B 1 564 ? -33.438 8.234 0.608 1 74.44 564 ASP B C 1
ATOM 8938 O O . ASP B 1 564 ? -32.5 7.684 1.148 1 74.44 564 ASP B O 1
ATOM 8942 N N . PRO B 1 565 ? -34.469 8.695 1.276 1 76.06 565 PRO B N 1
ATOM 8943 C CA . PRO B 1 565 ? -34.594 8.453 2.717 1 76.06 565 PRO B CA 1
ATOM 8944 C C . PRO B 1 565 ? -34.625 6.965 3.066 1 76.06 565 PRO B C 1
ATOM 8946 O O . PRO B 1 565 ? -34.281 6.582 4.188 1 76.06 565 PRO B O 1
ATOM 8949 N N . ARG B 1 566 ? -35.125 6.211 2.031 1 78.19 566 ARG B N 1
ATOM 8950 C CA . ARG B 1 566 ? -35.125 4.773 2.277 1 78.19 566 ARG B CA 1
ATOM 8951 C C . ARG B 1 566 ? -33.719 4.238 2.514 1 78.19 566 ARG B C 1
ATOM 8953 O O . ARG B 1 566 ? -33.531 3.197 3.152 1 78.19 566 ARG B O 1
ATOM 8960 N N . LEU B 1 567 ? -32.781 5.016 2.072 1 86.88 567 LEU B N 1
ATOM 8961 C CA . LEU B 1 567 ? -31.375 4.582 2.184 1 86.88 567 LEU B CA 1
ATOM 8962 C C . LEU B 1 567 ? -30.875 4.758 3.609 1 86.88 567 LEU B C 1
ATOM 8964 O O . LEU B 1 567 ? -29.875 4.148 3.992 1 86.88 567 LEU B O 1
ATOM 8968 N N . ASP B 1 568 ? -31.578 5.559 4.449 1 87.12 568 ASP B N 1
ATOM 8969 C CA . ASP B 1 568 ? -31.156 5.801 5.824 1 87.12 568 ASP B CA 1
ATOM 8970 C C . ASP B 1 568 ? -31.156 4.504 6.633 1 87.12 568 ASP B C 1
ATOM 8972 O O . ASP B 1 568 ? -30.234 4.266 7.426 1 87.12 568 ASP B O 1
ATOM 8976 N N . ALA B 1 569 ? -32.156 3.744 6.359 1 88.06 569 ALA B N 1
ATOM 8977 C CA . ALA B 1 569 ? -32.25 2.48 7.082 1 88.06 569 ALA B CA 1
ATOM 8978 C C . ALA B 1 569 ? -31.125 1.535 6.684 1 88.06 569 ALA B C 1
ATOM 8980 O O . ALA B 1 569 ? -30.609 0.789 7.52 1 88.06 569 ALA B O 1
ATOM 8981 N N . VAL B 1 570 ? -30.828 1.593 5.445 1 89.31 570 VAL B N 1
ATOM 8982 C CA . VAL B 1 570 ? -29.766 0.727 4.938 1 89.31 570 VAL B CA 1
ATOM 8983 C C . VAL B 1 570 ? -28.438 1.106 5.586 1 89.31 570 VAL B C 1
ATOM 8985 O O . VAL B 1 570 ? -27.688 0.236 6.023 1 89.31 570 VAL B O 1
ATOM 8988 N N . PHE B 1 571 ? -28.188 2.395 5.672 1 91.94 571 PHE B N 1
ATOM 8989 C CA . PHE B 1 571 ? -26.906 2.838 6.195 1 91.94 571 PHE B CA 1
ATOM 8990 C C . PHE B 1 571 ? -26.844 2.648 7.703 1 91.94 571 PHE B C 1
ATOM 8992 O O . PHE B 1 571 ? -25.766 2.424 8.258 1 91.94 571 PHE B O 1
ATOM 8999 N N . GLN B 1 572 ? -27.953 2.66 8.398 1 91.62 572 GLN B N 1
ATOM 9000 C CA . GLN B 1 572 ? -27.984 2.316 9.82 1 91.62 572 GLN B CA 1
ATOM 9001 C C . GLN B 1 572 ? -27.641 0.844 10.039 1 91.62 572 GLN B C 1
ATOM 9003 O O . GLN B 1 572 ? -26.938 0.496 10.992 1 91.62 572 GLN B O 1
ATOM 9008 N N . GLN B 1 573 ? -28.141 0.062 9.133 1 90.25 573 GLN B N 1
ATOM 9009 C CA . GLN B 1 573 ? -27.828 -1.363 9.211 1 90.25 573 GLN B CA 1
ATOM 9010 C C . GLN B 1 573 ? -26.359 -1.626 8.938 1 90.25 573 GLN B C 1
ATOM 9012 O O . GLN B 1 573 ? -25.734 -2.479 9.578 1 90.25 573 GLN B O 1
ATOM 9017 N N . LEU B 1 574 ? -25.875 -0.919 7.949 1 91.5 574 LEU B N 1
ATOM 9018 C CA . LEU B 1 574 ? -24.469 -1.069 7.629 1 91.5 574 LEU B CA 1
ATOM 9019 C C . LEU B 1 574 ? -23.594 -0.631 8.805 1 91.5 574 LEU B C 1
ATOM 9021 O O . LEU B 1 574 ? -22.562 -1.242 9.078 1 91.5 574 LEU B O 1
ATOM 9025 N N . ALA B 1 575 ? -24 0.457 9.477 1 93.38 575 ALA B N 1
ATOM 9026 C CA . ALA B 1 575 ? -23.266 0.933 10.648 1 93.38 575 ALA B CA 1
ATOM 9027 C C . ALA B 1 575 ? -23.266 -0.118 11.75 1 93.38 575 ALA B C 1
ATOM 9029 O O . ALA B 1 575 ? -22.234 -0.332 12.406 1 93.38 575 ALA B O 1
ATOM 9030 N N . LYS B 1 576 ? -24.328 -0.799 11.906 1 91.31 576 LYS B N 1
ATOM 9031 C CA . LYS B 1 576 ? -24.422 -1.854 12.906 1 91.31 576 LYS B CA 1
ATOM 9032 C C . LYS B 1 576 ? -23.547 -3.047 12.531 1 91.31 576 LYS B C 1
ATOM 9034 O O . LYS B 1 576 ? -22.922 -3.666 13.398 1 91.31 576 LYS B O 1
ATOM 9039 N N . ARG B 1 577 ? -23.516 -3.375 11.297 1 88.69 577 ARG B N 1
ATOM 9040 C CA . ARG B 1 577 ? -22.719 -4.488 10.82 1 88.69 577 ARG B CA 1
ATOM 9041 C C . ARG B 1 577 ? -21.234 -4.223 11.039 1 88.69 577 ARG B C 1
ATOM 9043 O O . ARG B 1 577 ? -20.469 -5.148 11.328 1 88.69 577 ARG B O 1
ATOM 9050 N N . LEU B 1 578 ? -20.875 -3.021 10.812 1 90.44 578 LEU B N 1
ATOM 9051 C CA . LEU B 1 578 ? -19.469 -2.666 10.953 1 90.44 578 LEU B CA 1
ATOM 9052 C C . LEU B 1 578 ? -19.047 -2.711 12.422 1 90.44 578 LEU B C 1
ATOM 9054 O O . LEU B 1 578 ? -17.891 -2.994 12.727 1 90.44 578 LEU B O 1
ATOM 9058 N N . GLN B 1 579 ? -20.016 -2.428 13.312 1 86.12 579 GLN B N 1
ATOM 9059 C CA . GLN B 1 579 ? -19.719 -2.391 14.734 1 86.12 579 GLN B CA 1
ATOM 9060 C C . GLN B 1 579 ? -19.859 -3.773 15.367 1 86.12 579 GLN B C 1
ATOM 9062 O O . GLN B 1 579 ? -19.375 -4.012 16.469 1 86.12 579 GLN B O 1
ATOM 9067 N N . SER B 1 580 ? -20.562 -4.688 14.594 1 77.31 580 SER B N 1
ATOM 9068 C CA . SER B 1 580 ? -20.812 -6.016 15.148 1 77.31 580 SER B CA 1
ATOM 9069 C C . SER B 1 580 ? -19.609 -6.93 14.953 1 77.31 580 SER B C 1
ATOM 9071 O O . SER B 1 580 ? -18.812 -6.719 14.031 1 77.31 580 SER B O 1
ATOM 9073 N N . ASN B 1 581 ? -19.266 -7.668 15.984 1 63.5 581 ASN B N 1
ATOM 9074 C CA . ASN B 1 581 ? -18.234 -8.688 15.945 1 63.5 581 ASN B CA 1
ATOM 9075 C C . ASN B 1 581 ? -18.516 -9.742 14.883 1 63.5 581 ASN B C 1
ATOM 9077 O O . ASN B 1 581 ? -17.828 -10.758 14.797 1 63.5 581 ASN B O 1
ATOM 9081 N N . ALA B 1 582 ? -19.594 -9.727 14.18 1 49.62 582 ALA B N 1
ATOM 9082 C CA . ALA B 1 582 ? -19.984 -10.867 13.352 1 49.62 582 ALA B CA 1
ATOM 9083 C C . ALA B 1 582 ? -19.094 -11 12.133 1 49.62 582 ALA B C 1
ATOM 9085 O O . ALA B 1 582 ? -18.797 -10.008 11.453 1 49.62 582 ALA B O 1
ATOM 9086 N N . THR B 1 583 ? -18.125 -11.906 12.148 1 44.38 583 THR B N 1
ATOM 9087 C CA . THR B 1 583 ? -17.266 -12.406 11.078 1 44.38 583 THR B CA 1
ATOM 9088 C C . THR B 1 583 ? -18.031 -12.492 9.766 1 44.38 583 THR B C 1
ATOM 9090 O O . THR B 1 583 ? -19.125 -13.078 9.711 1 44.38 583 THR B O 1
ATOM 9093 N N . VAL B 1 584 ? -18.016 -11.625 9.023 1 36.91 584 VAL B N 1
ATOM 9094 C CA . VAL B 1 584 ? -18.578 -11.891 7.699 1 36.91 584 VAL B CA 1
ATOM 9095 C C . VAL B 1 584 ? -18.094 -13.25 7.203 1 36.91 584 VAL B C 1
ATOM 9097 O O . VAL B 1 584 ? -16.891 -13.469 7.031 1 36.91 584 VAL B O 1
ATOM 9100 N N . ALA B 1 585 ? -18.828 -14.422 7.289 1 29.17 585 ALA B N 1
ATOM 9101 C CA . ALA B 1 585 ? -18.562 -15.648 6.547 1 29.17 585 ALA B CA 1
ATOM 9102 C C . ALA B 1 585 ? -18.547 -15.391 5.043 1 29.17 585 ALA B C 1
ATOM 9104 O O . ALA B 1 585 ? -19.391 -14.664 4.523 1 29.17 585 ALA B O 1
#

Nearest PDB structures (foldseek):
  2isn-assembly1_A  TM=7.579E-01  e=4.299E-16  Toxoplasma gondii
  2isn-assembly1_B  TM=7.265E-01  e=2.658E-15  Toxoplasma gondii
  4rag-assembly1_A  TM=6.906E-01  e=6.125E-12  Homo sapiens
  4ra2-assembly1_A  TM=6.726E-01  e=5.262E-12  Homo sapiens
  5ucg-assembly3_D  TM=4.402E-01  e=2.462E-04  Bacillus subtilis subsp. subtilis str. 168

Foldseek 3Di:
DDADFFQWWWWKWWDDQFKIKIKIWGFTQPLAFQKDKDKAKAQLAPCLCVVVVVVVVVVVVPPPDDDDCPPPPPPPPQNAAFIKMKMKMKGWDAANLLNVQLNVLVRVLQRQQYLDPVSLVVVCVVPVPDVSSVLNVVVNVVCVVVVVSLDDSDDLSSVQVSLQVSLVVSVVCLVVVNRPRPPPPPPPPPDDDDDDDPPPPPRPRSLQIWIWMKMKMKGKHFLVSVVVVVVVVVVVVCVVPPDPVDPCPPVNVVVVVLSVVCNVPAGIWIKMKMWTWAAWFKKKFADDPSFDFDDDPVDPLWTGMGGWADHQFCPPDVLVVLLVVQVWDADVVLHSAINNDPSRGGQEIRGRCVQQVDPVDDQCSTSYHSGTDMDIGTGDALMKMKTKGPLLQDAPDPGGNDPRVLSSLLVVCSVVVHRQNVSNSSSVVVSVVRPRNGMIMMMMMGTHGSVSPPPPPPCPPPDDNDDDIDIDIDIDGDQPPLVCLLVDLSSLSSVCSRCVVSVHGQLVSLLNNCVVCVVPLVCLVPDPCCVPPVVVSVVVSVSSVSNCVLQPDPVNVPDPDSPPVVCSVVSVVSNVSSNDNDDPD/DDADFFQKWWWKWWDDQFKIKIKIWGFTQPLAFQKDKDKAKAQLAPCLCVVVVVVVVVVVVPPPDDDDCPPPPVLPPQNAAFIKMKMKMKGWDAANLLNVQLNVLVRVLQRQQYLDPVSLVVVCVVPVPDVSSVLNVVVNVVCVVVVVSLDDSQDLSSVQVSLQVSLVVSVVCLVVVNRPRPPPPPDPPPDDDDDDDPPPPPRPRPLQIWIWMKMKMKGKHFLVSVVVVVVVVVVVVCVVPPPPVDDCPPVNVVVVVLSVVCNVPAGTWIKMKMWTWAAWFKKKFADDPSFDFDDDPVDPLWTGMGGWADHQFCPPDVLVVLLVVQPWDADPVLHSAINNDPSRNGQEIRGRCVQQPDPVDDQCSTSYHSGTDMDIGTGDALMKMKTKGPLLQDAPDPGGNDPRVLSSLLVVCSVVVHRQNVSNSSSVVVSVVRPRNGMIMMMMMGTHGSVSPPPPPPCPPPDDNDDDIDMDIDIDGDFPPLVCLLVDLSSVSSVCSRCVVSVHGQLVSLLNNCVVCVVPLVCLVPDPCCVPDVVVSVVVSVSSVSNCVLQPDPVNVPDPDSPPPVCSVVSVVSNVSSNDNDPPD

InterPro domains:
  IPR001932 PPM-type phosphatase-like domain [PF00481] (305-439)
  IPR001932 PPM-type phosphatase-like domain [PS51746] (67-447)
  IPR001932 PPM-type phosphatase-like domain [SM00332] (39-445)
  IPR015655 Protein phosphatase 2C [PTHR13832] (54-398)
  IPR036457 PPM-type phosphatase-like domain superfamily [G3DSA:3.60.40.10] (43-462)
  IPR036457 PPM-type phosphatase-like domain superfamily [SSF81606] (2-445)